Protein 8Z1U (pdb70)

Solvent-accessible surface area: 42441 Å² total; per-residue (Å²): 108,18,148,103,22,7,91,138,58,88,126,3,108,73,70,22,108,119,43,42,94,40,0,80,113,4,67,184,156,14,67,55,18,22,33,15,94,6,43,16,19,26,1,18,3,43,4,24,40,86,42,5,6,9,88,24,0,12,90,23,0,0,21,25,2,12,162,38,0,121,57,12,49,3,30,60,22,10,60,3,41,0,27,48,24,93,4,44,3,24,0,6,0,145,45,81,31,90,30,76,88,0,10,80,48,0,73,72,46,8,139,115,7,42,93,126,9,30,116,58,0,100,191,78,16,28,126,26,112,95,25,27,78,19,24,18,0,0,0,0,0,21,20,68,116,76,98,66,70,19,45,51,0,0,63,26,0,28,52,72,0,32,85,14,0,116,191,12,127,10,13,25,109,13,54,37,3,2,21,118,16,0,0,45,0,40,7,47,55,67,84,11,114,95,36,130,16,50,30,44,56,0,0,57,18,0,87,190,78,8,63,82,10,28,1,0,0,5,45,35,53,55,121,48,61,7,0,1,0,0,0,38,3,122,92,145,28,122,30,47,48,32,120,60,0,3,90,4,82,28,87,129,109,122,124,62,28,36,4,77,0,122,52,0,7,138,29,54,54,7,30,4,35,62,13,55,25,0,48,7,68,70,126,63,0,0,0,0,0,0,22,12,30,86,68,39,35,33,18,31,0,3,138,78,0,90,59,36,0,71,112,32,35,187,152,29,49,169,6,11,47,42,46,23,1,4,18,30,7,62,8,7,122,53,8,19,175,45,0,62,31,2,22,118,80,0,44,131,49,0,69,54,8,5,76,57,12,14,15,12,138,81,0,0,54,0,0,19,73,0,5,48,11,0,8,33,2,0,10,51,48,1,71,76,106,68,24,16,10,0,10,2,0,7,3,0,0,0,0,0,2,0,2,1,0,1,4,0,0,1,0,0,20,8,0,21,73,8,12,51,119,114,65,60,50,38,72,65,0,0,24,102,0,3,152,92,2,28,39,0,1,60,0,0,15,41,0,3,48,18,0,5,68,13,2,18,176,31,74,7,2,0,0,30,5,1,78,14,3,3,25,0,2,16,36,0,1,27,48,3,16,84,7,0,27,3,10,0,0,1,14,0,23,70,56,5,103,103,123,18,8,79,120,64,68,102,204,47,139,56,0,165,43,13,126,32,20,98,125,94,29,36,152,17,99,110,45,1,38,33,10,15,74,153,25,132,180,93,46,122,61,16,80,124,20,72,32,52,24,54,124,21,80,135,149,14,35,87,11,3,23,33,132,24,28,24,7,8,0,10,0,0,0,22,11,60,30,17,10,12,11,61,89,0,21,60,19,0,17,62,0,4,148,28,1,65,97,120,14,18,20,39,83,8,0,0,0,0,3,24,4,55,14,9,74,30,9,1,0,0,0,0,2,0,38,8,84,82,44,77,110,8,162,106,84,46,37,96,5,39,26,0,16,100,55,0,22,122,127,15,82,61,71,119,124,47,52,15,1,0,0,13,6,14,29,14,30,70,20,27,47,27,11,37,11,28,0,20,0,0,7,135,52,66,68,31,85,151,28,4,28,138,0,27,74,61,0,38,60,84,3,90,162,19,94,45,14,27,60,25,38,44,11,18,18,37,72,4,41,30,0,81,2,37,12,97,126,77,88,0,87,85,85,9,0,45,24,109,47,5,44,68,30,5,38,14,10,1,12,93,28,26,8,15,38,62,130,138,73,55,28,25,67,34,6,0,30,5,16,25,21,9,94,11,16,24,78,102,69,1,8,150,30,107,0,130,15,142,109,41,111,88,26,67,0,38,85,11,9,92,25,50,123,37,110,10,37,29,48,34,30,43,3,46,17,70,49,6,15,30,0,21,0,42,30,12,95,89,93,12,43,12,39,2,15,86,0,0,52,85,28,24,154,52,16,60,182,20,13,31,42,52,4,1,6,45,5,55,9,18,119,54,2,30,73,27,12,94,48,1,34,50,82,0,39,94,46,2,46,87,22,0,13,82,62,58,159,23,191,31,10,0,60,0,1,29,50,0,19,28,1,0,19,16,1,1,0,60,17,2,20,147,106,64,36,31,15,2,1,4,2,1,2,2,5,0,0,0,9,0,0,0,2,0,4,0,0,0,4,1,19,9,0,60,103,78,130,84,86,9,186,38,12,83,103,1,0,14,60,0,3,118,57,6,12,64,5,1,25,4,0,5,68,1,1,6,82,0,0,38,14,0,2,122,19,100,24,20,8,9,21,9,3,24,4,1,0,10,2,0,39,17,0,5,81,17,0,18,80,44,0,14,67,12,1,0,2,1,3,8,31,19,12,125,133,121,172

B-factor: mean 93.6, std 29.02, range [43.38, 249.02]

Radius of gyration: 35.93 Å; Cα contacts (8 Å, |Δi|>4): 2034; chains: 1; bounding box: 84×125×51 Å

Secondary structure (DSSP, 8-state):
-HHHHHH-HHHHHHHHHHHHHHHHHHHHTS-B-SS---PPPEEEEEEE-TTB-HHHHIIIIIHHHHHHTSS-TTEEEEEEEEESSEEEEEEEE-TT--HHHHHHHHHHHHHHHGGGS-HHHHHH-EEEEE------EEEEEEESTT---HHHHHHIIIIIIHHHHHHSTTEEEEEEES--EEEEEEE-HHHHHHTT--HHHHHHHHHTT---EEE-STT-TTS-SS-SEEEE--TTSS--SHHHHHT-EEEE-TTS-EEEHHHHEEEEEEE-TTS-EEEETTEE-EEEEEEEPTT--HHHHHHHHHHHHHHHHTTSPTTEEEEEEEETTHHHHHHHHHHHHHHHHHHHHHHHHHHHHH--HHHHHHHHTHHHHHHHHHHHHHHHHT--B-HHHHHHHHHHHHHHTHHHHHHHHHHHHHHHSS---HHHHHHHHHHHHHHHHHHHHHHHHHHTSGGGG--HHHHHHHHHHHHHHHHHHHHHHHHHHHHHHHHHHHH--GGG--SS-STTHHHHHHHHHHHHHHHHHHHHHHHHHSHHHHHHHHHHHHHHHHHHHHHS-B-SS-----SEEEEEEE--TT--HHHHHHHHHHHHHHHHHHS-EEEEEEEES--TT--STTEEEEEEEEPPGGGG-SGGGSHHHHHHHHHHHHTTSTT-EEEEEEPPS-TTT-SSSSEEEEEE-TT---HHHHHHHHHHHHHHHHH-TTEEEEEESS---EEEEEEE--S-TTTTTTB-HHHHHHHHHHHHGGGEEE----SS---EEEE-TT------HHHHHT-EEEBTTS-EEEGGGT-EEEEEEE-SEEEEETTEEEEEEEEEEPTTS-HHHHHHHHHHHTTTS-TT-EEEE-HHHHHHHHHHHSHHHHHHHHHHHHHHHHHHHH--SSHHHHHHTTHHHHHHHHHHHHHHHT--B-HHHHHHHHHHHHHHHHHHHHHHHHHHHS---SS--HHHHHHHHHHHHHHHHHHHHHHHHHHHHHHT--STTHHHHHHHHHHHHHHHHHHHHHHHTTHHHHHHHHHHHT-

Nearest PDB structures (foldseek):
  9e9f-assembly1_A  TM=8.715E-01  e=0.000E+00  Pseudomonas aeruginosa
  9e9f-assembly1_B  TM=9.489E-01  e=0.000E+00  Pseudomonas aeruginosa
  9e9f-assembly1_C  TM=8.497E-01  e=0.000E+00  Pseudomonas aeruginosa
  8f4n-assembly1_A  TM=9.239E-01  e=3.188E-95  Escherichia coli
  8f4r-assembly1_B  TM=8.982E-01  e=4.629E-96  Escherichia coli

Foldseek 3Di:
DLLVQLVPPVVLVVVLVVLLVLLVVLVVVFFFAADWAFFFWKKKWKWWDFQEALFRQCVQPVLLLLVLCQDAAQFPWKKWKRFNTMTMIMTGGFHPDPNVSRLVRSVVSCVVCVVSHDPVRVVVDTDIDTDQPFFFWKKKKFFAPPPDDLQPQLCCCVPVLVVLLVPQAQWDDKDKFRNWKWKFKQFAPVLCVVDVHALLLLLVLLCVFAVQWFAFQSVPRPPGPGRRITGTDDPPGPDDDQVSQQQRFRQADPVGHTHGSVRGIDIDIGTDLWTKFKDKLNGGIMMMGTRTDRPDRLLVSVVSSVVSQVVVQVVDDHRIDMDIQGHLSVLSCVQLVVLVVLLVLLLVQLLVLLCLQLVDDQLSVLLSSLLSSLLSNLSSVCVVVPHHSHNLLSVLSLLQQLQLSQLSCQLSLQLLCCCPVVVDALSVSSVVSCVPCLLLLVLLLLLQLQLLPLLCPDTHSVNVSSVSNSSSRSSSSVSSSVCSSNNSSHSSSPGDDSVRSDLADDPDVSNVVSVVVVVVLVVLLVLLVVCLVVVVVVVVVLVVLVVVLVVLVVPFFFFAAFDAQSQKWKKKKFFAFQAGQVVSVVSVVVVSVCCVPPAQWDMKMKMAQDDPQHGGRGTIMIITGGDDLVVQVDPCRGQVNVQVVSQVVCVPPPRIHMHMAGADPNCSLDRGHFWWKKKFQQPCPDDVQSVVLVVVLQVLQVVDQFWFPKDFSHHFWHKKKKKKFAPPCCVVVQFDPVQLQVQCCSQNPSQWRFYDDDHRIGIIMRGSSNNGDGDDQVVQQQGWTAGPVGDTDGNVVGIHMDMDIGGSMWMAMSSTTITTIGTHTHPLHHSSVNVVSSVVSCVPRDDRMDMDTGGVNNSSVVCVVCLVVSVVVSLVVSQVSCCVSVVDNLLSQLLSSLLSQLSSQLSVLCVVVSHHNYVLSVSLSSVLNSLLSSLLCQLVVQLPVVDADEPFSVVRRSVSLSVCLVSSCSSLVSSLSSLVCQCDPDGHNNSSSVNNRRSNNRSSVSSRPVRSSPSSSSSGCSRHVVD

InterPro domains:
  IPR001036 Acriflavin resistance protein [PF00873] (1-1022)
  IPR001036 Acriflavin resistance protein [PR00702] (8-32)
  IPR001036 Acriflavin resistance protein [PR00702] (36-54)
  IPR001036 Acriflavin resistance protein [PR00702] (335-358)
  IPR001036 Acriflavin resistance protein [PR00702] (362-383)
  IPR001036 Acriflavin resistance protein [PR00702] (390-414)
  IPR001036 Acriflavin resistance protein [PR00702] (444-467)
  IPR001036 Acriflavin resistance protein [PR00702] (469-492)
  IPR001036 Acriflavin resistance protein [PR00702] (551-568)
  IPR001036 Acriflavin resistance protein [PR00702] (618-632)
  IPR001036 Acriflavin resistance protein [PTHR32063] (1-1027)
  IPR004764 Multidrug resistance protein MdtF-like [TIGR00915] (1-1032)
  IPR027463 Multidrug efflux transporter AcrB TolC docking domain, DN/DC subdomains [G3DSA:3.30.2090.10] (179-277)
  IPR027463 Multidrug efflux transporter AcrB TolC docking domain, DN/DC subdomains [G3DSA:3.30.2090.10] (721-809)
  IPR027463 Multidrug efflux transporter AcrB TolC docking domain, DN/DC subdomains [SSF82714] (181-270)
  IPR027463 Multidrug efflux transporter AcrB TolC docking domain, DN/DC subdomains [SSF82714] (719-805)
  IPR061504 Efflux pump membrane transporter MexY-like [NF007131] (1-1043)

Structure (mmCIF, N/CA/C/O backbone):
data_8Z1U
#
_entry.id   8Z1U
#
_cell.length_a   186.432
_cell.length_b   186.432
_cell.length_c   374.011
_cell.angle_alpha   90.000
_cell.angle_beta   90.000
_cell.angle_gamma   120.000
#
_symmetry.space_group_name_H-M   'P 61 2 2'
#
loop_
_entity.id
_entity.type
_entity.pdbx_description
1 polymer 'Efflux pump membrane transporter'
2 non-polymer 'SULFATE ION'
3 water water
#
loop_
_atom_site.group_PDB
_atom_site.id
_atom_site.type_symbol
_atom_site.label_atom_id
_atom_site.label_alt_id
_atom_site.label_comp_id
_atom_site.label_asym_id
_atom_site.label_entity_id
_atom_site.label_seq_id
_atom_site.pdbx_PDB_ins_code
_atom_site.Cartn_x
_atom_site.Cartn_y
_atom_site.Cartn_z
_atom_site.occupancy
_atom_site.B_iso_or_equiv
_atom_site.auth_seq_id
_atom_site.auth_comp_id
_atom_site.auth_asym_id
_atom_site.auth_atom_id
_atom_site.pdbx_PDB_model_num
ATOM 1 N N . MET A 1 1 ? 43.50237 70.21394 -5.36754 1.000 123.90644 1 MET A N 1
ATOM 2 C CA . MET A 1 1 ? 43.94063 68.85282 -5.07803 1.000 121.54234 1 MET A CA 1
ATOM 3 C C . MET A 1 1 ? 45.16226 68.48938 -5.91467 1.000 126.43681 1 MET A C 1
ATOM 4 O O . MET A 1 1 ? 46.06205 67.78949 -5.44839 1.000 118.09912 1 MET A O 1
ATOM 9 N N . ALA A 1 2 ? 45.18596 68.96468 -7.16108 1.000 132.34392 2 ALA A N 1
ATOM 10 C CA . ALA A 1 2 ? 46.33181 68.70319 -8.02479 1.000 128.63412 2 ALA A CA 1
ATOM 11 C C . ALA A 1 2 ? 47.59824 69.32841 -7.45443 1.000 138.46592 2 ALA A C 1
ATOM 12 O O . ALA A 1 2 ? 48.63579 68.66510 -7.34970 1.000 130.10942 2 ALA A O 1
ATOM 14 N N . ARG A 1 3 ? 47.52251 70.60317 -7.05340 1.000 140.54958 3 ARG A N 1
ATOM 15 C CA . ARG A 1 3 ? 48.69921 71.28802 -6.52385 1.000 146.16052 3 ARG A CA 1
ATOM 16 C C . ARG A 1 3 ? 49.21339 70.61984 -5.25320 1.000 149.83344 3 ARG A C 1
ATOM 17 O O . ARG A 1 3 ? 50.40026 70.74350 -4.92526 1.000 146.57456 3 ARG A O 1
ATOM 25 N N . PHE A 1 4 ? 48.33649 69.91624 -4.52783 1.000 138.49309 4 PHE A N 1
ATOM 26 C CA . PHE A 1 4 ? 48.75991 69.15401 -3.35587 1.000 128.12569 4 PHE A CA 1
ATOM 27 C C . PHE A 1 4 ? 49.86586 68.16950 -3.71878 1.000 130.34268 4 PHE A C 1
ATOM 28 O O . PHE A 1 4 ? 50.89920 68.09870 -3.04422 1.000 131.66177 4 PHE A O 1
ATOM 36 N N . PHE A 1 5 ? 49.67263 67.41076 -4.79347 1.000 125.52881 5 PHE A N 1
ATOM 37 C CA . PHE A 1 5 ? 50.60537 66.34895 -5.14013 1.000 121.92242 5 PHE A CA 1
ATOM 38 C C . PHE A 1 5 ? 51.80293 66.82979 -5.94892 1.000 129.48902 5 PHE A C 1
ATOM 39 O O . PHE A 1 5 ? 52.80472 66.10832 -6.02809 1.000 122.60474 5 PHE A O 1
ATOM 47 N N . ILE A 1 6 ? 51.73426 68.02423 -6.54147 1.000 133.91640 6 ILE A N 1
ATOM 48 C CA . ILE A 1 6 ? 52.89217 68.55264 -7.25685 1.000 130.75088 6 ILE A CA 1
ATOM 49 C C . ILE A 1 6 ? 54.01643 68.88735 -6.28643 1.000 132.25482 6 ILE A C 1
ATOM 50 O O . ILE A 1 6 ? 55.19170 68.61002 -6.55538 1.000 129.74701 6 ILE A O 1
ATOM 55 N N . ASP A 1 7 ? 53.68114 69.49730 -5.15277 1.000 134.26896 7 ASP A N 1
ATOM 56 C CA . ASP A 1 7 ? 54.68365 69.92313 -4.18721 1.000 146.85532 7 ASP A CA 1
ATOM 57 C C . ASP A 1 7 ? 55.01560 68.85415 -3.15348 1.000 144.53749 7 ASP A C 1
ATOM 58 O O . ASP A 1 7 ? 55.93715 69.05401 -2.35460 1.000 141.39729 7 ASP A O 1
ATOM 63 N N . ARG A 1 8 ? 54.29754 67.73097 -3.14866 1.000 146.62208 8 ARG A N 1
ATOM 64 C CA . ARG A 1 8 ? 54.55109 66.62584 -2.22423 1.000 144.30309 8 ARG A CA 1
ATOM 65 C C . ARG A 1 8 ? 54.73760 65.35570 -3.04227 1.000 139.14420 8 ARG A C 1
ATOM 66 O O . ARG A 1 8 ? 53.77317 64.62153 -3.29773 1.000 136.43461 8 ARG A O 1
ATOM 74 N N . PRO A 1 9 ? 55.96801 65.06815 -3.48261 1.000 139.37555 9 PRO A N 1
ATOM 75 C CA . PRO A 1 9 ? 56.19426 63.88919 -4.33281 1.000 137.10472 9 PRO A CA 1
ATOM 76 C C . PRO A 1 9 ? 55.99352 62.56290 -3.60899 1.000 142.12267 9 PRO A C 1
ATOM 77 O O . PRO A 1 9 ? 55.25871 61.69562 -4.09122 1.000 139.70955 9 PRO A O 1
ATOM 81 N N . VAL A 1 10 ? 56.63375 62.39812 -2.44798 1.000 139.09738 10 VAL A N 1
ATOM 82 C CA . VAL A 1 10 ? 56.60875 61.11468 -1.74940 1.000 130.56228 10 VAL A CA 1
ATOM 83 C C . VAL A 1 10 ? 55.19856 60.77335 -1.27411 1.000 133.13656 10 VAL A C 1
ATOM 84 O O . VAL A 1 10 ? 54.82778 59.59335 -1.20635 1.000 125.17408 10 VAL A O 1
ATOM 88 N N . PHE A 1 11 ? 54.38312 61.78691 -0.96587 1.000 133.28200 11 PHE A N 1
ATOM 89 C CA . PHE A 1 11 ? 53.01809 61.53247 -0.51035 1.000 129.97867 11 PHE A CA 1
ATOM 90 C C . PHE A 1 11 ? 52.21829 60.76247 -1.55424 1.000 124.63857 11 PHE A C 1
ATOM 91 O O . PHE A 1 11 ? 51.47016 59.83818 -1.21664 1.000 124.41148 11 PHE A O 1
ATOM 99 N N . ALA A 1 12 ? 52.35482 61.13402 -2.82842 1.000 131.36764 12 ALA A N 1
ATOM 100 C CA . ALA A 1 12 ? 51.73648 60.34841 -3.88952 1.000 126.90937 12 ALA A CA 1
ATOM 101 C C . ALA A 1 12 ? 52.44314 59.01233 -4.08258 1.000 128.77190 12 ALA A C 1
ATOM 102 O O . ALA A 1 12 ? 51.79652 58.01555 -4.42368 1.000 128.63981 12 ALA A O 1
ATOM 104 N N . TRP A 1 13 ? 53.76187 58.97263 -3.87137 1.000 135.53421 13 TRP A N 1
ATOM 105 C CA . TRP A 1 13 ? 54.51883 57.74638 -4.10703 1.000 133.31683 13 TRP A CA 1
ATOM 106 C C . TRP A 1 13 ? 54.08305 56.62649 -3.16815 1.000 131.33172 13 TRP A C 1
ATOM 107 O O . TRP A 1 13 ? 53.92694 55.47631 -3.59540 1.000 130.72883 13 TRP A O 1
ATOM 118 N N . VAL A 1 14 ? 53.88854 56.93741 -1.88312 1.000 128.86920 14 VAL A N 1
ATOM 119 C CA . VAL A 1 14 ? 53.51768 55.89237 -0.93228 1.000 123.71505 14 VAL A CA 1
ATOM 120 C C . VAL A 1 14 ? 52.08869 55.42041 -1.17350 1.000 123.67992 14 VAL A C 1
ATOM 121 O O . VAL A 1 14 ? 51.77722 54.24018 -0.96681 1.000 124.01066 14 VAL A O 1
ATOM 125 N N . ILE A 1 15 ? 51.19838 56.31656 -1.60926 1.000 122.06836 15 ILE A N 1
ATOM 126 C CA . ILE A 1 15 ? 49.83604 55.90070 -1.93125 1.000 120.89288 15 ILE A CA 1
ATOM 127 C C . ILE A 1 15 ? 49.84689 54.91558 -3.09198 1.000 110.17687 15 ILE A C 1
ATOM 128 O O . ILE A 1 15 ? 49.17547 53.87953 -3.05068 1.000 108.49018 15 ILE A O 1
ATOM 133 N N . SER A 1 16 ? 50.62990 55.20831 -4.13278 1.000 117.58646 16 SER A N 1
ATOM 134 C CA . SER A 1 16 ? 50.70902 54.30455 -5.27596 1.000 118.74602 16 SER A CA 1
ATOM 135 C C . SER A 1 16 ? 51.25764 52.94205 -4.86624 1.000 115.95801 16 SER A C 1
ATOM 136 O O . SER A 1 16 ? 50.76204 51.90344 -5.32127 1.000 120.97755 16 SER A O 1
ATOM 139 N N . LEU A 1 17 ? 52.27532 52.92325 -3.99993 1.000 111.66360 17 LEU A N 1
ATOM 140 C CA . LEU A 1 17 ? 52.80765 51.65050 -3.52390 1.000 119.63395 17 LEU A CA 1
ATOM 141 C C . LEU A 1 17 ? 51.81785 50.93421 -2.61168 1.000 117.46055 17 LEU A C 1
ATOM 142 O O . LEU A 1 17 ? 51.81294 49.69857 -2.55507 1.000 114.06544 17 LEU A O 1
ATOM 147 N N . LEU A 1 18 ? 50.98094 51.68623 -1.89047 1.000 114.13366 18 LEU A N 1
ATOM 148 C CA . LEU A 1 18 ? 49.92442 51.06536 -1.09644 1.000 105.66165 18 LEU A CA 1
ATOM 149 C C . LEU A 1 18 ? 48.90637 50.36427 -1.98696 1.000 113.69772 18 LEU A C 1
ATOM 150 O O . LEU A 1 18 ? 48.44012 49.26373 -1.66599 1.000 114.87100 18 LEU A O 1
ATOM 155 N N . ILE A 1 19 ? 48.54148 50.99237 -3.10730 1.000 112.42177 19 ILE A N 1
ATOM 156 C CA . ILE A 1 19 ? 47.61753 50.36124 -4.04490 1.000 111.17213 19 ILE A CA 1
ATOM 157 C C . ILE A 1 19 ? 48.22388 49.08329 -4.61082 1.000 112.92434 19 ILE A C 1
ATOM 158 O O . ILE A 1 19 ? 47.55017 48.04940 -4.70727 1.000 107.52087 19 ILE A O 1
ATOM 163 N N . VAL A 1 20 ? 49.50552 49.12997 -4.98583 1.000 105.40627 20 VAL A N 1
ATOM 164 C CA . VAL A 1 20 ? 50.15150 47.96253 -5.58243 1.000 106.62772 20 VAL A CA 1
ATOM 165 C C . VAL A 1 20 ? 50.18852 46.80564 -4.58981 1.000 113.39849 20 VAL A C 1
ATOM 166 O O . VAL A 1 20 ? 49.88264 45.65761 -4.93546 1.000 120.03246 20 VAL A O 1
ATOM 170 N N . LEU A 1 21 ? 50.56173 47.09049 -3.33902 1.000 122.37979 21 LEU A N 1
ATOM 171 C CA . LEU A 1 21 ? 50.64512 46.03091 -2.33760 1.000 118.47144 21 LEU A CA 1
ATOM 172 C C . LEU A 1 21 ? 49.27598 45.42634 -2.05464 1.000 115.81658 21 LEU A C 1
ATOM 173 O O . LEU A 1 21 ? 49.14329 44.20207 -1.93647 1.000 119.43135 21 LEU A O 1
ATOM 178 N N . ALA A 1 22 ? 48.24433 46.26771 -1.94365 1.000 111.71866 22 ALA A N 1
ATOM 179 C CA . ALA A 1 22 ? 46.89377 45.75233 -1.73971 1.000 103.32551 22 ALA A CA 1
ATOM 180 C C . ALA A 1 22 ? 46.43211 44.93062 -2.93633 1.000 102.63884 22 ALA A C 1
ATOM 181 O O . ALA A 1 22 ? 45.79453 43.88396 -2.77326 1.000 112.08393 22 ALA A O 1
ATOM 183 N N . GLY A 1 23 ? 46.74110 45.39108 -4.14818 1.000 109.45962 23 GLY A N 1
ATOM 184 C CA . GLY A 1 23 ? 46.36315 44.63584 -5.33019 1.000 109.04755 23 GLY A CA 1
ATOM 185 C C . GLY A 1 23 ? 47.03822 43.28035 -5.39891 1.000 111.03735 23 GLY A C 1
ATOM 186 O O . GLY A 1 23 ? 46.41157 42.28320 -5.76675 1.000 115.02033 23 GLY A O 1
ATOM 187 N N . VAL A 1 24 ? 48.32607 43.22456 -5.04791 1.000 104.28388 24 VAL A N 1
ATOM 188 C CA . VAL A 1 24 ? 49.04033 41.95049 -5.04757 1.000 103.36961 24 VAL A CA 1
ATOM 189 C C . VAL A 1 24 ? 48.42059 40.99794 -4.03197 1.000 109.44100 24 VAL A C 1
ATOM 190 O O . VAL A 1 24 ? 48.27110 39.79734 -4.29432 1.000 111.49743 24 VAL A O 1
ATOM 194 N N . LEU A 1 25 ? 48.04034 41.51871 -2.86108 1.000 103.70285 25 LEU A N 1
ATOM 195 C CA . LEU A 1 25 ? 47.33012 40.69989 -1.88215 1.000 104.02945 25 LEU A CA 1
ATOM 196 C C . LEU A 1 25 ? 46.00076 40.20231 -2.43649 1.000 104.30963 25 LEU A C 1
ATOM 197 O O . LEU A 1 25 ? 45.61115 39.05271 -2.19818 1.000 109.10852 25 LEU A O 1
ATOM 202 N N . ALA A 1 26 ? 45.28671 41.05593 -3.17404 1.000 101.90496 26 ALA A N 1
ATOM 203 C CA . ALA A 1 26 ? 44.00048 40.65045 -3.73086 1.000 104.55515 26 ALA A CA 1
ATOM 204 C C . ALA A 1 26 ? 44.16042 39.48558 -4.69941 1.000 103.32883 26 ALA A C 1
ATOM 205 O O . ALA A 1 26 ? 43.34657 38.55648 -4.69906 1.000 98.02340 26 ALA A O 1
ATOM 207 N N . ILE A 1 27 ? 45.20983 39.51378 -5.52498 1.000 105.49706 27 ILE A N 1
ATOM 208 C CA . ILE A 1 27 ? 45.44699 38.43190 -6.47873 1.000 98.01913 27 ILE A CA 1
ATOM 209 C C . ILE A 1 27 ? 45.55654 37.09807 -5.75327 1.000 109.94707 27 ILE A C 1
ATOM 210 O O . ILE A 1 27 ? 44.94454 36.09982 -6.15230 1.000 119.08776 27 ILE A O 1
ATOM 215 N N . ARG A 1 28 ? 46.33737 37.06354 -4.67120 1.000 110.77164 28 ARG A N 1
ATOM 216 C CA . ARG A 1 28 ? 46.56759 35.81363 -3.95832 1.000 124.57860 28 ARG A CA 1
ATOM 217 C C . ARG A 1 28 ? 45.31292 35.29567 -3.26850 1.000 120.26068 28 ARG A C 1
ATOM 218 O O . ARG A 1 28 ? 45.21918 34.09152 -3.00566 1.000 135.64006 28 ARG A O 1
ATOM 226 N N . PHE A 1 29 ? 44.34508 36.16512 -2.98105 1.000 105.74425 29 PHE A N 1
ATOM 227 C CA . PHE A 1 29 ? 43.12598 35.76767 -2.28712 1.000 102.82183 29 PHE A CA 1
ATOM 228 C C . PHE A 1 29 ? 41.88791 35.95234 -3.15984 1.000 105.61929 29 PHE A C 1
ATOM 229 O O . PHE A 1 29 ? 40.79249 36.19509 -2.64934 1.000 103.96569 29 PHE A O 1
ATOM 237 N N . LEU A 1 30 ? 42.04295 35.82693 -4.47641 1.000 106.89461 30 LEU A N 1
ATOM 238 C CA . LEU A 1 30 ? 40.94150 35.99819 -5.40693 1.000 100.65303 30 LEU A CA 1
ATOM 239 C C . LEU A 1 30 ? 40.63918 34.68202 -6.10923 1.000 94.23863 30 LEU A C 1
ATOM 240 O O . LEU A 1 30 ? 41.54972 34.06818 -6.68644 1.000 91.60019 30 LEU A O 1
ATOM 245 N N . PRO A 1 31 ? 39.39251 34.21559 -6.08389 1.000 87.03895 31 PRO A N 1
ATOM 246 C CA . PRO A 1 31 ? 39.04513 33.01032 -6.84408 1.000 94.06002 31 PRO A CA 1
ATOM 247 C C . PRO A 1 31 ? 39.26318 33.22464 -8.33308 1.000 90.63580 31 PRO A C 1
ATOM 248 O O . PRO A 1 31 ? 39.06752 34.32273 -8.85627 1.000 96.00979 31 PRO A O 1
ATOM 252 N N . VAL A 1 32 ? 39.68643 32.16402 -9.01258 1.000 91.15451 32 VAL A N 1
ATOM 253 C CA . VAL A 1 32 ? 39.84302 32.15975 -10.46189 1.000 90.55882 32 VAL A CA 1
ATOM 254 C C . VAL A 1 32 ? 38.70841 31.33488 -11.04910 1.000 90.73656 32 VAL A C 1
ATOM 255 O O . VAL A 1 32 ? 38.39740 30.24809 -10.54721 1.000 97.02890 32 VAL A O 1
ATOM 259 N N . ALA A 1 33 ? 38.07498 31.86243 -12.09072 1.000 91.60242 33 ALA A N 1
ATOM 260 C CA . ALA A 1 33 ? 36.97712 31.18306 -12.75759 1.000 83.38453 33 ALA A CA 1
ATOM 261 C C . ALA A 1 33 ? 37.03248 31.51198 -14.24007 1.000 84.94934 33 ALA A C 1
ATOM 262 O O . ALA A 1 33 ? 37.66791 32.48247 -14.65352 1.000 97.08443 33 ALA A O 1
ATOM 264 N N . GLN A 1 34 ? 36.39432 30.67004 -15.05160 1.000 82.22532 34 GLN A N 1
ATOM 265 C CA . GLN A 1 34 ? 36.27017 31.01451 -16.46309 1.000 83.00507 34 GLN A CA 1
ATOM 266 C C . GLN A 1 34 ? 35.22068 32.09547 -16.67306 1.000 89.30701 34 GLN A C 1
ATOM 267 O O . GLN A 1 34 ? 35.43004 33.02613 -17.45853 1.000 93.04207 34 GLN A O 1
ATOM 273 N N . TYR A 1 35 ? 34.09864 31.98774 -15.97854 1.000 84.89509 35 TYR A N 1
ATOM 274 C CA . TYR A 1 35 ? 32.99575 32.93158 -16.03277 1.000 82.56986 35 TYR A CA 1
ATOM 275 C C . TYR A 1 35 ? 32.59394 33.29327 -14.61463 1.000 88.50000 35 TYR A C 1
ATOM 276 O O . TYR A 1 35 ? 32.94112 32.58687 -13.66216 1.000 90.30721 35 TYR A O 1
ATOM 285 N N . PRO A 1 36 ? 31.87648 34.39343 -14.43467 1.000 86.79312 36 PRO A N 1
ATOM 286 C CA . PRO A 1 36 ? 31.30273 34.67048 -13.11299 1.000 81.58011 36 PRO A CA 1
ATOM 287 C C . PRO A 1 36 ? 30.16621 33.71920 -12.79750 1.000 92.74865 36 PRO A C 1
ATOM 288 O O . PRO A 1 36 ? 29.83530 32.85207 -13.61141 1.000 101.40334 36 PRO A O 1
ATOM 292 N N . ASP A 1 37 ? 29.55959 33.86661 -11.62424 1.000 103.62753 37 ASP A N 1
ATOM 293 C CA . ASP A 1 37 ? 28.42170 33.03333 -11.25680 1.000 104.84325 37 ASP A CA 1
ATOM 294 C C . ASP A 1 37 ? 27.19879 33.53860 -12.00943 1.000 108.49661 37 ASP A C 1
ATOM 295 O O . ASP A 1 37 ? 26.75253 34.67158 -11.80276 1.000 108.06957 37 ASP A O 1
ATOM 300 N N . ILE A 1 38 ? 26.67070 32.70403 -12.90034 1.000 119.90484 38 ILE A N 1
ATOM 301 C CA . ILE A 1 38 ? 25.52475 33.07366 -13.72197 1.000 117.46046 38 ILE A CA 1
ATOM 302 C C . ILE A 1 38 ? 24.24423 32.37217 -13.26577 1.000 126.30288 38 ILE A C 1
ATOM 303 O O . ILE A 1 38 ? 23.14343 32.88586 -13.52541 1.000 117.89748 38 ILE A O 1
ATOM 308 N N . ALA A 1 39 ? 24.35913 31.26799 -12.53091 1.000 127.61301 39 ALA A N 1
ATOM 309 C CA . ALA A 1 39 ? 23.21751 30.40829 -12.24290 1.000 133.37167 39 ALA A CA 1
ATOM 310 C C . ALA A 1 39 ? 22.11263 31.16598 -11.51068 1.000 132.14896 39 ALA A C 1
ATOM 311 O O . ALA A 1 39 ? 22.37804 31.80438 -10.48190 1.000 124.81688 39 ALA A O 1
ATOM 313 N N . PRO A 1 40 ? 20.87800 31.12653 -12.00308 1.000 119.99655 40 PRO A N 1
ATOM 314 C CA . PRO A 1 40 ? 19.75036 31.66312 -11.23898 1.000 106.66241 40 PRO A CA 1
ATOM 315 C C . PRO A 1 40 ? 19.36311 30.70797 -10.12485 1.000 97.68827 40 PRO A C 1
ATOM 316 O O . PRO A 1 40 ? 19.71865 29.51915 -10.16297 1.000 83.27152 40 PRO A O 1
ATOM 320 N N . PRO A 1 41 ? 18.64362 31.18471 -9.10872 1.000 80.11099 41 PRO A N 1
ATOM 321 C CA . PRO A 1 41 ? 18.19721 30.28328 -8.03784 1.000 84.65911 41 PRO A CA 1
ATOM 322 C C . PRO A 1 41 ? 17.11348 29.34697 -8.55274 1.000 87.42238 41 PRO A C 1
ATOM 323 O O . PRO A 1 41 ? 16.09791 29.78762 -9.09619 1.000 87.67142 41 PRO A O 1
ATOM 327 N N . VAL A 1 42 ? 17.34678 28.04693 -8.39940 1.000 72.74049 42 VAL A N 1
ATOM 328 C CA . VAL A 1 42 ? 16.41170 27.01953 -8.83477 1.000 70.26865 42 VAL A CA 1
ATOM 329 C C . VAL A 1 42 ? 16.14424 26.08414 -7.67100 1.000 70.79597 42 VAL A C 1
ATOM 330 O O . VAL A 1 42 ? 17.07238 25.66780 -6.96937 1.000 77.69696 42 VAL A O 1
ATOM 334 N N . VAL A 1 43 ? 14.87565 25.75638 -7.46382 1.000 73.17347 43 VAL A N 1
ATOM 335 C CA . VAL A 1 43 ? 14.47273 24.78246 -6.46165 1.000 62.34125 43 VAL A CA 1
ATOM 336 C C . VAL A 1 43 ? 13.83359 23.60932 -7.18195 1.000 65.58822 43 VAL A C 1
ATOM 337 O O . VAL A 1 43 ? 13.05036 23.80107 -8.11924 1.000 63.20273 43 VAL A O 1
ATOM 341 N N . ASN A 1 44 ? 14.18230 22.39835 -6.75741 1.000 60.54732 44 ASN A N 1
ATOM 342 C CA . ASN A 1 44 ? 13.60527 21.18202 -7.30700 1.000 67.85306 44 ASN A CA 1
ATOM 343 C C . ASN A 1 44 ? 12.71293 20.53779 -6.25970 1.000 70.92564 44 ASN A C 1
ATOM 344 O O . ASN A 1 44 ? 13.14294 20.31836 -5.12139 1.000 73.31743 44 ASN A O 1
ATOM 349 N N . VAL A 1 45 ? 11.47416 20.25107 -6.64303 1.000 65.89606 45 VAL A N 1
ATOM 350 C CA . VAL A 1 45 ? 10.56124 19.45883 -5.83250 1.000 61.72788 45 VAL A CA 1
ATOM 351 C C . VAL A 1 45 ? 10.51657 18.07221 -6.44725 1.000 63.84302 45 VAL A C 1
ATOM 352 O O . VAL A 1 45 ? 10.11515 17.91263 -7.60627 1.000 64.19364 45 VAL A O 1
ATOM 356 N N . SER A 1 46 ? 10.95863 17.07449 -5.69041 1.000 71.08368 46 SER A N 1
ATOM 357 C CA . SER A 1 46 ? 10.99167 15.69531 -6.15346 1.000 58.73484 46 SER A CA 1
ATOM 358 C C . SER A 1 46 ? 10.09470 14.85598 -5.26042 1.000 61.10068 46 SER A C 1
ATOM 359 O O . SER A 1 46 ? 10.14919 14.96938 -4.03211 1.000 67.39038 46 SER A O 1
ATOM 362 N N . ALA A 1 47 ? 9.26513 14.02827 -5.87944 1.000 73.94811 47 ALA A N 1
ATOM 363 C CA . ALA A 1 47 ? 8.38045 13.13005 -5.16026 1.000 60.59591 47 ALA A CA 1
ATOM 364 C C . ALA A 1 47 ? 8.38125 11.79456 -5.88001 1.000 62.83846 47 ALA A C 1
ATOM 365 O O . ALA A 1 47 ? 8.47132 11.74823 -7.10931 1.000 64.06931 47 ALA A O 1
ATOM 367 N N . SER A 1 48 ? 8.29870 10.71379 -5.11583 1.000 82.71318 48 SER A N 1
ATOM 368 C CA . SER A 1 48 ? 8.22760 9.37456 -5.67478 1.000 67.88351 48 SER A CA 1
ATOM 369 C C . SER A 1 48 ? 6.82836 8.82148 -5.44667 1.000 61.41081 48 SER A C 1
ATOM 370 O O . SER A 1 48 ? 6.20723 9.08873 -4.41384 1.000 62.98513 48 SER A O 1
ATOM 373 N N . TYR A 1 49 ? 6.31818 8.08958 -6.43232 1.000 64.15044 49 TYR A N 1
ATOM 374 C CA . TYR A 1 49 ? 4.97639 7.50636 -6.37581 1.000 62.59073 49 TYR A CA 1
ATOM 375 C C . TYR A 1 49 ? 5.04293 6.09316 -6.93404 1.000 61.96754 49 TYR A C 1
ATOM 376 O O . TYR A 1 49 ? 4.51895 5.80998 -8.01826 1.000 72.27592 49 TYR A O 1
ATOM 385 N N . PRO A 1 50 ? 5.67341 5.17080 -6.20546 1.000 70.45877 50 PRO A N 1
ATOM 386 C CA . PRO A 1 50 ? 6.00379 3.86423 -6.79482 1.000 77.07075 50 PRO A CA 1
ATOM 387 C C . PRO A 1 50 ? 4.76153 3.10366 -7.23719 1.000 69.00510 50 PRO A C 1
ATOM 388 O O . PRO A 1 50 ? 3.72955 3.10948 -6.56191 1.000 64.53925 50 PRO A O 1
ATOM 392 N N . GLY A 1 51 ? 4.87251 2.44992 -8.39288 1.000 63.69134 51 GLY A N 1
ATOM 393 C CA . GLY A 1 51 ? 3.77434 1.69938 -8.96056 1.000 57.00815 51 GLY A CA 1
ATOM 394 C C . GLY A 1 51 ? 2.74752 2.52181 -9.70607 1.000 55.73090 51 GLY A C 1
ATOM 395 O O . GLY A 1 51 ? 1.78537 1.94904 -10.23129 1.000 65.20968 51 GLY A O 1
ATOM 396 N N . ALA A 1 52 ? 2.91281 3.83710 -9.77376 1.000 57.74449 52 ALA A N 1
ATOM 397 C CA . ALA A 1 52 ? 1.97413 4.70713 -10.46321 1.000 59.75433 52 ALA A CA 1
ATOM 398 C C . ALA A 1 52 ? 2.48945 5.04261 -11.85795 1.000 71.47456 52 ALA A C 1
ATOM 399 O O . ALA A 1 52 ? 3.69718 5.12225 -12.09334 1.000 63.03774 52 ALA A O 1
ATOM 401 N N . SER A 1 53 ? 1.55807 5.22685 -12.78708 1.000 75.12374 53 SER A N 1
ATOM 402 C CA . SER A 1 53 ? 1.90659 5.58588 -14.15061 1.000 66.30521 53 SER A CA 1
ATOM 403 C C . SER A 1 53 ? 2.25458 7.07400 -14.23758 1.000 71.42077 53 SER A C 1
ATOM 404 O O . SER A 1 53 ? 1.98018 7.86055 -13.32550 1.000 64.92811 53 SER A O 1
ATOM 407 N N . ALA A 1 54 ? 2.87487 7.46134 -15.35693 1.000 69.20528 54 ALA A N 1
ATOM 408 C CA . ALA A 1 54 ? 3.24078 8.86352 -15.53723 1.000 60.67394 54 ALA A CA 1
ATOM 409 C C . ALA A 1 54 ? 2.00876 9.76015 -15.52376 1.000 64.22569 54 ALA A C 1
ATOM 410 O O . ALA A 1 54 ? 2.04226 10.86623 -14.96977 1.000 66.37121 54 ALA A O 1
ATOM 412 N N . LYS A 1 55 ? 0.91240 9.30738 -16.13781 1.000 69.20346 55 LYS A N 1
ATOM 413 C CA . LYS A 1 55 ? -0.32430 10.07905 -16.07742 1.000 68.99461 55 LYS A CA 1
ATOM 414 C C . LYS A 1 55 ? -0.83698 10.17619 -14.64797 1.000 72.83221 55 LYS A C 1
ATOM 415 O O . LYS A 1 55 ? -1.23752 11.25642 -14.19521 1.000 79.98430 55 LYS A O 1
ATOM 421 N N . VAL A 1 56 ? -0.82401 9.06005 -13.91671 1.000 68.28124 56 VAL A N 1
ATOM 422 C CA . VAL A 1 56 ? -1.31234 9.08440 -12.54099 1.000 71.27825 56 VAL A CA 1
ATOM 423 C C . VAL A 1 56 ? -0.44358 10.00242 -11.69339 1.000 66.24183 56 VAL A C 1
ATOM 424 O O . VAL A 1 56 ? -0.95116 10.81899 -10.91410 1.000 68.01916 56 VAL A O 1
ATOM 428 N N . VAL A 1 57 ? 0.87905 9.89744 -11.84911 1.000 66.36327 57 VAL A N 1
ATOM 429 C CA . VAL A 1 57 ? 1.79298 10.74376 -11.08748 1.000 53.01897 57 VAL A CA 1
ATOM 430 C C . VAL A 1 57 ? 1.51145 12.21031 -11.37636 1.000 57.48998 57 VAL A C 1
ATOM 431 O O . VAL A 1 57 ? 1.42763 13.03745 -10.46100 1.000 65.32679 57 VAL A O 1
ATOM 435 N N . GLU A 1 58 ? 1.33383 12.54867 -12.65447 1.000 62.24012 58 GLU A N 1
ATOM 436 C CA . GLU A 1 58 ? 1.10976 13.94192 -13.01942 1.000 66.48354 58 GLU A CA 1
ATOM 437 C C . GLU A 1 58 ? -0.18043 14.47791 -12.41353 1.000 68.53277 58 GLU A C 1
ATOM 438 O O . GLU A 1 58 ? -0.21486 15.60515 -11.90577 1.000 71.93444 58 GLU A O 1
ATOM 444 N N . GLU A 1 59 ? -1.25206 13.68522 -12.45446 1.000 68.01922 59 GLU A N 1
ATOM 445 C CA . GLU A 1 59 ? -2.54532 14.16662 -11.98008 1.000 74.63152 59 GLU A CA 1
ATOM 446 C C . GLU A 1 59 ? -2.62364 14.18539 -10.45733 1.000 73.71556 59 GLU A C 1
ATOM 447 O O . GLU A 1 59 ? -3.25214 15.07772 -9.87642 1.000 66.56171 59 GLU A O 1
ATOM 453 N N . ALA A 1 60 ? -1.99306 13.21553 -9.79697 1.000 65.05367 60 ALA A N 1
ATOM 454 C CA . ALA A 1 60 ? -2.06713 13.10900 -8.34710 1.000 62.52164 60 ALA A CA 1
ATOM 455 C C . ALA A 1 60 ? -0.99878 13.91960 -7.62854 1.000 71.42223 60 ALA A C 1
ATOM 456 O O . ALA A 1 60 ? -1.19812 14.29063 -6.46616 1.000 83.52531 60 ALA A O 1
ATOM 458 N N . VAL A 1 61 ? 0.14119 14.17734 -8.27097 1.000 63.84554 61 VAL A N 1
ATOM 459 C CA . VAL A 1 61 ? 1.25342 14.83581 -7.59535 1.000 59.02148 61 VAL A CA 1
ATOM 460 C C . VAL A 1 61 ? 1.70204 16.07185 -8.36180 1.000 60.08461 61 VAL A C 1
ATOM 461 O O . VAL A 1 61 ? 1.61577 17.19519 -7.85297 1.000 68.74546 61 VAL A O 1
ATOM 465 N N . THR A 1 62 ? 2.17588 15.87265 -9.59389 1.000 58.96108 62 THR A N 1
ATOM 466 C CA . THR A 1 62 ? 2.89008 16.93616 -10.29406 1.000 58.77723 62 THR A CA 1
ATOM 467 C C . THR A 1 62 ? 2.00367 18.14920 -10.53800 1.000 65.44929 62 THR A C 1
ATOM 468 O O . THR A 1 62 ? 2.37356 19.27717 -10.19439 1.000 64.35232 62 THR A O 1
ATOM 472 N N . ALA A 1 63 ? 0.82843 17.94000 -11.13509 1.000 61.27718 63 ALA A N 1
ATOM 473 C CA . ALA A 1 63 ? -0.02310 19.07435 -11.48157 1.000 65.65681 63 ALA A CA 1
ATOM 474 C C . ALA A 1 63 ? -0.52642 19.79459 -10.23555 1.000 76.11775 63 ALA A C 1
ATOM 475 O O . ALA A 1 63 ? -0.65323 21.02483 -10.23375 1.000 74.65330 63 ALA A O 1
ATOM 477 N N . ILE A 1 64 ? -0.82188 19.04859 -9.16820 1.000 70.98890 64 ILE A N 1
ATOM 478 C CA . ILE A 1 64 ? -1.32062 19.67344 -7.94561 1.000 70.36483 64 ILE A CA 1
ATOM 479 C C . ILE A 1 64 ? -0.26652 20.59993 -7.35298 1.000 74.20548 64 ILE A C 1
ATOM 480 O O . ILE A 1 64 ? -0.53964 21.76896 -7.05379 1.000 76.53219 64 ILE A O 1
ATOM 485 N N . ILE A 1 65 ? 0.95793 20.09304 -7.18290 1.000 73.75411 65 ILE A N 1
ATOM 486 C CA . ILE A 1 65 ? 2.02920 20.91158 -6.62012 1.000 66.21467 65 ILE A CA 1
ATOM 487 C C . ILE A 1 65 ? 2.32616 22.08839 -7.53602 1.000 69.31716 65 ILE A C 1
ATOM 488 O O . ILE A 1 65 ? 2.42327 23.23693 -7.09248 1.000 72.43300 65 ILE A O 1
ATOM 493 N N . GLU A 1 66 ? 2.45220 21.81791 -8.83476 1.000 77.95841 66 GLU A N 1
ATOM 494 C CA . GLU A 1 66 ? 2.82202 22.86459 -9.77920 1.000 74.33295 66 GLU A CA 1
ATOM 495 C C . GLU A 1 66 ? 1.76819 23.96319 -9.82855 1.000 75.54913 66 GLU A C 1
ATOM 496 O O . GLU A 1 66 ? 2.10407 25.15246 -9.86517 1.000 83.83587 66 GLU A O 1
ATOM 502 N N . ARG A 1 67 ? 0.48645 23.58454 -9.81847 1.000 84.68542 67 ARG A N 1
ATOM 503 C CA . ARG A 1 67 ? -0.58451 24.57802 -9.83185 1.000 88.07382 67 ARG A CA 1
ATOM 504 C C . ARG A 1 67 ? -0.48965 25.51448 -8.63405 1.000 91.29302 67 ARG A C 1
ATOM 505 O O . ARG A 1 67 ? -0.80665 26.70468 -8.74733 1.000 100.68146 67 ARG A O 1
ATOM 513 N N . GLU A 1 68 ? -0.03202 25.00280 -7.48915 1.000 86.41082 68 GLU A N 1
ATOM 514 C CA . GLU A 1 68 ? 0.10169 25.83323 -6.29739 1.000 81.63860 68 GLU A CA 1
ATOM 515 C C . GLU A 1 68 ? 1.24524 26.83811 -6.41920 1.000 93.01739 68 GLU A C 1
ATOM 516 O O . GLU A 1 68 ? 1.20528 27.89959 -5.78780 1.000 101.10133 68 GLU A O 1
ATOM 522 N N . MET A 1 69 ? 2.25409 26.54686 -7.23977 1.000 90.77057 69 MET A N 1
ATOM 523 C CA . MET A 1 69 ? 3.43820 27.39150 -7.34242 1.000 93.58001 69 MET A CA 1
ATOM 524 C C . MET A 1 69 ? 3.33801 28.42354 -8.45540 1.000 111.61878 69 MET A C 1
ATOM 525 O O . MET A 1 69 ? 4.35671 28.75440 -9.07176 1.000 104.71951 69 MET A O 1
ATOM 530 N N . ASN A 1 70 ? 2.14088 28.93628 -8.74251 1.000 129.80668 70 ASN A N 1
ATOM 531 C CA . ASN A 1 70 ? 2.00340 29.90369 -9.82652 1.000 151.35054 70 ASN A CA 1
ATOM 532 C C . ASN A 1 70 ? 2.61771 31.24982 -9.44572 1.000 155.36645 70 ASN A C 1
ATOM 533 O O . ASN A 1 70 ? 3.53843 31.73882 -10.11028 1.000 155.91784 70 ASN A O 1
ATOM 538 N N . GLY A 1 71 ? 2.11344 31.87358 -8.38550 1.000 144.21573 71 GLY A N 1
ATOM 539 C CA . GLY A 1 71 ? 2.58134 33.19666 -7.99523 1.000 144.88886 71 GLY A CA 1
ATOM 540 C C . GLY A 1 71 ? 3.66569 33.20050 -6.92355 1.000 137.12818 71 GLY A C 1
ATOM 541 O O . GLY A 1 71 ? 3.43095 33.62874 -5.78487 1.000 139.23982 71 GLY A O 1
ATOM 542 N N . ALA A 1 72 ? 4.85789 32.75749 -7.26484 1.000 120.10832 72 ALA A N 1
ATOM 543 C CA . ALA A 1 72 ? 6.00839 32.71293 -6.36630 1.000 125.34046 72 ALA A CA 1
ATOM 544 C C . ALA A 1 72 ? 6.85596 33.96068 -6.53049 1.000 114.82720 72 ALA A C 1
ATOM 545 O O . ALA A 1 72 ? 6.81397 34.61966 -7.58395 1.000 110.73909 72 ALA A O 1
ATOM 547 N N . PRO A 1 73 ? 7.68143 34.30372 -5.52993 1.000 116.85111 73 PRO A N 1
ATOM 548 C CA . PRO A 1 73 ? 8.36957 35.59376 -5.60996 1.000 97.06971 73 PRO A CA 1
ATOM 549 C C . PRO A 1 73 ? 9.46578 35.69430 -6.65850 1.000 100.04492 73 PRO A C 1
ATOM 550 O O . PRO A 1 73 ? 10.57518 35.18104 -6.47785 1.000 102.13569 73 PRO A O 1
ATOM 554 N N . GLY A 1 74 ? 9.16886 36.36735 -7.77220 1.000 108.83272 74 GLY A N 1
ATOM 555 C CA . GLY A 1 74 ? 10.14089 36.35766 -8.88846 1.000 107.69066 74 GLY A CA 1
ATOM 556 C C . GLY A 1 74 ? 10.34412 34.97438 -9.43841 1.000 98.82559 74 GLY A C 1
ATOM 557 O O . GLY A 1 74 ? 11.48269 34.58920 -9.67496 1.000 105.84741 74 GLY A O 1
ATOM 558 N N . LEU A 1 75 ? 9.27020 34.21589 -9.62285 1.000 95.01885 75 LEU A N 1
ATOM 559 C CA . LEU A 1 75 ? 9.37105 32.91304 -10.25673 1.000 86.52723 75 LEU A CA 1
ATOM 560 C C . LEU A 1 75 ? 9.38232 33.09399 -11.77280 1.000 88.21347 75 LEU A C 1
ATOM 561 O O . LEU A 1 75 ? 8.34383 33.38101 -12.37901 1.000 90.73095 75 LEU A O 1
ATOM 566 N N . LEU A 1 76 ? 10.55346 32.91205 -12.39193 1.000 80.82993 76 LEU A N 1
ATOM 567 C CA . LEU A 1 76 ? 10.67158 33.07804 -13.83880 1.000 81.93742 76 LEU A CA 1
ATOM 568 C C . LEU A 1 76 ? 9.77836 32.09143 -14.58067 1.000 90.88263 76 LEU A C 1
ATOM 569 O O . LEU A 1 76 ? 8.83475 32.48398 -15.27681 1.000 97.35461 76 LEU A O 1
ATOM 574 N N . TYR A 1 77 ? 10.06009 30.79871 -14.43699 1.000 91.85530 77 TYR A N 1
ATOM 575 C CA . TYR A 1 77 ? 9.28076 29.77684 -15.11479 1.000 76.49848 77 TYR A CA 1
ATOM 576 C C . TYR A 1 77 ? 9.33590 28.48186 -14.31876 1.000 78.43752 77 TYR A C 1
ATOM 577 O O . TYR A 1 77 ? 10.20548 28.28681 -13.46444 1.000 73.76053 77 TYR A O 1
ATOM 586 N N . THR A 1 78 ? 8.38570 27.59883 -14.61122 1.000 79.04553 78 THR A N 1
ATOM 587 C CA . THR A 1 78 ? 8.28621 26.29597 -13.97370 1.000 62.43511 78 THR A CA 1
ATOM 588 C C . THR A 1 78 ? 8.39830 25.20662 -15.02724 1.000 63.68454 78 THR A C 1
ATOM 589 O O . THR A 1 78 ? 7.84026 25.32703 -16.12092 1.000 65.22917 78 THR A O 1
ATOM 593 N N . LYS A 1 79 ? 9.12523 24.14831 -14.69579 1.000 71.07176 79 LYS A N 1
ATOM 594 C CA . LYS A 1 79 ? 9.18313 22.95348 -15.51866 1.000 57.47997 79 LYS A CA 1
ATOM 595 C C . LYS A 1 79 ? 8.77276 21.75376 -14.67839 1.000 58.75822 79 LYS A C 1
ATOM 596 O O . LYS A 1 79 ? 8.96342 21.73272 -13.45848 1.000 68.09575 79 LYS A O 1
ATOM 602 N N . ALA A 1 80 ? 8.19900 20.75497 -15.33871 1.000 58.85326 80 ALA A N 1
ATOM 603 C CA . ALA A 1 80 ? 7.73510 19.56818 -14.64376 1.000 53.01273 80 ALA A CA 1
ATOM 604 C C . ALA A 1 80 ? 7.95060 18.35836 -15.53726 1.000 57.57685 80 ALA A C 1
ATOM 605 O O . ALA A 1 80 ? 7.81136 18.44890 -16.75745 1.000 58.55578 80 ALA A O 1
ATOM 607 N N . THR A 1 81 ? 8.29801 17.23057 -14.92616 1.000 54.21419 81 THR A N 1
ATOM 608 C CA . THR A 1 81 ? 8.44350 15.97504 -15.65399 1.000 51.29293 81 THR A CA 1
ATOM 609 C C . THR A 1 81 ? 7.85692 14.87443 -14.78646 1.000 61.78749 81 THR A C 1
ATOM 610 O O . THR A 1 81 ? 8.39288 14.57753 -13.71464 1.000 67.73757 81 THR A O 1
ATOM 614 N N . SER A 1 82 ? 6.75284 14.28671 -15.23485 1.000 62.51100 82 SER A N 1
ATOM 615 C CA . SER A 1 82 ? 6.12003 13.17942 -14.53091 1.000 59.82627 82 SER A CA 1
ATOM 616 C C . SER A 1 82 ? 6.40334 11.90056 -15.30443 1.000 53.88255 82 SER A C 1
ATOM 617 O O . SER A 1 82 ? 6.01568 11.77326 -16.47079 1.000 53.26414 82 SER A O 1
ATOM 620 N N . SER A 1 83 ? 7.10849 10.97933 -14.67073 1.000 54.13752 83 SER A N 1
ATOM 621 C CA . SER A 1 83 ? 7.46645 9.71206 -15.27731 1.000 51.02829 83 SER A CA 1
ATOM 622 C C . SER A 1 83 ? 6.86397 8.58245 -14.44684 1.000 61.15824 83 SER A C 1
ATOM 623 O O . SER A 1 83 ? 6.13956 8.81376 -13.47497 1.000 56.55546 83 SER A O 1
ATOM 626 N N . THR A 1 84 ? 7.16666 7.34523 -14.83954 1.000 62.10027 84 THR A N 1
ATOM 627 C CA . THR A 1 84 ? 6.61437 6.20109 -14.12554 1.000 64.69452 84 THR A CA 1
ATOM 628 C C . THR A 1 84 ? 6.98889 6.25318 -12.64948 1.000 67.14114 84 THR A C 1
ATOM 629 O O . THR A 1 84 ? 6.11928 6.22290 -11.77034 1.000 66.55496 84 THR A O 1
ATOM 633 N N . GLY A 1 85 ? 8.27327 6.38946 -12.35599 1.000 61.75002 85 GLY A N 1
ATOM 634 C CA . GLY A 1 85 ? 8.68028 6.38330 -10.96791 1.000 82.45535 85 GLY A CA 1
ATOM 635 C C . GLY A 1 85 ? 8.25620 7.61654 -10.19546 1.000 78.64424 85 GLY A C 1
ATOM 636 O O . GLY A 1 85 ? 7.52100 7.51465 -9.20877 1.000 66.59864 85 GLY A O 1
ATOM 637 N N . GLN A 1 86 ? 8.69015 8.79102 -10.64854 1.000 63.85730 86 GLN A N 1
ATOM 638 C CA . GLN A 1 86 ? 8.69604 9.97274 -9.80791 1.000 66.21293 86 GLN A CA 1
ATOM 639 C C . GLN A 1 86 ? 7.97493 11.13536 -10.47191 1.000 59.29820 86 GLN A C 1
ATOM 640 O O . GLN A 1 86 ? 7.68459 11.12789 -11.67023 1.000 56.86985 86 GLN A O 1
ATOM 646 N N . ALA A 1 87 ? 7.67645 12.13113 -9.64519 1.000 62.59129 87 ALA A N 1
ATOM 647 C CA . ALA A 1 87 ? 7.30754 13.46555 -10.08032 1.000 54.38027 87 ALA A CA 1
ATOM 648 C C . ALA A 1 87 ? 8.49086 14.38974 -9.83365 1.000 54.47903 87 ALA A C 1
ATOM 649 O O . ALA A 1 87 ? 9.16335 14.28734 -8.80302 1.000 60.35045 87 ALA A O 1
ATOM 651 N N . SER A 1 88 ? 8.76000 15.27006 -10.79128 1.000 56.27925 88 SER A N 1
ATOM 652 C CA . SER A 1 88 ? 9.83610 16.24346 -10.68070 1.000 49.70920 88 SER A CA 1
ATOM 653 C C . SER A 1 88 ? 9.30334 17.61478 -11.06120 1.000 51.63738 88 SER A C 1
ATOM 654 O O . SER A 1 88 ? 8.64624 17.76460 -12.09641 1.000 60.30418 88 SER A O 1
ATOM 657 N N . LEU A 1 89 ? 9.59027 18.60983 -10.22752 1.000 55.54625 89 LEU A N 1
ATOM 658 C CA . LEU A 1 89 ? 9.16702 19.98416 -10.46277 1.000 60.15049 89 LEU A CA 1
ATOM 659 C C . LEU A 1 89 ? 10.36714 20.89989 -10.28788 1.000 60.72760 89 LEU A C 1
ATOM 660 O O . LEU A 1 89 ? 10.95506 20.95246 -9.20275 1.000 73.00069 89 LEU A O 1
ATOM 665 N N . THR A 1 90 ? 10.72601 21.62024 -11.34335 1.000 57.56907 90 THR A N 1
ATOM 666 C CA . THR A 1 90 ? 11.86091 22.53382 -11.32295 1.000 60.51243 90 THR A CA 1
ATOM 667 C C . THR A 1 90 ? 11.34074 23.96368 -11.37580 1.000 64.05294 90 THR A C 1
ATOM 668 O O . THR A 1 90 ? 10.63678 24.33927 -12.32041 1.000 61.89778 90 THR A O 1
ATOM 672 N N . LEU A 1 91 ? 11.69129 24.75895 -10.36876 1.000 66.17449 91 LEU A N 1
ATOM 673 C CA . LEU A 1 91 ? 11.19856 26.12624 -10.24080 1.000 67.26805 91 LEU A CA 1
ATOM 674 C C . LEU A 1 91 ? 12.37541 27.08981 -10.32203 1.000 68.24338 91 LEU A C 1
ATOM 675 O O . LEU A 1 91 ? 13.16633 27.19356 -9.37831 1.000 72.89421 91 LEU A O 1
ATOM 680 N N . THR A 1 92 ? 12.48004 27.79699 -11.44370 1.000 68.53985 92 THR A N 1
ATOM 681 C CA . THR A 1 92 ? 13.54346 28.76304 -11.68066 1.000 76.31937 92 THR A CA 1
ATOM 682 C C . THR A 1 92 ? 13.04248 30.15800 -11.33240 1.000 79.56267 92 THR A C 1
ATOM 683 O O . THR A 1 92 ? 11.97684 30.57387 -11.79808 1.000 82.24498 92 THR A O 1
ATOM 687 N N . PHE A 1 93 ? 13.81050 30.87617 -10.52121 1.000 82.03260 93 PHE A N 1
ATOM 688 C CA . PHE A 1 93 ? 13.38522 32.15408 -9.97097 1.000 85.02968 93 PHE A CA 1
ATOM 689 C C . PHE A 1 93 ? 14.13730 33.30430 -10.62843 1.000 98.76560 93 PHE A C 1
ATOM 690 O O . PHE A 1 93 ? 15.14907 33.11257 -11.30937 1.000 99.96972 93 PHE A O 1
ATOM 698 N N . ARG A 1 94 ? 13.62234 34.51547 -10.40797 1.000 103.07064 94 ARG A N 1
ATOM 699 C CA . ARG A 1 94 ? 14.28049 35.72342 -10.88713 1.000 108.80983 94 ARG A CA 1
ATOM 700 C C . ARG A 1 94 ? 15.70526 35.79902 -10.34119 1.000 111.77903 94 ARG A C 1
ATOM 701 O O . ARG A 1 94 ? 16.05422 35.16438 -9.34026 1.000 113.41488 94 ARG A O 1
ATOM 709 N N . GLN A 1 95 ? 16.53885 36.58027 -11.02171 1.000 110.84899 95 GLN A N 1
ATOM 710 C CA . GLN A 1 95 ? 17.90306 36.78471 -10.55778 1.000 108.57856 95 GLN A CA 1
ATOM 711 C C . GLN A 1 95 ? 17.91214 37.67740 -9.32364 1.000 117.18121 95 GLN A C 1
ATOM 712 O O . GLN A 1 95 ? 17.11155 38.60996 -9.20253 1.000 115.32217 95 GLN A O 1
ATOM 718 N N . GLY A 1 96 ? 18.81906 37.37978 -8.39728 1.000 107.75446 96 GLY A N 1
ATOM 719 C CA . GLY A 1 96 ? 18.94903 38.16569 -7.19180 1.000 93.34721 96 GLY A CA 1
ATOM 720 C C . GLY A 1 96 ? 17.99673 37.80396 -6.07640 1.000 100.82623 96 GLY A C 1
ATOM 721 O O . GLY A 1 96 ? 18.07608 38.41148 -5.00000 1.000 106.80073 96 GLY A O 1
ATOM 722 N N . VAL A 1 97 ? 17.09771 36.84779 -6.29015 1.000 99.79444 97 VAL A N 1
ATOM 723 C CA . VAL A 1 97 ? 16.22866 36.37625 -5.21918 1.000 93.13792 97 VAL A CA 1
ATOM 724 C C . VAL A 1 97 ? 17.01454 35.39779 -4.36028 1.000 86.22246 97 VAL A C 1
ATOM 725 O O . VAL A 1 97 ? 17.66070 34.48119 -4.88086 1.000 83.40920 97 VAL A O 1
ATOM 729 N N . ASN A 1 98 ? 16.98684 35.60715 -3.04541 1.000 80.41320 98 ASN A N 1
ATOM 730 C CA . ASN A 1 98 ? 17.71185 34.72576 -2.14152 1.000 85.28104 98 ASN A CA 1
ATOM 731 C C . ASN A 1 98 ? 17.22569 33.29145 -2.30970 1.000 87.94744 98 ASN A C 1
ATOM 732 O O . ASN A 1 98 ? 16.02621 33.01285 -2.21239 1.000 88.17398 98 ASN A O 1
ATOM 737 N N . ALA A 1 99 ? 18.16763 32.38071 -2.56998 1.000 73.72670 99 ALA A N 1
ATOM 738 C CA . ALA A 1 99 ? 17.80187 30.98787 -2.79827 1.000 78.00811 99 ALA A CA 1
ATOM 739 C C . ALA A 1 99 ? 17.10182 30.39970 -1.58196 1.000 85.41893 99 ALA A C 1
ATOM 740 O O . ALA A 1 99 ? 16.12130 29.65805 -1.71789 1.000 83.11443 99 ALA A O 1
ATOM 742 N N . ASP A 1 100 ? 17.58305 30.73081 -0.38233 1.000 85.22272 100 ASP A N 1
ATOM 743 C CA . ASP A 1 100 ? 16.92724 30.24970 0.82615 1.000 84.16694 100 ASP A CA 1
ATOM 744 C C . ASP A 1 100 ? 15.53345 30.84437 0.98497 1.000 80.19115 100 ASP A C 1
ATOM 745 O O . ASP A 1 100 ? 14.64792 30.18405 1.54059 1.000 80.50552 100 ASP A O 1
ATOM 750 N N . LEU A 1 101 ? 15.31447 32.08245 0.52187 1.000 82.16159 101 LEU A N 1
ATOM 751 C CA . LEU A 1 101 ? 13.94999 32.60693 0.48067 1.000 82.49091 101 LEU A CA 1
ATOM 752 C C . LEU A 1 101 ? 13.09952 31.76694 -0.45826 1.000 79.28626 101 LEU A C 1
ATOM 753 O O . LEU A 1 101 ? 12.03325 31.27232 -0.07451 1.000 83.08035 101 LEU A O 1
ATOM 758 N N . ALA A 1 102 ? 13.58766 31.54669 -1.68090 1.000 80.65565 102 ALA A N 1
ATOM 759 C CA . ALA A 1 102 ? 12.83197 30.74327 -2.63250 1.000 78.32035 102 ALA A CA 1
ATOM 760 C C . ALA A 1 102 ? 12.61545 29.33481 -2.10054 1.000 74.98308 102 ALA A C 1
ATOM 761 O O . ALA A 1 102 ? 11.50878 28.79267 -2.19474 1.000 72.12378 102 ALA A O 1
ATOM 763 N N . ALA A 1 103 ? 13.65398 28.73894 -1.51050 1.000 74.52183 103 ALA A N 1
ATOM 764 C CA . ALA A 1 103 ? 13.50876 27.41733 -0.91216 1.000 67.04416 103 ALA A CA 1
ATOM 765 C C . ALA A 1 103 ? 12.44157 27.42447 0.17520 1.000 74.97984 103 ALA A C 1
ATOM 766 O O . ALA A 1 103 ? 11.55958 26.55877 0.19987 1.000 68.14714 103 ALA A O 1
ATOM 768 N N . VAL A 1 104 ? 12.49076 28.41132 1.07433 1.000 75.97135 104 VAL A N 1
ATOM 769 C CA . VAL A 1 104 ? 11.48362 28.49099 2.12985 1.000 70.30380 104 VAL A CA 1
ATOM 770 C C . VAL A 1 104 ? 10.10852 28.75096 1.52907 1.000 72.90339 104 VAL A C 1
ATOM 771 O O . VAL A 1 104 ? 9.09971 28.19486 1.98260 1.000 75.02058 104 VAL A O 1
ATOM 775 N N . GLU A 1 105 ? 10.04690 29.58666 0.48944 1.000 68.94081 105 GLU A N 1
ATOM 776 C CA . GLU A 1 105 ? 8.76374 29.89199 -0.13587 1.000 77.24537 105 GLU A CA 1
ATOM 777 C C . GLU A 1 105 ? 8.13710 28.65065 -0.76128 1.000 79.89030 105 GLU A C 1
ATOM 778 O O . GLU A 1 105 ? 6.94441 28.38613 -0.57422 1.000 84.73554 105 GLU A O 1
ATOM 784 N N . VAL A 1 106 ? 8.92278 27.87124 -1.50776 1.000 76.47483 106 VAL A N 1
ATOM 785 C CA . VAL A 1 106 ? 8.36297 26.67376 -2.12806 1.000 72.35271 106 VAL A CA 1
ATOM 786 C C . VAL A 1 106 ? 8.00784 25.63813 -1.06649 1.000 81.81874 106 VAL A C 1
ATOM 787 O O . VAL A 1 106 ? 6.99833 24.93359 -1.18895 1.000 83.27353 106 VAL A O 1
ATOM 791 N N . GLN A 1 107 ? 8.81413 25.53689 -0.00232 1.000 78.46357 107 GLN A N 1
ATOM 792 C CA . GLN A 1 107 ? 8.47788 24.62274 1.08595 1.000 69.32003 107 GLN A CA 1
ATOM 793 C C . GLN A 1 107 ? 7.11835 24.96586 1.67406 1.000 78.75926 107 GLN A C 1
ATOM 794 O O . GLN A 1 107 ? 6.27640 24.08435 1.87672 1.000 88.73743 107 GLN A O 1
ATOM 800 N N . ASN A 1 108 ? 6.87881 26.25356 1.93030 1.000 81.81709 108 ASN A N 1
ATOM 801 C CA . ASN A 1 108 ? 5.62984 26.67022 2.55849 1.000 78.35917 108 ASN A CA 1
ATOM 802 C C . ASN A 1 108 ? 4.42980 26.39773 1.65994 1.000 83.84117 108 ASN A C 1
ATOM 803 O O . ASN A 1 108 ? 3.39969 25.89766 2.12891 1.000 92.13925 108 ASN A O 1
ATOM 808 N N . ARG A 1 109 ? 4.54182 26.71128 0.36667 1.000 72.16555 109 ARG A N 1
ATOM 809 C CA . ARG A 1 109 ? 3.44756 26.42417 -0.55269 1.000 80.10640 109 ARG A CA 1
ATOM 810 C C . ARG A 1 109 ? 3.20230 24.92860 -0.70023 1.000 91.36467 109 ARG A C 1
ATOM 811 O O . ARG A 1 109 ? 2.09008 24.52365 -1.05563 1.000 91.10449 109 ARG A O 1
ATOM 819 N N . LEU A 1 110 ? 4.21359 24.10168 -0.43152 1.000 83.77874 110 LEU A N 1
ATOM 820 C CA . LEU A 1 110 ? 4.03202 22.65751 -0.50839 1.000 74.67488 110 LEU A CA 1
ATOM 821 C C . LEU A 1 110 ? 3.15053 22.14968 0.62523 1.000 88.65517 110 LEU A C 1
ATOM 822 O O . LEU A 1 110 ? 2.35089 21.22511 0.43196 1.000 90.46796 110 LEU A O 1
ATOM 827 N N . LYS A 1 111 ? 3.28572 22.73866 1.81690 1.000 86.18286 111 LYS A N 1
ATOM 828 C CA . LYS A 1 111 ? 2.50206 22.29948 2.96644 1.000 87.21140 111 LYS A CA 1
ATOM 829 C C . LYS A 1 111 ? 1.01516 22.59043 2.80887 1.000 89.65398 111 LYS A C 1
ATOM 830 O O . LYS A 1 111 ? 0.20076 21.96891 3.50037 1.000 95.37331 111 LYS A O 1
ATOM 836 N N . ILE A 1 112 ? 0.64250 23.52410 1.93160 1.000 79.27898 112 ILE A N 1
ATOM 837 C CA . ILE A 1 112 ? -0.77277 23.79169 1.69596 1.000 82.71779 112 ILE A CA 1
ATOM 838 C C . ILE A 1 112 ? -1.43492 22.60610 1.00390 1.000 93.79245 112 ILE A C 1
ATOM 839 O O . ILE A 1 112 ? -2.48903 22.12296 1.43567 1.000 106.40879 112 ILE A O 1
ATOM 844 N N . VAL A 1 113 ? -0.81561 22.10513 -0.06865 1.000 82.72154 113 VAL A N 1
ATOM 845 C CA . VAL A 1 113 ? -1.43878 21.10141 -0.92412 1.000 76.95006 113 VAL A CA 1
ATOM 846 C C . VAL A 1 113 ? -1.03946 19.68418 -0.55483 1.000 75.01964 113 VAL A C 1
ATOM 847 O O . VAL A 1 113 ? -1.48263 18.73433 -1.21627 1.000 78.75934 113 VAL A O 1
ATOM 851 N N . GLU A 1 114 ? -0.22306 19.50769 0.48620 1.000 71.86000 114 GLU A N 1
ATOM 852 C CA . GLU A 1 114 ? 0.33688 18.18996 0.76658 1.000 72.53661 114 GLU A CA 1
ATOM 853 C C . GLU A 1 114 ? -0.74493 17.17731 1.11892 1.000 72.29031 114 GLU A C 1
ATOM 854 O O . GLU A 1 114 ? -0.68759 16.02213 0.67985 1.000 75.67722 114 GLU A O 1
ATOM 860 N N . SER A 1 115 ? -1.74010 17.58886 1.90897 1.000 73.34028 115 SER A N 1
ATOM 861 C CA . SER A 1 115 ? -2.75892 16.65033 2.36912 1.000 77.15604 115 SER A CA 1
ATOM 862 C C . SER A 1 115 ? -3.58458 16.08451 1.22276 1.000 78.89907 115 SER A C 1
ATOM 863 O O . SER A 1 115 ? -4.19235 15.01713 1.37928 1.000 83.51603 115 SER A O 1
ATOM 866 N N . ARG A 1 116 ? -3.61566 16.76885 0.07701 1.000 73.79832 116 ARG A N 1
ATOM 867 C CA . ARG A 1 116 ? -4.29956 16.25469 -1.10133 1.000 72.42387 116 ARG A CA 1
ATOM 868 C C . ARG A 1 116 ? -3.44013 15.29036 -1.91076 1.000 62.62495 116 ARG A C 1
ATOM 869 O O . ARG A 1 116 ? -3.93467 14.71353 -2.88840 1.000 69.76386 116 ARG A O 1
ATOM 877 N N . LEU A 1 117 ? -2.17127 15.10105 -1.53177 1.000 60.31261 117 LEU A N 1
ATOM 878 C CA . LEU A 1 117 ? -1.30028 14.16493 -2.22647 1.000 74.61045 117 LEU A CA 1
ATOM 879 C C . LEU A 1 117 ? -1.53443 12.73498 -1.73490 1.000 67.94480 117 LEU A C 1
ATOM 880 O O . LEU A 1 117 ? -1.99762 12.52462 -0.61149 1.000 72.98707 117 LEU A O 1
ATOM 885 N N . PRO A 1 118 ? -1.23010 11.73407 -2.56114 1.000 72.08973 118 PRO A N 1
ATOM 886 C CA . PRO A 1 118 ? -1.36882 10.34342 -2.10896 1.000 69.03039 118 PRO A CA 1
ATOM 887 C C . PRO A 1 118 ? -0.44800 10.05099 -0.93371 1.000 64.86262 118 PRO A C 1
ATOM 888 O O . PRO A 1 118 ? 0.64869 10.60206 -0.82608 1.000 74.00551 118 PRO A O 1
ATOM 892 N N . GLU A 1 119 ? -0.90703 9.16153 -0.04956 1.000 64.34809 119 GLU A N 1
ATOM 893 C CA . GLU A 1 119 ? -0.17086 8.88565 1.18335 1.000 72.94496 119 GLU A CA 1
ATOM 894 C C . GLU A 1 119 ? 1.22608 8.35374 0.89909 1.000 75.40034 119 GLU A C 1
ATOM 895 O O . GLU A 1 119 ? 2.20981 8.81948 1.48372 1.000 76.11452 119 GLU A O 1
ATOM 901 N N . SER A 1 120 ? 1.33186 7.36922 0.00544 1.000 72.95307 120 SER A N 1
ATOM 902 C CA . SER A 1 120 ? 2.62326 6.73914 -0.24274 1.000 59.64781 120 SER A CA 1
ATOM 903 C C . SER A 1 120 ? 3.62818 7.72143 -0.82568 1.000 78.95094 120 SER A C 1
ATOM 904 O O . SER A 1 120 ? 4.84069 7.52340 -0.68154 1.000 81.22968 120 SER A O 1
ATOM 907 N N . VAL A 1 121 ? 3.15237 8.77287 -1.49802 1.000 66.01496 121 VAL A N 1
ATOM 908 C CA . VAL A 1 121 ? 4.05956 9.81681 -1.96383 1.000 75.87526 121 VAL A CA 1
ATOM 909 C C . VAL A 1 121 ? 4.62962 10.59150 -0.78252 1.000 76.13821 121 VAL A C 1
ATOM 910 O O . VAL A 1 121 ? 5.84336 10.81487 -0.69467 1.000 84.54512 121 VAL A O 1
ATOM 914 N N . ARG A 1 122 ? 3.76563 10.99639 0.15279 1.000 73.20108 122 ARG A N 1
ATOM 915 C CA . ARG A 1 122 ? 4.22066 11.82047 1.26771 1.000 73.21063 122 ARG A CA 1
ATOM 916 C C . ARG A 1 122 ? 5.21981 11.07166 2.13867 1.000 71.03081 122 ARG A C 1
ATOM 917 O O . ARG A 1 122 ? 6.26165 11.62116 2.51288 1.000 84.93168 122 ARG A O 1
ATOM 925 N N . ARG A 1 123 ? 4.92947 9.81101 2.46015 1.000 72.03442 123 ARG A N 1
ATOM 926 C CA . ARG A 1 123 ? 5.78724 9.08084 3.38643 1.000 78.96167 123 ARG A CA 1
ATOM 927 C C . ARG A 1 123 ? 7.10323 8.67405 2.73937 1.000 77.81755 123 ARG A C 1
ATOM 928 O O . ARG A 1 123 ? 8.11239 8.52503 3.43729 1.000 79.53741 123 ARG A O 1
ATOM 936 N N . ASP A 1 124 ? 7.12256 8.50115 1.41630 1.000 77.90348 124 ASP A N 1
ATOM 937 C CA . ASP A 1 124 ? 8.38133 8.20159 0.74529 1.000 73.30934 124 ASP A CA 1
ATOM 938 C C . ASP A 1 124 ? 9.33694 9.38787 0.79684 1.000 77.45438 124 ASP A C 1
ATOM 939 O O . ASP A 1 124 ? 10.55847 9.20110 0.76239 1.000 85.43695 124 ASP A O 1
ATOM 944 N N . GLY A 1 125 ? 8.80692 10.60550 0.88359 1.000 65.89188 125 GLY A N 1
ATOM 945 C CA . GLY A 1 125 ? 9.63867 11.79083 0.90956 1.000 70.85840 125 GLY A CA 1
ATOM 946 C C . GLY A 1 125 ? 9.38690 12.72426 -0.25750 1.000 75.77402 125 GLY A C 1
ATOM 947 O O . GLY A 1 125 ? 9.59498 12.35308 -1.41745 1.000 77.95073 125 GLY A O 1
ATOM 948 N N . ILE A 1 126 ? 8.92601 13.93533 0.04050 1.000 69.24730 126 ILE A N 1
ATOM 949 C CA . ILE A 1 126 ? 8.72001 14.98101 -0.95317 1.000 59.05035 126 ILE A CA 1
ATOM 950 C C . ILE A 1 126 ? 9.80111 16.02216 -0.70685 1.000 60.11135 126 ILE A C 1
ATOM 951 O O . ILE A 1 126 ? 9.67218 16.87678 0.17701 1.000 68.39394 126 ILE A O 1
ATOM 956 N N . TYR A 1 127 ? 10.87110 15.95178 -1.48821 1.000 59.80483 127 TYR A N 1
ATOM 957 C CA . TYR A 1 127 ? 12.07327 16.72334 -1.22197 1.000 64.86564 127 TYR A CA 1
ATOM 958 C C . TYR A 1 127 ? 12.01895 18.09009 -1.89073 1.000 72.09901 127 TYR A C 1
ATOM 959 O O . TYR A 1 127 ? 11.48192 18.23947 -2.99371 1.000 70.37503 127 TYR A O 1
ATOM 968 N N . VAL A 1 128 ? 12.58254 19.08573 -1.20820 1.000 67.88653 128 VAL A N 1
ATOM 969 C CA . VAL A 1 128 ? 12.71861 20.44387 -1.72522 1.000 64.14143 128 VAL A CA 1
ATOM 970 C C . VAL A 1 128 ? 14.18642 20.82400 -1.58903 1.000 62.35666 128 VAL A C 1
ATOM 971 O O . VAL A 1 128 ? 14.66033 21.09203 -0.47822 1.000 71.85809 128 VAL A O 1
ATOM 975 N N . GLU A 1 129 ? 14.90750 20.84792 -2.70679 1.000 59.38888 129 GLU A N 1
ATOM 976 C CA . GLU A 1 129 ? 16.35759 20.97743 -2.68401 1.000 61.11495 129 GLU A CA 1
ATOM 977 C C . GLU A 1 129 ? 16.80685 22.00815 -3.70533 1.000 60.09870 129 GLU A C 1
ATOM 978 O O . GLU A 1 129 ? 16.25207 22.08335 -4.80548 1.000 68.28544 129 GLU A O 1
ATOM 984 N N . LYS A 1 130 ? 17.81186 22.80178 -3.33331 1.000 65.45784 130 LYS A N 1
ATOM 985 C CA . LYS A 1 130 ? 18.41972 23.73402 -4.27591 1.000 64.50027 130 LYS A CA 1
ATOM 986 C C . LYS A 1 130 ? 19.02623 22.96778 -5.44265 1.000 64.46546 130 LYS A C 1
ATOM 987 O O . LYS A 1 130 ? 19.75057 21.98899 -5.24624 1.000 77.84271 130 LYS A O 1
ATOM 993 N N . ALA A 1 131 ? 18.74057 23.42299 -6.65943 1.000 74.05012 131 ALA A N 1
ATOM 994 C CA . ALA A 1 131 ? 19.10338 22.67553 -7.85765 1.000 75.37884 131 ALA A CA 1
ATOM 995 C C . ALA A 1 131 ? 20.55195 22.93329 -8.24654 1.000 78.47162 131 ALA A C 1
ATOM 996 O O . ALA A 1 131 ? 20.95550 24.08268 -8.44646 1.000 85.25623 131 ALA A O 1
ATOM 998 N N . ALA A 1 132 ? 21.33136 21.86108 -8.35557 1.000 81.51606 132 ALA A N 1
ATOM 999 C CA . ALA A 1 132 ? 22.70473 21.93104 -8.85028 1.000 85.76183 132 ALA A CA 1
ATOM 1000 C C . ALA A 1 132 ? 22.98278 20.75800 -9.78621 1.000 89.72644 132 ALA A C 1
ATOM 1001 O O . ALA A 1 132 ? 24.01765 20.09742 -9.70074 1.000 99.03552 132 ALA A O 1
ATOM 1003 N N . ASP A 1 133 ? 22.05296 20.48998 -10.70399 1.000 86.71635 133 ASP A N 1
ATOM 1004 C CA . ASP A 1 133 ? 22.03500 19.24041 -11.45879 1.000 88.84500 133 ASP A CA 1
ATOM 1005 C C . ASP A 1 133 ? 23.01880 19.20436 -12.63676 1.000 77.45382 133 ASP A C 1
ATOM 1006 O O . ASP A 1 133 ? 22.89675 18.30476 -13.47742 1.000 88.48143 133 ASP A O 1
ATOM 1011 N N . SER A 1 134 ? 23.98032 20.12211 -12.73196 1.000 81.82058 134 SER A N 1
ATOM 1012 C CA . SER A 1 134 ? 24.90960 20.13279 -13.85949 1.000 87.57400 134 SER A CA 1
ATOM 1013 C C . SER A 1 134 ? 26.17253 19.34900 -13.52332 1.000 78.63159 134 SER A C 1
ATOM 1014 O O . SER A 1 134 ? 26.70704 19.45007 -12.41422 1.000 80.20699 134 SER A O 1
ATOM 1017 N N . ILE A 1 135 ? 26.64660 18.57164 -14.49481 1.000 76.60546 135 ILE A N 1
ATOM 1018 C CA . ILE A 1 135 ? 27.79153 17.68692 -14.30400 1.000 71.70868 135 ILE A CA 1
ATOM 1019 C C . ILE A 1 135 ? 29.06123 18.41828 -14.71688 1.000 75.29821 135 ILE A C 1
ATOM 1020 O O . ILE A 1 135 ? 29.21785 18.80461 -15.88082 1.000 77.76982 135 ILE A O 1
ATOM 1025 N N . GLN A 1 136 ? 29.97753 18.59045 -13.76578 1.000 73.49911 136 GLN A N 1
ATOM 1026 C CA . GLN A 1 136 ? 31.23508 19.28835 -14.00037 1.000 72.42507 136 GLN A CA 1
ATOM 1027 C C . GLN A 1 136 ? 32.39093 18.34876 -14.30716 1.000 70.90222 136 GLN A C 1
ATOM 1028 O O . GLN A 1 136 ? 33.24143 18.66826 -15.14455 1.000 59.24966 136 GLN A O 1
ATOM 1034 N N . LEU A 1 137 ? 32.42910 17.19113 -13.65433 1.000 69.72008 137 LEU A N 1
ATOM 1035 C CA . LEU A 1 137 ? 33.59952 16.33044 -13.66355 1.000 68.31520 137 LEU A CA 1
ATOM 1036 C C . LEU A 1 137 ? 33.13618 14.88239 -13.61084 1.000 68.26858 137 LEU A C 1
ATOM 1037 O O . LEU A 1 137 ? 32.13159 14.56266 -12.96915 1.000 71.36420 137 LEU A O 1
ATOM 1042 N N . ILE A 1 138 ? 33.86794 14.00726 -14.29301 1.000 60.84128 138 ILE A N 1
ATOM 1043 C CA . ILE A 1 138 ? 33.56399 12.58185 -14.29783 1.000 62.08674 138 ILE A CA 1
ATOM 1044 C C . ILE A 1 138 ? 34.82042 11.81241 -13.91462 1.000 61.87525 138 ILE A C 1
ATOM 1045 O O . ILE A 1 138 ? 35.87261 11.98292 -14.54129 1.000 63.47829 138 ILE A O 1
ATOM 1050 N N . VAL A 1 139 ? 34.70596 10.96588 -12.89259 1.000 64.08551 139 VAL A N 1
ATOM 1051 C CA . VAL A 1 139 ? 35.78898 10.10431 -12.43103 1.000 53.48605 139 VAL A CA 1
ATOM 1052 C C . VAL A 1 139 ? 35.46104 8.67118 -12.81625 1.000 61.77225 139 VAL A C 1
ATOM 1053 O O . VAL A 1 139 ? 34.36653 8.17856 -12.51544 1.000 66.03133 139 VAL A O 1
ATOM 1057 N N . THR A 1 140 ? 36.40626 7.99919 -13.46594 1.000 58.73062 140 THR A N 1
ATOM 1058 C CA . THR A 1 140 ? 36.28216 6.58209 -13.77057 1.000 69.27524 140 THR A CA 1
ATOM 1059 C C . THR A 1 140 ? 37.34447 5.79476 -13.02026 1.000 75.49553 140 THR A C 1
ATOM 1060 O O . THR A 1 140 ? 38.47331 6.26500 -12.84823 1.000 76.87142 140 THR A O 1
ATOM 1064 N N . LEU A 1 141 ? 36.97538 4.59708 -12.57595 1.000 78.42414 141 LEU A N 1
ATOM 1065 C CA . LEU A 1 141 ? 37.91657 3.64129 -12.00940 1.000 81.20521 141 LEU A CA 1
ATOM 1066 C C . LEU A 1 141 ? 38.01222 2.44620 -12.94238 1.000 79.12622 141 LEU A C 1
ATOM 1067 O O . LEU A 1 141 ? 36.99652 1.82370 -13.26832 1.000 72.70988 141 LEU A O 1
ATOM 1072 N N . THR A 1 142 ? 39.23146 2.13578 -13.36677 1.000 91.10240 142 THR A N 1
ATOM 1073 C CA . THR A 1 142 ? 39.49321 1.09589 -14.34465 1.000 86.32134 142 THR A CA 1
ATOM 1074 C C . THR A 1 142 ? 40.52197 0.13123 -13.77634 1.000 95.05049 142 THR A C 1
ATOM 1075 O O . THR A 1 142 ? 41.27810 0.46457 -12.86077 1.000 101.84354 142 THR A O 1
ATOM 1079 N N . SER A 1 143 ? 40.53935 -1.07587 -14.32624 1.000 97.95923 143 SER A N 1
ATOM 1080 C CA . SER A 1 143 ? 41.48267 -2.11073 -13.92229 1.000 109.81739 143 SER A CA 1
ATOM 1081 C C . SER A 1 143 ? 42.49036 -2.32282 -15.04489 1.000 129.68004 143 SER A C 1
ATOM 1082 O O . SER A 1 143 ? 42.12933 -2.80465 -16.12429 1.000 127.86405 143 SER A O 1
ATOM 1085 N N . SER A 1 144 ? 43.74816 -1.96478 -14.79293 1.000 132.11456 144 SER A N 1
ATOM 1086 C CA . SER A 1 144 ? 44.82033 -2.33497 -15.70653 1.000 134.22109 144 SER A CA 1
ATOM 1087 C C . SER A 1 144 ? 45.00694 -3.84646 -15.67157 1.000 137.52768 144 SER A C 1
ATOM 1088 O O . SER A 1 144 ? 45.01317 -4.45390 -14.59597 1.000 140.02689 144 SER A O 1
ATOM 1091 N N . SER A 1 145 ? 45.14546 -4.45041 -16.84951 1.000 131.78519 145 SER A N 1
ATOM 1092 C CA . SER A 1 145 ? 45.20644 -5.91227 -17.01349 1.000 142.55259 145 SER A CA 1
ATOM 1093 C C . SER A 1 145 ? 43.85633 -6.47342 -16.56640 1.000 137.02263 145 SER A C 1
ATOM 1094 O O . SER A 1 145 ? 42.81399 -5.92537 -16.96034 1.000 126.66294 145 SER A O 1
ATOM 1097 N N . GLY A 1 146 ? 43.81613 -7.53490 -15.76172 1.000 143.47775 146 GLY A N 1
ATOM 1098 C CA . GLY A 1 146 ? 42.56783 -8.20807 -15.45053 1.000 146.83432 146 GLY A CA 1
ATOM 1099 C C . GLY A 1 146 ? 42.14235 -8.15215 -13.99677 1.000 155.79676 146 GLY A C 1
ATOM 1100 O O . GLY A 1 146 ? 41.66741 -9.14981 -13.44509 1.000 149.21446 146 GLY A O 1
ATOM 1101 N N . ARG A 1 147 ? 42.30451 -6.98967 -13.36546 1.000 173.29531 147 ARG A N 1
ATOM 1102 C CA . ARG A 1 147 ? 41.91425 -6.80031 -11.97360 1.000 172.26901 147 ARG A CA 1
ATOM 1103 C C . ARG A 1 147 ? 40.41766 -6.54088 -11.80761 1.000 177.07047 147 ARG A C 1
ATOM 1104 O O . ARG A 1 147 ? 39.93137 -6.50129 -10.67210 1.000 173.47406 147 ARG A O 1
ATOM 1112 N N . TYR A 1 148 ? 39.66736 -6.40480 -12.90027 1.000 156.46289 148 TYR A N 1
ATOM 1113 C CA . TYR A 1 148 ? 38.26562 -6.01277 -12.79981 1.000 148.03299 148 TYR A CA 1
ATOM 1114 C C . TYR A 1 148 ? 37.40947 -7.15825 -12.27682 1.000 146.42096 148 TYR A C 1
ATOM 1115 O O . TYR A 1 148 ? 37.35049 -8.23255 -12.88372 1.000 158.94174 148 TYR A O 1
ATOM 1124 N N . ASP A 1 149 ? 36.73745 -6.91742 -11.15669 1.000 139.84661 149 ASP A N 1
ATOM 1125 C CA . ASP A 1 149 ? 35.58551 -7.69738 -10.73223 1.000 134.08278 149 ASP A CA 1
ATOM 1126 C C . ASP A 1 149 ? 34.40323 -6.74440 -10.64180 1.000 130.44548 149 ASP A C 1
ATOM 1127 O O . ASP A 1 149 ? 34.53467 -5.64273 -10.09664 1.000 121.45913 149 ASP A O 1
ATOM 1132 N N . ALA A 1 150 ? 33.25845 -7.15647 -11.19235 1.000 126.18797 150 ALA A N 1
ATOM 1133 C CA . ALA A 1 150 ? 32.08490 -6.28860 -11.17108 1.000 115.86474 150 ALA A CA 1
ATOM 1134 C C . ALA A 1 150 ? 31.67614 -5.95847 -9.74145 1.000 125.74382 150 ALA A C 1
ATOM 1135 O O . ALA A 1 150 ? 31.32626 -4.81186 -9.43655 1.000 115.95129 150 ALA A O 1
ATOM 1137 N N . MET A 1 151 ? 31.71676 -6.95451 -8.85049 1.000 137.05783 151 MET A N 1
ATOM 1138 C CA . MET A 1 151 ? 31.45133 -6.71074 -7.43505 1.000 135.95306 151 MET A CA 1
ATOM 1139 C C . MET A 1 151 ? 32.51930 -5.81719 -6.81274 1.000 124.78329 151 MET A C 1
ATOM 1140 O O . MET A 1 151 ? 32.19799 -4.88051 -6.07175 1.000 114.71913 151 MET A O 1
ATOM 1145 N N . GLU A 1 152 ? 33.79337 -6.08347 -7.11042 1.000 133.24270 152 GLU A N 1
ATOM 1146 C CA . GLU A 1 152 ? 34.88559 -5.40854 -6.41448 1.000 141.62793 152 GLU A CA 1
ATOM 1147 C C . GLU A 1 152 ? 35.05781 -3.97103 -6.89262 1.000 123.32191 152 GLU A C 1
ATOM 1148 O O . GLU A 1 152 ? 34.95868 -3.02771 -6.10034 1.000 125.36632 152 GLU A O 1
ATOM 1154 N N . LEU A 1 153 ? 35.32360 -3.78501 -8.18840 1.000 111.02522 153 LEU A N 1
ATOM 1155 C CA . LEU A 1 153 ? 35.58269 -2.44032 -8.69342 1.000 100.27534 153 LEU A CA 1
ATOM 1156 C C . LEU A 1 153 ? 34.35113 -1.55396 -8.57339 1.000 95.12475 153 LEU A C 1
ATOM 1157 O O . LEU A 1 153 ? 34.46983 -0.35400 -8.29985 1.000 86.99639 153 LEU A O 1
ATOM 1162 N N . GLY A 1 154 ? 33.16297 -2.12372 -8.78240 1.000 103.20308 154 GLY A N 1
ATOM 1163 C CA . GLY A 1 154 ? 31.94600 -1.34861 -8.61516 1.000 93.22491 154 GLY A CA 1
ATOM 1164 C C . GLY A 1 154 ? 31.78760 -0.82044 -7.20381 1.000 89.44189 154 GLY A C 1
ATOM 1165 O O . GLY A 1 154 ? 31.36435 0.31967 -6.99985 1.000 84.13697 154 GLY A O 1
ATOM 1166 N N . GLU A 1 155 ? 32.13349 -1.63580 -6.21088 1.000 96.39681 155 GLU A N 1
ATOM 1167 C CA . GLU A 1 155 ? 32.04893 -1.19488 -4.82665 1.000 96.55560 155 GLU A CA 1
ATOM 1168 C C . GLU A 1 155 ? 33.28185 -0.41679 -4.38347 1.000 95.65714 155 GLU A C 1
ATOM 1169 O O . GLU A 1 155 ? 33.18293 0.40851 -3.46865 1.000 88.37706 155 GLU A O 1
ATOM 1175 N N . ILE A 1 156 ? 34.43962 -0.64366 -5.01196 1.000 92.06192 156 ILE A N 1
ATOM 1176 C CA . ILE A 1 156 ? 35.59813 0.19972 -4.72532 1.000 85.47600 156 ILE A CA 1
ATOM 1177 C C . ILE A 1 156 ? 35.29032 1.64279 -5.09824 1.000 88.15798 156 ILE A C 1
ATOM 1178 O O . ILE A 1 156 ? 35.57759 2.57566 -4.33778 1.000 86.51555 156 ILE A O 1
ATOM 1183 N N . ALA A 1 157 ? 34.68797 1.84531 -6.27204 1.000 89.84240 157 ALA A N 1
ATOM 1184 C CA . ALA A 1 157 ? 34.33339 3.18981 -6.71150 1.000 79.28421 157 ALA A CA 1
ATOM 1185 C C . ALA A 1 157 ? 33.19427 3.76164 -5.88092 1.000 79.12399 157 ALA A C 1
ATOM 1186 O O . ALA A 1 157 ? 33.26930 4.90074 -5.40540 1.000 85.80379 157 ALA A O 1
ATOM 1188 N N . SER A 1 158 ? 32.12915 2.97993 -5.69193 1.000 81.32208 158 SER A N 1
ATOM 1189 C CA . SER A 1 158 ? 30.92570 3.51088 -5.06096 1.000 81.01872 158 SER A CA 1
ATOM 1190 C C . SER A 1 158 ? 31.08921 3.69107 -3.55719 1.000 86.50242 158 SER A C 1
ATOM 1191 O O . SER A 1 158 ? 30.42554 4.55168 -2.96942 1.000 96.26235 158 SER A O 1
ATOM 1194 N N . SER A 1 159 ? 31.92994 2.88396 -2.90874 1.000 86.23086 159 SER A N 1
ATOM 1195 C CA . SER A 1 159 ? 32.09131 3.01038 -1.46275 1.000 86.02238 159 SER A CA 1
ATOM 1196 C C . SER A 1 159 ? 33.27019 3.90365 -1.08371 1.000 89.42828 159 SER A C 1
ATOM 1197 O O . SER A 1 159 ? 33.07824 4.97156 -0.49807 1.000 90.41542 159 SER A O 1
ATOM 1200 N N . ASN A 1 160 ? 34.48988 3.49409 -1.43737 1.000 89.85074 160 ASN A N 1
ATOM 1201 C CA . ASN A 1 160 ? 35.67590 4.18383 -0.93576 1.000 76.02297 160 ASN A CA 1
ATOM 1202 C C . ASN A 1 160 ? 35.85380 5.54754 -1.59279 1.000 77.84848 160 ASN A C 1
ATOM 1203 O O . ASN A 1 160 ? 36.12254 6.54516 -0.91418 1.000 89.18702 160 ASN A O 1
ATOM 1208 N N . VAL A 1 161 ? 35.72750 5.60821 -2.91828 1.000 82.27016 161 VAL A N 1
ATOM 1209 C CA . VAL A 1 161 ? 35.97910 6.86041 -3.62225 1.000 71.27739 161 VAL A CA 1
ATOM 1210 C C . VAL A 1 161 ? 34.82290 7.83168 -3.42562 1.000 73.49081 161 VAL A C 1
ATOM 1211 O O . VAL A 1 161 ? 35.03424 9.02233 -3.16279 1.000 80.26850 161 VAL A O 1
ATOM 1215 N N . LEU A 1 162 ? 33.58409 7.34280 -3.53594 1.000 69.90532 162 LEU A N 1
ATOM 1216 C CA . LEU A 1 162 ? 32.43410 8.23847 -3.46066 1.000 70.96171 162 LEU A CA 1
ATOM 1217 C C . LEU A 1 162 ? 32.30496 8.85478 -2.07205 1.000 80.56680 162 LEU A C 1
ATOM 1218 O O . LEU A 1 162 ? 31.95800 10.03547 -1.94711 1.000 79.78515 162 LEU A O 1
ATOM 1223 N N . GLN A 1 163 ? 32.58701 8.08292 -1.01448 1.000 77.32229 163 GLN A N 1
ATOM 1224 C CA . GLN A 1 163 ? 32.50859 8.65588 0.32756 1.000 83.99514 163 GLN A CA 1
ATOM 1225 C C . GLN A 1 163 ? 33.50783 9.79637 0.48920 1.000 80.74392 163 GLN A C 1
ATOM 1226 O O . GLN A 1 163 ? 33.18179 10.83738 1.06929 1.000 84.34907 163 GLN A O 1
ATOM 1232 N N . ALA A 1 164 ? 34.72359 9.63026 -0.03564 1.000 77.10657 164 ALA A N 1
ATOM 1233 C CA . ALA A 1 164 ? 35.70939 10.69973 0.05616 1.000 82.32582 164 ALA A CA 1
ATOM 1234 C C . ALA A 1 164 ? 35.28057 11.91523 -0.75566 1.000 83.04974 164 ALA A C 1
ATOM 1235 O O . ALA A 1 164 ? 35.41089 13.05543 -0.29206 1.000 78.40193 164 ALA A O 1
ATOM 1237 N N . LEU A 1 165 ? 34.75251 11.68774 -1.96273 1.000 73.47673 165 LEU A N 1
ATOM 1238 C CA . LEU A 1 165 ? 34.35699 12.79611 -2.82603 1.000 77.34668 165 LEU A CA 1
ATOM 1239 C C . LEU A 1 165 ? 33.22060 13.60345 -2.20586 1.000 78.15157 165 LEU A C 1
ATOM 1240 O O . LEU A 1 165 ? 33.20860 14.83853 -2.28900 1.000 79.89762 165 LEU A O 1
ATOM 1245 N N . ARG A 1 166 ? 32.25986 12.92402 -1.57238 1.000 77.02526 166 ARG A N 1
ATOM 1246 C CA . ARG A 1 166 ? 31.15824 13.62896 -0.92353 1.000 72.77957 166 ARG A CA 1
ATOM 1247 C C . ARG A 1 166 ? 31.65743 14.56556 0.16657 1.000 75.58006 166 ARG A C 1
ATOM 1248 O O . ARG A 1 166 ? 31.05733 15.62094 0.40034 1.000 69.77864 166 ARG A O 1
ATOM 1256 N N . ARG A 1 167 ? 32.74277 14.19592 0.84881 1.000 77.69095 167 ARG A N 1
ATOM 1257 C CA . ARG A 1 167 ? 33.31265 15.03935 1.89014 1.000 79.57843 167 ARG A CA 1
ATOM 1258 C C . ARG A 1 167 ? 34.16829 16.17034 1.33623 1.000 79.82295 167 ARG A C 1
ATOM 1259 O O . ARG A 1 167 ? 34.52976 17.07541 2.09562 1.000 81.09199 167 ARG A O 1
ATOM 1267 N N . VAL A 1 168 ? 34.50106 16.14161 0.04632 1.000 80.29371 168 VAL A N 1
ATOM 1268 C CA . VAL A 1 168 ? 35.31908 17.19395 -0.54827 1.000 81.84636 168 VAL A CA 1
ATOM 1269 C C . VAL A 1 168 ? 34.48920 18.46804 -0.64653 1.000 81.38291 168 VAL A C 1
ATOM 1270 O O . VAL A 1 168 ? 33.42436 18.48439 -1.27605 1.000 82.03699 168 VAL A O 1
ATOM 1274 N N . GLU A 1 169 ? 34.97832 19.54217 -0.02694 1.000 73.41261 169 GLU A N 1
ATOM 1275 C CA . GLU A 1 169 ? 34.24986 20.80433 -0.02379 1.000 82.67666 169 GLU A CA 1
ATOM 1276 C C . GLU A 1 169 ? 34.01815 21.30095 -1.44522 1.000 83.83176 169 GLU A C 1
ATOM 1277 O O . GLU A 1 169 ? 34.91819 21.27159 -2.28953 1.000 79.18145 169 GLU A O 1
ATOM 1283 N N . GLY A 1 170 ? 32.79992 21.77093 -1.70275 1.000 82.85855 170 GLY A N 1
ATOM 1284 C CA . GLY A 1 170 ? 32.40806 22.20380 -3.02376 1.000 77.10495 170 GLY A CA 1
ATOM 1285 C C . GLY A 1 170 ? 31.71390 21.15331 -3.85943 1.000 73.60998 170 GLY A C 1
ATOM 1286 O O . GLY A 1 170 ? 31.17385 21.49132 -4.91897 1.000 74.33798 170 GLY A O 1
ATOM 1287 N N . VAL A 1 171 ? 31.69903 19.89821 -3.41724 1.000 78.02617 171 VAL A N 1
ATOM 1288 C CA . VAL A 1 171 ? 31.07014 18.81169 -4.16238 1.000 74.55910 171 VAL A CA 1
ATOM 1289 C C . VAL A 1 171 ? 29.62422 18.68866 -3.70212 1.000 71.50435 171 VAL A C 1
ATOM 1290 O O . VAL A 1 171 ? 29.36226 18.41340 -2.52682 1.000 77.19825 171 VAL A O 1
ATOM 1294 N N . GLY A 1 172 ? 28.68358 18.89792 -4.62109 1.000 65.25862 172 GLY A N 1
ATOM 1295 C CA . GLY A 1 172 ? 27.28329 18.85064 -4.24959 1.000 68.16870 172 GLY A CA 1
ATOM 1296 C C . GLY A 1 172 ? 26.69331 17.45804 -4.15579 1.000 79.62745 172 GLY A C 1
ATOM 1297 O O . GLY A 1 172 ? 26.33778 16.99227 -3.06653 1.000 83.75934 172 GLY A O 1
ATOM 1298 N N . LYS A 1 173 ? 26.60117 16.77807 -5.29607 1.000 64.80447 173 LYS A N 1
ATOM 1299 C CA . LYS A 1 173 ? 25.93905 15.48529 -5.37997 1.000 64.78988 173 LYS A CA 1
ATOM 1300 C C . LYS A 1 173 ? 26.60068 14.67937 -6.48431 1.000 69.21931 173 LYS A C 1
ATOM 1301 O O . LYS A 1 173 ? 26.92278 15.22077 -7.54414 1.000 75.95856 173 LYS A O 1
ATOM 1307 N N . VAL A 1 174 ? 26.79650 13.38803 -6.23606 1.000 75.89568 174 VAL A N 1
ATOM 1308 C CA . VAL A 1 174 ? 27.50052 12.50943 -7.16056 1.000 67.68699 174 VAL A CA 1
ATOM 1309 C C . VAL A 1 174 ? 26.57252 11.37637 -7.56970 1.000 67.14133 174 VAL A C 1
ATOM 1310 O O . VAL A 1 174 ? 26.02643 10.67188 -6.71276 1.000 82.58041 174 VAL A O 1
ATOM 1314 N N . GLU A 1 175 ? 26.40933 11.19337 -8.87407 1.000 61.09123 175 GLU A N 1
ATOM 1315 C CA . GLU A 1 175 ? 25.63138 10.09035 -9.41738 1.000 69.36190 175 GLU A CA 1
ATOM 1316 C C . GLU A 1 175 ? 26.57607 8.94538 -9.75588 1.000 68.38228 175 GLU A C 1
ATOM 1317 O O . GLU A 1 175 ? 27.61862 9.15921 -10.38441 1.000 70.23598 175 GLU A O 1
ATOM 1323 N N . THR A 1 176 ? 26.21512 7.73851 -9.33491 1.000 72.61968 176 THR A N 1
ATOM 1324 C CA . THR A 1 176 ? 27.01919 6.54934 -9.58078 1.000 66.58558 176 THR A CA 1
ATOM 1325 C C . THR A 1 176 ? 26.47997 5.82330 -10.80574 1.000 56.56511 176 THR A C 1
ATOM 1326 O O . THR A 1 176 ? 25.32406 5.38910 -10.81338 1.000 74.22396 176 THR A O 1
ATOM 1330 N N . TRP A 1 177 ? 27.31624 5.69370 -11.83279 1.000 58.62077 177 TRP A N 1
ATOM 1331 C CA . TRP A 1 177 ? 26.95896 5.02220 -13.07709 1.000 61.39863 177 TRP A CA 1
ATOM 1332 C C . TRP A 1 177 ? 27.78022 3.74798 -13.20508 1.000 65.20852 177 TRP A C 1
ATOM 1333 O O . TRP A 1 177 ? 29.00471 3.80901 -13.35883 1.000 67.11375 177 TRP A O 1
ATOM 1344 N N . GLY A 1 178 ? 27.10876 2.60515 -13.15464 1.000 77.33470 178 GLY A N 1
ATOM 1345 C CA . GLY A 1 178 ? 27.75800 1.32756 -13.31331 1.000 73.96022 178 GLY A CA 1
ATOM 1346 C C . GLY A 1 178 ? 28.05301 0.58154 -12.03515 1.000 86.64149 178 GLY A C 1
ATOM 1347 O O . GLY A 1 178 ? 29.04832 -0.14860 -11.98517 1.000 94.20300 178 GLY A O 1
ATOM 1348 N N . ALA A 1 179 ? 27.22833 0.74024 -11.00017 1.000 94.03191 179 ALA A N 1
ATOM 1349 C CA . ALA A 1 179 ? 27.45237 0.07773 -9.72098 1.000 107.15343 179 ALA A CA 1
ATOM 1350 C C . ALA A 1 179 ? 26.27414 -0.78740 -9.28775 1.000 121.30052 179 ALA A C 1
ATOM 1351 O O . ALA A 1 179 ? 26.27771 -1.29743 -8.16137 1.000 129.86456 179 ALA A O 1
ATOM 1353 N N . GLU A 1 180 ? 25.26639 -0.95900 -10.13945 1.000 115.98118 180 GLU A N 1
ATOM 1354 C CA . GLU A 1 180 ? 24.14225 -1.84461 -9.86746 1.000 104.09020 180 GLU A CA 1
ATOM 1355 C C . GLU A 1 180 ? 24.24834 -3.05629 -10.78113 1.000 102.52880 180 GLU A C 1
ATOM 1356 O O . GLU A 1 180 ? 24.33149 -2.91264 -12.00544 1.000 114.37429 180 GLU A O 1
ATOM 1362 N N . TYR A 1 181 ? 24.25223 -4.24285 -10.17958 1.000 106.69769 181 TYR A N 1
ATOM 1363 C CA . TYR A 1 181 ? 24.58356 -5.47881 -10.87175 1.000 100.35165 181 TYR A CA 1
ATOM 1364 C C . TYR A 1 181 ? 23.59835 -6.56445 -10.46964 1.000 93.52517 181 TYR A C 1
ATOM 1365 O O . TYR A 1 181 ? 22.97636 -6.50669 -9.40597 1.000 88.83801 181 TYR A O 1
ATOM 1374 N N . ALA A 1 182 ? 23.47402 -7.57032 -11.33160 1.000 90.62407 182 ALA A N 1
ATOM 1375 C CA . ALA A 1 182 ? 22.42163 -8.56118 -11.19246 1.000 77.34617 182 ALA A CA 1
ATOM 1376 C C . ALA A 1 182 ? 22.95868 -9.95642 -11.46414 1.000 80.87353 182 ALA A C 1
ATOM 1377 O O . ALA A 1 182 ? 23.95209 -10.13472 -12.17281 1.000 76.20260 182 ALA A O 1
ATOM 1379 N N . MET A 1 183 ? 22.29131 -10.94198 -10.86803 1.000 80.03940 183 MET A N 1
ATOM 1380 C CA . MET A 1 183 ? 22.42809 -12.32780 -11.28433 1.000 58.14680 183 MET A CA 1
ATOM 1381 C C . MET A 1 183 ? 21.62713 -12.52936 -12.56317 1.000 75.58123 183 MET A C 1
ATOM 1382 O O . MET A 1 183 ? 20.44078 -12.18920 -12.62066 1.000 78.50688 183 MET A O 1
ATOM 1387 N N . ARG A 1 184 ? 22.27214 -13.06971 -13.59040 1.000 80.11947 184 ARG A N 1
ATOM 1388 C CA . ARG A 1 184 ? 21.63545 -13.30071 -14.87994 1.000 72.44955 184 ARG A CA 1
ATOM 1389 C C . ARG A 1 184 ? 21.40199 -14.79357 -15.05017 1.000 74.46071 184 ARG A C 1
ATOM 1390 O O . ARG A 1 184 ? 22.34074 -15.58943 -14.94352 1.000 75.54623 184 ARG A O 1
ATOM 1398 N N . ILE A 1 185 ? 20.15451 -15.16712 -15.31013 1.000 71.20982 185 ILE A N 1
ATOM 1399 C CA . ILE A 1 185 ? 19.75186 -16.55923 -15.43428 1.000 61.69352 185 ILE A CA 1
ATOM 1400 C C . ILE A 1 185 ? 19.23646 -16.76654 -16.84862 1.000 65.65885 185 ILE A C 1
ATOM 1401 O O . ILE A 1 185 ? 18.37217 -16.01461 -17.31380 1.000 73.81247 185 ILE A O 1
ATOM 1406 N N . TRP A 1 186 ? 19.77329 -17.77504 -17.53611 1.000 67.07352 186 TRP A N 1
ATOM 1407 C CA . TRP A 1 186 ? 19.43318 -18.05440 -18.93134 1.000 66.57436 186 TRP A CA 1
ATOM 1408 C C . TRP A 1 186 ? 18.86724 -19.46477 -19.01078 1.000 67.97269 186 TRP A C 1
ATOM 1409 O O . TRP A 1 186 ? 19.61368 -20.43039 -19.23968 1.000 71.33494 186 TRP A O 1
ATOM 1420 N N . PRO A 1 187 ? 17.56035 -19.63548 -18.81031 1.000 69.98498 187 PRO A N 1
ATOM 1421 C CA . PRO A 1 187 ? 16.98870 -20.98487 -18.83982 1.000 65.50101 187 PRO A CA 1
ATOM 1422 C C . PRO A 1 187 ? 17.14988 -21.60785 -20.21670 1.000 72.48881 187 PRO A C 1
ATOM 1423 O O . PRO A 1 187 ? 17.05033 -20.93014 -21.24116 1.000 73.12383 187 PRO A O 1
ATOM 1427 N N . ASP A 1 188 ? 17.42396 -22.90962 -20.22786 1.000 72.03158 188 ASP A N 1
ATOM 1428 C CA . ASP A 1 188 ? 17.55415 -23.66161 -21.46805 1.000 62.40633 188 ASP A CA 1
ATOM 1429 C C . ASP A 1 188 ? 16.19775 -24.24078 -21.84026 1.000 68.24953 188 ASP A C 1
ATOM 1430 O O . ASP A 1 188 ? 15.63175 -25.01399 -21.05359 1.000 72.25292 188 ASP A O 1
ATOM 1435 N N . PRO A 1 189 ? 15.64138 -23.90329 -23.00476 1.000 65.67990 189 PRO A N 1
ATOM 1436 C CA . PRO A 1 189 ? 14.33808 -24.47924 -23.37390 1.000 69.07498 189 PRO A CA 1
ATOM 1437 C C . PRO A 1 189 ? 14.35651 -25.99363 -23.42509 1.000 71.20661 189 PRO A C 1
ATOM 1438 O O . PRO A 1 189 ? 13.37894 -26.63815 -23.02609 1.000 76.60364 189 PRO A O 1
ATOM 1442 N N . ALA A 1 190 ? 15.45743 -26.58141 -23.89384 1.000 63.84829 190 ALA A N 1
ATOM 1443 C CA . ALA A 1 190 ? 15.54248 -28.03368 -23.97799 1.000 67.58963 190 ALA A CA 1
ATOM 1444 C C . ALA A 1 190 ? 15.50286 -28.66719 -22.59375 1.000 73.06459 190 ALA A C 1
ATOM 1445 O O . ALA A 1 190 ? 14.74565 -29.61483 -22.35332 1.000 68.94675 190 ALA A O 1
ATOM 1447 N N . LYS A 1 191 ? 16.31320 -28.15523 -21.66471 1.000 75.86267 191 LYS A N 1
ATOM 1448 C CA . LYS A 1 191 ? 16.33327 -28.73467 -20.32593 1.000 75.89702 191 LYS A CA 1
ATOM 1449 C C . LYS A 1 191 ? 15.00872 -28.50186 -19.60488 1.000 74.81255 191 LYS A C 1
ATOM 1450 O O . LYS A 1 191 ? 14.53019 -29.38276 -18.87769 1.000 65.65975 191 LYS A O 1
ATOM 1456 N N . LEU A 1 192 ? 14.38755 -27.33625 -19.81618 1.000 73.97331 192 LEU A N 1
ATOM 1457 C CA . LEU A 1 192 ? 13.07604 -27.07657 -19.22773 1.000 70.16861 192 LEU A CA 1
ATOM 1458 C C . LEU A 1 192 ? 12.04691 -28.09388 -19.71357 1.000 70.59961 192 LEU A C 1
ATOM 1459 O O . LEU A 1 192 ? 11.29657 -28.66654 -18.91402 1.000 67.84526 192 LEU A O 1
ATOM 1464 N N . THR A 1 193 ? 12.00401 -28.33942 -21.02745 1.000 69.21432 193 THR A N 1
ATOM 1465 C CA . THR A 1 193 ? 11.03840 -29.29121 -21.56859 1.000 64.87754 193 THR A CA 1
ATOM 1466 C C . THR A 1 193 ? 11.44228 -30.73310 -21.27955 1.000 70.39969 193 THR A C 1
ATOM 1467 O O . THR A 1 193 ? 10.57231 -31.60433 -21.15941 1.000 69.53758 193 THR A O 1
ATOM 1471 N N . SER A 1 194 ? 12.74604 -31.01103 -21.17827 1.000 72.36941 194 SER A N 1
ATOM 1472 C CA . SER A 1 194 ? 13.18536 -32.36683 -20.85904 1.000 65.38064 194 SER A CA 1
ATOM 1473 C C . SER A 1 194 ? 12.73375 -32.76352 -19.45888 1.000 75.84419 194 SER A C 1
ATOM 1474 O O . SER A 1 194 ? 12.19084 -33.85505 -19.25382 1.000 81.91918 194 SER A O 1
ATOM 1477 N N . MET A 1 195 ? 12.92973 -31.87900 -18.48398 1.000 72.46105 195 MET A N 1
ATOM 1478 C CA . MET A 1 195 ? 12.27518 -32.02536 -17.19121 1.000 64.69039 195 MET A CA 1
ATOM 1479 C C . MET A 1 195 ? 10.83383 -31.54512 -17.34757 1.000 77.74272 195 MET A C 1
ATOM 1480 O O . MET A 1 195 ? 10.34979 -31.31762 -18.45923 1.000 96.72736 195 MET A O 1
ATOM 1485 N N . ASN A 1 196 ? 10.12270 -31.36463 -16.24469 1.000 64.78936 196 ASN A N 1
ATOM 1486 C CA . ASN A 1 196 ? 8.75245 -30.87086 -16.30062 1.000 70.85335 196 ASN A CA 1
ATOM 1487 C C . ASN A 1 196 ? 8.65592 -29.47917 -15.68663 1.000 71.46775 196 ASN A C 1
ATOM 1488 O O . ASN A 1 196 ? 7.74286 -29.17886 -14.91568 1.000 83.31454 196 ASN A O 1
ATOM 1493 N N . LEU A 1 197 ? 9.60767 -28.61697 -16.03226 1.000 68.05666 197 LEU A N 1
ATOM 1494 C CA . LEU A 1 197 ? 9.73947 -27.29620 -15.43804 1.000 69.07739 197 LEU A CA 1
ATOM 1495 C C . LEU A 1 197 ? 9.30618 -26.22235 -16.42477 1.000 66.66794 197 LEU A C 1
ATOM 1496 O O . LEU A 1 197 ? 9.61735 -26.29694 -17.61736 1.000 75.18310 197 LEU A O 1
ATOM 1501 N N . SER A 1 198 ? 8.58454 -25.23045 -15.91887 1.000 61.89903 198 SER A N 1
ATOM 1502 C CA . SER A 1 198 ? 8.10396 -24.11180 -16.71310 1.000 59.59060 198 SER A CA 1
ATOM 1503 C C . SER A 1 198 ? 8.92557 -22.85777 -16.42476 1.000 67.74973 198 SER A C 1
ATOM 1504 O O . SER A 1 198 ? 9.73158 -22.80468 -15.49192 1.000 68.66619 198 SER A O 1
ATOM 1507 N N . ALA A 1 199 ? 8.70713 -21.83011 -17.24643 1.000 67.99070 199 ALA A N 1
ATOM 1508 C CA . ALA A 1 199 ? 9.34689 -20.54926 -16.97947 1.000 61.97032 199 ALA A CA 1
ATOM 1509 C C . ALA A 1 199 ? 8.91728 -20.00910 -15.62382 1.000 64.66500 199 ALA A C 1
ATOM 1510 O O . ALA A 1 199 ? 9.74879 -19.51619 -14.85233 1.000 72.24310 199 ALA A O 1
ATOM 1512 N N . SER A 1 200 ? 7.62263 -20.11585 -15.30510 1.000 63.78737 200 SER A N 1
ATOM 1513 C CA . SER A 1 200 ? 7.14839 -19.68032 -13.99471 1.000 66.13717 200 SER A CA 1
ATOM 1514 C C . SER A 1 200 ? 7.77794 -20.49995 -12.88152 1.000 69.46774 200 SER A C 1
ATOM 1515 O O . SER A 1 200 ? 8.04821 -19.97032 -11.79735 1.000 69.42595 200 SER A O 1
ATOM 1518 N N . ASP A 1 201 ? 8.02521 -21.78704 -13.12922 1.000 65.29480 201 ASP A N 1
ATOM 1519 C CA . ASP A 1 201 ? 8.69301 -22.60677 -12.12621 1.000 56.78486 201 ASP A CA 1
ATOM 1520 C C . ASP A 1 201 ? 10.04271 -22.01087 -11.75403 1.000 57.57374 201 ASP A C 1
ATOM 1521 O O . ASP A 1 201 ? 10.37106 -21.87810 -10.56988 1.000 70.71429 201 ASP A O 1
ATOM 1526 N N . LEU A 1 202 ? 10.83275 -21.62592 -12.75693 1.000 56.97445 202 LEU A N 1
ATOM 1527 C CA . LEU A 1 202 ? 12.13180 -21.02720 -12.47625 1.000 60.85474 202 LEU A CA 1
ATOM 1528 C C . LEU A 1 202 ? 11.97739 -19.69016 -11.76622 1.000 65.41878 202 LEU A C 1
ATOM 1529 O O . LEU A 1 202 ? 12.60177 -19.45553 -10.72404 1.000 63.06080 202 LEU A O 1
ATOM 1534 N N . VAL A 1 203 ? 11.13151 -18.80708 -12.30840 1.000 63.14678 203 VAL A N 1
ATOM 1535 C CA . VAL A 1 203 ? 10.93554 -17.49172 -11.70358 1.000 63.02894 203 VAL A CA 1
ATOM 1536 C C . VAL A 1 203 ? 10.49604 -17.64134 -10.25314 1.000 69.99023 203 VAL A C 1
ATOM 1537 O O . VAL A 1 203 ? 11.03040 -16.98842 -9.34842 1.000 66.96921 203 VAL A O 1
ATOM 1541 N N . ASN A 1 204 ? 9.53020 -18.52618 -10.00789 1.000 69.51748 204 ASN A N 1
ATOM 1542 C CA . ASN A 1 204 ? 9.01624 -18.68542 -8.65489 1.000 63.65718 204 ASN A CA 1
ATOM 1543 C C . ASN A 1 204 ? 10.05579 -19.31008 -7.73509 1.000 63.52305 204 ASN A C 1
ATOM 1544 O O . ASN A 1 204 ? 10.19122 -18.89825 -6.57648 1.000 73.78517 204 ASN A O 1
ATOM 1549 N N . ALA A 1 205 ? 10.80204 -20.30059 -8.22789 1.000 61.58042 205 ALA A N 1
ATOM 1550 C CA . ALA A 1 205 ? 11.85043 -20.89667 -7.40639 1.000 54.53210 205 ALA A CA 1
ATOM 1551 C C . ALA A 1 205 ? 12.94576 -19.88391 -7.09064 1.000 60.35113 205 ALA A C 1
ATOM 1552 O O . ALA A 1 205 ? 13.40277 -19.78882 -5.94533 1.000 59.86591 205 ALA A O 1
ATOM 1554 N N . VAL A 1 206 ? 13.36764 -19.10207 -8.08616 1.000 62.46911 206 VAL A N 1
ATOM 1555 C CA . VAL A 1 206 ? 14.37919 -18.08253 -7.82723 1.000 62.44711 206 VAL A CA 1
ATOM 1556 C C . VAL A 1 206 ? 13.83405 -17.03556 -6.86745 1.000 67.45440 206 VAL A C 1
ATOM 1557 O O . VAL A 1 206 ? 14.55653 -16.52470 -6.00139 1.000 59.12611 206 VAL A O 1
ATOM 1561 N N . ARG A 1 207 ? 12.54321 -16.71610 -6.98869 1.000 74.56359 207 ARG A N 1
ATOM 1562 C CA . ARG A 1 207 ? 11.94638 -15.71090 -6.11721 1.000 71.13415 207 ARG A CA 1
ATOM 1563 C C . ARG A 1 207 ? 11.94612 -16.14400 -4.65734 1.000 66.79170 207 ARG A C 1
ATOM 1564 O O . ARG A 1 207 ? 11.78169 -15.29517 -3.77400 1.000 70.77966 207 ARG A O 1
ATOM 1572 N N . ARG A 1 208 ? 12.12943 -17.43893 -4.38062 1.000 59.95363 208 ARG A N 1
ATOM 1573 C CA . ARG A 1 208 ? 12.26060 -17.88906 -3.00001 1.000 59.33679 208 ARG A CA 1
ATOM 1574 C C . ARG A 1 208 ? 13.60078 -17.51015 -2.38625 1.000 61.47351 208 ARG A C 1
ATOM 1575 O O . ARG A 1 208 ? 13.80282 -17.74875 -1.19032 1.000 68.63973 208 ARG A O 1
ATOM 1583 N N . HIS A 1 209 ? 14.52036 -16.94707 -3.17109 1.000 58.21768 209 HIS A N 1
ATOM 1584 C CA . HIS A 1 209 ? 15.85042 -16.60976 -2.67841 1.000 53.28024 209 HIS A CA 1
ATOM 1585 C C . HIS A 1 209 ? 16.18871 -15.15288 -2.96430 1.000 57.51895 209 HIS A C 1
ATOM 1586 O O . HIS A 1 209 ? 16.93089 -14.51848 -2.20784 1.000 66.98667 209 HIS A O 1
ATOM 1593 N N . ASN A 1 210 ? 15.64603 -14.61163 -4.05009 1.000 58.90827 210 ASN A N 1
ATOM 1594 C CA . ASN A 1 210 ? 15.90656 -13.23116 -4.44379 1.000 52.31266 210 ASN A CA 1
ATOM 1595 C C . ASN A 1 210 ? 14.63046 -12.67832 -5.06109 1.000 63.92217 210 ASN A C 1
ATOM 1596 O O . ASN A 1 210 ? 14.19184 -13.15227 -6.11399 1.000 79.26502 210 ASN A O 1
ATOM 1601 N N . ALA A 1 211 ? 14.02976 -11.68935 -4.40465 1.000 66.62633 211 ALA A N 1
ATOM 1602 C CA . ALA A 1 211 ? 12.78708 -11.09605 -4.87661 1.000 63.14397 211 ALA A CA 1
ATOM 1603 C C . ALA A 1 211 ? 13.00822 -9.86692 -5.75023 1.000 69.95041 211 ALA A C 1
ATOM 1604 O O . ALA A 1 211 ? 12.03259 -9.29678 -6.24911 1.000 79.56395 211 ALA A O 1
ATOM 1606 N N . ARG A 1 212 ? 14.25367 -9.44872 -5.95338 1.000 63.51626 212 ARG A N 1
ATOM 1607 C CA . ARG A 1 212 ? 14.55527 -8.32772 -6.84364 1.000 55.67930 212 ARG A CA 1
ATOM 1608 C C . ARG A 1 212 ? 14.70072 -8.78747 -8.29121 1.000 66.89933 212 ARG A C 1
ATOM 1609 O O . ARG A 1 212 ? 15.69635 -8.48996 -8.95603 1.000 71.29574 212 ARG A O 1
ATOM 1617 N N . LEU A 1 213 ? 13.69539 -9.50151 -8.79850 1.000 66.17595 213 LEU A N 1
ATOM 1618 C CA . LEU A 1 213 ? 13.72572 -10.03532 -10.15550 1.000 68.20898 213 LEU A CA 1
ATOM 1619 C C . LEU A 1 213 ? 13.23107 -8.99147 -11.14957 1.000 63.63023 213 LEU A C 1
ATOM 1620 O O . LEU A 1 213 ? 12.14997 -8.42112 -10.97410 1.000 76.11940 213 LEU A O 1
ATOM 1625 N N . THR A 1 214 ? 14.01722 -8.74622 -12.19064 1.000 58.08145 214 THR A N 1
ATOM 1626 C CA . THR A 1 214 ? 13.53893 -8.06381 -13.38966 1.000 76.00175 214 THR A CA 1
ATOM 1627 C C . THR A 1 214 ? 13.43438 -9.12186 -14.48187 1.000 67.52258 214 THR A C 1
ATOM 1628 O O . THR A 1 214 ? 14.44397 -9.71408 -14.87727 1.000 67.28864 214 THR A O 1
ATOM 1632 N N . VAL A 1 215 ? 12.21606 -9.39093 -14.93619 1.000 68.03653 215 VAL A N 1
ATOM 1633 C CA . VAL A 1 215 ? 12.00601 -10.37238 -15.99361 1.000 64.76468 215 VAL A CA 1
ATOM 1634 C C . VAL A 1 215 ? 12.18912 -9.69170 -17.34250 1.000 67.62739 215 VAL A C 1
ATOM 1635 O O . VAL A 1 215 ? 11.65043 -8.60577 -17.58381 1.000 69.29423 215 VAL A O 1
ATOM 1639 N N . GLY A 1 216 ? 12.96173 -10.31736 -18.22095 1.000 57.30187 216 GLY A N 1
ATOM 1640 C CA . GLY A 1 216 ? 13.01971 -9.84600 -19.58675 1.000 62.08788 216 GLY A CA 1
ATOM 1641 C C . GLY A 1 216 ? 13.44836 -10.90458 -20.57940 1.000 60.66648 216 GLY A C 1
ATOM 1642 O O . GLY A 1 216 ? 14.53284 -11.47191 -20.44918 1.000 73.38554 216 GLY A O 1
ATOM 1643 N N . ASP A 1 217 ? 12.63118 -11.13618 -21.60570 1.000 65.75038 217 ASP A N 1
ATOM 1644 C CA . ASP A 1 217 ? 12.87856 -12.16310 -22.61915 1.000 75.16040 217 ASP A CA 1
ATOM 1645 C C . ASP A 1 217 ? 12.75699 -13.57004 -22.04176 1.000 75.38488 217 ASP A C 1
ATOM 1646 O O . ASP A 1 217 ? 13.39199 -14.50670 -22.53230 1.000 61.93587 217 ASP A O 1
ATOM 1651 N N . ILE A 1 218 ? 11.94850 -13.72719 -20.98864 1.000 80.87540 218 ILE A N 1
ATOM 1652 C CA . ILE A 1 218 ? 11.49382 -15.05610 -20.59796 1.000 67.09035 218 ILE A CA 1
ATOM 1653 C C . ILE A 1 218 ? 10.61094 -15.65983 -21.68221 1.000 68.50307 218 ILE A C 1
ATOM 1654 O O . ILE A 1 218 ? 10.43562 -16.88215 -21.73037 1.000 74.60077 218 ILE A O 1
ATOM 1659 N N . GLY A 1 219 ? 10.03186 -14.82913 -22.54392 1.000 69.57159 219 GLY A N 1
ATOM 1660 C CA . GLY A 1 219 ? 9.27623 -15.27621 -23.68973 1.000 70.67445 219 GLY A CA 1
ATOM 1661 C C . GLY A 1 219 ? 10.11330 -15.41942 -24.93399 1.000 70.62746 219 GLY A C 1
ATOM 1662 O O . GLY A 1 219 ? 9.57167 -15.59312 -26.03000 1.000 62.86382 219 GLY A O 1
ATOM 1663 N N . ASN A 1 220 ? 11.42932 -15.30987 -24.80055 1.000 70.79319 220 ASN A N 1
ATOM 1664 C CA . ASN A 1 220 ? 12.34603 -15.48302 -25.91873 1.000 60.42457 220 ASN A CA 1
ATOM 1665 C C . ASN A 1 220 ? 13.55073 -16.31909 -25.49564 1.000 72.17261 220 ASN A C 1
ATOM 1666 O O . ASN A 1 220 ? 14.69992 -15.90243 -25.63612 1.000 73.82996 220 ASN A O 1
ATOM 1671 N N . LEU A 1 221 ? 13.31237 -17.46956 -24.88139 1.000 72.03273 221 LEU A N 1
ATOM 1672 C CA . LEU A 1 221 ? 14.42924 -18.34100 -24.54922 1.000 66.38242 221 LEU A CA 1
ATOM 1673 C C . LEU A 1 221 ? 14.98467 -18.93322 -25.83626 1.000 73.20691 221 LEU A C 1
ATOM 1674 O O . LEU A 1 221 ? 14.22680 -19.40862 -26.68752 1.000 114.38208 221 LEU A O 1
ATOM 1679 N N . GLY A 1 222 ? 16.30210 -18.88599 -25.99831 1.000 59.48313 222 GLY A N 1
ATOM 1680 C CA . GLY A 1 222 ? 16.88631 -19.43594 -27.20822 1.000 77.91066 222 GLY A CA 1
ATOM 1681 C C . GLY A 1 222 ? 17.56632 -18.44657 -28.13346 1.000 73.32592 222 GLY A C 1
ATOM 1682 O O . GLY A 1 222 ? 18.61922 -18.75852 -28.69957 1.000 77.08718 222 GLY A O 1
ATOM 1683 N N . VAL A 1 223 ? 16.97891 -17.26670 -28.31904 1.000 74.85467 223 VAL A N 1
ATOM 1684 C CA . VAL A 1 223 ? 17.64766 -16.18856 -29.04782 1.000 79.63388 223 VAL A CA 1
ATOM 1685 C C . VAL A 1 223 ? 17.46560 -14.93307 -28.18880 1.000 76.91882 223 VAL A C 1
ATOM 1686 O O . VAL A 1 223 ? 16.97494 -13.90134 -28.67033 1.000 79.63377 223 VAL A O 1
ATOM 1690 N N . PRO A 1 224 ? 17.83139 -14.96881 -26.90430 1.000 71.20379 224 PRO A N 1
ATOM 1691 C CA . PRO A 1 224 ? 17.43799 -13.88082 -26.00138 1.000 79.73540 224 PRO A CA 1
ATOM 1692 C C . PRO A 1 224 ? 18.27628 -12.62957 -26.21067 1.000 75.54999 224 PRO A C 1
ATOM 1693 O O . PRO A 1 224 ? 19.47626 -12.69711 -26.48792 1.000 71.45369 224 PRO A O 1
ATOM 1697 N N . ASP A 1 225 ? 17.62151 -11.47496 -26.08019 1.000 74.51448 225 ASP A N 1
ATOM 1698 C CA . ASP A 1 225 ? 18.30536 -10.18587 -26.08538 1.000 81.45963 225 ASP A CA 1
ATOM 1699 C C . ASP A 1 225 ? 18.66850 -9.75663 -24.66848 1.000 80.85080 225 ASP A C 1
ATOM 1700 O O . ASP A 1 225 ? 19.80497 -9.35286 -24.40679 1.000 88.42796 225 ASP A O 1
ATOM 1705 N N . SER A 1 226 ? 17.71248 -9.84245 -23.75020 1.000 82.82988 226 SER A N 1
ATOM 1706 C CA . SER A 1 226 ? 17.94102 -9.61177 -22.33404 1.000 72.83521 226 SER A CA 1
ATOM 1707 C C . SER A 1 226 ? 17.90549 -10.94456 -21.60187 1.000 70.78135 226 SER A C 1
ATOM 1708 O O . SER A 1 226 ? 17.24101 -11.88826 -22.03756 1.000 79.68923 226 SER A O 1
ATOM 1711 N N . ALA A 1 227 ? 18.62197 -11.01599 -20.48872 1.000 73.66159 227 ALA A N 1
ATOM 1712 C CA . ALA A 1 227 ? 18.61160 -12.22756 -19.68268 1.000 65.85172 227 ALA A CA 1
ATOM 1713 C C . ALA A 1 227 ? 17.19456 -12.51044 -19.18705 1.000 64.72460 227 ALA A C 1
ATOM 1714 O O . ALA A 1 227 ? 16.56610 -11.62752 -18.57999 1.000 66.11942 227 ALA A O 1
ATOM 1716 N N . PRO A 1 228 ? 16.66459 -13.71777 -19.40982 1.000 56.52085 228 PRO A N 1
ATOM 1717 C CA . PRO A 1 228 ? 15.25746 -13.98123 -19.06199 1.000 51.87498 228 PRO A CA 1
ATOM 1718 C C . PRO A 1 228 ? 14.92364 -13.71686 -17.60488 1.000 60.55164 228 PRO A C 1
ATOM 1719 O O . PRO A 1 228 ? 13.80259 -13.28545 -17.30606 1.000 66.25945 228 PRO A O 1
ATOM 1723 N N . ILE A 1 229 ? 15.85467 -13.94503 -16.68558 1.000 57.73034 229 ILE A N 1
ATOM 1724 C CA . ILE A 1 229 ? 15.67135 -13.57327 -15.28940 1.000 64.44265 229 ILE A CA 1
ATOM 1725 C C . ILE A 1 229 ? 16.89758 -12.78845 -14.85331 1.000 70.06843 229 ILE A C 1
ATOM 1726 O O . ILE A 1 229 ? 18.03077 -13.24218 -15.05034 1.000 71.11576 229 ILE A O 1
ATOM 1731 N N . SER A 1 230 ? 16.67460 -11.60917 -14.27779 1.000 65.78978 230 SER A N 1
ATOM 1732 C CA . SER A 1 230 ? 17.75602 -10.75190 -13.80138 1.000 65.44747 230 SER A CA 1
ATOM 1733 C C . SER A 1 230 ? 17.47428 -10.39969 -12.34773 1.000 64.16717 230 SER A C 1
ATOM 1734 O O . SER A 1 230 ? 16.48847 -9.71778 -12.04753 1.000 67.27319 230 SER A O 1
ATOM 1737 N N . ALA A 1 231 ? 18.33342 -10.86234 -11.44960 1.000 57.64449 231 ALA A N 1
ATOM 1738 C CA . ALA A 1 231 ? 18.14811 -10.68372 -10.01665 1.000 57.57864 231 ALA A CA 1
ATOM 1739 C C . ALA A 1 231 ? 19.22578 -9.73874 -9.50942 1.000 61.48925 231 ALA A C 1
ATOM 1740 O O . ALA A 1 231 ? 20.39174 -10.12840 -9.39939 1.000 73.74015 231 ALA A O 1
ATOM 1742 N N . THR A 1 232 ? 18.84805 -8.50172 -9.20242 1.000 65.65507 232 THR A N 1
ATOM 1743 C CA . THR A 1 232 ? 19.82416 -7.57327 -8.65034 1.000 76.82813 232 THR A CA 1
ATOM 1744 C C . THR A 1 232 ? 20.25876 -8.07246 -7.27913 1.000 77.82794 232 THR A C 1
ATOM 1745 O O . THR A 1 232 ? 19.43028 -8.49407 -6.46452 1.000 73.83291 232 THR A O 1
ATOM 1749 N N . VAL A 1 233 ? 21.56474 -8.04656 -7.03716 1.000 83.82489 233 VAL A N 1
ATOM 1750 C CA . VAL A 1 233 ? 22.17152 -8.69071 -5.88082 1.000 81.56762 233 VAL A CA 1
ATOM 1751 C C . VAL A 1 233 ? 22.80988 -7.61987 -5.01271 1.000 88.62082 233 VAL A C 1
ATOM 1752 O O . VAL A 1 233 ? 23.51743 -6.74211 -5.51993 1.000 93.17338 233 VAL A O 1
ATOM 1756 N N . LYS A 1 234 ? 22.54879 -7.68569 -3.71298 1.000 86.46287 234 LYS A N 1
ATOM 1757 C CA . LYS A 1 234 ? 23.18772 -6.81992 -2.73862 1.000 87.78824 234 LYS A CA 1
ATOM 1758 C C . LYS A 1 234 ? 24.01022 -7.67894 -1.78545 1.000 96.47656 234 LYS A C 1
ATOM 1759 O O . LYS A 1 234 ? 23.73963 -8.86985 -1.60367 1.000 96.67736 234 LYS A O 1
ATOM 1765 N N . VAL A 1 235 ? 25.02890 -7.06176 -1.17891 1.000 98.96782 235 VAL A N 1
ATOM 1766 C CA . VAL A 1 235 ? 25.99220 -7.81574 -0.37643 1.000 88.60890 235 VAL A CA 1
ATOM 1767 C C . VAL A 1 235 ? 25.33650 -8.45120 0.84112 1.000 96.89851 235 VAL A C 1
ATOM 1768 O O . VAL A 1 235 ? 25.80262 -9.48538 1.33444 1.000 91.67937 235 VAL A O 1
ATOM 1772 N N . ASP A 1 236 ? 24.25976 -7.85020 1.35040 1.000 107.32015 236 ASP A N 1
ATOM 1773 C CA . ASP A 1 236 ? 23.57140 -8.38001 2.52160 1.000 104.57542 236 ASP A CA 1
ATOM 1774 C C . ASP A 1 236 ? 22.79914 -9.66221 2.23440 1.000 95.32761 236 ASP A C 1
ATOM 1775 O O . ASP A 1 236 ? 22.37169 -10.32632 3.18482 1.000 79.53512 236 ASP A O 1
ATOM 1780 N N . ASP A 1 237 ? 22.62394 -10.02895 0.96564 1.000 96.63045 237 ASP A N 1
ATOM 1781 C CA . ASP A 1 237 ? 21.71059 -11.10467 0.60071 1.000 92.05826 237 ASP A CA 1
ATOM 1782 C C . ASP A 1 237 ? 22.23965 -12.46766 1.03707 1.000 80.72101 237 ASP A C 1
ATOM 1783 O O . ASP A 1 237 ? 23.44535 -12.67366 1.19668 1.000 83.18200 237 ASP A O 1
ATOM 1788 N N . THR A 1 238 ? 21.30580 -13.40471 1.23026 1.000 77.02785 238 THR A N 1
ATOM 1789 C CA . THR A 1 238 ? 21.66737 -14.76182 1.63273 1.000 76.29557 238 THR A CA 1
ATOM 1790 C C . THR A 1 238 ? 22.48707 -15.46935 0.55716 1.000 79.89568 238 THR A C 1
ATOM 1791 O O . THR A 1 238 ? 23.44795 -16.18175 0.87024 1.000 90.17462 238 THR A O 1
ATOM 1795 N N . LEU A 1 239 ? 22.12137 -15.29902 -0.71099 1.000 82.55292 239 LEU A N 1
ATOM 1796 C CA . LEU A 1 239 ? 22.84348 -15.90150 -1.82506 1.000 75.37678 239 LEU A CA 1
ATOM 1797 C C . LEU A 1 239 ? 23.49981 -14.80581 -2.65276 1.000 79.74267 239 LEU A C 1
ATOM 1798 O O . LEU A 1 239 ? 22.83606 -13.84332 -3.05734 1.000 77.04653 239 LEU A O 1
ATOM 1803 N N . VAL A 1 240 ? 24.80098 -14.95763 -2.90388 1.000 77.50222 240 VAL A N 1
ATOM 1804 C CA . VAL A 1 240 ? 25.58583 -13.91159 -3.55075 1.000 75.05512 240 VAL A CA 1
ATOM 1805 C C . VAL A 1 240 ? 26.30888 -14.43809 -4.78605 1.000 81.38748 240 VAL A C 1
ATOM 1806 O O . VAL A 1 240 ? 26.25379 -13.81241 -5.85057 1.000 87.59954 240 VAL A O 1
ATOM 1810 N N . THR A 1 241 ? 27.02835 -15.58120 -4.65466 1.000 84.39143 241 THR A N 1
ATOM 1811 C CA . THR A 1 241 ? 27.77908 -16.06908 -5.80717 1.000 94.20581 241 THR A CA 1
ATOM 1812 C C . THR A 1 241 ? 26.87626 -16.87373 -6.74425 1.000 91.89896 241 THR A C 1
ATOM 1813 O O . THR A 1 241 ? 25.87450 -17.45017 -6.31019 1.000 91.33608 241 THR A O 1
ATOM 1817 N N . PRO A 1 242 ? 27.20891 -16.91536 -8.03963 1.000 82.25678 242 PRO A N 1
ATOM 1818 C CA . PRO A 1 242 ? 26.41828 -17.73354 -8.97383 1.000 76.21684 242 PRO A CA 1
ATOM 1819 C C . PRO A 1 242 ? 26.37443 -19.20144 -8.59848 1.000 88.56732 242 PRO A C 1
ATOM 1820 O O . PRO A 1 242 ? 25.39477 -19.88661 -8.92104 1.000 84.93819 242 PRO A O 1
ATOM 1824 N N . GLU A 1 243 ? 27.41584 -19.70854 -7.93420 1.000 83.04753 243 GLU A N 1
ATOM 1825 C CA . GLU A 1 243 ? 27.39286 -21.08982 -7.46771 1.000 74.66543 243 GLU A CA 1
ATOM 1826 C C . GLU A 1 243 ? 26.25095 -21.31528 -6.48481 1.000 80.10093 243 GLU A C 1
ATOM 1827 O O . GLU A 1 243 ? 25.57962 -22.35304 -6.53415 1.000 89.82510 243 GLU A O 1
ATOM 1833 N N . GLN A 1 244 ? 26.01587 -20.35754 -5.57888 1.000 77.30236 244 GLN A N 1
ATOM 1834 C CA . GLN A 1 244 ? 24.86423 -20.46879 -4.68780 1.000 76.28112 244 GLN A CA 1
ATOM 1835 C C . GLN A 1 244 ? 23.56238 -20.46686 -5.47743 1.000 69.78310 244 GLN A C 1
ATOM 1836 O O . GLN A 1 244 ? 22.67172 -21.28571 -5.22057 1.000 74.51678 244 GLN A O 1
ATOM 1842 N N . PHE A 1 245 ? 23.44211 -19.56874 -6.45880 1.000 71.88808 245 PHE A N 1
ATOM 1843 C CA . PHE A 1 245 ? 22.22209 -19.51141 -7.25578 1.000 63.80765 245 PHE A CA 1
ATOM 1844 C C . PHE A 1 245 ? 22.00178 -20.81643 -8.00659 1.000 62.47846 245 PHE A C 1
ATOM 1845 O O . PHE A 1 245 ? 20.87700 -21.32611 -8.06359 1.000 68.34144 245 PHE A O 1
ATOM 1853 N N . GLY A 1 246 ? 23.06973 -21.38314 -8.57220 1.000 67.58538 246 GLY A N 1
ATOM 1854 C CA . GLY A 1 246 ? 22.95714 -22.64348 -9.28319 1.000 68.49532 246 GLY A CA 1
ATOM 1855 C C . GLY A 1 246 ? 22.48131 -23.79030 -8.41874 1.000 78.96784 246 GLY A C 1
ATOM 1856 O O . GLY A 1 246 ? 21.88135 -24.73802 -8.93618 1.000 80.21033 246 GLY A O 1
ATOM 1857 N N . GLU A 1 247 ? 22.71262 -23.71580 -7.10752 1.000 75.84436 247 GLU A N 1
ATOM 1858 C CA . GLU A 1 247 ? 22.33851 -24.78647 -6.19448 1.000 69.87264 247 GLU A CA 1
ATOM 1859 C C . GLU A 1 247 ? 20.86120 -24.77125 -5.81786 1.000 70.19413 247 GLU A C 1
ATOM 1860 O O . GLU A 1 247 ? 20.40524 -25.70780 -5.15073 1.000 80.51812 247 GLU A O 1
ATOM 1866 N N . ILE A 1 248 ? 20.10966 -23.75108 -6.22575 1.000 69.64924 248 ILE A N 1
ATOM 1867 C CA . ILE A 1 248 ? 18.69974 -23.61783 -5.86046 1.000 71.28659 248 ILE A CA 1
ATOM 1868 C C . ILE A 1 248 ? 17.94942 -24.85597 -6.33910 1.000 71.25875 248 ILE A C 1
ATOM 1869 O O . ILE A 1 248 ? 17.94601 -25.15047 -7.54302 1.000 67.88197 248 ILE A O 1
ATOM 1874 N N . PRO A 1 249 ? 17.30913 -25.61029 -5.44415 1.000 71.02857 249 PRO A N 1
ATOM 1875 C CA . PRO A 1 249 ? 16.56872 -26.80511 -5.87566 1.000 68.02289 249 PRO A CA 1
ATOM 1876 C C . PRO A 1 249 ? 15.22830 -26.41927 -6.48860 1.000 70.14681 249 PRO A C 1
ATOM 1877 O O . PRO A 1 249 ? 14.47988 -25.61502 -5.92689 1.000 76.62036 249 PRO A O 1
ATOM 1881 N N . LEU A 1 250 ? 14.93225 -26.99086 -7.65423 1.000 67.35072 250 LEU A N 1
ATOM 1882 C CA . LEU A 1 250 ? 13.69113 -26.70259 -8.36255 1.000 71.99583 250 LEU A CA 1
ATOM 1883 C C . LEU A 1 250 ? 12.62432 -27.75535 -8.10400 1.000 63.85149 250 LEU A C 1
ATOM 1884 O O . LEU A 1 250 ? 11.47205 -27.42138 -7.81372 1.000 78.52889 250 LEU A O 1
ATOM 1889 N N . ARG A 1 251 ? 12.98533 -29.02622 -8.22210 1.000 73.19716 251 ARG A N 1
ATOM 1890 C CA . ARG A 1 251 ? 12.08877 -30.10914 -7.85441 1.000 83.48753 251 ARG A CA 1
ATOM 1891 C C . ARG A 1 251 ? 12.92294 -31.35927 -7.64961 1.000 82.55888 251 ARG A C 1
ATOM 1892 O O . ARG A 1 251 ? 14.06779 -31.44587 -8.10316 1.000 76.05708 251 ARG A O 1
ATOM 1900 N N . ILE A 1 252 ? 12.33474 -32.31921 -6.95157 1.000 91.74487 252 ILE A N 1
ATOM 1901 C CA . ILE A 1 252 ? 12.99699 -33.58235 -6.68833 1.000 97.12246 252 ILE A CA 1
ATOM 1902 C C . ILE A 1 252 ? 12.69239 -34.55408 -7.82021 1.000 98.65362 252 ILE A C 1
ATOM 1903 O O . ILE A 1 252 ? 11.75375 -34.36958 -8.59925 1.000 112.91232 252 ILE A O 1
ATOM 1908 N N . ARG A 1 253 ? 13.51080 -35.59270 -7.92653 1.000 104.46859 253 ARG A N 1
ATOM 1909 C CA . ARG A 1 253 ? 13.30010 -36.64327 -8.90740 1.000 110.87968 253 ARG A CA 1
ATOM 1910 C C . ARG A 1 253 ? 12.76885 -37.89165 -8.21860 1.000 118.30071 253 ARG A C 1
ATOM 1911 O O . ARG A 1 253 ? 12.89927 -38.06230 -7.00215 1.000 122.20059 253 ARG A O 1
ATOM 1919 N N . ALA A 1 254 ? 12.15632 -38.76504 -9.02148 1.000 112.31675 254 ALA A N 1
ATOM 1920 C CA . ALA A 1 254 ? 11.59847 -39.99961 -8.48133 1.000 109.77014 254 ALA A CA 1
ATOM 1921 C C . ALA A 1 254 ? 12.67579 -40.84322 -7.81119 1.000 107.45744 254 ALA A C 1
ATOM 1922 O O . ALA A 1 254 ? 12.41762 -41.50298 -6.79778 1.000 105.42090 254 ALA A O 1
ATOM 1924 N N . ASP A 1 255 ? 13.89258 -40.82371 -8.35306 1.000 105.70574 255 ASP A N 1
ATOM 1925 C CA . ASP A 1 255 ? 15.00904 -41.57129 -7.78886 1.000 106.34744 255 ASP A CA 1
ATOM 1926 C C . ASP A 1 255 ? 15.64259 -40.87981 -6.58529 1.000 119.15410 255 ASP A C 1
ATOM 1927 O O . ASP A 1 255 ? 16.69814 -41.32417 -6.11828 1.000 120.41652 255 ASP A O 1
ATOM 1932 N N . GLY A 1 256 ? 15.02991 -39.81099 -6.07577 1.000 117.12340 256 GLY A N 1
ATOM 1933 C CA . GLY A 1 256 ? 15.55135 -39.09590 -4.93301 1.000 119.10609 256 GLY A CA 1
ATOM 1934 C C . GLY A 1 256 ? 16.48591 -37.95588 -5.26609 1.000 119.38710 256 GLY A C 1
ATOM 1935 O O . GLY A 1 256 ? 16.83270 -37.17773 -4.36761 1.000 122.40516 256 GLY A O 1
ATOM 1936 N N . GLY A 1 257 ? 16.90360 -37.82970 -6.52041 1.000 138.42463 257 GLY A N 1
ATOM 1937 C CA . GLY A 1 257 ? 17.73299 -36.71511 -6.91878 1.000 138.56488 257 GLY A CA 1
ATOM 1938 C C . GLY A 1 257 ? 16.94346 -35.42421 -6.97809 1.000 136.87484 257 GLY A C 1
ATOM 1939 O O . GLY A 1 257 ? 15.71518 -35.39540 -6.89473 1.000 143.47594 257 GLY A O 1
ATOM 1940 N N . ALA A 1 258 ? 17.67292 -34.32441 -7.12038 1.000 99.76267 258 ALA A N 1
ATOM 1941 C CA . ALA A 1 258 ? 17.06736 -33.00375 -7.13735 1.000 91.23441 258 ALA A CA 1
ATOM 1942 C C . ALA A 1 258 ? 17.51542 -32.24279 -8.37428 1.000 93.90850 258 ALA A C 1
ATOM 1943 O O . ALA A 1 258 ? 18.69651 -32.26167 -8.73276 1.000 90.33183 258 ALA A O 1
ATOM 1945 N N . ILE A 1 259 ? 16.56496 -31.57497 -9.02098 1.000 85.42535 259 ILE A N 1
ATOM 1946 C CA . ILE A 1 259 ? 16.85454 -30.69164 -10.14261 1.000 68.04671 259 ILE A CA 1
ATOM 1947 C C . ILE A 1 259 ? 17.22472 -29.32636 -9.58618 1.000 70.43245 259 ILE A C 1
ATOM 1948 O O . ILE A 1 259 ? 16.49194 -28.76117 -8.76419 1.000 72.10639 259 ILE A O 1
ATOM 1953 N N . ARG A 1 260 ? 18.35535 -28.79253 -10.02891 1.000 64.80937 260 ARG A N 1
ATOM 1954 C CA . ARG A 1 260 ? 18.82823 -27.50065 -9.55876 1.000 68.86318 260 ARG A CA 1
ATOM 1955 C C . ARG A 1 260 ? 18.79882 -26.48078 -10.68779 1.000 69.48399 260 ARG A C 1
ATOM 1956 O O . ARG A 1 260 ? 18.64224 -26.81877 -11.86382 1.000 74.40673 260 ARG A O 1
ATOM 1964 N N . LEU A 1 261 ? 18.94953 -25.21020 -10.30739 1.000 73.64707 261 LEU A N 1
ATOM 1965 C CA . LEU A 1 261 ? 18.90883 -24.13992 -11.29656 1.000 73.21439 261 LEU A CA 1
ATOM 1966 C C . LEU A 1 261 ? 20.02294 -24.30552 -12.32189 1.000 76.52534 261 LEU A C 1
ATOM 1967 O O . LEU A 1 261 ? 19.81063 -24.08828 -13.52156 1.000 74.77588 261 LEU A O 1
ATOM 1972 N N . ARG A 1 262 ? 21.21160 -24.72061 -11.87142 1.000 76.51624 262 ARG A N 1
ATOM 1973 C CA . ARG A 1 262 ? 22.33162 -24.92211 -12.78541 1.000 75.45793 262 ARG A CA 1
ATOM 1974 C C . ARG A 1 262 ? 22.06750 -26.03821 -13.78289 1.000 73.33095 262 ARG A C 1
ATOM 1975 O O . ARG A 1 262 ? 22.74784 -26.11163 -14.81129 1.000 75.40509 262 ARG A O 1
ATOM 1983 N N . ASP A 1 263 ? 21.10713 -26.91344 -13.49598 1.000 75.80586 263 ASP A N 1
ATOM 1984 C CA . ASP A 1 263 ? 20.79294 -28.01782 -14.38751 1.000 68.66285 263 ASP A CA 1
ATOM 1985 C C . ASP A 1 263 ? 19.92123 -27.59852 -15.56312 1.000 70.57113 263 ASP A C 1
ATOM 1986 O O . ASP A 1 263 ? 19.89069 -28.30324 -16.57575 1.000 73.59924 263 ASP A O 1
ATOM 1991 N N . VAL A 1 264 ? 19.20107 -26.48072 -15.45484 1.000 72.00918 264 VAL A N 1
ATOM 1992 C CA . VAL A 1 264 ? 18.31871 -26.02850 -16.52152 1.000 69.51249 264 VAL A CA 1
ATOM 1993 C C . VAL A 1 264 ? 18.60569 -24.60262 -16.95633 1.000 76.62792 264 VAL A C 1
ATOM 1994 O O . VAL A 1 264 ? 17.88382 -24.06962 -17.80234 1.000 76.57262 264 VAL A O 1
ATOM 1998 N N . ALA A 1 265 ? 19.63174 -23.95947 -16.40746 1.000 73.45624 265 ALA A N 1
ATOM 1999 C CA . ALA A 1 265 ? 19.88578 -22.57085 -16.74861 1.000 67.39482 265 ALA A CA 1
ATOM 2000 C C . ALA A 1 265 ? 21.37179 -22.27182 -16.64538 1.000 62.87854 265 ALA A C 1
ATOM 2001 O O . ALA A 1 265 ? 22.11945 -22.94113 -15.92726 1.000 63.80164 265 ALA A O 1
ATOM 2003 N N . ARG A 1 266 ? 21.77668 -21.24178 -17.37910 1.000 69.68415 266 ARG A N 1
ATOM 2004 C CA . ARG A 1 266 ? 23.11936 -20.68159 -17.33722 1.000 61.73380 266 ARG A CA 1
ATOM 2005 C C . ARG A 1 266 ? 23.08792 -19.46813 -16.41766 1.000 68.42139 266 ARG A C 1
ATOM 2006 O O . ARG A 1 266 ? 22.30298 -18.53915 -16.63866 1.000 65.83699 266 ARG A O 1
ATOM 2014 N N . VAL A 1 267 ? 23.91894 -19.48869 -15.37852 1.000 80.38568 267 VAL A N 1
ATOM 2015 C CA . VAL A 1 267 ? 23.89405 -18.48571 -14.31820 1.000 78.18678 267 VAL A CA 1
ATOM 2016 C C . VAL A 1 267 ? 25.14843 -17.63157 -14.42891 1.000 77.93873 267 VAL A C 1
ATOM 2017 O O . VAL A 1 267 ? 26.26675 -18.16030 -14.44547 1.000 90.71686 267 VAL A O 1
ATOM 2021 N N . GLU A 1 268 ? 24.96255 -16.31454 -14.50013 1.000 80.20520 268 GLU A N 1
ATOM 2022 C CA . GLU A 1 268 ? 26.07357 -15.38091 -14.59629 1.000 85.32822 268 GLU A CA 1
ATOM 2023 C C . GLU A 1 268 ? 25.86573 -14.17380 -13.69828 1.000 89.18466 268 GLU A C 1
ATOM 2024 O O . GLU A 1 268 ? 24.74012 -13.77851 -13.38272 1.000 92.76365 268 GLU A O 1
ATOM 2030 N N . PHE A 1 269 ? 26.98820 -13.56118 -13.34083 1.000 79.45997 269 PHE A N 1
ATOM 2031 C CA . PHE A 1 269 ? 27.02591 -12.35298 -12.53483 1.000 78.92456 269 PHE A CA 1
ATOM 2032 C C . PHE A 1 269 ? 27.59504 -11.23046 -13.39000 1.000 83.19649 269 PHE A C 1
ATOM 2033 O O . PHE A 1 269 ? 28.60709 -11.42119 -14.07134 1.000 93.67756 269 PHE A O 1
ATOM 2041 N N . GLY A 1 270 ? 26.94352 -10.07298 -13.36890 1.000 81.41572 270 GLY A N 1
ATOM 2042 C CA . GLY A 1 270 ? 27.42222 -8.95938 -14.16827 1.000 90.81784 270 GLY A CA 1
ATOM 2043 C C . GLY A 1 270 ? 26.62417 -7.70580 -13.89081 1.000 101.90632 270 GLY A C 1
ATOM 2044 O O . GLY A 1 270 ? 25.66247 -7.71365 -13.11826 1.000 104.45850 270 GLY A O 1
ATOM 2045 N N . GLN A 1 271 ? 27.04502 -6.61598 -14.53794 1.000 101.05241 271 GLN A N 1
ATOM 2046 C CA . GLN A 1 271 ? 26.34397 -5.34502 -14.39939 1.000 91.98253 271 GLN A CA 1
ATOM 2047 C C . GLN A 1 271 ? 24.89349 -5.49607 -14.84186 1.000 101.64303 271 GLN A C 1
ATOM 2048 O O . GLN A 1 271 ? 24.58971 -6.21870 -15.79613 1.000 106.40514 271 GLN A O 1
ATOM 2054 N N . SER A 1 272 ? 23.99119 -4.82718 -14.12705 1.000 96.62745 272 SER A N 1
ATOM 2055 C CA . SER A 1 272 ? 22.57268 -4.93192 -14.44018 1.000 91.88325 272 SER A CA 1
ATOM 2056 C C . SER A 1 272 ? 22.27685 -4.30456 -15.79592 1.000 103.58938 272 SER A C 1
ATOM 2057 O O . SER A 1 272 ? 22.75010 -3.20555 -16.10410 1.000 97.57480 272 SER A O 1
ATOM 2060 N N . GLU A 1 273 ? 21.48111 -5.00730 -16.60289 1.000 110.24632 273 GLU A N 1
ATOM 2061 C CA . GLU A 1 273 ? 21.01416 -4.48470 -17.88049 1.000 104.88092 273 GLU A CA 1
ATOM 2062 C C . GLU A 1 273 ? 19.97360 -3.38723 -17.71682 1.000 103.75940 273 GLU A C 1
ATOM 2063 O O . GLU A 1 273 ? 19.53813 -2.81532 -18.72184 1.000 99.06004 273 GLU A O 1
ATOM 2069 N N . TYR A 1 274 ? 19.55704 -3.09682 -16.48429 1.000 96.65456 274 TYR A N 1
ATOM 2070 C CA . TYR A 1 274 ? 18.50866 -2.12786 -16.21080 1.000 85.86165 274 TYR A CA 1
ATOM 2071 C C . TYR A 1 274 ? 18.98893 -0.96359 -15.35415 1.000 88.72274 274 TYR A C 1
ATOM 2072 O O . TYR A 1 274 ? 18.19106 -0.06986 -15.04432 1.000 88.77101 274 TYR A O 1
ATOM 2081 N N . GLY A 1 275 ? 20.26253 -0.94850 -14.96243 1.000 76.68275 275 GLY A N 1
ATOM 2082 C CA . GLY A 1 275 ? 20.84930 0.19448 -14.29179 1.000 80.38895 275 GLY A CA 1
ATOM 2083 C C . GLY A 1 275 ? 21.64160 1.06194 -15.25235 1.000 84.86723 275 GLY A C 1
ATOM 2084 O O . GLY A 1 275 ? 21.14822 1.41673 -16.32741 1.000 78.80871 275 GLY A O 1
ATOM 2085 N N . PHE A 1 276 ? 22.86909 1.41500 -14.88144 1.000 75.74343 276 PHE A N 1
ATOM 2086 C CA . PHE A 1 276 ? 23.76200 2.17129 -15.74634 1.000 54.88206 276 PHE A CA 1
ATOM 2087 C C . PHE A 1 276 ? 24.96047 1.30911 -16.11881 1.000 59.61695 276 PHE A C 1
ATOM 2088 O O . PHE A 1 276 ? 25.46815 0.54534 -15.29309 1.000 78.79010 276 PHE A O 1
ATOM 2096 N N . VAL A 1 277 ? 25.39949 1.42394 -17.36872 1.000 60.90150 277 VAL A N 1
ATOM 2097 C CA . VAL A 1 277 ? 26.55578 0.69711 -17.88198 1.000 66.97643 277 VAL A CA 1
ATOM 2098 C C . VAL A 1 277 ? 27.55823 1.71990 -18.39235 1.000 62.40193 277 VAL A C 1
ATOM 2099 O O . VAL A 1 277 ? 27.25789 2.47148 -19.32697 1.000 63.90979 277 VAL A O 1
ATOM 2103 N N . SER A 1 278 ? 28.74897 1.74240 -17.79810 1.000 63.70796 278 SER A N 1
ATOM 2104 C CA . SER A 1 278 ? 29.73787 2.75794 -18.12487 1.000 64.37036 278 SER A CA 1
ATOM 2105 C C . SER A 1 278 ? 30.96385 2.11930 -18.76255 1.000 65.58608 278 SER A C 1
ATOM 2106 O O . SER A 1 278 ? 31.22266 0.92136 -18.61518 1.000 74.37232 278 SER A O 1
ATOM 2109 N N . ARG A 1 279 ? 31.71337 2.95020 -19.48360 1.000 63.97188 279 ARG A N 1
ATOM 2110 C CA . ARG A 1 279 ? 32.86816 2.49986 -20.24686 1.000 67.53080 279 ARG A CA 1
ATOM 2111 C C . ARG A 1 279 ? 33.70193 3.71654 -20.61519 1.000 67.74930 279 ARG A C 1
ATOM 2112 O O . ARG A 1 279 ? 33.15493 4.71869 -21.08849 1.000 71.14996 279 ARG A O 1
ATOM 2120 N N . VAL A 1 280 ? 35.01329 3.63190 -20.40361 1.000 67.61015 280 VAL A N 1
ATOM 2121 C CA . VAL A 1 280 ? 35.93995 4.68585 -20.79874 1.000 70.56656 280 VAL A CA 1
ATOM 2122 C C . VAL A 1 280 ? 37.00418 4.08049 -21.70280 1.000 73.69428 280 VAL A C 1
ATOM 2123 O O . VAL A 1 280 ? 37.58188 3.03386 -21.38126 1.000 63.78100 280 VAL A O 1
ATOM 2127 N N . ASN A 1 281 ? 37.23181 4.72562 -22.84806 1.000 74.91448 281 ASN A N 1
ATOM 2128 C CA . ASN A 1 281 ? 38.21514 4.28097 -23.83358 1.000 72.10203 281 ASN A CA 1
ATOM 2129 C C . ASN A 1 281 ? 38.03010 2.79866 -24.16503 1.000 79.72056 281 ASN A C 1
ATOM 2130 O O . ASN A 1 281 ? 38.97222 2.00294 -24.13983 1.000 79.76024 281 ASN A O 1
ATOM 2135 N N . GLN A 1 282 ? 36.78027 2.42897 -24.44826 1.000 82.06079 282 GLN A N 1
ATOM 2136 C CA . GLN A 1 282 ? 36.36782 1.09110 -24.86895 1.000 65.26289 282 GLN A CA 1
ATOM 2137 C C . GLN A 1 282 ? 36.62662 0.02056 -23.81419 1.000 77.17219 282 GLN A C 1
ATOM 2138 O O . GLN A 1 282 ? 36.56818 -1.17528 -24.12741 1.000 82.08538 282 GLN A O 1
ATOM 2144 N N . MET A 1 283 ? 36.90432 0.40845 -22.57239 1.000 79.04212 283 MET A N 1
ATOM 2145 C CA . MET A 1 283 ? 37.14375 -0.53456 -21.48913 1.000 69.46202 283 MET A CA 1
ATOM 2146 C C . MET A 1 283 ? 36.08328 -0.35195 -20.41263 1.000 68.24401 283 MET A C 1
ATOM 2147 O O . MET A 1 283 ? 35.68587 0.77698 -20.10681 1.000 78.44602 283 MET A O 1
ATOM 2152 N N . THR A 1 284 ? 35.62474 -1.46523 -19.84388 1.000 77.49462 284 THR A N 1
ATOM 2153 C CA . THR A 1 284 ? 34.63082 -1.40603 -18.77967 1.000 71.40716 284 THR A CA 1
ATOM 2154 C C . THR A 1 284 ? 35.19252 -0.70049 -17.55452 1.000 69.57347 284 THR A C 1
ATOM 2155 O O . THR A 1 284 ? 36.31742 -0.96899 -17.12484 1.000 88.30997 284 THR A O 1
ATOM 2159 N N . ALA A 1 285 ? 34.39352 0.20028 -16.98446 1.000 70.78031 285 ALA A N 1
ATOM 2160 C CA . ALA A 1 285 ? 34.79621 0.96030 -15.80985 1.000 75.76513 285 ALA A CA 1
ATOM 2161 C C . ALA A 1 285 ? 33.54707 1.38963 -15.05122 1.000 67.79283 285 ALA A C 1
ATOM 2162 O O . ALA A 1 285 ? 32.41833 1.17709 -15.50111 1.000 67.72369 285 ALA A O 1
ATOM 2164 N N . THR A 1 286 ? 33.76016 1.98887 -13.88334 1.000 74.52102 286 THR A N 1
ATOM 2165 C CA . THR A 1 286 ? 32.69594 2.56884 -13.07625 1.000 59.85813 286 THR A CA 1
ATOM 2166 C C . THR A 1 286 ? 32.83716 4.08288 -13.10483 1.000 68.46674 286 THR A C 1
ATOM 2167 O O . THR A 1 286 ? 33.92555 4.61102 -12.85414 1.000 72.96379 286 THR A O 1
ATOM 2171 N N . GLY A 1 287 ? 31.74805 4.77413 -13.42146 1.000 67.28179 287 GLY A N 1
ATOM 2172 C CA . GLY A 1 287 ? 31.74816 6.22080 -13.50995 1.000 54.94032 287 GLY A CA 1
ATOM 2173 C C . GLY A 1 287 ? 31.13416 6.87065 -12.28401 1.000 59.38935 287 GLY A C 1
ATOM 2174 O O . GLY A 1 287 ? 30.25414 6.30779 -11.63729 1.000 63.51355 287 GLY A O 1
ATOM 2175 N N . LEU A 1 288 ? 31.62097 8.06818 -11.96327 1.000 69.49056 288 LEU A N 1
ATOM 2176 C CA . LEU A 1 288 ? 31.07936 8.87560 -10.87395 1.000 60.88637 288 LEU A CA 1
ATOM 2177 C C . LEU A 1 288 ? 30.91200 10.29663 -11.38848 1.000 62.55203 288 LEU A C 1
ATOM 2178 O O . LEU A 1 288 ? 31.90067 11.02064 -11.54871 1.000 67.16645 288 LEU A O 1
ATOM 2183 N N . ALA A 1 289 ? 29.66596 10.68607 -11.65971 1.000 61.98817 289 ALA A N 1
ATOM 2184 C CA . ALA A 1 289 ? 29.36527 12.01080 -12.18994 1.000 51.63923 289 ALA A CA 1
ATOM 2185 C C . ALA A 1 289 ? 29.32736 13.02167 -11.04839 1.000 60.74507 289 ALA A C 1
ATOM 2186 O O . ALA A 1 289 ? 28.47440 12.92831 -10.15896 1.000 69.12066 289 ALA A O 1
ATOM 2188 N N . VAL A 1 290 ? 30.24575 13.98287 -11.06676 1.000 63.66547 290 VAL A N 1
ATOM 2189 C CA . VAL A 1 290 ? 30.36675 14.95810 -9.98751 1.000 63.50106 290 VAL A CA 1
ATOM 2190 C C . VAL A 1 290 ? 29.59691 16.21794 -10.35344 1.000 61.01073 290 VAL A C 1
ATOM 2191 O O . VAL A 1 290 ? 29.81766 16.80876 -11.41669 1.000 67.10178 290 VAL A O 1
ATOM 2195 N N . LYS A 1 291 ? 28.69272 16.62929 -9.47114 1.000 68.27880 291 LYS A N 1
ATOM 2196 C CA . LYS A 1 291 ? 27.95712 17.88131 -9.60338 1.000 66.84321 291 LYS A CA 1
ATOM 2197 C C . LYS A 1 291 ? 28.39646 18.77913 -8.45460 1.000 69.94345 291 LYS A C 1
ATOM 2198 O O . LYS A 1 291 ? 28.14443 18.46617 -7.28594 1.000 70.60830 291 LYS A O 1
ATOM 2204 N N . MET A 1 292 ? 29.06117 19.88361 -8.78002 1.000 73.11231 292 MET A N 1
ATOM 2205 C CA . MET A 1 292 ? 29.63279 20.72205 -7.73616 1.000 72.72870 292 MET A CA 1
ATOM 2206 C C . MET A 1 292 ? 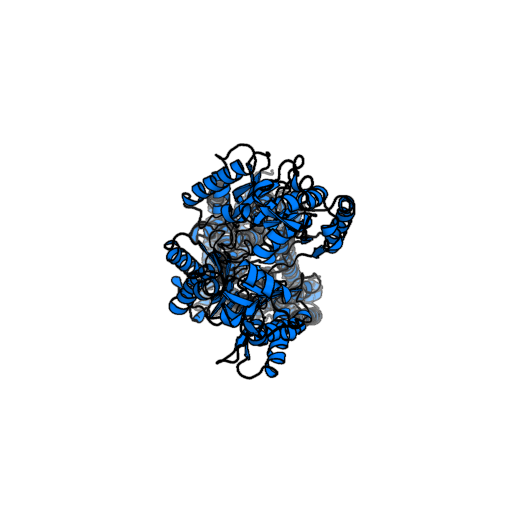28.54977 21.53461 -7.03275 1.000 69.83409 292 MET A C 1
ATOM 2207 O O . MET A 1 292 ? 27.52619 21.89683 -7.62135 1.000 62.53915 292 MET A O 1
ATOM 2212 N N . ALA A 1 293 ? 28.79394 21.81539 -5.75561 1.000 75.10101 293 ALA A N 1
ATOM 2213 C CA . ALA A 1 293 ? 27.82454 22.52306 -4.93499 1.000 69.57974 293 ALA A CA 1
ATOM 2214 C C . ALA A 1 293 ? 27.57218 23.91855 -5.49810 1.000 82.14981 293 ALA A C 1
ATOM 2215 O O . ALA A 1 293 ? 28.50324 24.56659 -5.99228 1.000 93.42745 293 ALA A O 1
ATOM 2217 N N . PRO A 1 294 ? 26.33527 24.40932 -5.44524 1.000 81.12012 294 PRO A N 1
ATOM 2218 C CA . PRO A 1 294 ? 26.04964 25.74529 -5.98411 1.000 98.36969 294 PRO A CA 1
ATOM 2219 C C . PRO A 1 294 ? 26.84521 26.81627 -5.25189 1.000 94.01828 294 PRO A C 1
ATOM 2220 O O . PRO A 1 294 ? 26.93019 26.82099 -4.02207 1.000 92.94877 294 PRO A O 1
ATOM 2224 N N . GLY A 1 295 ? 27.43003 27.73001 -6.02320 1.000 105.37178 295 GLY A N 1
ATOM 2225 C CA . GLY A 1 295 ? 28.22186 28.80080 -5.45521 1.000 102.26393 295 GLY A CA 1
ATOM 2226 C C . GLY A 1 295 ? 29.66018 28.45557 -5.14390 1.000 102.04578 295 GLY A C 1
ATOM 2227 O O . GLY A 1 295 ? 30.34716 29.26141 -4.50747 1.000 110.55787 295 GLY A O 1
ATOM 2228 N N . SER A 1 296 ? 30.14082 27.29112 -5.56057 1.000 99.25777 296 SER A N 1
ATOM 2229 C CA . SER A 1 296 ? 31.52269 26.91133 -5.31723 1.000 93.78896 296 SER A CA 1
ATOM 2230 C C . SER A 1 296 ? 32.39453 27.29946 -6.50499 1.000 88.36532 296 SER A C 1
ATOM 2231 O O . SER A 1 296 ? 31.90596 27.56617 -7.60546 1.000 87.53547 296 SER A O 1
ATOM 2234 N N . ASN A 1 297 ? 33.70283 27.33490 -6.26614 1.000 88.33998 297 ASN A N 1
ATOM 2235 C CA . ASN A 1 297 ? 34.67442 27.59999 -7.32045 1.000 90.90914 297 ASN A CA 1
ATOM 2236 C C . ASN A 1 297 ? 35.01679 26.28707 -8.01041 1.000 88.39039 297 ASN A C 1
ATOM 2237 O O . ASN A 1 297 ? 35.51526 25.35733 -7.36614 1.000 91.64966 297 ASN A O 1
ATOM 2242 N N . ALA A 1 298 ? 34.75659 26.21577 -9.31909 1.000 84.98781 298 ALA A N 1
ATOM 2243 C CA . ALA A 1 298 ? 34.93377 24.95566 -10.03332 1.000 77.20528 298 ALA A CA 1
ATOM 2244 C C . ALA A 1 298 ? 36.39052 24.51535 -10.02810 1.000 80.64629 298 ALA A C 1
ATOM 2245 O O . ALA A 1 298 ? 36.68703 23.32782 -9.84839 1.000 89.56725 298 ALA A O 1
ATOM 2247 N N . VAL A 1 299 ? 37.31333 25.45722 -10.22059 1.000 77.32011 299 VAL A N 1
ATOM 2248 C CA . VAL A 1 299 ? 38.72725 25.10582 -10.28220 1.000 80.88212 299 VAL A CA 1
ATOM 2249 C C . VAL A 1 299 ? 39.20399 24.58557 -8.93601 1.000 81.04199 299 VAL A C 1
ATOM 2250 O O . VAL A 1 299 ? 39.83125 23.52407 -8.85042 1.000 79.57800 299 VAL A O 1
ATOM 2254 N N . ALA A 1 300 ? 38.89494 25.31731 -7.86329 1.000 77.33135 300 ALA A N 1
ATOM 2255 C CA . ALA A 1 300 ? 39.34128 24.91188 -6.53588 1.000 80.26734 300 ALA A CA 1
ATOM 2256 C C . ALA A 1 300 ? 38.75517 23.56186 -6.14629 1.000 87.31738 300 ALA A C 1
ATOM 2257 O O . ALA A 1 300 ? 39.45949 22.70304 -5.60221 1.000 81.98721 300 ALA A O 1
ATOM 2259 N N . THR A 1 301 ? 37.46803 23.35267 -6.42823 1.000 80.73382 301 THR A N 1
ATOM 2260 C CA . THR A 1 301 ? 36.84265 22.07352 -6.11497 1.000 81.53297 301 THR A CA 1
ATOM 2261 C C . THR A 1 301 ? 37.50733 20.93923 -6.88210 1.000 80.36434 301 THR A C 1
ATOM 2262 O O . THR A 1 301 ? 37.69070 19.83928 -6.34559 1.000 79.85148 301 THR A O 1
ATOM 2266 N N . ALA A 1 302 ? 37.87811 21.18928 -8.14016 1.000 76.59915 302 ALA A N 1
ATOM 2267 C CA . ALA A 1 302 ? 38.56114 20.16461 -8.92138 1.000 76.35011 302 ALA A CA 1
ATOM 2268 C C . ALA A 1 302 ? 39.92762 19.83477 -8.33046 1.000 77.74658 302 ALA A C 1
ATOM 2269 O O . ALA A 1 302 ? 40.31884 18.66235 -8.27630 1.000 79.73838 302 ALA A O 1
ATOM 2271 N N . LYS A 1 303 ? 40.67032 20.85066 -7.87814 1.000 75.56133 303 LYS A N 1
ATOM 2272 C CA . LYS A 1 303 ? 41.97815 20.57882 -7.28708 1.000 82.30996 303 LYS A CA 1
ATOM 2273 C C . LYS A 1 303 ? 41.84813 19.70946 -6.04274 1.000 84.80965 303 LYS A C 1
ATOM 2274 O O . LYS A 1 303 ? 42.61575 18.75537 -5.86562 1.000 85.14875 303 LYS A O 1
ATOM 2280 N N . ARG A 1 304 ? 40.87332 20.00922 -5.17557 1.000 77.41988 304 ARG A N 1
ATOM 2281 C CA . ARG A 1 304 ? 40.64230 19.14944 -4.01709 1.000 78.94174 304 ARG A CA 1
ATOM 2282 C C . ARG A 1 304 ? 40.22429 17.75283 -4.45061 1.000 82.51708 304 ARG A C 1
ATOM 2283 O O . ARG A 1 304 ? 40.70302 16.75600 -3.89712 1.000 89.25506 304 ARG A O 1
ATOM 2291 N N . ILE A 1 305 ? 39.33486 17.66052 -5.44358 1.000 77.24889 305 ILE A N 1
ATOM 2292 C CA . ILE A 1 305 ? 38.91417 16.35402 -5.94290 1.000 74.29376 305 ILE A CA 1
ATOM 2293 C C . ILE A 1 305 ? 40.12011 15.57541 -6.44922 1.000 80.57737 305 ILE A C 1
ATOM 2294 O O . ILE A 1 305 ? 40.30223 14.39536 -6.12735 1.000 81.66373 305 ILE A O 1
ATOM 2299 N N . ARG A 1 306 ? 40.97396 16.23427 -7.23464 1.000 83.92180 306 ARG A N 1
ATOM 2300 C CA . ARG A 1 306 ? 42.18158 15.57827 -7.71991 1.000 78.99904 306 ARG A CA 1
ATOM 2301 C C . ARG A 1 306 ? 43.09386 15.18198 -6.56546 1.000 89.85408 306 ARG A C 1
ATOM 2302 O O . ARG A 1 306 ? 43.60880 14.05848 -6.53123 1.000 86.59531 306 ARG A O 1
ATOM 2310 N N . ALA A 1 307 ? 43.28977 16.08464 -5.59934 1.000 92.99587 307 ALA A N 1
ATOM 2311 C CA . ALA A 1 307 ? 44.17178 15.78434 -4.47553 1.000 89.50364 307 ALA A CA 1
ATOM 2312 C C . ALA A 1 307 ? 43.62711 14.63839 -3.63223 1.000 87.84215 307 ALA A C 1
ATOM 2313 O O . ALA A 1 307 ? 44.38284 13.75843 -3.20497 1.000 94.94104 307 ALA A O 1
ATOM 2315 N N . THR A 1 308 ? 42.31847 14.63514 -3.37270 1.000 82.06763 308 THR A N 1
ATOM 2316 C CA . THR A 1 308 ? 41.72958 13.55169 -2.59361 1.000 83.96868 308 THR A CA 1
ATOM 2317 C C . THR A 1 308 ? 41.77728 12.22928 -3.34627 1.000 90.13252 308 THR A C 1
ATOM 2318 O O . THR A 1 308 ? 41.78903 11.16271 -2.72187 1.000 87.79467 308 THR A O 1
ATOM 2322 N N . LEU A 1 309 ? 41.81498 12.27434 -4.67880 1.000 90.63928 309 LEU A N 1
ATOM 2323 C CA . LEU A 1 309 ? 41.78604 11.04149 -5.45657 1.000 88.35806 309 LEU A CA 1
ATOM 2324 C C . LEU A 1 309 ? 43.16556 10.39698 -5.53512 1.000 92.71095 309 LEU A C 1
ATOM 2325 O O . LEU A 1 309 ? 43.32077 9.21315 -5.21704 1.000 95.33999 309 LEU A O 1
ATOM 2330 N N . ASP A 1 310 ? 44.18458 11.15282 -5.95269 1.000 97.48644 310 ASP A N 1
ATOM 2331 C CA . ASP A 1 310 ? 45.51292 10.55741 -6.03079 1.000 101.99514 310 ASP A CA 1
ATOM 2332 C C . ASP A 1 310 ? 46.07648 10.24403 -4.65043 1.000 97.83144 310 ASP A C 1
ATOM 2333 O O . ASP A 1 310 ? 47.00771 9.43872 -4.54345 1.000 103.99695 310 ASP A O 1
ATOM 2338 N N . GLU A 1 311 ? 45.52797 10.84645 -3.59243 1.000 94.11549 311 GLU A N 1
ATOM 2339 C CA . GLU A 1 311 ? 45.85962 10.38368 -2.25076 1.000 102.21833 311 GLU A CA 1
ATOM 2340 C C . GLU A 1 311 ? 45.20222 9.04198 -1.95757 1.000 96.92321 311 GLU A C 1
ATOM 2341 O O . GLU A 1 311 ? 45.77652 8.21327 -1.24390 1.000 107.32498 311 GLU A O 1
ATOM 2347 N N . LEU A 1 312 ? 44.00289 8.81373 -2.49392 1.000 94.10583 312 LEU A N 1
ATOM 2348 C CA . LEU A 1 312 ? 43.35528 7.51238 -2.39278 1.000 94.74087 312 LEU A CA 1
ATOM 2349 C C . LEU A 1 312 ? 43.96525 6.47470 -3.32296 1.000 98.82241 312 LEU A C 1
ATOM 2350 O O . LEU A 1 312 ? 43.80737 5.27432 -3.07545 1.000 98.14028 312 LEU A O 1
ATOM 2355 N N . SER A 1 313 ? 44.64988 6.90698 -4.38485 1.000 100.48540 313 SER A N 1
ATOM 2356 C CA . SER A 1 313 ? 45.12473 5.96484 -5.39273 1.000 97.92557 313 SER A CA 1
ATOM 2357 C C . SER A 1 313 ? 46.22083 5.05224 -4.85465 1.000 107.68552 313 SER A C 1
ATOM 2358 O O . SER A 1 313 ? 46.34841 3.91125 -5.31456 1.000 100.53876 313 SER A O 1
ATOM 2361 N N . ARG A 1 314 ? 47.01980 5.52432 -3.89057 1.000 107.98919 314 ARG A N 1
ATOM 2362 C CA . ARG A 1 314 ? 48.09275 4.68689 -3.36393 1.000 106.76855 314 ARG A CA 1
ATOM 2363 C C . ARG A 1 314 ? 47.55800 3.45531 -2.64699 1.000 98.87002 314 ARG A C 1
ATOM 2364 O O . ARG A 1 314 ? 48.27848 2.45835 -2.53255 1.000 108.05214 314 ARG A O 1
ATOM 2372 N N . TYR A 1 315 ? 46.31361 3.49500 -2.17104 1.000 96.98777 315 TYR A N 1
ATOM 2373 C CA . TYR A 1 315 ? 45.70272 2.32337 -1.55892 1.000 94.77878 315 TYR A CA 1
ATOM 2374 C C . TYR A 1 315 ? 45.12646 1.35301 -2.58182 1.000 93.05331 315 TYR A C 1
ATOM 2375 O O . TYR A 1 315 ? 44.67837 0.26914 -2.19481 1.000 97.50616 315 TYR A O 1
ATOM 2384 N N . PHE A 1 316 ? 45.11993 1.70951 -3.86281 1.000 97.77616 316 PHE A N 1
ATOM 2385 C CA . PHE A 1 316 ? 44.54355 0.83190 -4.87286 1.000 98.24371 316 PHE A CA 1
ATOM 2386 C C . PHE A 1 316 ? 45.42680 -0.39718 -5.07554 1.000 101.96160 316 PHE A C 1
ATOM 2387 O O . PHE A 1 316 ? 46.65767 -0.28590 -5.07183 1.000 110.78267 316 PHE A O 1
ATOM 2395 N N . PRO A 1 317 ? 44.83467 -1.57855 -5.24962 1.000 96.98840 317 PRO A N 1
ATOM 2396 C CA . PRO A 1 317 ? 45.61868 -2.72491 -5.71916 1.000 106.26718 317 PRO A CA 1
ATOM 2397 C C . PRO A 1 317 ? 46.13881 -2.45574 -7.12112 1.000 114.56522 317 PRO A C 1
ATOM 2398 O O . PRO A 1 317 ? 45.51387 -1.73876 -7.90558 1.000 118.08376 317 PRO A O 1
ATOM 2402 N N . GLU A 1 318 ? 47.30460 -3.02356 -7.42914 1.000 127.29243 318 GLU A N 1
ATOM 2403 C CA . GLU A 1 318 ? 47.92106 -2.76483 -8.72383 1.000 134.49060 318 GLU A CA 1
ATOM 2404 C C . GLU A 1 318 ? 47.00516 -3.23553 -9.84493 1.000 127.52897 318 GLU A C 1
ATOM 2405 O O . GLU A 1 318 ? 46.47554 -4.35066 -9.81063 1.000 118.77712 318 GLU A O 1
ATOM 2411 N N . GLY A 1 319 ? 46.82048 -2.37125 -10.83770 1.000 130.78014 319 GLY A N 1
ATOM 2412 C CA . GLY A 1 319 ? 45.82902 -2.58466 -11.86953 1.000 128.29160 319 GLY A CA 1
ATOM 2413 C C . GLY A 1 319 ? 44.72140 -1.55700 -11.77359 1.000 120.42245 319 GLY A C 1
ATOM 2414 O O . GLY A 1 319 ? 44.27442 -1.01652 -12.78880 1.000 124.11911 319 GLY A O 1
ATOM 2415 N N . VAL A 1 320 ? 44.29075 -1.25861 -10.55104 1.000 112.64726 320 VAL A N 1
ATOM 2416 C CA . VAL A 1 320 ? 43.22463 -0.28799 -10.32559 1.000 97.13935 320 VAL A CA 1
ATOM 2417 C C . VAL A 1 320 ? 43.81022 1.11686 -10.38407 1.000 96.12061 320 VAL A C 1
ATOM 2418 O O . VAL A 1 320 ? 44.71232 1.45896 -9.61198 1.000 95.78349 320 VAL A O 1
ATOM 2422 N N . SER A 1 321 ? 43.28995 1.93448 -11.29641 1.000 88.89977 321 SER A N 1
ATOM 2423 C CA . SER A 1 321 ? 43.70488 3.32072 -11.43700 1.000 92.56865 321 SER A CA 1
ATOM 2424 C C . SER A 1 321 ? 42.46847 4.18987 -11.61108 1.000 93.42527 321 SER A C 1
ATOM 2425 O O . SER A 1 321 ? 41.41869 3.71924 -12.05880 1.000 84.11273 321 SER A O 1
ATOM 2428 N N . TYR A 1 322 ? 42.59823 5.46096 -11.24132 1.000 94.83697 322 TYR A N 1
ATOM 2429 C CA . TYR A 1 322 ? 41.52728 6.43714 -11.38711 1.000 84.19534 322 TYR A CA 1
ATOM 2430 C C . TYR A 1 322 ? 41.87144 7.39040 -12.52258 1.000 77.55009 322 TYR A C 1
ATOM 2431 O O . TYR A 1 322 ? 43.01382 7.84729 -12.63236 1.000 89.57556 322 TYR A O 1
ATOM 2440 N N . ASN A 1 323 ? 40.89401 7.65784 -13.38339 1.000 80.36495 323 ASN A N 1
ATOM 2441 C CA . ASN A 1 323 ? 41.04014 8.59982 -14.48347 1.000 75.80383 323 ASN A CA 1
ATOM 2442 C C . ASN A 1 323 ? 39.91399 9.62085 -14.40842 1.000 70.39730 323 ASN A C 1
ATOM 2443 O O . ASN A 1 323 ? 38.82795 9.33127 -13.89782 1.000 71.00436 323 ASN A O 1
ATOM 2448 N N . ILE A 1 324 ? 40.18194 10.82012 -14.91618 1.000 72.25116 324 ILE A N 1
ATOM 2449 C CA . ILE A 1 324 ? 39.15616 11.85365 -15.03507 1.000 57.94451 324 ILE A CA 1
ATOM 2450 C C . ILE A 1 324 ? 39.00531 12.17676 -16.51645 1.000 61.38988 324 ILE A C 1
ATOM 2451 O O . ILE A 1 324 ? 39.67687 13.08324 -17.02814 1.000 75.84141 324 ILE A O 1
ATOM 2456 N N . PRO A 1 325 ? 38.14996 11.45653 -17.24621 1.000 65.95607 325 PRO A N 1
ATOM 2457 C CA . PRO A 1 325 ? 38.02372 11.69198 -18.69194 1.000 56.43604 325 PRO A CA 1
ATOM 2458 C C . PRO A 1 325 ? 37.25938 12.94962 -19.05226 1.000 58.37314 325 PRO A C 1
ATOM 2459 O O . PRO A 1 325 ? 37.19898 13.29453 -20.23991 1.000 66.77897 325 PRO A O 1
ATOM 2463 N N . TYR A 1 326 ? 36.66870 13.63893 -18.08151 1.000 62.57014 326 TYR A N 1
ATOM 2464 C CA . TYR A 1 326 ? 35.83454 14.79727 -18.37640 1.000 63.55923 326 TYR A CA 1
ATOM 2465 C C . TYR A 1 326 ? 35.93486 15.77944 -17.21788 1.000 65.27273 326 TYR A C 1
ATOM 2466 O O . TYR A 1 326 ? 35.54080 15.45612 -16.09199 1.000 72.83154 326 TYR A O 1
ATOM 2475 N N . ASP A 1 327 ? 36.46897 16.97269 -17.49273 1.000 64.61366 327 ASP A N 1
ATOM 2476 C CA . ASP A 1 327 ? 36.65220 17.99427 -16.46095 1.000 70.21432 327 ASP A CA 1
ATOM 2477 C C . ASP A 1 327 ? 36.46993 19.35471 -17.12895 1.000 67.62630 327 ASP A C 1
ATOM 2478 O O . ASP A 1 327 ? 37.36677 19.82862 -17.83241 1.000 91.41721 327 ASP A O 1
ATOM 2483 N N . THR A 1 328 ? 35.30721 19.97154 -16.90676 1.000 69.37753 328 THR A N 1
ATOM 2484 C CA . THR A 1 328 ? 35.05680 21.29634 -17.46462 1.000 68.34815 328 THR A CA 1
ATOM 2485 C C . THR A 1 328 ? 35.94183 22.35402 -16.82137 1.000 73.53441 328 THR A C 1
ATOM 2486 O O . THR A 1 328 ? 36.23744 23.37471 -17.45182 1.000 80.10912 328 THR A O 1
ATOM 2490 N N . SER A 1 329 ? 36.37382 22.13167 -15.57630 1.000 67.70723 329 SER A N 1
ATOM 2491 C CA . SER A 1 329 ? 37.26857 23.07618 -14.91841 1.000 65.85173 329 SER A CA 1
ATOM 2492 C C . SER A 1 329 ? 38.61925 23.18065 -15.61232 1.000 78.92208 329 SER A C 1
ATOM 2493 O O . SER A 1 329 ? 39.31731 24.18530 -15.43208 1.000 94.59849 329 SER A O 1
ATOM 2496 N N . ALA A 1 330 ? 39.00076 22.16785 -16.39506 1.000 71.95976 330 ALA A N 1
ATOM 2497 C CA . ALA A 1 330 ? 40.31984 22.15807 -17.01811 1.000 80.97538 330 ALA A CA 1
ATOM 2498 C C . ALA A 1 330 ? 40.54449 23.38569 -17.88792 1.000 76.86535 330 ALA A C 1
ATOM 2499 O O . ALA A 1 330 ? 41.67542 23.87394 -17.98974 1.000 88.84786 330 ALA A O 1
ATOM 2501 N N . PHE A 1 331 ? 39.48391 23.90314 -18.50904 1.000 78.66743 331 PHE A N 1
ATOM 2502 C CA . PHE A 1 331 ? 39.60345 25.03067 -19.42498 1.000 74.59042 331 PHE A CA 1
ATOM 2503 C C . PHE A 1 331 ? 39.82454 26.36015 -18.71464 1.000 88.06656 331 PHE A C 1
ATOM 2504 O O . PHE A 1 331 ? 40.30048 27.30798 -19.34946 1.000 87.07610 331 PHE A O 1
ATOM 2512 N N . VAL A 1 332 ? 39.50231 26.45349 -17.42099 1.000 85.17444 332 VAL A N 1
ATOM 2513 C CA . VAL A 1 332 ? 39.61769 27.73208 -16.72236 1.000 77.11842 332 VAL A CA 1
ATOM 2514 C C . VAL A 1 332 ? 41.05805 28.22206 -16.73279 1.000 81.67684 332 VAL A C 1
ATOM 2515 O O . VAL A 1 332 ? 41.32360 29.40527 -16.97839 1.000 89.11573 332 VAL A O 1
ATOM 2519 N N . GLU A 1 333 ? 42.01049 27.32546 -16.46559 1.000 83.25628 333 GLU A N 1
ATOM 2520 C CA . GLU A 1 333 ? 43.41517 27.71294 -16.52799 1.000 90.37374 333 GLU A CA 1
ATOM 2521 C C . GLU A 1 333 ? 43.78657 28.17685 -17.92973 1.000 86.84909 333 GLU A C 1
ATOM 2522 O O . GLU A 1 333 ? 44.49388 29.17724 -18.09395 1.000 85.08476 333 GLU A O 1
ATOM 2528 N N . ILE A 1 334 ? 43.29396 27.47776 -18.95332 1.000 79.68510 334 ILE A N 1
ATOM 2529 C CA . ILE A 1 334 ? 43.66176 27.80769 -20.32794 1.000 88.81237 334 ILE A CA 1
ATOM 2530 C C . ILE A 1 334 ? 43.14905 29.19303 -20.71168 1.000 84.92430 334 ILE A C 1
ATOM 2531 O O . ILE A 1 334 ? 43.87094 29.99005 -21.32510 1.000 89.70820 334 ILE A O 1
ATOM 2536 N N . SER A 1 335 ? 41.89919 29.50424 -20.35924 1.000 87.02371 335 SER A N 1
ATOM 2537 C CA . SER A 1 335 ? 41.32214 30.79270 -20.73717 1.000 83.61901 335 SER A CA 1
ATOM 2538 C C . SER A 1 335 ? 41.95738 31.93671 -19.95451 1.000 87.60973 335 SER A C 1
ATOM 2539 O O . SER A 1 335 ? 42.31029 32.97324 -20.52995 1.000 85.15159 335 SER A O 1
ATOM 2542 N N . ILE A 1 336 ? 42.10088 31.77185 -18.63661 1.000 80.42100 336 ILE A N 1
ATOM 2543 C CA . ILE A 1 336 ? 42.70490 32.82230 -17.82290 1.000 72.18661 336 ILE A CA 1
ATOM 2544 C C . ILE A 1 336 ? 44.16712 33.01581 -18.20183 1.000 84.38852 336 ILE A C 1
ATOM 2545 O O . ILE A 1 336 ? 44.67996 34.14202 -18.19671 1.000 91.77419 336 ILE A O 1
ATOM 2550 N N . ARG A 1 337 ? 44.86083 31.92730 -18.54554 1.000 85.56664 337 ARG A N 1
ATOM 2551 C CA . ARG A 1 337 ? 46.24492 32.05302 -18.99185 1.000 86.01102 337 ARG A CA 1
ATOM 2552 C C . ARG A 1 337 ? 46.33584 32.87629 -20.27170 1.000 86.00220 337 ARG A C 1
ATOM 2553 O O . ARG A 1 337 ? 47.22865 33.72077 -20.41208 1.000 96.44839 337 ARG A O 1
ATOM 2561 N N . LYS A 1 338 ? 45.41652 32.65023 -21.21505 1.000 86.39418 338 LYS A N 1
ATOM 2562 C CA . LYS A 1 338 ? 45.46527 33.37765 -22.48097 1.000 83.42461 338 LYS A CA 1
ATOM 2563 C C . LYS A 1 338 ? 45.14506 34.85567 -22.29889 1.000 84.22184 338 LYS A C 1
ATOM 2564 O O . LYS A 1 338 ? 45.81827 35.71452 -22.87962 1.000 95.11702 338 LYS A O 1
ATOM 2570 N N . VAL A 1 339 ? 44.11622 35.17529 -21.50967 1.000 87.14619 339 VAL A N 1
ATOM 2571 C CA . VAL A 1 339 ? 43.73053 36.57403 -21.34033 1.000 81.52699 339 VAL A CA 1
ATOM 2572 C C . VAL A 1 339 ? 44.81622 37.34480 -20.59653 1.000 91.48593 339 VAL A C 1
ATOM 2573 O O . VAL A 1 339 ? 45.05726 38.52562 -20.87646 1.000 96.12285 339 VAL A O 1
ATOM 2577 N N . VAL A 1 340 ? 45.49179 36.69511 -19.64459 1.000 85.95564 340 VAL A N 1
ATOM 2578 C CA . VAL A 1 340 ? 46.62416 37.33159 -18.98046 1.000 82.20990 340 VAL A CA 1
ATOM 2579 C C . VAL A 1 340 ? 47.72175 37.62463 -19.99193 1.000 86.60010 340 VAL A C 1
ATOM 2580 O O . VAL A 1 340 ? 48.33996 38.69663 -19.96911 1.000 95.33986 340 VAL A O 1
ATOM 2584 N N . SER A 1 341 ? 47.97477 36.68158 -20.90312 1.000 79.62622 341 SER A N 1
ATOM 2585 C CA . SER A 1 341 ? 48.94444 36.93216 -21.96256 1.000 88.44391 341 SER A CA 1
ATOM 2586 C C . SER A 1 341 ? 48.48609 38.07318 -22.85857 1.000 94.69944 341 SER A C 1
ATOM 2587 O O . SER A 1 341 ? 49.27903 38.95590 -23.20535 1.000 97.17503 341 SER A O 1
ATOM 2590 N N . THR A 1 342 ? 47.20508 38.07704 -23.23926 1.000 92.02188 342 THR A N 1
ATOM 2591 C CA . THR A 1 342 ? 46.69366 39.15924 -24.07351 1.000 91.71194 342 THR A CA 1
ATOM 2592 C C . THR A 1 342 ? 46.71432 40.49015 -23.33294 1.000 91.78756 342 THR A C 1
ATOM 2593 O O . THR A 1 342 ? 46.93238 41.53571 -23.95317 1.000 85.84805 342 THR A O 1
ATOM 2597 N N . LEU A 1 343 ? 46.50315 40.47352 -22.01328 1.000 96.11205 343 LEU A N 1
ATOM 2598 C CA . LEU A 1 343 ? 46.65933 41.69455 -21.22885 1.000 85.57859 343 LEU A CA 1
ATOM 2599 C C . LEU A 1 343 ? 48.09438 42.20142 -21.29293 1.000 93.43289 343 LEU A C 1
ATOM 2600 O O . LEU A 1 343 ? 48.32992 43.40781 -21.43035 1.000 99.55380 343 LEU A O 1
ATOM 2605 N N . LEU A 1 344 ? 49.06863 41.29127 -21.20362 1.000 94.74205 344 LEU A N 1
ATOM 2606 C CA . LEU A 1 344 ? 50.46812 41.68708 -21.33420 1.000 87.90503 344 LEU A CA 1
ATOM 2607 C C . LEU A 1 344 ? 50.76257 42.22229 -22.73042 1.000 91.21427 344 LEU A C 1
ATOM 2608 O O . LEU A 1 344 ? 51.49381 43.20723 -22.88372 1.000 96.64713 344 LEU A O 1
ATOM 2613 N N . GLU A 1 345 ? 50.20264 41.58654 -23.76267 1.000 93.73773 345 GLU A N 1
ATOM 2614 C CA . GLU A 1 345 ? 50.42203 42.05915 -25.12698 1.000 90.58785 345 GLU A CA 1
ATOM 2615 C C . GLU A 1 345 ? 49.85819 43.46236 -25.32678 1.000 86.80435 345 GLU A C 1
ATOM 2616 O O . GLU A 1 345 ? 50.46077 44.28535 -26.02558 1.000 94.51168 345 GLU A O 1
ATOM 2622 N N . ALA A 1 346 ? 48.69634 43.75104 -24.73216 1.000 88.39711 346 ALA A N 1
ATOM 2623 C CA . ALA A 1 346 ? 48.11078 45.08245 -24.86155 1.000 85.40492 346 ALA A CA 1
ATOM 2624 C C . ALA A 1 346 ? 49.00544 46.14212 -24.22853 1.000 103.02898 346 ALA A C 1
ATOM 2625 O O . ALA A 1 346 ? 49.22144 47.21148 -24.81084 1.000 100.41236 346 ALA A O 1
ATOM 2627 N N . MET A 1 347 ? 49.54152 45.85678 -23.03767 1.000 97.89606 347 MET A N 1
ATOM 2628 C CA . MET A 1 347 ? 50.49000 46.76678 -22.40165 1.000 97.15384 347 MET A CA 1
ATOM 2629 C C . MET A 1 347 ? 51.74084 46.95125 -23.25631 1.000 100.02032 347 MET A C 1
ATOM 2630 O O . MET A 1 347 ? 52.24679 48.07192 -23.39116 1.000 110.21886 347 MET A O 1
ATOM 2635 N N . LEU A 1 348 ? 52.25935 45.86247 -23.83795 1.000 97.57368 348 LEU A N 1
ATOM 2636 C CA . LEU A 1 348 ? 53.44202 45.97067 -24.69185 1.000 89.86526 348 LEU A CA 1
ATOM 2637 C C . LEU A 1 348 ? 53.16079 46.77857 -25.95077 1.000 94.51012 348 LEU A C 1
ATOM 2638 O O . LEU A 1 348 ? 54.07700 47.38732 -26.51407 1.000 97.37883 348 LEU A O 1
ATOM 2643 N N . LEU A 1 349 ? 51.91357 46.78509 -26.41777 1.000 101.92937 349 LEU A N 1
ATOM 2644 C CA . LEU A 1 349 ? 51.58410 47.48817 -27.65057 1.000 93.06558 349 LEU A CA 1
ATOM 2645 C C . LEU A 1 349 ? 51.26575 48.96083 -27.42437 1.000 93.46618 349 LEU A C 1
ATOM 2646 O O . LEU A 1 349 ? 51.67711 49.80213 -28.23071 1.000 94.82266 349 LEU A O 1
ATOM 2651 N N . VAL A 1 350 ? 50.52605 49.29558 -26.36059 1.000 92.07409 350 VAL A N 1
ATOM 2652 C CA . VAL A 1 350 ? 50.23073 50.70123 -26.09454 1.000 93.74601 350 VAL A CA 1
ATOM 2653 C C . VAL A 1 350 ? 51.52003 51.45431 -25.81426 1.000 101.52916 350 VAL A C 1
ATOM 2654 O O . VAL A 1 350 ? 51.69486 52.59451 -26.25595 1.000 108.99603 350 VAL A O 1
ATOM 2658 N N . PHE A 1 351 ? 52.46085 50.81041 -25.11541 1.000 96.53301 351 PHE A N 1
ATOM 2659 C CA . PHE A 1 351 ? 53.76298 51.42346 -24.87420 1.000 100.10186 351 PHE A CA 1
ATOM 2660 C C . PHE A 1 351 ? 54.43999 51.81438 -26.18323 1.000 96.98674 351 PHE A C 1
ATOM 2661 O O . PHE A 1 351 ? 55.06784 52.87624 -26.27376 1.000 98.90909 351 PHE A O 1
ATOM 2669 N N . ALA A 1 352 ? 54.31250 50.97112 -27.21206 1.000 95.64852 352 ALA A N 1
ATOM 2670 C CA . ALA A 1 352 ? 54.90281 51.28364 -28.50908 1.000 91.02296 352 ALA A CA 1
ATOM 2671 C C . ALA A 1 352 ? 54.26147 52.51774 -29.12948 1.000 96.38350 352 ALA A C 1
ATOM 2672 O O . ALA A 1 352 ? 54.96042 53.36342 -29.69939 1.000 103.22618 352 ALA A O 1
ATOM 2674 N N . VAL A 1 353 ? 52.93530 52.64053 -29.02960 1.000 93.76929 353 VAL A N 1
ATOM 2675 C CA . VAL A 1 353 ? 52.25632 53.80082 -29.59977 1.000 95.51597 353 VAL A CA 1
ATOM 2676 C C . VAL A 1 353 ? 52.67135 55.07506 -28.87560 1.000 100.87888 353 VAL A C 1
ATOM 2677 O O . VAL A 1 353 ? 52.89733 56.11454 -29.50697 1.000 103.20492 353 VAL A O 1
ATOM 2681 N N . MET A 1 354 ? 52.76853 55.02176 -27.54402 1.000 98.41154 354 MET A N 1
ATOM 2682 C CA . MET A 1 354 ? 53.24490 56.17675 -26.78750 1.000 100.44016 354 MET A CA 1
ATOM 2683 C C . MET A 1 354 ? 54.63790 56.57881 -27.24463 1.000 103.88384 354 MET A C 1
ATOM 2684 O O . MET A 1 354 ? 54.90258 57.75355 -27.53261 1.000 111.29906 354 MET A O 1
ATOM 2689 N N . TYR A 1 355 ? 55.54705 55.60193 -27.30837 1.000 94.53470 355 TYR A N 1
ATOM 2690 C CA . TYR A 1 355 ? 56.93199 55.89546 -27.64659 1.000 100.96414 355 TYR A CA 1
ATOM 2691 C C . TYR A 1 355 ? 57.05461 56.44599 -29.05520 1.000 98.79048 355 TYR A C 1
ATOM 2692 O O . TYR A 1 355 ? 57.91990 57.28742 -29.31393 1.000 102.59657 355 TYR A O 1
ATOM 2701 N N . LEU A 1 356 ? 56.20207 55.99060 -29.97574 1.000 97.11345 356 LEU A N 1
ATOM 2702 C CA . LEU A 1 356 ? 56.24797 56.50278 -31.33958 1.000 103.88868 356 LEU A CA 1
ATOM 2703 C C . LEU A 1 356 ? 55.98778 58.00265 -31.39851 1.000 101.76551 356 LEU A C 1
ATOM 2704 O O . LEU A 1 356 ? 56.44379 58.66684 -32.33696 1.000 109.38665 356 LEU A O 1
ATOM 2709 N N . PHE A 1 357 ? 55.28886 58.55290 -30.41028 1.000 94.12046 357 PHE A N 1
ATOM 2710 C CA . PHE A 1 357 ? 54.91406 59.95934 -30.40769 1.000 100.25475 357 PHE A CA 1
ATOM 2711 C C . PHE A 1 357 ? 55.73261 60.80587 -29.44824 1.000 106.80164 357 PHE A C 1
ATOM 2712 O O . PHE A 1 357 ? 56.16028 61.90299 -29.81714 1.000 107.51897 357 PHE A O 1
ATOM 2720 N N . MET A 1 358 ? 55.96809 60.33058 -28.22513 1.000 97.17035 358 MET A N 1
ATOM 2721 C CA . MET A 1 358 ? 56.68329 61.13165 -27.23994 1.000 113.62677 358 MET A CA 1
ATOM 2722 C C . MET A 1 358 ? 58.18119 60.84949 -27.21206 1.000 111.98640 358 MET A C 1
ATOM 2723 O O . MET A 1 358 ? 58.95007 61.71262 -26.77160 1.000 103.63306 358 MET A O 1
ATOM 2728 N N . GLN A 1 359 ? 58.60326 59.66334 -27.65767 1.000 107.14566 359 GLN A N 1
ATOM 2729 C CA . GLN A 1 359 ? 59.97235 59.41062 -28.11880 1.000 105.12305 359 GLN A CA 1
ATOM 2730 C C . GLN A 1 359 ? 61.03069 59.67700 -27.04825 1.000 108.96383 359 GLN A C 1
ATOM 2731 O O . GLN A 1 359 ? 62.14203 60.11262 -27.35845 1.000 123.48968 359 GLN A O 1
ATOM 2737 N N . ASN A 1 360 ? 60.70849 59.41569 -25.78367 1.000 105.75718 360 ASN A N 1
ATOM 2738 C CA . ASN A 1 360 ? 61.71908 59.40017 -24.73397 1.000 119.33002 360 ASN A CA 1
ATOM 2739 C C . ASN A 1 360 ? 61.33498 58.35279 -23.69814 1.000 123.91588 360 ASN A C 1
ATOM 2740 O O . ASN A 1 360 ? 60.16856 57.97610 -23.57091 1.000 122.16700 360 ASN A O 1
ATOM 2745 N N . PHE A 1 361 ? 62.33725 57.87863 -22.95722 1.000 134.93662 361 PHE A N 1
ATOM 2746 C CA . PHE A 1 361 ? 62.08827 56.81775 -21.98599 1.000 123.17540 361 PHE A CA 1
ATOM 2747 C C . PHE A 1 361 ? 61.35744 57.34227 -20.75496 1.000 123.53865 361 PHE A C 1
ATOM 2748 O O . PHE A 1 361 ? 60.51653 56.64019 -20.18231 1.000 132.54586 361 PHE A O 1
ATOM 2756 N N . ARG A 1 362 ? 61.66172 58.56986 -20.32997 1.000 133.81790 362 ARG A N 1
ATOM 2757 C CA . ARG A 1 362 ? 61.12449 59.06216 -19.06488 1.000 127.46811 362 ARG A CA 1
ATOM 2758 C C . ARG A 1 362 ? 59.64637 59.41764 -19.18506 1.000 116.83402 362 ARG A C 1
ATOM 2759 O O . ARG A 1 362 ? 58.82026 58.94092 -18.39914 1.000 110.32062 362 ARG A O 1
ATOM 2767 N N . ALA A 1 363 ? 59.28728 60.25029 -20.16458 1.000 122.61872 363 ALA A N 1
ATOM 2768 C CA . ALA A 1 363 ? 57.89103 60.65228 -20.29232 1.000 121.90206 363 ALA A CA 1
ATOM 2769 C C . ALA A 1 363 ? 57.00009 59.51738 -20.78172 1.000 121.25343 363 ALA A C 1
ATOM 2770 O O . ALA A 1 363 ? 55.77881 59.59802 -20.61724 1.000 117.91388 363 ALA A O 1
ATOM 2772 N N . THR A 1 364 ? 57.57391 58.47468 -21.39237 1.000 129.06281 364 THR A N 1
ATOM 2773 C CA . THR A 1 364 ? 56.79053 57.27845 -21.69797 1.000 127.83135 364 THR A CA 1
ATOM 2774 C C . THR A 1 364 ? 56.46224 56.49983 -20.43264 1.000 120.13468 364 THR A C 1
ATOM 2775 O O . THR A 1 364 ? 55.34347 56.00150 -20.27536 1.000 115.56767 364 THR A O 1
ATOM 2779 N N . LEU A 1 365 ? 57.42797 56.38886 -19.52004 1.000 118.44507 365 LEU A N 1
ATOM 2780 C CA . LEU A 1 365 ? 57.22859 55.61095 -18.30474 1.000 103.00043 365 LEU A CA 1
ATOM 2781 C C . LEU A 1 365 ? 56.17447 56.23493 -17.39760 1.000 102.65894 365 LEU A C 1
ATOM 2782 O O . LEU A 1 365 ? 55.53278 55.52002 -16.62007 1.000 111.80961 365 LEU A O 1
ATOM 2787 N N . ILE A 1 366 ? 55.97231 57.55337 -17.48843 1.000 102.58682 366 ILE A N 1
ATOM 2788 C CA . ILE A 1 366 ? 55.06860 58.23269 -16.55492 1.000 108.22095 366 ILE A CA 1
ATOM 2789 C C . ILE A 1 366 ? 53.62919 57.73711 -16.67471 1.000 108.88313 366 ILE A C 1
ATOM 2790 O O . ILE A 1 366 ? 53.01512 57.43940 -15.63656 1.000 113.25250 366 ILE A O 1
ATOM 2795 N N . PRO A 1 367 ? 53.02625 57.62496 -17.88030 1.000 103.59617 367 PRO A N 1
ATOM 2796 C CA . PRO A 1 367 ? 51.66595 57.06682 -17.95433 1.000 108.26953 367 PRO A CA 1
ATOM 2797 C C . PRO A 1 367 ? 51.61814 55.54835 -17.85817 1.000 108.34933 367 PRO A C 1
ATOM 2798 O O . PRO A 1 367 ? 50.59990 54.99045 -17.43848 1.000 106.11876 367 PRO A O 1
ATOM 2802 N N . THR A 1 368 ? 52.69526 54.86246 -18.24849 1.000 105.31361 368 THR A N 1
ATOM 2803 C CA . THR A 1 368 ? 52.68838 53.40491 -18.18870 1.000 92.85954 368 THR A CA 1
ATOM 2804 C C . THR A 1 368 ? 52.69015 52.87884 -16.76072 1.000 103.40766 368 THR A C 1
ATOM 2805 O O . THR A 1 368 ? 52.38605 51.70134 -16.55317 1.000 110.86982 368 THR A O 1
ATOM 2809 N N . LEU A 1 369 ? 53.03620 53.70922 -15.77719 1.000 98.72562 369 LEU A N 1
ATOM 2810 C CA . LEU A 1 369 ? 52.90778 53.30405 -14.38465 1.000 95.91264 369 LEU A CA 1
ATOM 2811 C C . LEU A 1 369 ? 51.49170 53.47495 -13.85460 1.000 95.71014 369 LEU A C 1
ATOM 2812 O O . LEU A 1 369 ? 51.16919 52.90980 -12.80444 1.000 106.06057 369 LEU A O 1
ATOM 2817 N N . VAL A 1 370 ? 50.64153 54.22723 -14.55640 1.000 87.95179 370 VAL A N 1
ATOM 2818 C CA . VAL A 1 370 ? 49.25941 54.39436 -14.11846 1.000 101.20927 370 VAL A CA 1
ATOM 2819 C C . VAL A 1 370 ? 48.49442 53.08226 -14.24938 1.000 105.66929 370 VAL A C 1
ATOM 2820 O O . VAL A 1 370 ? 47.70036 52.71937 -13.37036 1.000 100.39032 370 VAL A O 1
ATOM 2824 N N . VAL A 1 371 ? 48.72279 52.34694 -15.34154 1.000 95.96957 371 VAL A N 1
ATOM 2825 C CA . VAL A 1 371 ? 47.93793 51.13835 -15.61049 1.000 98.10923 371 VAL A CA 1
ATOM 2826 C C . VAL A 1 371 ? 48.11001 50.08104 -14.51613 1.000 100.07031 371 VAL A C 1
ATOM 2827 O O . VAL A 1 371 ? 47.09524 49.59641 -13.99400 1.000 93.90000 371 VAL A O 1
ATOM 2831 N N . PRO A 1 372 ? 49.33329 49.67188 -14.13918 1.000 100.19475 372 PRO A N 1
ATOM 2832 C CA . PRO A 1 372 ? 49.43920 48.65661 -13.07525 1.000 95.31802 372 PRO A CA 1
ATOM 2833 C C . PRO A 1 372 ? 48.85295 49.10661 -11.74961 1.000 99.44655 372 PRO A C 1
ATOM 2834 O O . PRO A 1 372 ? 48.22695 48.29723 -11.05435 1.000 100.82758 372 PRO A O 1
ATOM 2838 N N . VAL A 1 373 ? 49.02046 50.37849 -11.38007 1.000 90.03501 373 VAL A N 1
ATOM 2839 C CA . VAL A 1 373 ? 48.44976 50.84169 -10.11972 1.000 95.00228 373 VAL A CA 1
ATOM 2840 C C . VAL A 1 373 ? 46.92682 50.86489 -10.20094 1.000 93.87065 373 VAL A C 1
ATOM 2841 O O . VAL A 1 373 ? 46.23651 50.44679 -9.26426 1.000 98.56933 373 VAL A O 1
ATOM 2845 N N . ALA A 1 374 ? 46.37641 51.34077 -11.32040 1.000 87.45447 374 ALA A N 1
ATOM 2846 C CA . ALA A 1 374 ? 44.92506 51.34165 -11.47897 1.000 86.49951 374 ALA A CA 1
ATOM 2847 C C . ALA A 1 374 ? 44.37461 49.92400 -11.58883 1.000 103.52308 374 ALA A C 1
ATOM 2848 O O . ALA A 1 374 ? 43.32438 49.61338 -11.01267 1.000 101.86712 374 ALA A O 1
ATOM 2850 N N . LEU A 1 375 ? 45.05678 49.05382 -12.33738 1.000 98.43866 375 LEU A N 1
ATOM 2851 C CA . LEU A 1 375 ? 44.59990 47.67320 -12.45490 1.000 89.78448 375 LEU A CA 1
ATOM 2852 C C . LEU A 1 375 ? 44.67407 46.95970 -11.11105 1.000 101.47041 375 LEU A C 1
ATOM 2853 O O . LEU A 1 375 ? 43.72154 46.28943 -10.69698 1.000 106.74470 375 LEU A O 1
ATOM 2858 N N . LEU A 1 376 ? 45.80112 47.09768 -10.40863 1.000 97.67372 376 LEU A N 1
ATOM 2859 C CA . LEU A 1 376 ? 45.90524 46.50960 -9.07760 1.000 96.61277 376 LEU A CA 1
ATOM 2860 C C . LEU A 1 376 ? 44.93693 47.16726 -8.10344 1.000 92.42658 376 LEU A C 1
ATOM 2861 O O . LEU A 1 376 ? 44.50658 46.53264 -7.13476 1.000 99.62406 376 LEU A O 1
ATOM 2866 N N . GLY A 1 377 ? 44.57808 48.42806 -8.34331 1.000 95.63025 377 GLY A N 1
ATOM 2867 C CA . GLY A 1 377 ? 43.52157 49.04194 -7.55825 1.000 97.45286 377 GLY A CA 1
ATOM 2868 C C . GLY A 1 377 ? 42.16948 48.40386 -7.80541 1.000 97.06840 377 GLY A C 1
ATOM 2869 O O . GLY A 1 377 ? 41.41302 48.15326 -6.86417 1.000 99.82965 377 GLY A O 1
ATOM 2870 N N . THR A 1 378 ? 41.84853 48.12645 -9.07340 1.000 94.46426 378 THR A N 1
ATOM 2871 C CA . THR A 1 378 ? 40.58766 47.46183 -9.39191 1.000 100.47341 378 THR A CA 1
ATOM 2872 C C . THR A 1 378 ? 40.57611 46.01290 -8.91857 1.000 99.92469 378 THR A C 1
ATOM 2873 O O . THR A 1 378 ? 39.51351 45.48508 -8.56931 1.000 92.77286 378 THR A O 1
ATOM 2877 N N . PHE A 1 379 ? 41.73866 45.35608 -8.90460 1.000 103.86684 379 PHE A N 1
ATOM 2878 C CA . PHE A 1 379 ? 41.82587 44.02242 -8.32146 1.000 92.82021 379 PHE A CA 1
ATOM 2879 C C . PHE A 1 379 ? 41.37689 44.04779 -6.86710 1.000 94.41053 379 PHE A C 1
ATOM 2880 O O . PHE A 1 379 ? 40.65182 43.15433 -6.41500 1.000 98.52083 379 PHE A O 1
ATOM 2888 N N . THR A 1 380 ? 41.77740 45.08643 -6.12764 1.000 103.56572 380 THR A N 1
ATOM 2889 C CA . THR A 1 380 ? 41.37437 45.21690 -4.73068 1.000 97.45514 380 THR A CA 1
ATOM 2890 C C . THR A 1 380 ? 39.88770 45.53557 -4.60290 1.000 97.44123 380 THR A C 1
ATOM 2891 O O . THR A 1 380 ? 39.22258 45.04666 -3.68333 1.000 96.24271 380 THR A O 1
ATOM 2895 N N . VAL A 1 381 ? 39.34711 46.35726 -5.50652 1.000 98.85050 381 VAL A N 1
ATOM 2896 C CA . VAL A 1 381 ? 37.92240 46.67771 -5.44689 1.000 95.38568 381 VAL A CA 1
ATOM 2897 C C . VAL A 1 381 ? 37.08169 45.44365 -5.75129 1.000 95.97802 381 VAL A C 1
ATOM 2898 O O . VAL A 1 381 ? 36.00157 45.25583 -5.17810 1.000 106.32816 381 VAL A O 1
ATOM 2902 N N . MET A 1 382 ? 37.55304 44.58698 -6.66029 1.000 100.47774 382 MET A N 1
ATOM 2903 C CA . MET A 1 382 ? 36.79547 43.38278 -6.98760 1.000 100.21940 382 MET A CA 1
ATOM 2904 C C . MET A 1 382 ? 36.72214 42.43435 -5.79495 1.000 103.76403 382 MET A C 1
ATOM 2905 O O . MET A 1 382 ? 35.65800 41.87386 -5.50503 1.000 98.98670 382 MET A O 1
ATOM 2910 N N . LEU A 1 383 ? 37.83360 42.24774 -5.08740 1.000 98.59339 383 LEU A N 1
ATOM 2911 C CA . LEU A 1 383 ? 37.81978 41.48671 -3.84055 1.000 89.32052 383 LEU A CA 1
ATOM 2912 C C . LEU A 1 383 ? 37.16344 42.35272 -2.77768 1.000 87.91123 383 LEU A C 1
ATOM 2913 O O . LEU A 1 383 ? 37.79644 43.23268 -2.19295 1.000 100.98474 383 LEU A O 1
ATOM 2918 N N . GLY A 1 384 ? 35.89019 42.10853 -2.51552 1.000 82.58524 384 GLY A N 1
ATOM 2919 C CA . GLY A 1 384 ? 35.18281 42.93206 -1.55923 1.000 98.81485 384 GLY A CA 1
ATOM 2920 C C . GLY A 1 384 ? 33.82878 43.32476 -2.09491 1.000 100.80449 384 GLY A C 1
ATOM 2921 O O . GLY A 1 384 ? 32.85549 43.44259 -1.34469 1.000 119.18627 384 GLY A O 1
ATOM 2922 N N . LEU A 1 385 ? 33.75684 43.52633 -3.40331 1.000 90.47003 385 LEU A N 1
ATOM 2923 C CA . LEU A 1 385 ? 32.47271 43.67932 -4.06233 1.000 103.17379 385 LEU A CA 1
ATOM 2924 C C . LEU A 1 385 ? 31.86418 42.34205 -4.47666 1.000 95.55783 385 LEU A C 1
ATOM 2925 O O . LEU A 1 385 ? 30.66947 42.29392 -4.78925 1.000 94.05973 385 LEU A O 1
ATOM 2930 N N . GLY A 1 386 ? 32.64521 41.25955 -4.46745 1.000 90.24380 386 GLY A N 1
ATOM 2931 C CA . GLY A 1 386 ? 32.14159 39.94177 -4.81306 1.000 86.92381 386 GLY A CA 1
ATOM 2932 C C . GLY A 1 386 ? 32.36015 39.53359 -6.25768 1.000 89.23461 386 GLY A C 1
ATOM 2933 O O . GLY A 1 386 ? 31.42676 39.06531 -6.91750 1.000 100.93588 386 GLY A O 1
ATOM 2934 N N . PHE A 1 387 ? 33.58362 39.69726 -6.76220 1.000 84.58235 387 PHE A N 1
ATOM 2935 C CA . PHE A 1 387 ? 33.90389 39.39235 -8.15002 1.000 92.95454 387 PHE A CA 1
ATOM 2936 C C . PHE A 1 387 ? 35.10740 38.46180 -8.22118 1.000 90.65767 387 PHE A C 1
ATOM 2937 O O . PHE A 1 387 ? 35.93931 38.40954 -7.31108 1.000 92.88321 387 PHE A O 1
ATOM 2945 N N . SER A 1 388 ? 35.19169 37.73162 -9.32892 1.000 71.95615 388 SER A N 1
ATOM 2946 C CA . SER A 1 388 ? 36.23318 36.74304 -9.55487 1.000 88.12916 388 SER A CA 1
ATOM 2947 C C . SER A 1 388 ? 37.16089 37.18674 -10.67796 1.000 93.69912 388 SER A C 1
ATOM 2948 O O . SER A 1 388 ? 36.82196 38.04555 -11.49722 1.000 93.20425 388 SER A O 1
ATOM 2951 N N . ILE A 1 389 ? 38.34745 36.58374 -10.70699 1.000 91.29756 389 ILE A N 1
ATOM 2952 C CA . ILE A 1 389 ? 39.23683 36.73359 -11.85010 1.000 85.22843 389 ILE A CA 1
ATOM 2953 C C . ILE A 1 389 ? 38.74499 35.77892 -12.93001 1.000 92.55814 389 ILE A C 1
ATOM 2954 O O . ILE A 1 389 ? 39.14099 34.60794 -12.97310 1.000 87.72519 389 ILE A O 1
ATOM 2959 N N . ASN A 1 390 ? 37.86187 36.26671 -13.79101 1.000 83.97243 390 ASN A N 1
ATOM 2960 C CA . ASN A 1 390 ? 37.31807 35.50011 -14.90019 1.000 83.03352 390 ASN A CA 1
ATOM 2961 C C . ASN A 1 390 ? 37.68398 36.18546 -16.21039 1.000 82.44818 390 ASN A C 1
ATOM 2962 O O . ASN A 1 390 ? 38.28614 37.26192 -16.22441 1.000 85.94683 390 ASN A O 1
ATOM 2967 N N . VAL A 1 391 ? 37.31593 35.54756 -17.32483 1.000 75.85963 391 VAL A N 1
ATOM 2968 C CA . VAL A 1 391 ? 37.66886 36.11599 -18.62046 1.000 82.47622 391 VAL A CA 1
ATOM 2969 C C . VAL A 1 391 ? 36.95816 37.44483 -18.83487 1.000 89.52721 391 VAL A C 1
ATOM 2970 O O . VAL A 1 391 ? 37.48329 38.32714 -19.52138 1.000 94.21692 391 VAL A O 1
ATOM 2974 N N . LEU A 1 392 ? 35.77172 37.62386 -18.24890 1.000 81.90354 392 LEU A N 1
ATOM 2975 C CA . LEU A 1 392 ? 35.03829 38.87076 -18.44599 1.000 85.70210 392 LEU A CA 1
ATOM 2976 C C . LEU A 1 392 ? 35.71136 40.03159 -17.72337 1.000 87.88595 392 LEU A C 1
ATOM 2977 O O . LEU A 1 392 ? 35.92095 41.10054 -18.30950 1.000 96.48946 392 LEU A O 1
ATOM 2982 N N . THR A 1 393 ? 36.05879 39.84259 -16.44684 1.000 82.87543 393 THR A N 1
ATOM 2983 C CA . THR A 1 393 ? 36.76461 40.89484 -15.72053 1.000 85.76354 393 THR A CA 1
ATOM 2984 C C . THR A 1 393 ? 38.11898 41.17673 -16.35665 1.000 86.61926 393 THR A C 1
ATOM 2985 O O . THR A 1 393 ? 38.50733 42.33893 -16.52271 1.000 90.71433 393 THR A O 1
ATOM 2989 N N . MET A 1 394 ? 38.84309 40.12335 -16.73886 1.000 83.16913 394 MET A N 1
ATOM 2990 C CA . MET A 1 394 ? 40.12013 40.31190 -17.41791 1.000 87.26913 394 MET A CA 1
ATOM 2991 C C . MET A 1 394 ? 39.93546 40.94879 -18.79197 1.000 89.99095 394 MET A C 1
ATOM 2992 O O . MET A 1 394 ? 40.76694 41.75970 -19.21778 1.000 89.48355 394 MET A O 1
ATOM 2997 N N . PHE A 1 395 ? 38.85821 40.59454 -19.50264 1.000 89.44580 395 PHE A N 1
ATOM 2998 C CA . PHE A 1 395 ? 38.58376 41.23375 -20.78744 1.000 86.76552 395 PHE A CA 1
ATOM 2999 C C . PHE A 1 395 ? 38.42798 42.73442 -20.61861 1.000 89.26788 395 PHE A C 1
ATOM 3000 O O . PHE A 1 395 ? 38.96598 43.51785 -21.41080 1.000 93.73356 395 PHE A O 1
ATOM 3008 N N . GLY A 1 396 ? 37.69035 43.15305 -19.59015 1.000 81.27546 396 GLY A N 1
ATOM 3009 C CA . GLY A 1 396 ? 37.56775 44.57193 -19.32457 1.000 85.72157 396 GLY A CA 1
ATOM 3010 C C . GLY A 1 396 ? 38.90990 45.22373 -19.05746 1.000 94.68626 396 GLY A C 1
ATOM 3011 O O . GLY A 1 396 ? 39.21191 46.29253 -19.59543 1.000 98.56339 396 GLY A O 1
ATOM 3012 N N . MET A 1 397 ? 39.74569 44.57511 -18.24516 1.000 88.83006 397 MET A N 1
ATOM 3013 C CA . MET A 1 397 ? 41.05952 45.13186 -17.95162 1.000 83.90086 397 MET A CA 1
ATOM 3014 C C . MET A 1 397 ? 41.89676 45.28177 -19.21487 1.000 93.51402 397 MET A C 1
ATOM 3015 O O . MET A 1 397 ? 42.73348 46.18990 -19.29940 1.000 97.51486 397 MET A O 1
ATOM 3020 N N . VAL A 1 398 ? 41.68281 44.41599 -20.20878 1.000 85.82708 398 VAL A N 1
ATOM 3021 C CA . VAL A 1 398 ? 42.36453 44.58671 -21.48847 1.000 92.78727 398 VAL A CA 1
ATOM 3022 C C . VAL A 1 398 ? 41.89689 45.86758 -22.17096 1.000 93.78352 398 VAL A C 1
ATOM 3023 O O . VAL A 1 398 ? 42.71104 46.69715 -22.59348 1.000 104.54561 398 VAL A O 1
ATOM 3027 N N . LEU A 1 399 ? 40.57684 46.05799 -22.26869 1.000 88.66604 399 LEU A N 1
ATOM 3028 C CA . LEU A 1 399 ? 40.04536 47.29068 -22.84377 1.000 87.29384 399 LEU A CA 1
ATOM 3029 C C . LEU A 1 399 ? 40.42571 48.50696 -22.01065 1.000 93.28918 399 LEU A C 1
ATOM 3030 O O . LEU A 1 399 ? 40.65059 49.59140 -22.56108 1.000 101.00664 399 LEU A O 1
ATOM 3035 N N . ALA A 1 400 ? 40.49942 48.34982 -20.68772 1.000 89.59202 400 ALA A N 1
ATOM 3036 C CA . ALA A 1 400 ? 40.84343 49.47767 -19.83154 1.000 95.49601 400 ALA A CA 1
ATOM 3037 C C . ALA A 1 400 ? 42.22623 50.02498 -20.16456 1.000 92.86586 400 ALA A C 1
ATOM 3038 O O . ALA A 1 400 ? 42.43516 51.24305 -20.14591 1.000 97.45057 400 ALA A O 1
ATOM 3040 N N . ILE A 1 401 ? 43.16733 49.14243 -20.51699 1.000 91.58536 401 ILE A N 1
ATOM 3041 C CA . ILE A 1 401 ? 44.57401 49.53244 -20.63445 1.000 98.69242 401 ILE A CA 1
ATOM 3042 C C . ILE A 1 401 ? 44.73212 50.70564 -21.59693 1.000 96.88201 401 ILE A C 1
ATOM 3043 O O . ILE A 1 401 ? 45.41711 51.69133 -21.29707 1.000 89.63772 401 ILE A O 1
ATOM 3048 N N . GLY A 1 402 ? 44.08608 50.62663 -22.75985 1.000 116.98956 402 GLY A N 1
ATOM 3049 C CA . GLY A 1 402 ? 44.15621 51.73052 -23.70306 1.000 111.77173 402 GLY A CA 1
ATOM 3050 C C . GLY A 1 402 ? 43.49672 52.99268 -23.18042 1.000 98.88456 402 GLY A C 1
ATOM 3051 O O . GLY A 1 402 ? 43.98737 54.10017 -23.41215 1.000 111.02936 402 GLY A O 1
ATOM 3052 N N . ILE A 1 403 ? 42.36691 52.84643 -22.48507 1.000 90.30049 403 ILE A N 1
ATOM 3053 C CA . ILE A 1 403 ? 41.67906 54.00698 -21.92728 1.000 88.18109 403 ILE A CA 1
ATOM 3054 C C . ILE A 1 403 ? 42.43445 54.55313 -20.72243 1.000 86.73762 403 ILE A C 1
ATOM 3055 O O . ILE A 1 403 ? 42.50775 55.77164 -20.51992 1.000 99.27155 403 ILE A O 1
ATOM 3060 N N . LEU A 1 404 ? 43.01948 53.66356 -19.91317 1.000 87.93890 404 LEU A N 1
ATOM 3061 C CA . LEU A 1 404 ? 43.54152 54.06508 -18.60960 1.000 94.49446 404 LEU A CA 1
ATOM 3062 C C . LEU A 1 404 ? 44.62364 55.13087 -18.72358 1.000 94.22164 404 LEU A C 1
ATOM 3063 O O . LEU A 1 404 ? 44.75026 55.97882 -17.83308 1.000 97.70639 404 LEU A O 1
ATOM 3068 N N . VAL A 1 405 ? 45.40134 55.12051 -19.81218 1.000 102.06802 405 VAL A N 1
ATOM 3069 C CA . VAL A 1 405 ? 46.50304 56.06735 -19.96589 1.000 100.96307 405 VAL A CA 1
ATOM 3070 C C . VAL A 1 405 ? 46.06975 57.38969 -20.57920 1.000 100.56776 405 VAL A C 1
ATOM 3071 O O . VAL A 1 405 ? 46.92378 58.25423 -20.81689 1.000 103.68138 405 VAL A O 1
ATOM 3075 N N . ASP A 1 406 ? 44.77442 57.57829 -20.84236 1.000 100.15548 406 ASP A N 1
ATOM 3076 C CA . ASP A 1 406 ? 44.33059 58.75905 -21.57963 1.000 101.63730 406 ASP A CA 1
ATOM 3077 C C . ASP A 1 406 ? 44.64058 60.04496 -20.82095 1.000 106.73544 406 ASP A C 1
ATOM 3078 O O . ASP A 1 406 ? 45.22165 60.98234 -21.38036 1.000 112.14748 406 ASP A O 1
ATOM 3083 N N . ASP A 1 407 ? 44.26376 60.10813 -19.54110 1.000 109.02949 407 ASP A N 1
ATOM 3084 C CA . ASP A 1 407 ? 44.50728 61.32121 -18.76746 1.000 101.51280 407 ASP A CA 1
ATOM 3085 C C . ASP A 1 407 ? 45.99494 61.56063 -18.53895 1.000 103.21084 407 ASP A C 1
ATOM 3086 O O . ASP A 1 407 ? 46.44102 62.71429 -18.53128 1.000 108.21401 407 ASP A O 1
ATOM 3091 N N . ALA A 1 408 ? 46.77429 60.49309 -18.35374 1.000 105.02513 408 ALA A N 1
ATOM 3092 C CA . ALA A 1 408 ? 48.20011 60.65864 -18.10110 1.000 97.48480 408 ALA A CA 1
ATOM 3093 C C . ALA A 1 408 ? 48.95091 61.09512 -19.35517 1.000 102.67367 408 ALA A C 1
ATOM 3094 O O . ALA A 1 408 ? 50.04147 61.66478 -19.24740 1.000 106.03544 408 ALA A O 1
ATOM 3096 N N . ILE A 1 409 ? 48.40237 60.82352 -20.54651 1.000 102.42139 409 ILE A N 1
ATOM 3097 C CA . ILE A 1 409 ? 48.93527 61.43154 -21.76486 1.000 102.79460 409 ILE A CA 1
ATOM 3098 C C . ILE A 1 409 ? 48.80963 62.94059 -21.67519 1.000 107.09770 409 ILE A C 1
ATOM 3099 O O . ILE A 1 409 ? 49.76497 63.68743 -21.91885 1.000 107.79014 409 ILE A O 1
ATOM 3104 N N . ILE A 1 410 ? 47.60490 63.40417 -21.34414 1.000 103.53148 410 ILE A N 1
ATOM 3105 C CA . ILE A 1 410 ? 47.27097 64.81484 -21.47022 1.000 105.88953 410 ILE A CA 1
ATOM 3106 C C . ILE A 1 410 ? 48.11528 65.64848 -20.51530 1.000 105.38043 410 ILE A C 1
ATOM 3107 O O . ILE A 1 410 ? 48.54361 66.76042 -20.85156 1.000 107.32102 410 ILE A O 1
ATOM 3112 N N . VAL A 1 411 ? 48.39442 65.11765 -19.32228 1.000 96.69269 411 VAL A N 1
ATOM 3113 C CA . VAL A 1 411 ? 49.25664 65.83933 -18.39242 1.000 102.10050 411 VAL A CA 1
ATOM 3114 C C . VAL A 1 411 ? 50.69897 65.85118 -18.89222 1.000 106.88585 411 VAL A C 1
ATOM 3115 O O . VAL A 1 411 ? 51.33614 66.90732 -18.94042 1.000 111.54565 411 VAL A O 1
ATOM 3119 N N . VAL A 1 412 ? 51.22325 64.69683 -19.31619 1.000 101.84769 412 VAL A N 1
ATOM 3120 C CA . VAL A 1 412 ? 52.61262 64.65020 -19.76999 1.000 99.11294 412 VAL A CA 1
ATOM 3121 C C . VAL A 1 412 ? 52.78472 65.49491 -21.02345 1.000 104.46853 412 VAL A C 1
ATOM 3122 O O . VAL A 1 412 ? 53.75309 66.25583 -21.15503 1.000 111.63569 412 VAL A O 1
ATOM 3126 N N . GLU A 1 413 ? 51.84100 65.38108 -21.95898 1.000 104.66376 413 GLU A N 1
ATOM 3127 C CA . GLU A 1 413 ? 51.94617 66.10959 -23.21788 1.000 108.02049 413 GLU A CA 1
ATOM 3128 C C . GLU A 1 413 ? 51.91650 67.61401 -22.98941 1.000 105.68643 413 GLU A C 1
ATOM 3129 O O . GLU A 1 413 ? 52.77556 68.34758 -23.49259 1.000 103.25051 413 GLU A O 1
ATOM 3135 N N . ASN A 1 414 ? 50.93779 68.09252 -22.22110 1.000 102.56269 414 ASN A N 1
ATOM 3136 C CA . ASN A 1 414 ? 50.82420 69.52390 -21.98905 1.000 101.77102 414 ASN A CA 1
ATOM 3137 C C . ASN A 1 414 ? 51.86587 70.04300 -21.01032 1.000 100.95946 414 ASN A C 1
ATOM 3138 O O . ASN A 1 414 ? 52.17333 71.23908 -21.03689 1.000 101.46510 414 ASN A O 1
ATOM 3143 N N . VAL A 1 415 ? 52.42324 69.18038 -20.15948 1.000 101.52079 415 VAL A N 1
ATOM 3144 C CA . VAL A 1 415 ? 53.59861 69.57378 -19.38867 1.000 100.55514 415 VAL A CA 1
ATOM 3145 C C . VAL A 1 415 ? 54.78413 69.78526 -20.31793 1.000 100.67551 415 VAL A C 1
ATOM 3146 O O . VAL A 1 415 ? 55.48125 70.80245 -20.24054 1.000 112.27281 415 VAL A O 1
ATOM 3150 N N . GLU A 1 416 ? 55.01356 68.83559 -21.22760 1.000 97.92006 416 GLU A N 1
ATOM 3151 C CA . GLU A 1 416 ? 56.12188 68.95921 -22.16752 1.000 114.36835 416 GLU A CA 1
ATOM 3152 C C . GLU A 1 416 ? 55.93950 70.14899 -23.10256 1.000 103.24913 416 GLU A C 1
ATOM 3153 O O . GLU A 1 416 ? 56.92577 70.77950 -23.50047 1.000 98.15040 416 GLU A O 1
ATOM 3159 N N . ARG A 1 417 ? 54.69519 70.46155 -23.47538 1.000 99.08318 417 ARG A N 1
ATOM 3160 C CA . ARG A 1 417 ? 54.44289 71.63641 -24.30452 1.000 96.86966 417 ARG A CA 1
ATOM 3161 C C . ARG A 1 417 ? 54.79489 72.91857 -23.55861 1.000 108.09319 417 ARG A C 1
ATOM 3162 O O . ARG A 1 417 ? 55.56211 73.74958 -24.05621 1.000 104.60742 417 ARG A O 1
ATOM 3170 N N . LEU A 1 418 ? 54.26201 73.08402 -22.34521 1.000 111.24873 418 LEU A N 1
ATOM 3171 C CA . LEU A 1 418 ? 54.57290 74.25372 -21.52984 1.000 98.88886 418 LEU A CA 1
ATOM 3172 C C . LEU A 1 418 ? 56.02920 74.29181 -21.09312 1.000 106.60877 418 LEU A C 1
ATOM 3173 O O . LEU A 1 418 ? 56.48842 75.33065 -20.60827 1.000 113.21710 418 LEU A O 1
ATOM 3178 N N . MET A 1 419 ? 56.75705 73.19095 -21.25058 1.000 106.73785 419 MET A N 1
ATOM 3179 C CA . MET A 1 419 ? 58.13603 73.09639 -20.79618 1.000 109.54656 419 MET A CA 1
ATOM 3180 C C . MET A 1 419 ? 59.12904 73.43193 -21.90080 1.000 114.70376 419 MET A C 1
ATOM 3181 O O . MET A 1 419 ? 60.21806 73.94111 -21.61173 1.000 108.43985 419 MET A O 1
ATOM 3186 N N . ALA A 1 420 ? 58.76620 73.18249 -23.15826 1.000 116.29915 420 ALA A N 1
ATOM 3187 C CA . ALA A 1 420 ? 59.57700 73.54827 -24.31421 1.000 111.47838 420 ALA A CA 1
ATOM 3188 C C . ALA A 1 420 ? 59.02604 74.73495 -25.08562 1.000 118.47301 420 ALA A C 1
ATOM 3189 O O . ALA A 1 420 ? 59.79063 75.62772 -25.46044 1.000 107.76579 420 ALA A O 1
ATOM 3191 N N . GLU A 1 421 ? 57.71558 74.76478 -25.34204 1.000 117.12297 421 GLU A N 1
ATOM 3192 C CA . GLU A 1 421 ? 57.10684 75.89083 -26.04133 1.000 119.91005 421 GLU A CA 1
ATOM 3193 C C . GLU A 1 421 ? 57.05192 77.15132 -25.18898 1.000 110.77139 421 GLU A C 1
ATOM 3194 O O . GLU A 1 421 ? 56.74717 78.22355 -25.72190 1.000 113.67750 421 GLU A O 1
ATOM 3200 N N . GLU A 1 422 ? 57.32697 77.04930 -23.88577 1.000 115.43219 422 GLU A N 1
ATOM 3201 C CA . GLU A 1 422 ? 57.31637 78.21282 -23.01037 1.000 115.24082 422 GLU A CA 1
ATOM 3202 C C . GLU A 1 422 ? 58.48771 78.25947 -22.03569 1.000 114.14267 422 GLU A C 1
ATOM 3203 O O . GLU A 1 422 ? 58.56228 79.20116 -21.23931 1.000 97.34938 422 GLU A O 1
ATOM 3209 N N . GLY A 1 423 ? 59.38661 77.27560 -22.05549 1.000 123.70481 423 GLY A N 1
ATOM 3210 C CA . GLY A 1 423 ? 60.61257 77.34602 -21.28133 1.000 116.48319 423 GLY A CA 1
ATOM 3211 C C . GLY A 1 423 ? 60.46407 77.18758 -19.78473 1.000 117.04347 423 GLY A C 1
ATOM 3212 O O . GLY A 1 423 ? 61.37274 77.57005 -19.04371 1.000 121.11292 423 GLY A O 1
ATOM 3213 N N . LEU A 1 424 ? 59.35834 76.61497 -19.31505 1.000 120.13085 424 LEU A N 1
ATOM 3214 C CA . LEU A 1 424 ? 59.11876 76.50942 -17.88193 1.000 108.19498 424 LEU A CA 1
ATOM 3215 C C . LEU A 1 424 ? 60.01420 75.45436 -17.23907 1.000 113.42852 424 LEU A C 1
ATOM 3216 O O . LEU A 1 424 ? 60.47272 74.50836 -17.88646 1.000 109.50339 424 LEU A O 1
ATOM 3221 N N . SER A 1 425 ? 60.26065 75.63387 -15.94374 1.000 124.76287 425 SER A N 1
ATOM 3222 C CA . SER A 1 425 ? 60.92993 74.61443 -15.15692 1.000 122.78058 425 SER A CA 1
ATOM 3223 C C . SER A 1 425 ? 60.01864 73.39678 -15.01550 1.000 121.18519 425 SER A C 1
ATOM 3224 O O . SER A 1 425 ? 58.79373 73.52137 -15.09901 1.000 111.55825 425 SER A O 1
ATOM 3227 N N . PRO A 1 426 ? 60.58933 72.20576 -14.79835 1.000 127.02180 426 PRO A N 1
ATOM 3228 C CA . PRO A 1 426 ? 59.73107 71.01644 -14.66960 1.000 102.37760 426 PRO A CA 1
ATOM 3229 C C . PRO A 1 426 ? 58.68654 71.15101 -13.57558 1.000 109.83303 426 PRO A C 1
ATOM 3230 O O . PRO A 1 426 ? 57.56606 70.65930 -13.74536 1.000 115.37668 426 PRO A O 1
ATOM 3234 N N . HIS A 1 427 ? 59.00855 71.81774 -12.46370 1.000 107.11618 427 HIS A N 1
ATOM 3235 C CA . HIS A 1 427 ? 58.00752 72.04617 -11.42426 1.000 113.95238 427 HIS A CA 1
ATOM 3236 C C . HIS A 1 427 ? 56.86937 72.91845 -11.94345 1.000 117.65490 427 HIS A C 1
ATOM 3237 O O . HIS A 1 427 ? 55.70765 72.49644 -11.97581 1.000 107.82741 427 HIS A O 1
ATOM 3244 N N . ASP A 1 428 ? 57.18895 74.14939 -12.35357 1.000 118.69784 428 ASP A N 1
ATOM 3245 C CA . ASP A 1 428 ? 56.15688 75.08436 -12.78770 1.000 118.99130 428 ASP A CA 1
ATOM 3246 C C . ASP A 1 428 ? 55.48030 74.65313 -14.08126 1.000 116.83529 428 ASP A C 1
ATOM 3247 O O . ASP A 1 428 ? 54.35100 75.08188 -14.34319 1.000 121.22295 428 ASP A O 1
ATOM 3252 N N . ALA A 1 429 ? 56.14150 73.82950 -14.89914 1.000 111.85757 429 ALA A N 1
ATOM 3253 C CA . ALA A 1 429 ? 55.48884 73.31525 -16.09909 1.000 115.71597 429 ALA A CA 1
ATOM 3254 C C . ALA A 1 429 ? 54.28683 72.44981 -15.74323 1.000 110.75305 429 ALA A C 1
ATOM 3255 O O . ALA A 1 429 ? 53.22227 72.56932 -16.36171 1.000 107.38038 429 ALA A O 1
ATOM 3257 N N . THR A 1 430 ? 54.43443 71.57424 -14.74395 1.000 103.92321 430 THR A N 1
ATOM 3258 C CA . THR A 1 430 ? 53.33047 70.69540 -14.37463 1.000 110.34036 430 THR A CA 1
ATOM 3259 C C . THR A 1 430 ? 52.25041 71.44204 -13.60835 1.000 114.73538 430 THR A C 1
ATOM 3260 O O . THR A 1 430 ? 51.06976 71.08671 -13.70195 1.000 111.08450 430 THR A O 1
ATOM 3264 N N . VAL A 1 431 ? 52.63192 72.47710 -12.85814 1.000 111.81231 431 VAL A N 1
ATOM 3265 C CA . VAL A 1 431 ? 51.65565 73.23867 -12.08586 1.000 110.49822 431 VAL A CA 1
ATOM 3266 C C . VAL A 1 431 ? 50.64424 73.90015 -13.01164 1.000 114.04008 431 VAL A C 1
ATOM 3267 O O . VAL A 1 431 ? 49.42952 73.80004 -12.80630 1.000 120.43712 431 VAL A O 1
ATOM 3271 N N . LYS A 1 432 ? 51.13237 74.57626 -14.05417 1.000 113.17437 432 LYS A N 1
ATOM 3272 C CA . LYS A 1 432 ? 50.24001 75.27412 -14.97443 1.000 121.98552 432 LYS A CA 1
ATOM 3273 C C . LYS A 1 432 ? 49.41167 74.30628 -15.80832 1.000 121.77564 432 LYS A C 1
ATOM 3274 O O . LYS A 1 432 ? 48.26262 74.61279 -16.14999 1.000 122.66463 432 LYS A O 1
ATOM 3280 N N . ALA A 1 433 ? 49.97275 73.14201 -16.14525 1.000 120.58442 433 ALA A N 1
ATOM 3281 C CA . ALA A 1 433 ? 49.25219 72.19130 -16.98516 1.000 115.72469 433 ALA A CA 1
ATOM 3282 C C . ALA A 1 433 ? 47.94296 71.75576 -16.33697 1.000 118.38903 433 ALA A C 1
ATOM 3283 O O . ALA A 1 433 ? 46.90518 71.69800 -17.00684 1.000 116.71432 433 ALA A O 1
ATOM 3285 N N . MET A 1 434 ? 47.96834 71.45098 -15.03144 1.000 111.42953 434 MET A N 1
ATOM 3286 C CA . MET A 1 434 ? 46.77398 70.92751 -14.36697 1.000 127.33518 434 MET A CA 1
ATOM 3287 C C . MET A 1 434 ? 45.69085 71.99295 -14.23984 1.000 125.43262 434 MET A C 1
ATOM 3288 O O . MET A 1 434 ? 44.51121 71.71508 -14.48432 1.000 129.44942 434 MET A O 1
ATOM 3293 N N . ARG A 1 435 ? 46.07263 73.22480 -13.89798 1.000 124.39926 435 ARG A N 1
ATOM 3294 C CA . ARG A 1 435 ? 45.10779 74.31801 -13.88141 1.000 133.28101 435 ARG A CA 1
ATOM 3295 C C . ARG A 1 435 ? 44.46620 74.52490 -15.24736 1.000 125.11718 435 ARG A C 1
ATOM 3296 O O . ARG A 1 435 ? 43.37133 75.09427 -15.32897 1.000 128.23466 435 ARG A O 1
ATOM 3304 N N . GLN A 1 436 ? 45.11447 74.05258 -16.31397 1.000 120.24454 436 GLN A N 1
ATOM 3305 C CA . GLN A 1 436 ? 44.62418 74.19267 -17.67887 1.000 122.95518 436 GLN A CA 1
ATOM 3306 C C . GLN A 1 436 ? 43.78090 73.00554 -18.13883 1.000 123.10402 436 GLN A C 1
ATOM 3307 O O . GLN A 1 436 ? 42.74184 73.20114 -18.77925 1.000 128.58090 436 GLN A O 1
ATOM 3313 N N . ILE A 1 437 ? 44.19914 71.77720 -17.82978 1.000 127.39287 437 ILE A N 1
ATOM 3314 C CA . ILE A 1 437 ? 43.61885 70.58205 -18.43468 1.000 121.46347 437 ILE A CA 1
ATOM 3315 C C . ILE A 1 437 ? 42.81959 69.74668 -17.45365 1.000 111.38699 437 ILE A C 1
ATOM 3316 O O . ILE A 1 437 ? 42.20867 68.75284 -17.87150 1.000 112.61856 437 ILE A O 1
ATOM 3321 N N . SER A 1 438 ? 42.80952 70.09552 -16.16289 1.000 111.80097 438 SER A N 1
ATOM 3322 C CA . SER A 1 438 ? 42.02599 69.31065 -15.21212 1.000 111.96417 438 SER A CA 1
ATOM 3323 C C . SER A 1 438 ? 40.54852 69.30372 -15.58228 1.000 116.49876 438 SER A C 1
ATOM 3324 O O . SER A 1 438 ? 39.84467 68.32121 -15.31548 1.000 119.80293 438 SER A O 1
ATOM 3327 N N . GLY A 1 439 ? 40.06468 70.38040 -16.20398 1.000 119.85192 439 GLY A N 1
ATOM 3328 C CA . GLY A 1 439 ? 38.69868 70.38078 -16.69829 1.000 124.22444 439 GLY A CA 1
ATOM 3329 C C . GLY A 1 439 ? 38.47113 69.33407 -17.77141 1.000 128.54060 439 GLY A C 1
ATOM 3330 O O . GLY A 1 439 ? 37.43237 68.66900 -17.79291 1.000 127.94887 439 GLY A O 1
ATOM 3331 N N . ALA A 1 440 ? 39.43726 69.17826 -18.68176 1.000 123.08674 440 ALA A N 1
ATOM 3332 C CA . ALA A 1 440 ? 39.34470 68.12246 -19.68607 1.000 117.42009 440 ALA A CA 1
ATOM 3333 C C . ALA A 1 440 ? 39.39715 66.74189 -19.04218 1.000 113.44005 440 ALA A C 1
ATOM 3334 O O . ALA A 1 440 ? 38.63572 65.84422 -19.42131 1.000 111.54338 440 ALA A O 1
ATOM 3336 N N . ILE A 1 441 ? 40.29026 66.55261 -18.06621 1.000 109.09771 441 ILE A N 1
ATOM 3337 C CA . ILE A 1 441 ? 40.35200 65.28028 -17.35066 1.000 105.83235 441 ILE A CA 1
ATOM 3338 C C . ILE A 1 441 ? 39.03560 65.01734 -16.63359 1.000 106.56390 441 ILE A C 1
ATOM 3339 O O . ILE A 1 441 ? 38.46777 63.92195 -16.71869 1.000 111.30162 441 ILE A O 1
ATOM 3344 N N . VAL A 1 442 ? 38.52352 66.02751 -15.92802 1.000 97.76042 442 VAL A N 1
ATOM 3345 C CA . VAL A 1 442 ? 37.24512 65.87896 -15.24013 1.000 105.26656 442 VAL A CA 1
ATOM 3346 C C . VAL A 1 442 ? 36.13546 65.59418 -16.24329 1.000 107.70385 442 VAL A C 1
ATOM 3347 O O . VAL A 1 442 ? 35.27463 64.73638 -16.01362 1.000 114.20548 442 VAL A O 1
ATOM 3351 N N . GLY A 1 443 ? 36.14575 66.29777 -17.37618 1.000 104.74387 443 GLY A N 1
ATOM 3352 C CA . GLY A 1 443 ? 35.09066 66.11127 -18.35905 1.000 111.45034 443 GLY A CA 1
ATOM 3353 C C . GLY A 1 443 ? 35.07758 64.71892 -18.96186 1.000 113.46776 443 GLY A C 1
ATOM 3354 O O . GLY A 1 443 ? 34.02491 64.08346 -19.06019 1.000 121.95886 443 GLY A O 1
ATOM 3355 N N . ILE A 1 444 ? 36.24874 64.22186 -19.37292 1.000 113.16769 444 ILE A N 1
ATOM 3356 C CA . ILE A 1 444 ? 36.28570 62.92986 -20.05624 1.000 117.68343 444 ILE A CA 1
ATOM 3357 C C . ILE A 1 444 ? 36.06235 61.77739 -19.08060 1.000 115.14912 444 ILE A C 1
ATOM 3358 O O . ILE A 1 444 ? 35.49293 60.74531 -19.45490 1.000 113.94759 444 ILE A O 1
ATOM 3363 N N . THR A 1 445 ? 36.50472 61.90649 -17.82996 1.000 102.95972 445 THR A N 1
ATOM 3364 C CA . THR A 1 445 ? 36.18794 60.85205 -16.87660 1.000 104.56028 445 THR A CA 1
ATOM 3365 C C . THR A 1 445 ? 34.74315 60.91241 -16.41032 1.000 107.83326 445 THR A C 1
ATOM 3366 O O . THR A 1 445 ? 34.22202 59.90138 -15.93326 1.000 113.15956 445 THR A O 1
ATOM 3370 N N . VAL A 1 446 ? 34.08525 62.06553 -16.53257 1.000 109.64624 446 VAL A N 1
ATOM 3371 C CA . VAL A 1 446 ? 32.66096 62.12778 -16.22458 1.000 109.20874 446 VAL A CA 1
ATOM 3372 C C . VAL A 1 446 ? 31.86902 61.29104 -17.22154 1.000 113.27553 446 VAL A C 1
ATOM 3373 O O . VAL A 1 446 ? 30.99728 60.50628 -16.83687 1.000 115.37041 446 VAL A O 1
ATOM 3377 N N . VAL A 1 447 ? 32.16468 61.43262 -18.51604 1.000 121.57750 447 VAL A N 1
ATOM 3378 C CA . VAL A 1 447 ? 31.44066 60.64679 -19.51255 1.000 124.28925 447 VAL A CA 1
ATOM 3379 C C . VAL A 1 447 ? 31.85477 59.18107 -19.45355 1.000 123.31801 447 VAL A C 1
ATOM 3380 O O . VAL A 1 447 ? 31.01444 58.28383 -19.58077 1.000 126.75613 447 VAL A O 1
ATOM 3384 N N . LEU A 1 448 ? 33.14970 58.91002 -19.27140 1.000 111.14467 448 LEU A N 1
ATOM 3385 C CA . LEU A 1 448 ? 33.62166 57.52756 -19.29507 1.000 102.91049 448 LEU A CA 1
ATOM 3386 C C . LEU A 1 448 ? 33.11966 56.74292 -18.08750 1.000 107.36403 448 LEU A C 1
ATOM 3387 O 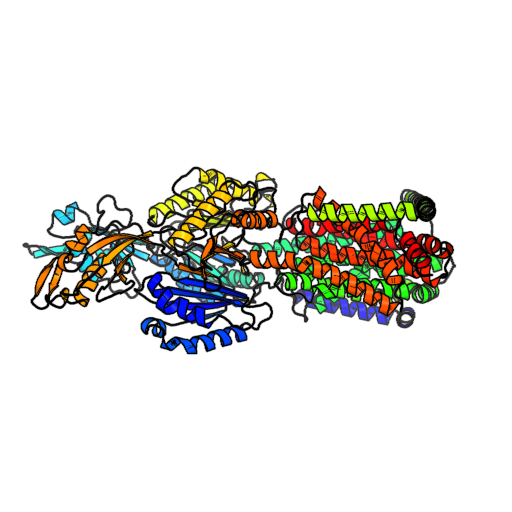O . LEU A 1 448 ? 32.60299 55.62784 -18.23094 1.000 107.18094 448 LEU A O 1
ATOM 3392 N N . VAL A 1 449 ? 33.26685 57.30397 -16.88608 1.000 102.81167 449 VAL A N 1
ATOM 3393 C CA . VAL A 1 449 ? 32.78216 56.61339 -15.69503 1.000 92.56890 449 VAL A CA 1
ATOM 3394 C C . VAL A 1 449 ? 31.26742 56.47204 -15.74426 1.000 95.71896 449 VAL A C 1
ATOM 3395 O O . VAL A 1 449 ? 30.72101 55.40341 -15.44622 1.000 107.67319 449 VAL A O 1
ATOM 3399 N N . SER A 1 450 ? 30.56467 57.53995 -16.13367 1.000 97.62978 450 SER A N 1
ATOM 3400 C CA . SER A 1 450 ? 29.10517 57.49752 -16.12703 1.000 99.90567 450 SER A CA 1
ATOM 3401 C C . SER A 1 450 ? 28.56631 56.49298 -17.13628 1.000 89.47800 450 SER A C 1
ATOM 3402 O O . SER A 1 450 ? 27.63356 55.74466 -16.82646 1.000 103.50405 450 SER A O 1
ATOM 3405 N N . VAL A 1 451 ? 29.14221 56.44979 -18.34191 1.000 91.82649 451 VAL A N 1
ATOM 3406 C CA . VAL A 1 451 ? 28.57115 55.64488 -19.42103 1.000 97.11767 451 VAL A CA 1
ATOM 3407 C C . VAL A 1 451 ? 28.49639 54.16927 -19.06271 1.000 106.81742 451 VAL A C 1
ATOM 3408 O O . VAL A 1 451 ? 27.76344 53.41432 -19.70800 1.000 114.00728 451 VAL A O 1
ATOM 3412 N N . PHE A 1 452 ? 29.22913 53.73622 -18.04182 1.000 106.41021 452 PHE A N 1
ATOM 3413 C CA . PHE A 1 452 ? 29.28961 52.33120 -17.67776 1.000 90.18047 452 PHE A CA 1
ATOM 3414 C C . PHE A 1 452 ? 28.38473 51.96749 -16.50764 1.000 94.83172 452 PHE A C 1
ATOM 3415 O O . PHE A 1 452 ? 28.24661 50.77899 -16.20716 1.000 104.36862 452 PHE A O 1
ATOM 3423 N N . VAL A 1 453 ? 27.75639 52.93934 -15.85084 1.000 92.71697 453 VAL A N 1
ATOM 3424 C CA . VAL A 1 453 ? 26.85757 52.62355 -14.73961 1.000 99.27219 453 VAL A CA 1
ATOM 3425 C C . VAL A 1 453 ? 25.49588 52.10581 -15.20975 1.000 96.01731 453 VAL A C 1
ATOM 3426 O O . VAL A 1 453 ? 24.94609 51.22174 -14.53679 1.000 106.00366 453 VAL A O 1
ATOM 3430 N N . PRO A 1 454 ? 24.89292 52.58681 -16.31255 1.000 84.49918 454 PRO A N 1
ATOM 3431 C CA . PRO A 1 454 ? 23.53699 52.10391 -16.63521 1.000 90.35374 454 PRO A CA 1
ATOM 3432 C C . PRO A 1 454 ? 23.46016 50.60641 -16.88326 1.000 102.79899 454 PRO A C 1
ATOM 3433 O O . PRO A 1 454 ? 22.44898 49.98243 -16.53583 1.000 102.72960 454 PRO A O 1
ATOM 3437 N N . MET A 1 455 ? 24.49663 50.00735 -17.47588 1.000 107.49937 455 MET A N 1
ATOM 3438 C CA . MET A 1 455 ? 24.47228 48.57482 -17.75706 1.000 92.69287 455 MET A CA 1
ATOM 3439 C C . MET A 1 455 ? 24.53892 47.73264 -16.48944 1.000 94.74519 455 MET A C 1
ATOM 3440 O O . MET A 1 455 ? 24.10553 46.57570 -16.50502 1.000 97.25665 455 MET A O 1
ATOM 3445 N N . ALA A 1 456 ? 25.05642 48.28564 -15.39224 1.000 91.52950 456 ALA A N 1
ATOM 3446 C CA . ALA A 1 456 ? 25.12218 47.54010 -14.14338 1.000 90.35266 456 ALA A CA 1
ATOM 3447 C C . ALA A 1 456 ? 23.76343 47.39191 -13.47159 1.000 100.52489 456 ALA A C 1
ATOM 3448 O O . ALA A 1 456 ? 23.63969 46.59973 -12.53176 1.000 99.04441 456 ALA A O 1
ATOM 3450 N N . PHE A 1 457 ? 22.74828 48.11881 -13.92923 1.000 101.49454 457 PHE A N 1
ATOM 3451 C CA . PHE A 1 457 ? 21.43399 48.14232 -13.29639 1.000 99.69456 457 PHE A CA 1
ATOM 3452 C C . PHE A 1 457 ? 20.41581 47.33722 -14.10117 1.000 104.65687 457 PHE A C 1
ATOM 3453 O O . PHE A 1 457 ? 19.24371 47.70656 -14.18901 1.000 126.16906 457 PHE A O 1
ATOM 3461 N N . PHE A 1 458 ? 20.84601 46.22793 -14.70093 1.000 103.35695 458 PHE A N 1
ATOM 3462 C CA . PHE A 1 458 ? 20.00173 45.45989 -15.60679 1.000 109.16563 458 PHE A CA 1
ATOM 3463 C C . PHE A 1 458 ? 19.82262 44.03068 -15.11043 1.000 102.81804 458 PHE A C 1
ATOM 3464 O O . PHE A 1 458 ? 20.70205 43.46513 -14.45332 1.000 101.20275 458 PHE A O 1
ATOM 3472 N N . SER A 1 459 ? 18.67714 43.44841 -15.45440 1.000 96.62393 459 SER A N 1
ATOM 3473 C CA . SER A 1 459 ? 18.26305 42.14630 -14.95325 1.000 109.71868 459 SER A CA 1
ATOM 3474 C C . SER A 1 459 ? 18.84604 41.01525 -15.80222 1.000 105.58222 459 SER A C 1
ATOM 3475 O O . SER A 1 459 ? 19.48370 41.24112 -16.83369 1.000 101.94307 459 SER A O 1
ATOM 3478 N N . GLY A 1 460 ? 18.61162 39.77504 -15.34645 1.000 98.01309 460 GLY A N 1
ATOM 3479 C CA . GLY A 1 460 ? 19.06443 38.58367 -16.04459 1.000 98.98730 460 GLY A CA 1
ATOM 3480 C C . GLY A 1 460 ? 20.50169 38.24177 -15.70194 1.000 94.57554 460 GLY A C 1
ATOM 3481 O O . GLY A 1 460 ? 21.19225 38.96537 -14.98396 1.000 89.62986 460 GLY A O 1
ATOM 3482 N N . ALA A 1 461 ? 20.96623 37.10343 -16.22224 1.000 91.18346 461 ALA A N 1
ATOM 3483 C CA . ALA A 1 461 ? 22.38592 36.79814 -16.08791 1.000 94.04037 461 ALA A CA 1
ATOM 3484 C C . ALA A 1 461 ? 23.23720 37.59657 -17.06481 1.000 88.38477 461 ALA A C 1
ATOM 3485 O O . ALA A 1 461 ? 24.45017 37.72237 -16.85587 1.000 98.44418 461 ALA A O 1
ATOM 3487 N N . VAL A 1 462 ? 22.63909 38.12348 -18.13636 1.000 81.44012 462 VAL A N 1
ATOM 3488 C CA . VAL A 1 462 ? 23.36889 39.09128 -18.94610 1.000 80.20371 462 VAL A CA 1
ATOM 3489 C C . VAL A 1 462 ? 23.64710 40.33752 -18.12360 1.000 77.67486 462 VAL A C 1
ATOM 3490 O O . VAL A 1 462 ? 24.67279 41.00039 -18.31638 1.000 89.27372 462 VAL A O 1
ATOM 3494 N N . GLY A 1 463 ? 22.75710 40.66488 -17.18116 1.000 76.41232 463 GLY A N 1
ATOM 3495 C CA . GLY A 1 463 ? 23.02879 41.76353 -16.27094 1.000 78.42823 463 GLY A CA 1
ATOM 3496 C C . GLY A 1 463 ? 24.25042 41.50962 -15.41039 1.000 81.85692 463 GLY A C 1
ATOM 3497 O O . GLY A 1 463 ? 25.05861 42.41259 -15.18043 1.000 94.70907 463 GLY A O 1
ATOM 3498 N N . ASN A 1 464 ? 24.40261 40.27508 -14.92381 1.000 83.87674 464 ASN A N 1
ATOM 3499 C CA . ASN A 1 464 ? 25.60209 39.91824 -14.17322 1.000 88.44007 464 ASN A CA 1
ATOM 3500 C C . ASN A 1 464 ? 26.83860 39.98383 -15.05668 1.000 75.06628 464 ASN A C 1
ATOM 3501 O O . ASN A 1 464 ? 27.91573 40.38617 -14.60119 1.000 79.18927 464 ASN A O 1
ATOM 3506 N N . ILE A 1 465 ? 26.70429 39.58059 -16.32210 1.000 77.10412 465 ILE A N 1
ATOM 3507 C CA . ILE A 1 465 ? 27.80638 39.71985 -17.26896 1.000 84.75922 465 ILE A CA 1
ATOM 3508 C C . ILE A 1 465 ? 28.15886 41.19156 -17.44424 1.000 85.32169 465 ILE A C 1
ATOM 3509 O O . ILE A 1 465 ? 29.33066 41.58181 -17.37422 1.000 83.82200 465 ILE A O 1
ATOM 3514 N N . TYR A 1 466 ? 27.13821 42.03392 -17.63752 1.000 83.34144 466 TYR A N 1
ATOM 3515 C CA . TYR A 1 466 ? 27.36388 43.46478 -17.81700 1.000 79.64692 466 TYR A CA 1
ATOM 3516 C C . TYR A 1 466 ? 28.06290 44.07031 -16.60823 1.000 86.47186 466 TYR A C 1
ATOM 3517 O O . TYR A 1 466 ? 28.92996 44.94072 -16.75404 1.000 93.91827 466 TYR A O 1
ATOM 3526 N N . ARG A 1 467 ? 27.69515 43.62382 -15.40406 1.000 76.43569 467 ARG A N 1
ATOM 3527 C CA . ARG A 1 467 ? 28.23183 44.23399 -14.19265 1.000 77.21741 467 ARG A CA 1
ATOM 3528 C C . ARG A 1 467 ? 29.71982 43.95611 -14.02672 1.000 83.62466 467 ARG A C 1
ATOM 3529 O O . ARG A 1 467 ? 30.44339 44.78707 -13.46450 1.000 99.77244 467 ARG A O 1
ATOM 3537 N N . GLN A 1 468 ? 30.19190 42.79531 -14.48765 1.000 82.34786 468 GLN A N 1
ATOM 3538 C CA . GLN A 1 468 ? 31.61975 42.50424 -14.40938 1.000 86.93073 468 GLN A CA 1
ATOM 3539 C C . GLN A 1 468 ? 32.41883 43.46283 -15.27951 1.000 87.98698 468 GLN A C 1
ATOM 3540 O O . GLN A 1 468 ? 33.46867 43.96585 -14.86288 1.000 95.75577 468 GLN A O 1
ATOM 3546 N N . PHE A 1 469 ? 31.93319 43.72875 -16.49293 1.000 90.80587 469 PHE A N 1
ATOM 3547 C CA . PHE A 1 469 ? 32.56348 44.72852 -17.34647 1.000 82.14139 469 PHE A CA 1
ATOM 3548 C C . PHE A 1 469 ? 32.40772 46.12843 -16.76573 1.000 90.24349 469 PHE A C 1
ATOM 3549 O O . PHE A 1 469 ? 33.36317 46.91420 -16.75915 1.000 93.30622 469 PHE A O 1
ATOM 3557 N N . ALA A 1 470 ? 31.21338 46.44989 -16.26118 1.000 85.33445 470 ALA A N 1
ATOM 3558 C CA . ALA A 1 470 ? 30.93162 47.80624 -15.80133 1.000 90.29318 470 ALA A CA 1
ATOM 3559 C C . ALA A 1 470 ? 31.83207 48.19829 -14.63822 1.000 82.30128 470 ALA A C 1
ATOM 3560 O O . ALA A 1 470 ? 32.42598 49.28176 -14.63419 1.000 96.88121 470 ALA A O 1
ATOM 3562 N N . VAL A 1 471 ? 31.94632 47.32430 -13.64063 1.000 78.39441 471 VAL A N 1
ATOM 3563 C CA . VAL A 1 471 ? 32.72511 47.65451 -12.45337 1.000 89.15988 471 VAL A CA 1
ATOM 3564 C C . VAL A 1 471 ? 34.21253 47.68973 -12.78047 1.000 86.51001 471 VAL A C 1
ATOM 3565 O O . VAL A 1 471 ? 34.92991 48.60909 -12.36847 1.000 91.13420 471 VAL A O 1
ATOM 3569 N N . THR A 1 472 ? 34.69867 46.70416 -13.53873 1.000 82.50274 472 THR A N 1
ATOM 3570 C CA . THR A 1 472 ? 36.12310 46.64742 -13.84864 1.000 91.84550 472 THR A CA 1
ATOM 3571 C C . THR A 1 472 ? 36.58816 47.83998 -14.66840 1.000 97.55208 472 THR A C 1
ATOM 3572 O O . THR A 1 472 ? 37.77456 48.18196 -14.62252 1.000 101.38915 472 THR A O 1
ATOM 3576 N N . LEU A 1 473 ? 35.68668 48.48078 -15.41102 1.000 96.96127 473 LEU A N 1
ATOM 3577 C CA . LEU A 1 473 ? 36.04420 49.60527 -16.26636 1.000 85.58604 473 LEU A CA 1
ATOM 3578 C C . LEU A 1 473 ? 35.78214 50.94660 -15.59952 1.000 90.61948 473 LEU A C 1
ATOM 3579 O O . LEU A 1 473 ? 36.66463 51.80983 -15.57978 1.000 100.43546 473 LEU A O 1
ATOM 3584 N N . ALA A 1 474 ? 34.58949 51.13095 -15.03161 1.000 87.04787 474 ALA A N 1
ATOM 3585 C CA . ALA A 1 474 ? 34.28005 52.39832 -14.38325 1.000 83.41986 474 ALA A CA 1
ATOM 3586 C C . ALA A 1 474 ? 35.23711 52.66988 -13.23257 1.000 79.45106 474 ALA A C 1
ATOM 3587 O O . ALA A 1 474 ? 35.66826 53.81073 -13.03174 1.000 98.45831 474 ALA A O 1
ATOM 3589 N N . VAL A 1 475 ? 35.58999 51.63252 -12.47157 1.000 75.69068 475 VAL A N 1
ATOM 3590 C CA . VAL A 1 475 ? 36.51134 51.82313 -11.35670 1.000 86.76577 475 VAL A CA 1
ATOM 3591 C C . VAL A 1 475 ? 37.91915 52.11196 -11.86501 1.000 89.09513 475 VAL A C 1
ATOM 3592 O O . VAL A 1 475 ? 38.60801 52.99615 -11.34348 1.000 102.05848 475 VAL A O 1
ATOM 3596 N N . SER A 1 476 ? 38.37126 51.38221 -12.88886 1.000 81.62002 476 SER A N 1
ATOM 3597 C CA . SER A 1 476 ? 39.70821 51.63046 -13.42476 1.000 95.33142 476 SER A CA 1
ATOM 3598 C C . SER A 1 476 ? 39.80439 53.00956 -14.06989 1.000 93.45763 476 SER A C 1
ATOM 3599 O O . SER A 1 476 ? 40.79707 53.72088 -13.87615 1.000 88.52278 476 SER A O 1
ATOM 3602 N N . ILE A 1 477 ? 38.79081 53.39956 -14.84880 1.000 91.71272 477 ILE A N 1
ATOM 3603 C CA . ILE A 1 477 ? 38.75714 54.75085 -15.40359 1.000 87.52820 477 ILE A CA 1
ATOM 3604 C C . ILE A 1 477 ? 38.67654 55.77495 -14.28147 1.000 93.70642 477 ILE A C 1
ATOM 3605 O O . ILE A 1 477 ? 39.38623 56.79021 -14.29134 1.000 94.39523 477 ILE A O 1
ATOM 3610 N N . GLY A 1 478 ? 37.80988 55.52153 -13.29606 1.000 82.13145 478 GLY A N 1
ATOM 3611 C CA . GLY A 1 478 ? 37.75054 56.38680 -12.13107 1.000 82.95983 478 GLY A CA 1
ATOM 3612 C C . GLY A 1 478 ? 39.07411 56.45403 -11.39574 1.000 94.15161 478 GLY A C 1
ATOM 3613 O O . GLY A 1 478 ? 39.48258 57.52048 -10.92751 1.000 102.58131 478 GLY A O 1
ATOM 3614 N N . PHE A 1 479 ? 39.76426 55.31708 -11.28128 1.000 88.06903 479 PHE A N 1
ATOM 3615 C CA . PHE A 1 479 ? 41.11471 55.34745 -10.73381 1.000 88.44245 479 PHE A CA 1
ATOM 3616 C C . PHE A 1 479 ? 42.01061 56.22402 -11.59330 1.000 95.12852 479 PHE A C 1
ATOM 3617 O O . PHE A 1 479 ? 42.58127 57.20735 -11.11063 1.000 102.46854 479 PHE A O 1
ATOM 3625 N N . SER A 1 480 ? 42.05567 55.94172 -12.89874 1.000 97.16598 480 SER A N 1
ATOM 3626 C CA . SER A 1 480 ? 42.96619 56.64891 -13.79254 1.000 92.83604 480 SER A CA 1
ATOM 3627 C C . SER A 1 480 ? 42.74365 58.15747 -13.74717 1.000 104.35612 480 SER A C 1
ATOM 3628 O O . SER A 1 480 ? 43.66721 58.93065 -14.02832 1.000 96.31287 480 SER A O 1
ATOM 3631 N N . ALA A 1 481 ? 41.53172 58.59302 -13.39426 1.000 101.60366 481 ALA A N 1
ATOM 3632 C CA . ALA A 1 481 ? 41.30475 60.00504 -13.10476 1.000 94.08778 481 ALA A CA 1
ATOM 3633 C C . ALA A 1 481 ? 42.07894 60.43727 -11.86575 1.000 98.57483 481 ALA A C 1
ATOM 3634 O O . ALA A 1 481 ? 42.75630 61.47338 -11.86778 1.000 99.13030 481 ALA A O 1
ATOM 3636 N N . PHE A 1 482 ? 41.98513 59.64935 -10.79089 1.000 97.79821 482 PHE A N 1
ATOM 3637 C CA . PHE A 1 482 ? 42.69487 59.98343 -9.56127 1.000 96.44372 482 PHE A CA 1
ATOM 3638 C C . PHE A 1 482 ? 44.20426 59.93832 -9.75822 1.000 99.90626 482 PHE A C 1
ATOM 3639 O O . PHE A 1 482 ? 44.91673 60.83887 -9.30161 1.000 103.94591 482 PHE A O 1
ATOM 3647 N N . LEU A 1 483 ? 44.71672 58.89436 -10.41745 1.000 103.79220 483 LEU A N 1
ATOM 3648 C CA . LEU A 1 483 ? 46.16051 58.80790 -10.62079 1.000 109.17605 483 LEU A CA 1
ATOM 3649 C C . LEU A 1 483 ? 46.66847 59.96749 -11.47348 1.000 106.84751 483 LEU A C 1
ATOM 3650 O O . LEU A 1 483 ? 47.77527 60.47161 -11.25141 1.000 115.18932 483 LEU A O 1
ATOM 3655 N N . ALA A 1 484 ? 45.87183 60.41501 -12.44776 1.000 105.32722 484 ALA A N 1
ATOM 3656 C CA . ALA A 1 484 ? 46.30522 61.53123 -13.28324 1.000 109.51936 484 ALA A CA 1
ATOM 3657 C C . ALA A 1 484 ? 46.32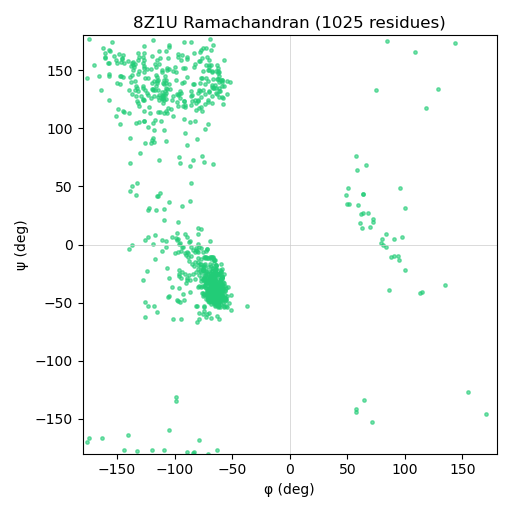356 62.84454 -12.51516 1.000 111.37127 484 ALA A C 1
ATOM 3658 O O . ALA A 1 484 ? 47.09919 63.74591 -12.85136 1.000 115.99858 484 ALA A O 1
ATOM 3660 N N . LEU A 1 485 ? 45.46656 62.98431 -11.50924 1.000 105.89213 485 LEU A N 1
ATOM 3661 C CA . LEU A 1 485 ? 45.43195 64.18861 -10.69415 1.000 92.37193 485 LEU A CA 1
ATOM 3662 C C . LEU A 1 485 ? 46.37734 64.12603 -9.50141 1.000 95.62077 485 LEU A C 1
ATOM 3663 O O . LEU A 1 485 ? 46.58437 65.14984 -8.84353 1.000 112.25038 485 LEU A O 1
ATOM 3668 N N . SER A 1 486 ? 46.94083 62.95804 -9.19643 1.000 104.41118 486 SER A N 1
ATOM 3669 C CA . SER A 1 486 ? 47.81854 62.79669 -8.04324 1.000 105.87039 486 SER A CA 1
ATOM 3670 C C . SER A 1 486 ? 49.19724 62.27075 -8.40684 1.000 105.57338 486 SER A C 1
ATOM 3671 O O . SER A 1 486 ? 50.20746 62.87867 -8.03309 1.000 114.42804 486 SER A O 1
ATOM 3674 N N . LEU A 1 487 ? 49.26924 61.14870 -9.12405 1.000 112.26912 487 LEU A N 1
ATOM 3675 C CA . LEU A 1 487 ? 50.54595 60.47241 -9.33378 1.000 116.18356 487 LEU A CA 1
ATOM 3676 C C . LEU A 1 487 ? 51.36116 61.17178 -10.41926 1.000 127.20536 487 LEU A C 1
ATOM 3677 O O . LEU A 1 487 ? 52.48454 61.62516 -10.17297 1.000 135.22293 487 LEU A O 1
ATOM 3682 N N . THR A 1 488 ? 50.80576 61.27423 -11.62634 1.000 143.80001 488 THR A N 1
ATOM 3683 C CA . THR A 1 488 ? 51.54384 61.88918 -12.72303 1.000 152.05059 488 THR A CA 1
ATOM 3684 C C . THR A 1 488 ? 51.96187 63.33016 -12.44698 1.000 147.78196 488 THR A C 1
ATOM 3685 O O . THR A 1 488 ? 52.98336 63.75256 -13.01998 1.000 151.07790 488 THR A O 1
ATOM 3689 N N . PRO A 1 489 ? 51.24374 64.12965 -11.61190 1.000 129.36328 489 PRO A N 1
ATOM 3690 C CA . PRO A 1 489 ? 51.81931 65.40396 -11.19319 1.000 115.65173 489 PRO A CA 1
ATOM 3691 C C . PRO A 1 489 ? 53.21827 65.24625 -10.64043 1.000 120.09160 489 PRO A C 1
ATOM 3692 O O . PRO A 1 489 ? 54.14569 65.88081 -11.14491 1.000 127.49133 489 PRO A O 1
ATOM 3696 N N . ALA A 1 490 ? 53.38643 64.40977 -9.61612 1.000 113.21281 490 ALA A N 1
ATOM 3697 C CA . ALA A 1 490 ? 54.69577 64.27333 -8.98709 1.000 123.13293 490 ALA A CA 1
ATOM 3698 C C . ALA A 1 490 ? 55.72932 63.74178 -9.97119 1.000 123.81196 490 ALA A C 1
ATOM 3699 O O . ALA A 1 490 ? 56.81084 64.32076 -10.12240 1.000 124.53910 490 ALA A O 1
ATOM 3701 N N . LEU A 1 491 ? 55.40255 62.64577 -10.66290 1.000 125.63037 491 LEU A N 1
ATOM 3702 C CA . LEU A 1 491 ? 56.37120 61.98963 -11.53967 1.000 127.55436 491 LEU A CA 1
ATOM 3703 C C . LEU A 1 491 ? 56.86753 62.93415 -12.62851 1.000 119.33435 491 LEU A C 1
ATOM 3704 O O . LEU A 1 491 ? 58.05516 62.92449 -12.97761 1.000 118.43896 491 LEU A O 1
ATOM 3709 N N . CYS A 1 492 ? 55.97144 63.76034 -13.17451 1.000 123.02347 492 CYS A N 1
ATOM 3710 C CA . CYS A 1 492 ? 56.38133 64.74698 -14.16954 1.000 122.62405 492 CYS A CA 1
ATOM 3711 C C . CYS A 1 492 ? 57.39140 65.72987 -13.58859 1.000 114.81127 492 CYS A C 1
ATOM 3712 O O . CYS A 1 492 ? 58.39862 66.04965 -14.22962 1.000 103.80128 492 CYS A O 1
ATOM 3715 N N . ALA A 1 493 ? 57.14433 66.20802 -12.36723 1.000 119.13495 493 ALA A N 1
ATOM 3716 C CA . ALA A 1 493 ? 58.02033 67.20765 -11.76577 1.000 104.56178 493 ALA A CA 1
ATOM 3717 C C . ALA A 1 493 ? 59.39533 66.63281 -11.43626 1.000 113.22479 493 ALA A C 1
ATOM 3718 O O . ALA A 1 493 ? 60.42010 67.26702 -11.71744 1.000 121.82603 493 ALA A O 1
ATOM 3720 N N . THR A 1 494 ? 59.44396 65.43503 -10.84409 1.000 107.50491 494 THR A N 1
ATOM 3721 C CA . THR A 1 494 ? 60.71833 64.90759 -10.36460 1.000 112.11631 494 THR A CA 1
ATOM 3722 C C . THR A 1 494 ? 61.53380 64.24893 -11.47172 1.000 115.45950 494 THR A C 1
ATOM 3723 O O . THR A 1 494 ? 62.76892 64.25066 -11.40570 1.000 111.25223 494 THR A O 1
ATOM 3727 N N . LEU A 1 495 ? 60.87931 63.68968 -12.48983 1.000 117.09971 495 LEU A N 1
ATOM 3728 C CA . LEU A 1 495 ? 61.56449 62.84018 -13.45574 1.000 118.91872 495 LEU A CA 1
ATOM 3729 C C . LEU A 1 495 ? 61.82145 63.49779 -14.80198 1.000 109.97817 495 LEU A C 1
ATOM 3730 O O . LEU A 1 495 ? 62.79641 63.13874 -15.46632 1.000 111.07443 495 LEU A O 1
ATOM 3735 N N . LEU A 1 496 ? 60.98648 64.44379 -15.22550 1.000 109.49273 496 LEU A N 1
ATOM 3736 C CA . LEU A 1 496 ? 61.16954 65.07800 -16.52612 1.000 120.19982 496 LEU A CA 1
ATOM 3737 C C . LEU A 1 496 ? 62.29474 66.10425 -16.45170 1.000 125.15278 496 LEU A C 1
ATOM 3738 O O . LEU A 1 496 ? 62.21127 67.07884 -15.69481 1.000 118.63554 496 LEU A O 1
ATOM 3743 N N . ARG A 1 497 ? 63.34675 65.87837 -17.23262 1.000 128.64503 497 ARG A N 1
ATOM 3744 C CA . ARG A 1 497 ? 64.47548 66.77138 -17.43038 1.000 133.97665 497 ARG A CA 1
ATOM 3745 C C . ARG A 1 497 ? 64.20888 67.69325 -18.61702 1.000 141.30014 497 ARG A C 1
ATOM 3746 O O . ARG A 1 497 ? 63.47960 67.32277 -19.54244 1.000 143.32473 497 ARG A O 1
ATOM 3754 N N . PRO A 1 498 ? 64.78042 68.90199 -18.62975 1.000 143.33606 498 PRO A N 1
ATOM 3755 C CA . PRO A 1 498 ? 64.53477 69.81112 -19.76680 1.000 134.35162 498 PRO A CA 1
ATOM 3756 C C . PRO A 1 498 ? 64.98103 69.23936 -21.09873 1.000 138.52261 498 PRO A C 1
ATOM 3757 O O . PRO A 1 498 ? 64.44805 69.63809 -22.14173 1.000 133.54352 498 PRO A O 1
ATOM 3761 N N . ILE A 1 499 ? 65.92846 68.29955 -21.08986 1.000 145.56647 499 ILE A N 1
ATOM 3762 C CA . ILE A 1 499 ? 66.40472 67.65422 -22.30643 1.000 151.57488 499 ILE A CA 1
ATOM 3763 C C . ILE A 1 499 ? 65.34697 66.79335 -22.97985 1.000 156.45610 499 ILE A C 1
ATOM 3764 O O . ILE A 1 499 ? 65.54159 66.37737 -24.12731 1.000 169.82388 499 ILE A O 1
ATOM 3769 N N . ASP A 1 500 ? 64.22982 66.52135 -22.30397 1.000 156.26949 500 ASP A N 1
ATOM 3770 C CA . ASP A 1 500 ? 63.23202 65.57490 -22.78999 1.000 148.05761 500 ASP A CA 1
ATOM 3771 C C . ASP A 1 500 ? 62.08037 66.22661 -23.54168 1.000 154.62730 500 ASP A C 1
ATOM 3772 O O . ASP A 1 500 ? 61.47031 65.57463 -24.39514 1.000 162.63903 500 ASP A O 1
ATOM 3777 N N . ALA A 1 501 ? 61.76193 67.48635 -23.25370 1.000 152.84195 501 ALA A N 1
ATOM 3778 C CA . ALA A 1 501 ? 60.62836 68.12926 -23.91654 1.000 151.47356 501 ALA A CA 1
ATOM 3779 C C . ALA A 1 501 ? 60.93537 68.55849 -25.33815 1.000 181.92817 501 ALA A C 1
ATOM 3780 O O . ALA A 1 501 ? 60.13987 69.33005 -25.88325 1.000 179.59521 501 ALA A O 1
ATOM 3782 N N . ASP A 1 502 ? 62.04227 68.08489 -25.91039 1.000 215.91419 502 ASP A N 1
ATOM 3783 C CA . ASP A 1 502 ? 62.44723 68.47462 -27.25512 1.000 223.02672 502 ASP A CA 1
ATOM 3784 C C . ASP A 1 502 ? 61.32603 68.23108 -28.25524 1.000 231.20325 502 ASP A C 1
ATOM 3785 O O . ASP A 1 502 ? 60.75202 67.14022 -28.31435 1.000 231.51501 502 ASP A O 1
ATOM 3790 N N . HIS A 1 503 ? 61.02310 69.26154 -29.04794 1.000 235.20954 503 HIS A N 1
ATOM 3791 C CA . HIS A 1 503 ? 59.96317 69.14507 -30.04273 1.000 235.39247 503 HIS A CA 1
ATOM 3792 C C . HIS A 1 503 ? 60.38937 68.28394 -31.22488 1.000 239.31680 503 HIS A C 1
ATOM 3793 O O . HIS A 1 503 ? 59.54288 67.63903 -31.85465 1.000 232.42587 503 HIS A O 1
ATOM 3800 N N . HIS A 1 504 ? 61.68402 68.25854 -31.54020 1.000 232.31928 504 HIS A N 1
ATOM 3801 C CA . HIS A 1 504 ? 62.19706 67.49957 -32.67898 1.000 224.41763 504 HIS A CA 1
ATOM 3802 C C . HIS A 1 504 ? 63.55826 66.92822 -32.30883 1.000 225.16201 504 HIS A C 1
ATOM 3803 O O . HIS A 1 504 ? 64.51795 67.68145 -32.11601 1.000 226.68281 504 HIS A O 1
ATOM 3810 N N . GLU A 1 505 ? 63.64153 65.60200 -32.22087 1.000 215.93459 505 GLU A N 1
ATOM 3811 C CA . GLU A 1 505 ? 64.88458 64.92705 -31.87973 1.000 211.15234 505 GLU A CA 1
ATOM 3812 C C . GLU A 1 505 ? 64.92489 63.57675 -32.57931 1.000 199.04069 505 GLU A C 1
ATOM 3813 O O . GLU A 1 505 ? 63.90534 63.07431 -33.06019 1.000 186.07426 505 GLU A O 1
ATOM 3819 N N . LYS A 1 506 ? 66.12610 62.99645 -32.62868 1.000 201.67006 506 LYS A N 1
ATOM 3820 C CA . LYS A 1 506 ? 66.36454 61.68968 -33.24318 1.000 199.25699 506 LYS A CA 1
ATOM 3821 C C . LYS A 1 506 ? 65.94416 61.68934 -34.71456 1.000 201.72319 506 LYS A C 1
ATOM 3822 O O . LYS A 1 506 ? 65.02740 60.97713 -35.13070 1.000 195.15242 506 LYS A O 1
ATOM 3828 N N . ARG A 1 507 ? 66.63620 62.51390 -35.49940 1.000 217.17873 507 ARG A N 1
ATOM 3829 C CA . ARG A 1 507 ? 66.35125 62.60167 -36.92530 1.000 213.64292 507 ARG A CA 1
ATOM 3830 C C . ARG A 1 507 ? 66.65139 61.27407 -37.61133 1.000 215.18574 507 ARG A C 1
ATOM 3831 O O . ARG A 1 507 ? 67.73084 60.69841 -37.44268 1.000 217.79945 507 ARG A O 1
ATOM 3839 N N . GLY A 1 508 ? 65.68802 60.79854 -38.39523 1.000 175.43126 508 GLY A N 1
ATOM 3840 C CA . GLY A 1 508 ? 65.74566 59.48683 -39.00809 1.000 154.94730 508 GLY A CA 1
ATOM 3841 C C . GLY A 1 508 ? 64.34275 58.99425 -39.29069 1.000 154.97662 508 GLY A C 1
ATOM 3842 O O . GLY A 1 508 ? 63.55924 59.69874 -39.93283 1.000 152.28352 508 GLY A O 1
ATOM 3843 N N . PHE A 1 509 ? 64.00670 57.78996 -38.82259 1.000 148.28726 509 PHE A N 1
ATOM 3844 C CA . PHE A 1 509 ? 62.61962 57.34252 -38.90098 1.000 144.76374 509 PHE A CA 1
ATOM 3845 C C . PHE A 1 509 ? 61.71192 58.23775 -38.06602 1.000 139.53969 509 PHE A C 1
ATOM 3846 O O . PHE A 1 509 ? 60.62028 58.61520 -38.50812 1.000 136.42979 509 PHE A O 1
ATOM 3854 N N . PHE A 1 510 ? 62.15140 58.59426 -36.85650 1.000 138.27377 510 PHE A N 1
ATOM 3855 C CA . PHE A 1 510 ? 61.29852 59.36045 -35.95350 1.000 133.29798 510 PHE A CA 1
ATOM 3856 C C . PHE A 1 510 ? 61.14314 60.80276 -36.41967 1.000 136.34106 510 PHE A C 1
ATOM 3857 O O . PHE A 1 510 ? 60.05474 61.38034 -36.31252 1.000 131.10405 510 PHE A O 1
ATOM 3865 N N . GLY A 1 511 ? 62.21823 61.40538 -36.92953 1.000 141.63594 511 GLY A N 1
ATOM 3866 C CA . GLY A 1 511 ? 62.08784 62.71809 -37.53940 1.000 145.97759 511 GLY A CA 1
ATOM 3867 C C . GLY A 1 511 ? 61.18815 62.68966 -38.75851 1.000 133.50061 511 GLY A C 1
ATOM 3868 O O . GLY A 1 511 ? 60.37488 63.59356 -38.96595 1.000 128.65048 511 GLY A O 1
ATOM 3869 N N . TRP A 1 512 ? 61.32112 61.64399 -39.57710 1.000 142.46311 512 TRP A N 1
ATOM 3870 C CA . TRP A 1 512 ? 60.40677 61.43177 -40.69407 1.000 143.09492 512 TRP A CA 1
ATOM 3871 C C . TRP A 1 512 ? 58.96728 61.36462 -40.19937 1.000 134.27770 512 TRP A C 1
ATOM 3872 O O . TRP A 1 512 ? 58.07425 62.01013 -40.76075 1.000 129.47478 512 TRP A O 1
ATOM 3883 N N . PHE A 1 513 ? 58.72758 60.59947 -39.13186 1.000 125.05976 513 PHE A N 1
ATOM 3884 C CA . PHE A 1 513 ? 57.37948 60.50121 -38.58230 1.000 122.33863 513 PHE A CA 1
ATOM 3885 C C . PHE A 1 513 ? 56.90084 61.83910 -38.03338 1.000 121.80933 513 PHE A C 1
ATOM 3886 O O . PHE A 1 513 ? 55.74749 62.23019 -38.25090 1.000 109.45933 513 PHE A O 1
ATOM 3894 N N . ASN A 1 514 ? 57.77027 62.55185 -37.31284 1.000 131.31548 514 ASN A N 1
ATOM 3895 C CA . ASN A 1 514 ? 57.37358 63.82358 -36.71612 1.000 121.50302 514 ASN A CA 1
ATOM 3896 C C . ASN A 1 514 ? 56.96316 64.82856 -37.78488 1.000 120.98318 514 ASN A C 1
ATOM 3897 O O . ASN A 1 514 ? 55.90364 65.45903 -37.68562 1.000 107.46068 514 ASN A O 1
ATOM 3902 N N . ARG A 1 515 ? 57.78681 64.97996 -38.82645 1.000 122.79773 515 ARG A N 1
ATOM 3903 C CA . ARG A 1 515 ? 57.43450 65.88118 -39.91885 1.000 124.56329 515 ARG A CA 1
ATOM 3904 C C . ARG A 1 515 ? 56.16012 65.42003 -40.61535 1.000 115.27813 515 ARG A C 1
ATOM 3905 O O . ARG A 1 515 ? 55.30396 66.24014 -40.96885 1.000 106.79566 515 ARG A O 1
ATOM 3913 N N . ALA A 1 516 ? 56.01322 64.10680 -40.80967 1.000 119.54077 516 ALA A N 1
ATOM 3914 C CA . ALA A 1 516 ? 54.83386 63.57885 -41.48791 1.000 104.17736 516 ALA A CA 1
ATOM 3915 C C . ALA A 1 516 ? 53.55988 63.88110 -40.70624 1.000 101.63832 516 ALA A C 1
ATOM 3916 O O . ALA A 1 516 ? 52.55574 64.31627 -41.28242 1.000 101.35889 516 ALA A O 1
ATOM 3918 N N . PHE A 1 517 ? 53.58120 63.65799 -39.38723 1.000 101.26518 517 PHE A N 1
ATOM 3919 C CA . PHE A 1 517 ? 52.39085 63.91375 -38.57869 1.000 100.48183 517 PHE A CA 1
ATOM 3920 C C . PHE A 1 517 ? 52.03341 65.39247 -38.57816 1.000 104.47442 517 PHE A C 1
ATOM 3921 O O . PHE A 1 517 ? 50.85143 65.75280 -38.63935 1.000 100.74788 517 PHE A O 1
ATOM 3929 N N . LEU A 1 518 ? 53.04360 66.26390 -38.49619 1.000 115.53081 518 LEU A N 1
ATOM 3930 C CA . LEU A 1 518 ? 52.79119 67.69950 -38.55585 1.000 103.47033 518 LEU A CA 1
ATOM 3931 C C . LEU A 1 518 ? 52.16404 68.09021 -39.88886 1.000 103.53598 518 LEU A C 1
ATOM 3932 O O . LEU A 1 518 ? 51.22411 68.89392 -39.92962 1.000 103.50525 518 LEU A O 1
ATOM 3937 N N . ARG A 1 519 ? 52.66188 67.51988 -40.99021 1.000 103.64935 519 ARG A N 1
ATOM 3938 C CA . ARG A 1 519 ? 52.05731 67.77782 -42.29433 1.000 108.07066 519 ARG A CA 1
ATOM 3939 C C . ARG A 1 519 ? 50.60567 67.31321 -42.33136 1.000 114.03222 519 ARG A C 1
ATOM 3940 O O . ARG A 1 519 ? 49.73410 68.01954 -42.85377 1.000 104.94392 519 ARG A O 1
ATOM 3948 N N . LEU A 1 520 ? 50.32794 66.12785 -41.77570 1.000 101.24914 520 LEU A N 1
ATOM 3949 C CA . LEU A 1 520 ? 48.97008 65.59034 -41.79575 1.000 99.99977 520 LEU A CA 1
ATOM 3950 C C . LEU A 1 520 ? 48.00433 66.48735 -41.03117 1.000 103.12543 520 LEU A C 1
ATOM 3951 O O . LEU A 1 520 ? 46.84649 66.65493 -41.43574 1.000 99.36271 520 LEU A O 1
ATOM 3956 N N . THR A 1 521 ? 48.46099 67.06556 -39.91629 1.000 107.75656 521 THR A N 1
ATOM 3957 C CA . THR A 1 521 ? 47.62598 67.99739 -39.16483 1.000 105.82455 521 THR A CA 1
ATOM 3958 C C . THR A 1 521 ? 47.21860 69.19642 -40.01241 1.000 112.31029 521 THR A C 1
ATOM 3959 O O . THR A 1 521 ? 46.11439 69.72913 -39.84373 1.000 107.02094 521 THR A O 1
ATOM 3963 N N . GLY A 1 522 ? 48.09176 69.63613 -40.92148 1.000 102.21893 522 GLY A N 1
ATOM 3964 C CA . GLY A 1 522 ? 47.73604 70.74408 -41.79346 1.000 109.49656 522 GLY A CA 1
ATOM 3965 C C . GLY A 1 522 ? 46.58914 70.40519 -42.72742 1.000 113.26591 522 GLY A C 1
ATOM 3966 O O . GLY A 1 522 ? 45.57871 71.11417 -42.77166 1.000 105.47167 522 GLY A O 1
ATOM 3967 N N . ARG A 1 523 ? 46.71892 69.30194 -43.47214 1.000 110.92541 523 ARG A N 1
ATOM 3968 C CA . ARG A 1 523 ? 45.63782 68.89116 -44.36167 1.000 106.57209 523 ARG A CA 1
ATOM 3969 C C . ARG A 1 523 ? 44.36005 68.61514 -43.58326 1.000 114.32513 523 ARG A C 1
ATOM 3970 O O . ARG A 1 523 ? 43.25926 68.76344 -44.12580 1.000 120.42170 523 ARG A O 1
ATOM 3978 N N . TYR A 1 524 ? 44.48508 68.21885 -42.31428 1.000 100.92198 524 TYR A N 1
ATOM 3979 C CA . TYR A 1 524 ? 43.31454 68.12579 -41.44944 1.000 108.68083 524 TYR A CA 1
ATOM 3980 C C . TYR A 1 524 ? 42.62343 69.47806 -41.32766 1.000 111.13345 524 TYR A C 1
ATOM 3981 O O . TYR A 1 524 ? 41.41762 69.59723 -41.57297 1.000 100.96323 524 TYR A O 1
ATOM 3990 N N . ARG A 1 525 ? 43.38543 70.52110 -40.98905 1.000 115.46119 525 ARG A N 1
ATOM 3991 C CA . ARG A 1 525 ? 42.78537 71.83584 -40.79551 1.000 110.86479 525 ARG A CA 1
ATOM 3992 C C . ARG A 1 525 ? 42.16335 72.36770 -42.08154 1.000 113.40848 525 ARG A C 1
ATOM 3993 O O . ARG A 1 525 ? 41.10877 73.01139 -42.03643 1.000 110.96302 525 ARG A O 1
ATOM 4001 N N . ASN A 1 526 ? 42.79261 72.10795 -43.23269 1.000 110.70833 526 ASN A N 1
ATOM 4002 C CA . ASN A 1 526 ? 42.19654 72.50510 -44.50616 1.000 118.08938 526 ASN A CA 1
ATOM 4003 C C . ASN A 1 526 ? 40.95830 71.67330 -44.82389 1.000 122.11382 526 ASN A C 1
ATOM 4004 O O . ASN A 1 526 ? 39.95723 72.20680 -45.31693 1.000 121.80813 526 ASN A O 1
ATOM 4009 N N . ALA A 1 527 ? 41.01040 70.36274 -44.56437 1.000 118.06661 527 ALA A N 1
ATOM 4010 C CA . ALA A 1 527 ? 39.87512 69.50577 -44.89018 1.000 114.08023 527 ALA A CA 1
ATOM 4011 C C . ALA A 1 527 ? 38.63675 69.90702 -44.10491 1.000 117.38413 527 ALA A C 1
ATOM 4012 O O . ALA A 1 527 ? 37.53334 69.96722 -44.66081 1.000 116.70699 527 ALA A O 1
ATOM 4014 N N . VAL A 1 528 ? 38.79597 70.17522 -42.80712 1.000 137.15395 528 VAL A N 1
ATOM 4015 C CA . VAL A 1 528 ? 37.64058 70.50719 -41.97855 1.000 131.72267 528 VAL A CA 1
ATOM 4016 C C . VAL A 1 528 ? 37.03888 71.82815 -42.43678 1.000 124.77830 528 VAL A C 1
ATOM 4017 O O . VAL A 1 528 ? 35.81649 71.96114 -42.57507 1.000 114.86602 528 VAL A O 1
ATOM 4021 N N . ALA A 1 529 ? 37.90167 72.81489 -42.70829 1.000 127.76363 529 ALA A N 1
ATOM 4022 C CA . ALA A 1 529 ? 37.44450 74.13280 -43.13644 1.000 117.78533 529 ALA A CA 1
ATOM 4023 C C . ALA A 1 529 ? 36.55322 74.03851 -44.36646 1.000 121.72161 529 ALA A C 1
ATOM 4024 O O . ALA A 1 529 ? 35.56763 74.77660 -44.48837 1.000 115.75567 529 ALA A O 1
ATOM 4026 N N . GLY A 1 530 ? 36.88023 73.13177 -45.28659 1.000 119.27615 530 GLY A N 1
ATOM 4027 C CA . GLY A 1 530 ? 36.00792 72.90960 -46.42542 1.000 128.33460 530 GLY A CA 1
ATOM 4028 C C . GLY A 1 530 ? 34.64731 72.37510 -46.02103 1.000 133.68930 530 GLY A C 1
ATOM 4029 O O . GLY A 1 530 ? 33.63242 72.69960 -46.64295 1.000 139.03914 530 GLY A O 1
ATOM 4030 N N . ILE A 1 531 ? 34.60814 71.53851 -44.98075 1.000 130.50845 531 ILE A N 1
ATOM 4031 C CA . ILE A 1 531 ? 33.34218 70.95449 -44.54781 1.000 133.31089 531 ILE A CA 1
ATOM 4032 C C . ILE A 1 531 ? 32.45749 72.00594 -43.88332 1.000 131.89605 531 ILE A C 1
ATOM 4033 O O . ILE A 1 531 ? 31.24825 72.06279 -44.14042 1.000 136.45001 531 ILE A O 1
ATOM 4038 N N . LEU A 1 532 ? 33.03330 72.85888 -43.02427 1.000 117.90036 532 LEU A N 1
ATOM 4039 C CA . LEU A 1 532 ? 32.21981 73.91796 -42.43012 1.000 128.67525 532 LEU A CA 1
ATOM 4040 C C . LEU A 1 532 ? 31.76647 74.92763 -43.47657 1.000 136.20229 532 LEU A C 1
ATOM 4041 O O . LEU A 1 532 ? 30.71844 75.56068 -43.30737 1.000 136.36339 532 LEU A O 1
ATOM 4046 N N . ALA A 1 533 ? 32.53950 75.09552 -44.55395 1.000 135.21815 533 ALA A N 1
ATOM 4047 C CA . ALA A 1 533 ? 32.13753 76.00576 -45.62207 1.000 136.66999 533 ALA A CA 1
ATOM 4048 C C . ALA A 1 533 ? 30.82229 75.56672 -46.25490 1.000 144.26646 533 ALA A C 1
ATOM 4049 O O . ALA A 1 533 ? 29.95296 76.39875 -46.53864 1.000 154.28596 533 ALA A O 1
ATOM 4051 N N . ARG A 1 534 ? 30.65722 74.26545 -46.48193 1.000 141.69411 534 ARG A N 1
ATOM 4052 C CA . ARG A 1 534 ? 29.40313 73.71149 -46.97585 1.000 142.42613 534 ARG A CA 1
ATOM 4053 C C . ARG A 1 534 ? 28.79808 72.82433 -45.89271 1.000 150.46144 534 ARG A C 1
ATOM 4054 O O . ARG A 1 534 ? 28.80846 71.59288 -46.02184 1.000 152.54726 534 ARG A O 1
ATOM 4062 N N . PRO A 1 535 ? 28.26049 73.40566 -44.81016 1.000 146.56747 535 PRO A N 1
ATOM 4063 C CA . PRO A 1 535 ? 27.81077 72.58012 -43.68087 1.000 142.28289 535 PRO A CA 1
ATOM 4064 C C . PRO A 1 535 ? 26.45768 71.92374 -43.91182 1.000 136.35008 535 PRO A C 1
ATOM 4065 O O . PRO A 1 535 ? 26.23303 70.79259 -43.47132 1.000 145.55073 535 PRO A O 1
ATOM 4069 N N . ILE A 1 536 ? 25.54922 72.62106 -44.59709 1.000 140.20369 536 ILE A N 1
ATOM 4070 C CA . ILE A 1 536 ? 24.24374 72.04249 -44.90194 1.000 141.92005 536 ILE A CA 1
ATOM 4071 C C . ILE A 1 536 ? 24.39721 70.85145 -45.84088 1.000 151.42914 536 ILE A C 1
ATOM 4072 O O . ILE A 1 536 ? 23.72794 69.82306 -45.67897 1.000 153.43106 536 ILE A O 1
ATOM 4077 N N . ARG A 1 537 ? 25.28956 70.96360 -46.82719 1.000 178.39344 537 ARG A N 1
ATOM 4078 C CA . ARG A 1 537 ? 25.51992 69.87743 -47.77087 1.000 174.19398 537 ARG A CA 1
ATOM 4079 C C . ARG A 1 537 ? 26.32268 68.73153 -47.16891 1.000 163.43108 537 ARG A C 1
ATOM 4080 O O . ARG A 1 537 ? 26.28132 67.61897 -47.70505 1.000 164.07152 537 ARG A O 1
ATOM 4088 N N . TRP A 1 538 ? 27.04623 68.96891 -46.07329 1.000 151.33360 538 TRP A N 1
ATOM 4089 C CA . TRP A 1 538 ? 27.73509 67.89098 -45.37635 1.000 146.40025 538 TRP A CA 1
ATOM 4090 C C . TRP A 1 538 ? 26.94098 67.33446 -44.20366 1.000 153.17433 538 TRP A C 1
ATOM 4091 O O . TRP A 1 538 ? 27.19600 66.19820 -43.78843 1.000 147.75156 538 TRP A O 1
ATOM 4102 N N . MET A 1 539 ? 25.99330 68.10256 -43.65864 1.000 154.73122 539 MET A N 1
ATOM 4103 C CA . MET A 1 539 ? 25.05882 67.53341 -42.69475 1.000 140.70931 539 MET A CA 1
ATOM 4104 C C . MET A 1 539 ? 24.17258 66.48285 -43.34664 1.000 134.77318 539 MET A C 1
ATOM 4105 O O . MET A 1 539 ? 23.69479 65.56781 -42.66780 1.000 144.91293 539 MET A O 1
ATOM 4110 N N . LEU A 1 540 ? 23.93626 66.60204 -44.65506 1.000 142.42055 540 LEU A N 1
ATOM 4111 C CA . LEU A 1 540 ? 23.23489 65.54698 -45.37816 1.000 144.43595 540 LEU A CA 1
ATOM 4112 C C . LEU A 1 540 ? 24.08576 64.28427 -45.46208 1.000 138.78062 540 LEU A C 1
ATOM 4113 O O . LEU A 1 540 ? 23.55635 63.16771 -45.41120 1.000 138.64859 540 LEU A O 1
ATOM 4118 N N . VAL A 1 541 ? 25.40659 64.44034 -45.59095 1.000 139.38448 541 VAL A N 1
ATOM 4119 C CA . VAL A 1 541 ? 26.30215 63.28963 -45.49867 1.000 132.43516 541 VAL A CA 1
ATOM 4120 C C . VAL A 1 541 ? 26.19286 62.65326 -44.11911 1.000 132.34560 541 VAL A C 1
ATOM 4121 O O . VAL A 1 541 ? 26.17964 61.42290 -43.98144 1.000 128.35590 541 VAL A O 1
ATOM 4125 N N . TYR A 1 542 ? 26.09640 63.48344 -43.07731 1.000 135.59324 542 TYR A N 1
ATOM 4126 C CA . TYR A 1 542 ? 25.85666 62.96639 -41.73501 1.000 119.83450 542 TYR A CA 1
ATOM 4127 C C . TYR A 1 542 ? 24.51101 62.25684 -41.64391 1.000 118.10704 542 TYR A C 1
ATOM 4128 O O . TYR A 1 542 ? 24.36983 61.27012 -40.91352 1.000 123.21438 542 TYR A O 1
ATOM 4137 N N . THR A 1 543 ? 23.49896 62.76212 -42.35098 1.000 119.90049 543 THR A N 1
ATOM 4138 C CA . THR A 1 543 ? 22.23773 62.03296 -42.43981 1.000 127.38517 543 THR A CA 1
ATOM 4139 C C . THR A 1 543 ? 22.41764 60.70980 -43.17985 1.000 124.83397 543 THR A C 1
ATOM 4140 O O . THR A 1 543 ? 21.72005 59.73102 -42.88722 1.000 117.94375 543 THR A O 1
ATOM 4144 N N . LEU A 1 544 ? 23.36314 60.65018 -44.12101 1.000 124.47772 544 LEU A N 1
ATOM 4145 C CA . LEU A 1 544 ? 23.62671 59.39624 -44.82000 1.000 124.96424 544 LEU A CA 1
ATOM 4146 C C . LEU A 1 544 ? 24.26343 58.36014 -43.89665 1.000 127.83502 544 LEU A C 1
ATOM 4147 O O . LEU A 1 544 ? 23.88261 57.18284 -43.92501 1.000 123.60683 544 LEU A O 1
ATOM 4152 N N . VAL A 1 545 ? 25.22911 58.77307 -43.06761 1.000 121.20087 545 VAL A N 1
ATOM 4153 C CA . VAL A 1 545 ? 25.96700 57.79291 -42.27295 1.000 114.20821 545 VAL A CA 1
ATOM 4154 C C . VAL A 1 545 ? 25.08772 57.19060 -41.18237 1.000 118.84063 545 VAL A C 1
ATOM 4155 O O . VAL A 1 545 ? 25.26928 56.02500 -40.81084 1.000 126.23852 545 VAL A O 1
ATOM 4159 N N . ILE A 1 546 ? 24.13022 57.95128 -40.64544 1.000 118.37992 546 ILE A N 1
ATOM 4160 C CA . ILE A 1 546 ? 23.18701 57.33944 -39.71273 1.000 111.61340 546 ILE A CA 1
ATOM 4161 C C . ILE A 1 546 ? 22.26991 56.37000 -40.44648 1.000 108.79445 546 ILE A C 1
ATOM 4162 O O . ILE A 1 546 ? 21.80403 55.38421 -39.86287 1.000 117.10027 546 ILE A O 1
ATOM 4167 N N . GLY A 1 547 ? 21.98038 56.63573 -41.72193 1.000 113.88027 547 GLY A N 1
ATOM 4168 C CA . GLY A 1 547 ? 21.13104 55.73032 -42.47931 1.000 118.23773 547 GLY A CA 1
ATOM 4169 C C . GLY A 1 547 ? 21.76752 54.36841 -42.68205 1.000 111.25111 547 GLY A C 1
ATOM 4170 O O . GLY A 1 547 ? 21.12682 53.33410 -42.47261 1.000 99.24826 547 GLY A O 1
ATOM 4171 N N . VAL A 1 548 ? 23.04133 54.34931 -43.08912 1.000 110.61746 548 VAL A N 1
ATOM 4172 C CA . VAL A 1 548 ? 23.74894 53.08406 -43.24830 1.000 112.07329 548 VAL A CA 1
ATOM 4173 C C . VAL A 1 548 ? 24.00444 52.43251 -41.89331 1.000 113.91097 548 VAL A C 1
ATOM 4174 O O . VAL A 1 548 ? 24.13111 51.20374 -41.81253 1.000 110.92710 548 VAL A O 1
ATOM 4178 N N . VAL A 1 549 ? 24.05122 53.22324 -40.81604 1.000 112.31950 549 VAL A N 1
ATOM 4179 C CA . VAL A 1 549 ? 24.06198 52.64712 -39.47250 1.000 105.57830 549 VAL A CA 1
ATOM 4180 C C . VAL A 1 549 ? 22.80927 51.80527 -39.25667 1.000 104.91309 549 VAL A C 1
ATOM 4181 O O . VAL A 1 549 ? 22.87757 50.66732 -38.77809 1.000 115.27752 549 VAL A O 1
ATOM 4185 N N . ALA A 1 550 ? 21.64443 52.34703 -39.62319 1.000 106.38351 550 ALA A N 1
ATOM 4186 C CA . ALA A 1 550 ? 20.40341 51.59575 -39.46254 1.000 101.96851 550 ALA A CA 1
ATOM 4187 C C . ALA A 1 550 ? 20.36190 50.38554 -40.38732 1.000 101.51444 550 ALA A C 1
ATOM 4188 O O . ALA A 1 550 ? 19.96330 49.29318 -39.96783 1.000 104.23685 550 ALA A O 1
ATOM 4190 N N . LEU A 1 551 ? 20.77179 50.55721 -41.64763 1.000 115.53989 551 LEU A N 1
ATOM 4191 C CA . LEU A 1 551 ? 20.74734 49.43972 -42.58637 1.000 123.21511 551 LEU A CA 1
ATOM 4192 C C . LEU A 1 551 ? 21.67073 48.31892 -42.12798 1.000 115.15866 551 LEU A C 1
ATOM 4193 O O . LEU A 1 551 ? 21.30572 47.13834 -42.19211 1.000 115.88043 551 LEU A O 1
ATOM 4198 N N . LEU A 1 552 ? 22.86813 48.67007 -41.65106 1.000 107.86853 552 LEU A N 1
ATOM 4199 C CA . LEU A 1 552 ? 23.78695 47.65613 -41.14488 1.000 105.25666 552 LEU A CA 1
ATOM 4200 C C . LEU A 1 552 ? 23.22733 46.97994 -39.90019 1.000 105.61816 552 LEU A C 1
ATOM 4201 O O . LEU A 1 552 ? 23.41210 45.77241 -39.70561 1.000 110.53951 552 LEU A O 1
ATOM 4206 N N . PHE A 1 553 ? 22.54487 47.74518 -39.04263 1.000 101.19236 553 PHE A N 1
ATOM 4207 C CA . PHE A 1 553 ? 21.96751 47.17798 -37.82623 1.000 97.04456 553 PHE A CA 1
ATOM 4208 C C . PHE A 1 553 ? 20.87263 46.16726 -38.14761 1.000 99.68401 553 PHE A C 1
ATOM 4209 O O . PHE A 1 553 ? 20.83141 45.07552 -37.56914 1.000 101.13825 553 PHE A O 1
ATOM 4217 N N . VAL A 1 554 ? 19.97359 46.51537 -39.06861 1.000 108.46613 554 VAL A N 1
ATOM 4218 C CA . VAL A 1 554 ? 18.91132 45.59250 -39.45384 1.000 103.01477 554 VAL A CA 1
ATOM 4219 C C . VAL A 1 554 ? 19.49794 44.36428 -40.14183 1.000 101.05322 554 VAL A C 1
ATOM 4220 O O . VAL A 1 554 ? 19.04461 43.23512 -39.92199 1.000 95.03613 554 VAL A O 1
ATOM 4224 N N . ARG A 1 555 ? 20.52303 44.56192 -40.97453 1.000 115.89212 555 ARG A N 1
ATOM 4225 C CA . ARG A 1 555 ? 21.12055 43.44557 -41.70120 1.000 124.64104 555 ARG A CA 1
ATOM 4226 C C . ARG A 1 555 ? 21.85311 42.48275 -40.77083 1.000 121.61493 555 ARG A C 1
ATOM 4227 O O . ARG A 1 555 ? 21.87725 41.27441 -41.03084 1.000 117.01720 555 ARG A O 1
ATOM 4235 N N . LEU A 1 556 ? 22.44655 42.98768 -39.69557 1.000 100.18823 556 LEU A N 1
ATOM 4236 C CA . LEU A 1 556 ? 23.34292 42.17174 -38.87971 1.000 95.20459 556 LEU A CA 1
ATOM 4237 C C . LEU A 1 556 ? 22.56804 41.15959 -38.04203 1.000 97.50239 556 LEU A C 1
ATOM 4238 O O . LEU A 1 556 ? 21.61780 41.53628 -37.34850 1.000 100.22744 556 LEU A O 1
ATOM 4243 N N . PRO A 1 557 ? 22.94394 39.88207 -38.06442 1.000 90.15519 557 PRO A N 1
ATOM 4244 C CA . PRO A 1 557 ? 22.32949 38.91595 -37.15163 1.000 80.54317 557 PRO A CA 1
ATOM 4245 C C . PRO A 1 557 ? 22.92394 39.01644 -35.75414 1.000 78.72469 557 PRO A C 1
ATOM 4246 O O . PRO A 1 557 ? 24.04435 39.48763 -35.54922 1.000 81.54302 557 PRO A O 1
ATOM 4250 N N . GLN A 1 558 ? 22.14664 38.54536 -34.78341 1.000 90.18630 558 GLN A N 1
ATOM 4251 C CA . GLN A 1 558 ? 22.52865 38.60045 -33.38134 1.000 87.40497 558 GLN A CA 1
ATOM 4252 C C . GLN A 1 558 ? 22.68044 37.19409 -32.81746 1.000 86.57540 558 GLN A C 1
ATOM 4253 O O . GLN A 1 558 ? 22.04742 36.24555 -33.28916 1.000 76.54886 558 GLN A O 1
ATOM 4259 N N . ALA A 1 559 ? 23.52679 37.07473 -31.79557 1.000 83.59753 559 ALA A N 1
ATOM 4260 C CA . ALA A 1 559 ? 23.77074 35.81122 -31.11464 1.000 75.40126 559 ALA A CA 1
ATOM 4261 C C . ALA A 1 559 ? 23.97735 36.10050 -29.63268 1.000 83.03268 559 ALA A C 1
ATOM 4262 O O . ALA A 1 559 ? 23.85756 37.24426 -29.18270 1.000 79.26606 559 ALA A O 1
ATOM 4264 N N . PHE A 1 560 ? 24.28658 35.05397 -28.86295 1.000 86.38911 560 PHE A N 1
ATOM 4265 C CA . PHE A 1 560 ? 24.54679 35.22393 -27.43539 1.000 80.86321 560 PHE A CA 1
ATOM 4266 C C . PHE A 1 560 ? 26.03655 35.21674 -27.10102 1.000 74.99821 560 PHE A C 1
ATOM 4267 O O . PHE A 1 560 ? 26.58407 36.24270 -26.69004 1.000 78.63128 560 PHE A O 1
ATOM 4275 N N . LEU A 1 561 ? 26.71438 34.09557 -27.33078 1.000 80.98860 561 LEU A N 1
ATOM 4276 C CA . LEU A 1 561 ? 28.12805 33.90797 -27.02661 1.000 72.99406 561 LEU A CA 1
ATOM 4277 C C . LEU A 1 561 ? 28.79266 33.19237 -28.19101 1.000 83.53318 561 LEU A C 1
ATOM 4278 O O . LEU A 1 561 ? 28.16970 32.33697 -28.83255 1.000 89.10790 561 LEU A O 1
ATOM 4283 N N . PRO A 1 562 ? 30.05185 33.50801 -28.48059 1.000 89.94449 562 PRO A N 1
ATOM 4284 C CA . PRO A 1 562 ? 30.74254 32.82001 -29.57519 1.000 95.55283 562 PRO A CA 1
ATOM 4285 C C . PRO A 1 562 ? 30.97243 31.35221 -29.25163 1.000 88.66229 562 PRO A C 1
ATOM 4286 O O . PRO A 1 562 ? 31.13718 30.96202 -28.09269 1.000 70.74481 562 PRO A O 1
ATOM 4290 N N . GLU A 1 563 ? 30.96201 30.53125 -30.29876 1.000 93.36183 563 GLU A N 1
ATOM 4291 C CA . GLU A 1 563 ? 31.30938 29.12490 -30.14871 1.000 86.22826 563 GLU A CA 1
ATOM 4292 C C . GLU A 1 563 ? 32.78602 29.01983 -29.79455 1.000 87.04880 563 GLU A C 1
ATOM 4293 O O . GLU A 1 563 ? 33.64656 29.50581 -30.53760 1.000 109.45400 563 GLU A O 1
ATOM 4299 N N . GLU A 1 564 ? 33.08032 28.41036 -28.65335 1.000 79.82664 564 GLU A N 1
ATOM 4300 C CA . GLU A 1 564 ? 34.44646 28.25798 -28.18252 1.000 75.36512 564 GLU A CA 1
ATOM 4301 C C . GLU A 1 564 ? 34.81764 26.78082 -28.13575 1.000 75.58091 564 GLU A C 1
ATOM 4302 O O . GLU A 1 564 ? 33.99451 25.93224 -27.77615 1.000 72.78060 564 GLU A O 1
ATOM 4308 N N . ASP A 1 565 ? 36.05243 26.47954 -28.53128 1.000 75.17800 565 ASP A N 1
ATOM 4309 C CA . ASP A 1 565 ? 36.58509 25.12071 -28.48519 1.000 67.73837 565 ASP A CA 1
ATOM 4310 C C . ASP A 1 565 ? 37.26023 24.93276 -27.13538 1.000 73.94500 565 ASP A C 1
ATOM 4311 O O . ASP A 1 565 ? 38.42546 25.29388 -26.95486 1.000 86.62308 565 ASP A O 1
ATOM 4316 N N . GLN A 1 566 ? 36.53086 24.35578 -26.18386 1.000 79.35255 566 GLN A N 1
ATOM 4317 C CA . GLN A 1 566 ? 37.04800 24.11896 -24.84514 1.000 70.52000 566 GLN A CA 1
ATOM 4318 C C . GLN A 1 566 ? 37.57024 22.69857 -24.66981 1.000 66.71826 566 GLN A C 1
ATOM 4319 O O . GLN A 1 566 ? 37.70989 22.22753 -23.53589 1.000 77.72456 566 GLN A O 1
ATOM 4325 N N . GLY A 1 567 ? 37.85848 22.00816 -25.76990 1.000 66.83165 567 GLY A N 1
ATOM 4326 C CA . GLY A 1 567 ? 38.52264 20.72551 -25.71644 1.000 72.40341 567 GLY A CA 1
ATOM 4327 C C . GLY A 1 567 ? 37.64381 19.54191 -25.38844 1.000 66.36161 567 GLY A C 1
ATOM 4328 O O . GLY A 1 567 ? 38.16817 18.43013 -25.24875 1.000 71.42369 567 GLY A O 1
ATOM 4329 N N . ASP A 1 568 ? 36.33149 19.73087 -25.26467 1.000 68.17879 568 ASP A N 1
ATOM 4330 C CA . ASP A 1 568 ? 35.44232 18.62906 -24.92643 1.000 67.44086 568 ASP A CA 1
ATOM 4331 C C . ASP A 1 568 ? 34.11031 18.81192 -25.64066 1.000 68.80402 568 ASP A C 1
ATOM 4332 O O . ASP A 1 568 ? 33.78792 19.89808 -26.13066 1.000 75.35499 568 ASP A O 1
ATOM 4337 N N . PHE A 1 569 ? 33.34561 17.72241 -25.70058 1.000 63.16937 569 PHE A N 1
ATOM 4338 C CA . PHE A 1 569 ? 32.03250 17.70552 -26.33161 1.000 62.16518 569 PHE A CA 1
ATOM 4339 C C . PHE A 1 569 ? 31.29103 16.47227 -25.83271 1.000 61.27248 569 PHE A C 1
ATOM 4340 O O . PHE A 1 569 ? 31.87205 15.59172 -25.19301 1.000 63.37296 569 PHE A O 1
ATOM 4348 N N . MET A 1 570 ? 29.99527 16.41829 -26.13358 1.000 60.64473 570 MET A N 1
ATOM 4349 C CA . MET A 1 570 ? 29.13285 15.33350 -25.69061 1.000 59.77142 570 MET A CA 1
ATOM 4350 C C . MET A 1 570 ? 28.26219 14.86446 -26.84894 1.000 59.48125 570 MET A C 1
ATOM 4351 O O . MET A 1 570 ? 28.00660 15.61015 -27.79785 1.000 62.01011 570 MET A O 1
ATOM 4356 N N . ILE A 1 571 ? 27.81754 13.60940 -26.77565 1.000 58.88636 571 ILE A N 1
ATOM 4357 C CA . ILE A 1 571 ? 27.08014 12.98127 -27.86708 1.000 58.65387 571 ILE A CA 1
ATOM 4358 C C . ILE A 1 571 ? 25.84256 12.29293 -27.30693 1.000 59.76979 571 ILE A C 1
ATOM 4359 O O . ILE A 1 571 ? 25.95152 11.42166 -26.43451 1.000 64.31278 571 ILE A O 1
ATOM 4364 N N . MET A 1 572 ? 24.67267 12.65737 -27.82726 1.000 57.44030 572 MET A N 1
ATOM 4365 C CA . MET A 1 572 ? 23.45364 11.91178 -27.54655 1.000 56.61964 572 MET A CA 1
ATOM 4366 C C . MET A 1 572 ? 23.43839 10.67413 -28.43345 1.000 56.56544 572 MET A C 1
ATOM 4367 O O . MET A 1 572 ? 23.55372 10.78728 -29.65853 1.000 60.58430 572 MET A O 1
ATOM 4372 N N . VAL A 1 573 ? 23.31154 9.50192 -27.82823 1.000 56.28063 573 VAL A N 1
ATOM 4373 C CA . VAL A 1 573 ? 23.22972 8.23878 -28.55999 1.000 55.93718 573 VAL A CA 1
ATOM 4374 C C . VAL A 1 573 ? 21.87678 7.63391 -28.20998 1.000 55.24789 573 VAL A C 1
ATOM 4375 O O . VAL A 1 573 ? 21.74103 6.88903 -27.23367 1.000 54.57796 573 VAL A O 1
ATOM 4379 N N . MET A 1 574 ? 20.86564 7.93718 -29.02022 1.000 56.48041 574 MET A N 1
ATOM 4380 C CA . MET A 1 574 ? 19.48665 7.59643 -28.70748 1.000 55.75284 574 MET A CA 1
ATOM 4381 C C . MET A 1 574 ? 18.97038 6.47344 -29.60177 1.000 55.62830 574 MET A C 1
ATOM 4382 O O . MET A 1 574 ? 19.33303 6.36272 -30.77597 1.000 67.32823 574 MET A O 1
ATOM 4387 N N . GLN A 1 575 ? 18.12439 5.63689 -29.02339 1.000 53.48451 575 GLN A N 1
ATOM 4388 C CA . GLN A 1 575 ? 17.47182 4.53211 -29.69522 1.000 53.27411 575 GLN A CA 1
ATOM 4389 C C . GLN A 1 575 ? 15.97487 4.65234 -29.46109 1.000 57.93624 575 GLN A C 1
ATOM 4390 O O . GLN A 1 575 ? 15.54768 5.25228 -28.46673 1.000 59.28618 575 GLN A O 1
ATOM 4396 N N . PRO A 1 576 ? 15.15282 4.11359 -30.36131 1.000 59.56616 576 PRO A N 1
ATOM 4397 C CA . PRO A 1 576 ? 13.70227 4.20426 -30.16056 1.000 57.95760 576 PRO A CA 1
ATOM 4398 C C . PRO A 1 576 ? 13.29140 3.50006 -28.87746 1.000 55.80624 576 PRO A C 1
ATOM 4399 O O . PRO A 1 576 ? 13.91733 2.52782 -28.44921 1.000 52.73479 576 PRO A O 1
ATOM 4403 N N . GLU A 1 577 ? 12.23604 4.01748 -28.25288 1.000 50.88349 577 GLU A N 1
ATOM 4404 C CA . GLU A 1 577 ? 11.69029 3.37560 -27.06740 1.000 50.14996 577 GLU A CA 1
ATOM 4405 C C . GLU A 1 577 ? 11.41833 1.90550 -27.35239 1.000 61.24372 577 GLU A C 1
ATOM 4406 O O . GLU A 1 577 ? 10.96622 1.53805 -28.44077 1.000 61.51389 577 GLU A O 1
ATOM 4412 N N . GLY A 1 578 ? 11.72931 1.05998 -26.37679 1.000 61.54014 578 GLY A N 1
ATOM 4413 C CA . GLY A 1 578 ? 11.65171 -0.37033 -26.56487 1.000 55.32380 578 GLY A CA 1
ATOM 4414 C C . GLY A 1 578 ? 12.92385 -1.01885 -27.06474 1.000 56.84059 578 GLY A C 1
ATOM 4415 O O . GLY A 1 578 ? 12.91613 -2.22712 -27.33679 1.000 60.37985 578 GLY A O 1
ATOM 4416 N N . THR A 1 579 ? 14.01370 -0.26346 -27.20419 1.000 56.16024 579 THR A N 1
ATOM 4417 C CA . THR A 1 579 ? 15.29524 -0.85067 -27.57533 1.000 54.37124 579 THR A CA 1
ATOM 4418 C C . THR A 1 579 ? 16.00204 -1.37244 -26.33144 1.000 57.39313 579 THR A C 1
ATOM 4419 O O . THR A 1 579 ? 16.22321 -0.59891 -25.38886 1.000 58.54248 579 THR A O 1
ATOM 4423 N N . PRO A 1 580 ? 16.36510 -2.65048 -26.27750 1.000 62.83539 580 PRO A N 1
ATOM 4424 C CA . PRO A 1 580 ? 17.08969 -3.16566 -25.11199 1.000 57.90152 580 PRO A CA 1
ATOM 4425 C C . PRO A 1 580 ? 18.52994 -2.66335 -25.06658 1.000 58.72325 580 PRO A C 1
ATOM 4426 O O . PRO A 1 580 ? 19.09812 -2.20038 -26.06182 1.000 59.14748 580 PRO A O 1
ATOM 4430 N N . MET A 1 581 ? 19.11223 -2.76944 -23.86341 1.000 60.53374 581 MET A N 1
ATOM 4431 C CA . MET A 1 581 ? 20.46921 -2.28977 -23.58235 1.000 51.31822 581 MET A CA 1
ATOM 4432 C C . MET A 1 581 ? 21.52481 -2.83860 -24.53996 1.000 53.99313 581 MET A C 1
ATOM 4433 O O . MET A 1 581 ? 22.46847 -2.11979 -24.88911 1.000 70.17855 581 MET A O 1
ATOM 4438 N N . ALA A 1 582 ? 21.40335 -4.09687 -24.96887 1.000 51.84777 582 ALA A N 1
ATOM 4439 C CA . ALA A 1 582 ? 22.43879 -4.67452 -25.82634 1.000 52.51773 582 ALA A CA 1
ATOM 4440 C C . ALA A 1 582 ? 22.54583 -3.93096 -27.15336 1.000 60.20483 582 ALA A C 1
ATOM 4441 O O . ALA A 1 582 ? 23.65423 -3.67049 -27.64192 1.000 57.56137 582 ALA A O 1
ATOM 4443 N N . GLU A 1 583 ? 21.40623 -3.58501 -27.75852 1.000 56.00652 583 GLU A N 1
ATOM 4444 C CA . GLU A 1 583 ? 21.44526 -2.76728 -28.96672 1.000 54.35441 583 GLU A CA 1
ATOM 4445 C C . GLU A 1 583 ? 21.98389 -1.37775 -28.66782 1.000 55.40808 583 GLU A C 1
ATOM 4446 O O . GLU A 1 583 ? 22.75950 -0.82163 -29.45517 1.000 54.69336 583 GLU A O 1
ATOM 4452 N N . THR A 1 584 ? 21.57674 -0.79846 -27.53496 1.000 55.48067 584 THR A N 1
ATOM 4453 C CA . THR A 1 584 ? 22.04763 0.53308 -27.17675 1.000 53.49568 584 THR A CA 1
ATOM 4454 C C . THR A 1 584 ? 23.56490 0.55423 -27.07269 1.000 63.91161 584 THR A C 1
ATOM 4455 O O . THR A 1 584 ? 24.22593 1.43696 -27.63603 1.000 59.33327 584 THR A O 1
ATOM 4459 N N . MET A 1 585 ? 24.14408 -0.43478 -26.38388 1.000 56.47243 585 MET A N 1
ATOM 4460 C CA . MET A 1 585 ? 25.59082 -0.40665 -26.19870 1.000 61.39787 585 MET A CA 1
ATOM 4461 C C . MET A 1 585 ? 26.33797 -0.79893 -27.46405 1.000 59.53876 585 MET A C 1
ATOM 4462 O O . MET A 1 585 ? 27.44593 -0.30012 -27.70188 1.000 68.38472 585 MET A O 1
ATOM 4467 N N . ALA A 1 586 ? 25.74202 -1.64920 -28.30181 1.000 65.24756 586 ALA A N 1
ATOM 4468 C CA . ALA A 1 586 ? 26.30366 -1.87317 -29.62830 1.000 55.93951 586 ALA A CA 1
ATOM 4469 C C . ALA A 1 586 ? 26.38140 -0.56489 -30.40484 1.000 61.24795 586 ALA A C 1
ATOM 4470 O O . ALA A 1 586 ? 27.41296 -0.24472 -31.01041 1.000 59.97091 586 ALA A O 1
ATOM 4472 N N . ASN A 1 587 ? 25.29842 0.21938 -30.37720 1.000 61.49762 587 ASN A N 1
ATOM 4473 C CA . ASN A 1 587 ? 25.29650 1.50063 -31.07557 1.000 60.99568 587 ASN A CA 1
ATOM 4474 C C . ASN A 1 587 ? 26.32533 2.45310 -30.48290 1.000 65.79329 587 ASN A C 1
ATOM 4475 O O . ASN A 1 587 ? 26.94910 3.23384 -31.21422 1.000 63.13266 587 ASN A O 1
ATOM 4480 N N . VAL A 1 588 ? 26.49539 2.41998 -29.15523 1.000 61.09294 588 VAL A N 1
ATOM 4481 C CA . VAL A 1 588 ? 27.51179 3.24469 -28.50458 1.000 60.74250 588 VAL A CA 1
ATOM 4482 C C . VAL A 1 588 ? 28.90570 2.81211 -28.93634 1.000 67.71863 588 VAL A C 1
ATOM 4483 O O . VAL A 1 588 ? 29.77723 3.65121 -29.20371 1.000 61.85082 588 VAL A O 1
ATOM 4487 N N . GLY A 1 589 ? 29.13984 1.49688 -29.00224 1.000 63.72296 589 GLY A N 1
ATOM 4488 C CA . GLY A 1 589 ? 30.42976 1.00391 -29.45297 1.000 58.32250 589 GLY A CA 1
ATOM 4489 C C . GLY A 1 589 ? 30.77267 1.47201 -30.85278 1.000 63.03454 589 GLY A C 1
ATOM 4490 O O . GLY A 1 589 ? 31.93338 1.77032 -31.15076 1.000 61.56509 589 GLY A O 1
ATOM 4491 N N . ASP A 1 590 ? 29.76725 1.55378 -31.72996 1.000 65.97268 590 ASP A N 1
ATOM 4492 C CA . ASP A 1 590 ? 30.00780 2.09852 -33.06273 1.000 65.50686 590 ASP A CA 1
ATOM 4493 C C . ASP A 1 590 ? 30.52728 3.52405 -32.97896 1.000 60.30494 590 ASP A C 1
ATOM 4494 O O . ASP A 1 590 ? 31.46878 3.88853 -33.69104 1.000 64.54278 590 ASP A O 1
ATOM 4499 N N . VAL A 1 591 ? 29.93416 4.34369 -32.10762 1.000 59.51405 591 VAL A N 1
ATOM 4500 C CA . VAL A 1 591 ? 30.44925 5.69599 -31.90719 1.000 69.17263 591 VAL A CA 1
ATOM 4501 C C . VAL A 1 591 ? 31.79915 5.65223 -31.19906 1.000 65.29148 591 VAL A C 1
ATOM 4502 O O . VAL A 1 591 ? 32.73509 6.37496 -31.57043 1.000 61.14705 591 VAL A O 1
ATOM 4506 N N . GLU A 1 592 ? 31.92242 4.79515 -30.17901 1.000 59.96490 592 GLU A N 1
ATOM 4507 C CA . GLU A 1 592 ? 33.19083 4.63568 -29.47445 1.000 60.40324 592 GLU A CA 1
ATOM 4508 C C . GLU A 1 592 ? 34.30942 4.25102 -30.43396 1.000 66.04473 592 GLU A C 1
ATOM 4509 O O . GLU A 1 592 ? 35.39280 4.84841 -30.41618 1.000 74.83644 592 GLU A O 1
ATOM 4515 N N . ARG A 1 593 ? 34.06281 3.25297 -31.28658 1.000 70.06711 593 ARG A N 1
ATOM 4516 C CA . ARG A 1 593 ? 35.08499 2.83430 -32.23982 1.000 66.63531 593 ARG A CA 1
ATOM 4517 C C . ARG A 1 593 ? 35.40427 3.94040 -33.23917 1.000 64.75918 593 ARG A C 1
ATOM 4518 O O . ARG A 1 593 ? 36.57587 4.17995 -33.55119 1.000 63.81849 593 ARG A O 1
ATOM 4526 N N . TYR A 1 594 ? 34.38083 4.62997 -33.75312 1.000 62.96831 594 TYR A N 1
ATOM 4527 C CA . TYR A 1 594 ? 34.64719 5.67603 -34.73375 1.000 63.17738 594 TYR A CA 1
ATOM 4528 C C . TYR A 1 594 ? 35.51381 6.77205 -34.13333 1.000 67.14910 594 TYR A C 1
ATOM 4529 O O . TYR A 1 594 ? 36.44014 7.26869 -34.78524 1.000 67.18743 594 TYR A O 1
ATOM 4538 N N . LEU A 1 595 ? 35.22617 7.16270 -32.88922 1.000 75.44369 595 LEU A N 1
ATOM 4539 C CA . LEU A 1 595 ? 36.04703 8.16329 -32.21537 1.000 67.88076 595 LEU A CA 1
ATOM 4540 C C . LEU A 1 595 ? 37.48080 7.67464 -32.06278 1.000 71.13905 595 LEU A C 1
ATOM 4541 O O . LEU A 1 595 ? 38.43581 8.39854 -32.37583 1.000 66.18472 595 LEU A O 1
ATOM 4546 N N . ALA A 1 596 ? 37.64418 6.42790 -31.60967 1.000 64.03887 596 ALA A N 1
ATOM 4547 C CA . ALA A 1 596 ? 38.97496 5.89296 -31.34910 1.000 64.57492 596 ALA A CA 1
ATOM 4548 C C . ALA A 1 596 ? 39.81197 5.82694 -32.61927 1.000 66.53876 596 ALA A C 1
ATOM 4549 O O . ALA A 1 596 ? 40.99930 6.17131 -32.60685 1.000 85.27502 596 ALA A O 1
ATOM 4551 N N . GLU A 1 597 ? 39.21526 5.39702 -33.72823 1.000 66.61726 597 GLU A N 1
ATOM 4552 C CA . GLU A 1 597 ? 39.98425 5.11583 -34.93000 1.000 66.24902 597 GLU A CA 1
ATOM 4553 C C . GLU A 1 597 ? 40.00517 6.25946 -35.93353 1.000 66.81019 597 GLU A C 1
ATOM 4554 O O . GLU A 1 597 ? 40.73479 6.16389 -36.92701 1.000 75.52441 597 GLU A O 1
ATOM 4560 N N . HIS A 1 598 ? 39.23875 7.33768 -35.71703 1.000 67.61679 598 HIS A N 1
ATOM 4561 C CA . HIS A 1 598 ? 39.17588 8.38248 -36.73418 1.000 66.98263 598 HIS A CA 1
ATOM 4562 C C . HIS A 1 598 ? 39.18420 9.82185 -36.22706 1.000 74.35433 598 HIS A C 1
ATOM 4563 O O . HIS A 1 598 ? 39.21401 10.73669 -37.05749 1.000 83.62788 598 HIS A O 1
ATOM 4570 N N . GLU A 1 599 ? 39.17267 10.07001 -34.92160 1.000 70.63572 599 GLU A N 1
ATOM 4571 C CA . GLU A 1 599 ? 39.11381 11.44903 -34.45490 1.000 65.08244 599 GLU A CA 1
ATOM 4572 C C . GLU A 1 599 ? 40.09679 11.66112 -33.31180 1.000 74.39701 599 GLU A C 1
ATOM 4573 O O . GLU A 1 599 ? 40.37828 10.72727 -32.55014 1.000 81.27928 599 GLU A O 1
ATOM 4579 N N . PRO A 1 600 ? 40.63919 12.88775 -33.16575 1.000 62.20350 600 PRO A N 1
ATOM 4580 C CA . PRO A 1 600 ? 41.63071 13.18017 -32.10365 1.000 62.46908 600 PRO A CA 1
ATOM 4581 C C . PRO A 1 600 ? 41.00732 13.33476 -30.71850 1.000 78.48121 600 PRO A C 1
ATOM 4582 O O . PRO A 1 600 ? 40.86085 14.42770 -30.16044 1.000 71.88949 600 PRO A O 1
ATOM 4586 N N . VAL A 1 601 ? 40.64936 12.19641 -30.13138 1.000 75.00386 601 VAL A N 1
ATOM 4587 C CA . VAL A 1 601 ? 39.97905 12.14019 -28.83917 1.000 67.63160 601 VAL A CA 1
ATOM 4588 C C . VAL A 1 601 ? 40.93827 11.54004 -27.82085 1.000 63.17356 601 VAL A C 1
ATOM 4589 O O . VAL A 1 601 ? 41.47027 10.44357 -28.03121 1.000 73.54568 601 VAL A O 1
ATOM 4593 N N . ALA A 1 602 ? 41.15957 12.25861 -26.71874 1.000 68.44983 602 ALA A N 1
ATOM 4594 C CA . ALA A 1 602 ? 41.98259 11.72667 -25.63658 1.000 67.19582 602 ALA A CA 1
ATOM 4595 C C . ALA A 1 602 ? 41.24192 10.63224 -24.87855 1.000 71.60222 602 ALA A C 1
ATOM 4596 O O . ALA A 1 602 ? 41.66410 9.46996 -24.86032 1.000 63.50097 602 ALA A O 1
ATOM 4598 N N . TYR A 1 603 ? 40.12349 10.98876 -24.25570 1.000 72.57382 603 TYR A N 1
ATOM 4599 C CA . TYR A 1 603 ? 39.27280 10.05023 -23.54491 1.000 68.32014 603 TYR A CA 1
ATOM 4600 C C . TYR A 1 603 ? 37.84968 10.18855 -24.06452 1.000 63.95246 603 TYR A C 1
ATOM 4601 O O . TYR A 1 603 ? 37.42644 11.27541 -24.46892 1.000 66.33710 603 TYR A O 1
ATOM 4610 N N . ALA A 1 604 ? 37.10842 9.07818 -24.04964 1.000 60.93936 604 ALA A N 1
ATOM 4611 C CA . ALA A 1 604 ? 35.69802 9.07598 -24.45093 1.000 54.27610 604 ALA A CA 1
ATOM 4612 C C . ALA A 1 604 ? 34.93051 8.19039 -23.47164 1.000 58.58086 604 ALA A C 1
ATOM 4613 O O . ALA A 1 604 ? 34.81787 6.97735 -23.67125 1.000 63.66055 604 ALA A O 1
ATOM 4615 N N . TYR A 1 605 ? 34.40432 8.80448 -22.41519 1.000 56.81115 605 TYR A N 1
ATOM 4616 C CA . TYR A 1 605 ? 33.58329 8.08613 -21.45160 1.000 55.69399 605 TYR A CA 1
ATOM 4617 C C . TYR A 1 605 ? 32.17900 7.89506 -22.01610 1.000 58.99344 605 TYR A C 1
ATOM 4618 O O . TYR A 1 605 ? 31.62663 8.79860 -22.65131 1.000 60.56873 605 TYR A O 1
ATOM 4627 N N . ALA A 1 606 ? 31.60703 6.70830 -21.79711 1.000 53.37192 606 ALA A N 1
ATOM 4628 C CA . ALA A 1 606 ? 30.29248 6.37235 -22.33669 1.000 57.40111 606 ALA A CA 1
ATOM 4629 C C . ALA A 1 606 ? 29.45189 5.66661 -21.28506 1.000 56.81885 606 ALA A C 1
ATOM 4630 O O . ALA A 1 606 ? 29.89786 4.67575 -20.70134 1.000 62.66364 606 ALA A O 1
ATOM 4632 N N . VAL A 1 607 ? 28.22834 6.14784 -21.07247 1.000 50.10749 607 VAL A N 1
ATOM 4633 C CA . VAL A 1 607 ? 27.30708 5.54827 -20.11498 1.000 51.06027 607 VAL A CA 1
ATOM 4634 C C . VAL A 1 607 ? 26.02003 5.16598 -20.83762 1.000 51.90193 607 VAL A C 1
ATOM 4635 O O . VAL A 1 607 ? 25.42993 5.98560 -21.55203 1.000 56.98378 607 VAL A O 1
ATOM 4639 N N . GLY A 1 608 ? 25.59562 3.92062 -20.66011 1.000 48.80942 608 GLY A N 1
ATOM 4640 C CA . GLY A 1 608 ? 24.32995 3.44871 -21.19066 1.000 52.16410 608 GLY A CA 1
ATOM 4641 C C . GLY A 1 608 ? 23.25711 3.47322 -20.11542 1.000 56.36792 608 GLY A C 1
ATOM 4642 O O . GLY A 1 608 ? 23.51790 3.16127 -18.95234 1.000 57.02890 608 GLY A O 1
ATOM 4643 N N . GLY A 1 609 ? 22.04851 3.85341 -20.51655 1.000 48.12880 609 GLY A N 1
ATOM 4644 C CA . GLY A 1 609 ? 20.93344 3.94594 -19.60614 1.000 47.97240 609 GLY A CA 1
ATOM 4645 C C . GLY A 1 609 ? 20.69757 5.32047 -19.02223 1.000 49.27057 609 GLY A C 1
ATOM 4646 O O . GLY A 1 609 ? 19.63608 5.54386 -18.42557 1.000 56.85965 609 GLY A O 1
ATOM 4647 N N . PHE A 1 610 ? 21.64896 6.24014 -19.16487 1.000 51.79512 610 PHE A N 1
ATOM 4648 C CA . PHE A 1 610 ? 21.50079 7.61054 -18.69606 1.000 57.86238 610 PHE A CA 1
ATOM 4649 C C . PHE A 1 610 ? 21.51661 8.55103 -19.88792 1.000 56.25747 610 PHE A C 1
ATOM 4650 O O . PHE A 1 610 ? 22.31267 8.38112 -20.81660 1.000 60.06496 610 PHE A O 1
ATOM 4658 N N . SER A 1 611 ? 20.64333 9.54952 -19.85309 1.000 66.67384 611 SER A N 1
ATOM 4659 C CA . SER A 1 611 ? 20.65699 10.58461 -20.87304 1.000 61.94485 611 SER A CA 1
ATOM 4660 C C . SER A 1 611 ? 20.00160 11.83134 -20.31103 1.000 62.33118 611 SER A C 1
ATOM 4661 O O . SER A 1 611 ? 19.05499 11.74974 -19.52247 1.000 74.38905 611 SER A O 1
ATOM 4664 N N . LEU A 1 612 ? 20.49749 12.98474 -20.75437 1.000 53.20701 612 LEU A N 1
ATOM 4665 C CA . LEU A 1 612 ? 19.87469 14.25124 -20.40208 1.000 56.56140 612 LEU A CA 1
ATOM 4666 C C . LEU A 1 612 ? 18.46857 14.38268 -20.96906 1.000 56.70223 612 LEU A C 1
ATOM 4667 O O . LEU A 1 612 ? 17.74561 15.29987 -20.56873 1.000 69.79050 612 LEU A O 1
ATOM 4672 N N . TYR A 1 613 ? 18.07621 13.51528 -21.90188 1.000 51.11491 613 TYR A N 1
ATOM 4673 C CA . TYR A 1 613 ? 16.71191 13.45905 -22.40898 1.000 53.51591 613 TYR A CA 1
ATOM 4674 C C . TYR A 1 613 ? 15.86918 12.40458 -21.70710 1.000 65.21978 613 TYR A C 1
ATOM 4675 O O . TYR A 1 613 ? 14.69582 12.23542 -22.05097 1.000 72.57180 613 TYR A O 1
ATOM 4684 N N . GLY A 1 614 ? 16.43268 11.68511 -20.74473 1.000 65.41692 614 GLY A N 1
ATOM 4685 C CA . GLY A 1 614 ? 15.65750 10.69673 -20.02528 1.000 56.88089 614 GLY A CA 1
ATOM 4686 C C . GLY A 1 614 ? 16.34161 9.35064 -19.98485 1.000 64.91128 614 GLY A C 1
ATOM 4687 O O . GLY A 1 614 ? 16.83765 8.86629 -21.00535 1.000 69.12668 614 GLY A O 1
ATOM 4688 N N . ASP A 1 615 ? 16.37722 8.74025 -18.80712 1.000 72.72711 615 ASP A N 1
ATOM 4689 C CA . ASP A 1 615 ? 17.04451 7.46695 -18.61996 1.000 48.57566 615 ASP A CA 1
ATOM 4690 C C . ASP A 1 615 ? 16.20221 6.33628 -19.21289 1.000 50.66637 615 ASP A C 1
ATOM 4691 O O . ASP A 1 615 ? 15.04079 6.51681 -19.58746 1.000 66.65332 615 ASP A O 1
ATOM 4696 N N . GLY A 1 616 ? 16.79945 5.16207 -19.30613 1.000 50.91007 616 GLY A N 1
ATOM 4697 C CA . GLY A 1 616 ? 16.10613 3.99823 -19.83048 1.000 56.68651 616 GLY A CA 1
ATOM 4698 C C . GLY A 1 616 ? 17.04832 3.13452 -20.64038 1.000 51.71673 616 GLY A C 1
ATOM 4699 O O . GLY A 1 616 ? 18.18808 3.49569 -20.90292 1.000 56.46672 616 GLY A O 1
ATOM 4700 N N . THR A 1 617 ? 16.54531 1.96956 -21.05569 1.000 52.31000 617 THR A N 1
ATOM 4701 C CA . THR A 1 617 ? 17.41490 1.04692 -21.77861 1.000 47.30110 617 THR A CA 1
ATOM 4702 C C . THR A 1 617 ? 17.69765 1.47089 -23.21284 1.000 58.53156 617 THR A C 1
ATOM 4703 O O . THR A 1 617 ? 18.55465 0.85501 -23.85365 1.000 58.70615 617 THR A O 1
ATOM 4707 N N . SER A 1 618 ? 17.00246 2.47299 -23.74952 1.000 59.47864 618 SER A N 1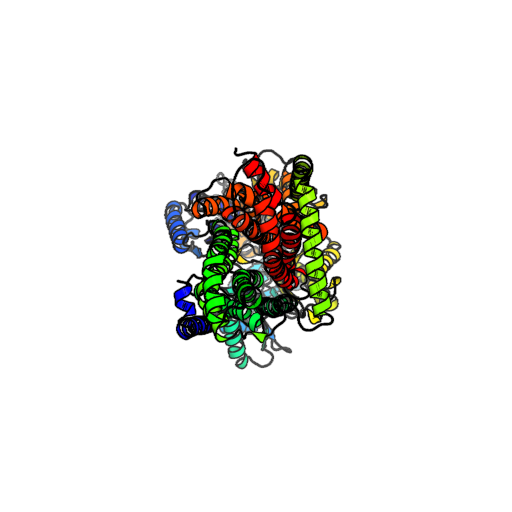
ATOM 4708 C CA . SER A 1 618 ? 17.25159 2.91334 -25.11547 1.000 47.98414 618 SER A CA 1
ATOM 4709 C C . SER A 1 618 ? 17.92105 4.28026 -25.16519 1.000 50.62311 618 SER A C 1
ATOM 4710 O O . SER A 1 618 ? 17.88489 4.95618 -26.19727 1.000 62.23376 618 SER A O 1
ATOM 4713 N N . SER A 1 619 ? 18.56583 4.68061 -24.07638 1.000 54.92033 619 SER A N 1
ATOM 4714 C CA . SER A 1 619 ? 19.24964 5.95928 -23.99128 1.000 48.61011 619 SER A CA 1
ATOM 4715 C C . SER A 1 619 ? 20.68866 5.72096 -23.57708 1.000 48.64313 619 SER A C 1
ATOM 4716 O O . SER A 1 619 ? 20.96947 4.83433 -22.76666 1.000 59.37789 619 SER A O 1
ATOM 4719 N N . ALA A 1 620 ? 21.59453 6.51589 -24.13155 1.000 49.59540 620 ALA A N 1
ATOM 4720 C CA . ALA A 1 620 ? 22.98816 6.49103 -23.71498 1.000 49.89037 620 ALA A CA 1
ATOM 4721 C C . ALA A 1 620 ? 23.62513 7.79802 -24.14953 1.000 53.79487 620 ALA A C 1
ATOM 4722 O O . ALA A 1 620 ? 23.08015 8.52645 -24.98161 1.000 56.04278 620 ALA A O 1
ATOM 4724 N N . MET A 1 621 ? 24.79731 8.07809 -23.58047 1.000 55.11235 621 MET A N 1
ATOM 4725 C CA . MET A 1 621 ? 25.51207 9.32202 -23.82516 1.000 55.51162 621 MET A CA 1
ATOM 4726 C C . MET A 1 621 ? 27.00766 9.04516 -23.81232 1.000 55.34780 621 MET A C 1
ATOM 4727 O O . MET A 1 621 ? 27.46701 8.03354 -23.27511 1.000 55.16531 621 MET A O 1
ATOM 4732 N N . ILE A 1 622 ? 27.76423 9.96538 -24.40762 1.000 57.73872 622 ILE A N 1
ATOM 4733 C CA . ILE A 1 622 ? 29.21950 9.90677 -24.44086 1.000 51.99746 622 ILE A CA 1
ATOM 4734 C C . ILE A 1 622 ? 29.75806 11.28291 -24.08185 1.000 57.71279 622 ILE A C 1
ATOM 4735 O O . ILE A 1 622 ? 29.34703 12.28542 -24.67608 1.000 61.52614 622 ILE A O 1
ATOM 4740 N N . PHE A 1 623 ? 30.65655 11.33395 -23.10086 1.000 54.87741 623 PHE A N 1
ATOM 4741 C CA . PHE A 1 623 ? 31.43148 12.52753 -22.79275 1.000 53.73165 623 PHE A CA 1
ATOM 4742 C C . PHE A 1 623 ? 32.84004 12.31272 -23.31899 1.000 64.60824 623 PHE A C 1
ATOM 4743 O O . PHE A 1 623 ? 33.42170 11.23908 -23.11791 1.000 63.75114 623 PHE A O 1
ATOM 4751 N N . ALA A 1 624 ? 33.38000 13.32111 -23.99934 1.000 55.02076 624 ALA A N 1
ATOM 4752 C CA . ALA A 1 624 ? 34.63929 13.16286 -24.70550 1.000 55.59005 624 ALA A CA 1
ATOM 4753 C C . ALA A 1 624 ? 35.52785 14.35576 -24.42429 1.000 64.48826 624 ALA A C 1
ATOM 4754 O O . ALA A 1 624 ? 35.07467 15.50134 -24.50007 1.000 67.61711 624 ALA A O 1
ATOM 4756 N N . THR A 1 625 ? 36.78599 14.08349 -24.10014 1.000 63.29438 625 THR A N 1
ATOM 4757 C CA . THR A 1 625 ? 37.80379 15.11169 -23.98384 1.000 61.95821 625 THR A CA 1
ATOM 4758 C C . THR A 1 625 ? 38.73500 14.97155 -25.17866 1.000 71.02239 625 THR A C 1
ATOM 4759 O O . THR A 1 625 ? 39.18911 13.86364 -25.49084 1.000 59.57786 625 THR A O 1
ATOM 4763 N N . LEU A 1 626 ? 38.98541 16.08237 -25.86360 1.000 75.93633 626 LEU A N 1
ATOM 4764 C CA . LEU A 1 626 ? 39.81588 16.05566 -27.05461 1.000 75.22751 626 LEU A CA 1
ATOM 4765 C C . LEU A 1 626 ? 41.29509 16.10534 -26.68224 1.000 74.06760 626 LEU A C 1
ATOM 4766 O O . LEU A 1 626 ? 41.67389 16.43219 -25.55304 1.000 76.93461 626 LEU A O 1
ATOM 4771 N N . LYS A 1 627 ? 42.13954 15.77487 -27.65746 1.000 70.60924 627 LYS A N 1
ATOM 4772 C CA . LYS A 1 627 ? 43.56874 15.97594 -27.49396 1.000 80.62755 627 LYS A CA 1
ATOM 4773 C C . LYS A 1 627 ? 43.87846 17.47011 -27.43198 1.000 85.77383 627 LYS A C 1
ATOM 4774 O O . LYS A 1 627 ? 43.01512 18.32193 -27.66029 1.000 92.21618 627 LYS A O 1
ATOM 4780 N N . ASP A 1 628 ? 45.13238 17.78641 -27.11939 1.000 85.42150 628 ASP A N 1
ATOM 4781 C CA . ASP A 1 628 ? 45.51551 19.17776 -26.92678 1.000 90.93593 628 ASP A CA 1
ATOM 4782 C C . ASP A 1 628 ? 45.31342 19.96992 -28.21377 1.000 88.15191 628 ASP A C 1
ATOM 4783 O O . ASP A 1 628 ? 45.37120 19.42660 -29.32033 1.000 89.48468 628 ASP A O 1
ATOM 4788 N N . TRP A 1 629 ? 45.05604 21.27204 -28.05775 1.000 91.87497 629 TRP A N 1
ATOM 4789 C CA . TRP A 1 629 ? 44.87353 22.13216 -29.22313 1.000 88.44204 629 TRP A CA 1
ATOM 4790 C C . TRP A 1 629 ? 46.10119 22.12157 -30.12439 1.000 95.19626 629 TRP A C 1
ATOM 4791 O O . TRP A 1 629 ? 45.98083 22.32313 -31.33779 1.000 93.77664 629 TRP A O 1
ATOM 4802 N N . SER A 1 630 ? 47.28429 21.88050 -29.55225 1.000 92.97941 630 SER A N 1
ATOM 4803 C CA . SER A 1 630 ? 48.50215 21.80305 -30.35084 1.000 82.22091 630 SER A CA 1
ATOM 4804 C C . SER A 1 630 ? 48.43533 20.68143 -31.38150 1.000 91.38605 630 SER A C 1
ATOM 4805 O O . SER A 1 630 ? 49.02128 20.79705 -32.46417 1.000 103.98247 630 SER A O 1
ATOM 4808 N N . GLU A 1 631 ? 47.73264 19.59667 -31.07125 1.000 88.31909 631 GLU A N 1
ATOM 4809 C CA . GLU A 1 631 ? 47.58397 18.47912 -31.99293 1.000 86.53628 631 GLU A CA 1
ATOM 4810 C C . GLU A 1 631 ? 46.40461 18.64227 -32.94206 1.000 86.49779 631 GLU A C 1
ATOM 4811 O O . GLU A 1 631 ? 46.13686 17.73342 -33.73517 1.000 81.79606 631 GLU A O 1
ATOM 4817 N N . ARG A 1 632 ? 45.68095 19.75534 -32.86729 1.000 93.30571 632 ARG A N 1
ATOM 4818 C CA . ARG A 1 632 ? 44.48870 19.97628 -33.67637 1.000 85.58588 632 ARG A CA 1
ATOM 4819 C C . ARG A 1 632 ? 44.50626 21.36529 -34.29227 1.000 94.35257 632 ARG A C 1
ATOM 4820 O O . ARG A 1 632 ? 43.49063 22.06754 -34.31182 1.000 88.80631 632 ARG A O 1
ATOM 4828 N N . ARG A 1 633 ? 45.66385 21.78693 -34.80415 1.000 107.69864 633 ARG A N 1
ATOM 4829 C CA . ARG A 1 633 ? 45.81433 23.12666 -35.37717 1.000 102.12634 633 ARG A CA 1
ATOM 4830 C C . ARG A 1 633 ? 45.41009 23.09615 -36.85117 1.000 104.78914 633 ARG A C 1
ATOM 4831 O O . ARG A 1 633 ? 46.21866 23.25895 -37.76613 1.000 137.66006 633 ARG A O 1
ATOM 4839 N N . GLU A 1 634 ? 44.11656 22.87964 -37.06596 1.000 105.25919 634 GLU A N 1
ATOM 4840 C CA . GLU A 1 634 ? 43.56838 22.79950 -38.41170 1.000 112.15476 634 GLU A CA 1
ATOM 4841 C C . GLU A 1 634 ? 42.08543 23.12906 -38.35166 1.000 108.30300 634 GLU A C 1
ATOM 4842 O O . GLU A 1 634 ? 41.44099 22.98183 -37.31003 1.000 113.24705 634 GLU A O 1
ATOM 4848 N N . ALA A 1 635 ? 41.55081 23.57515 -39.49097 1.000 100.35713 635 ALA A N 1
ATOM 4849 C CA . ALA A 1 635 ? 40.13620 23.92761 -39.55363 1.000 98.66237 635 ALA A CA 1
ATOM 4850 C C . ALA A 1 635 ? 39.25221 22.70783 -39.32418 1.000 97.40790 635 ALA A C 1
ATOM 4851 O O . ALA A 1 635 ? 38.22629 22.79108 -38.63733 1.000 87.53249 635 ALA A O 1
ATOM 4853 N N . SER A 1 636 ? 39.63868 21.56425 -39.87903 1.000 88.52664 636 SER A N 1
ATOM 4854 C CA . SER A 1 636 ? 38.84350 20.35125 -39.76050 1.000 81.29464 636 SER A CA 1
ATOM 4855 C C . SER A 1 636 ? 39.02345 19.64915 -38.42179 1.000 88.63630 636 SER A C 1
ATOM 4856 O O . SER A 1 636 ? 38.41406 18.59494 -38.20654 1.000 77.66537 636 SER A O 1
ATOM 4859 N N . GLN A 1 637 ? 39.84443 20.19313 -37.52727 1.000 91.46798 637 GLN A N 1
ATOM 4860 C CA . GLN A 1 637 ? 40.08796 19.59000 -36.22584 1.000 81.88326 637 GLN A CA 1
ATOM 4861 C C . GLN A 1 637 ? 39.49525 20.39106 -35.07476 1.000 78.97313 637 GLN A C 1
ATOM 4862 O O . GLN A 1 637 ? 39.70108 20.02363 -33.91175 1.000 69.65432 637 GLN A O 1
ATOM 4868 N N . HIS A 1 638 ? 38.77987 21.47728 -35.36234 1.000 77.39949 638 HIS A N 1
ATOM 4869 C CA . HIS A 1 638 ? 38.01797 22.16814 -34.33473 1.000 81.54080 638 HIS A CA 1
ATOM 4870 C C . HIS A 1 638 ? 36.84488 21.29900 -33.87888 1.000 85.26164 638 HIS A C 1
ATOM 4871 O O . HIS A 1 638 ? 36.48853 20.29758 -34.51136 1.000 67.97644 638 HIS A O 1
ATOM 4878 N N . VAL A 1 639 ? 36.23153 21.69592 -32.76273 1.000 78.15239 639 VAL A N 1
ATOM 4879 C CA . VAL A 1 639 ? 35.11049 20.92274 -32.23477 1.000 73.47730 639 VAL A CA 1
ATOM 4880 C C . VAL A 1 639 ? 33.97225 20.88618 -33.24516 1.000 72.18088 639 VAL A C 1
ATOM 4881 O O . VAL A 1 639 ? 33.40254 19.82480 -33.52645 1.000 80.66509 639 VAL A O 1
ATOM 4885 N N . GLY A 1 640 ? 33.62982 22.04727 -33.81108 1.000 71.71313 640 GLY A N 1
ATOM 4886 C CA . GLY A 1 640 ? 32.47373 22.11540 -34.68933 1.000 65.00169 640 GLY A CA 1
ATOM 4887 C C . GLY A 1 640 ? 32.61166 21.21088 -35.89585 1.000 72.19120 640 GLY A C 1
ATOM 4888 O O . GLY A 1 640 ? 31.66964 20.50037 -36.26435 1.000 65.10709 640 GLY A O 1
ATOM 4889 N N . ALA A 1 641 ? 33.79864 21.20481 -36.50933 1.000 66.23635 641 ALA A N 1
ATOM 4890 C CA . ALA A 1 641 ? 34.05451 20.30587 -37.62812 1.000 65.01032 641 ALA A CA 1
ATOM 4891 C C . ALA A 1 641 ? 33.94542 18.84866 -37.19816 1.000 76.22601 641 ALA A C 1
ATOM 4892 O O . ALA A 1 641 ? 33.43068 18.00876 -37.94758 1.000 80.57662 641 ALA A O 1
ATOM 4894 N N . ILE A 1 642 ? 34.42648 18.52895 -35.99441 1.000 68.11389 642 ILE A N 1
ATOM 4895 C CA . ILE A 1 642 ? 34.36713 17.15287 -35.51138 1.000 67.90635 642 ILE A CA 1
ATOM 4896 C C . ILE A 1 642 ? 32.92218 16.73439 -35.25367 1.000 74.72074 642 ILE A C 1
ATOM 4897 O O . ILE A 1 642 ? 32.49274 15.64973 -35.66907 1.000 68.19009 642 ILE A O 1
ATOM 4902 N N . VAL A 1 643 ? 32.14630 17.58075 -34.56676 1.000 61.31219 643 VAL A N 1
ATOM 4903 C CA . VAL A 1 643 ? 30.75719 17.21371 -34.29726 1.000 63.14796 643 VAL A CA 1
ATOM 4904 C C . VAL A 1 643 ? 29.95491 17.16501 -35.59327 1.000 68.14541 643 VAL A C 1
ATOM 4905 O O . VAL A 1 643 ? 29.08444 16.30114 -35.76223 1.000 61.16074 643 VAL A O 1
ATOM 4909 N N . GLU A 1 644 ? 30.24308 18.07177 -36.53624 1.000 72.04374 644 GLU A N 1
ATOM 4910 C CA . GLU A 1 644 ? 29.58507 18.00657 -37.83679 1.000 67.17950 644 GLU A CA 1
ATOM 4911 C C . GLU A 1 644 ? 29.91423 16.69721 -38.53825 1.000 62.22146 644 GLU A C 1
ATOM 4912 O O . GLU A 1 644 ? 29.03052 16.04684 -39.10977 1.000 59.02156 644 GLU A O 1
ATOM 4918 N N . ARG A 1 645 ? 31.18042 16.28285 -38.47849 1.000 59.63168 645 ARG A N 1
ATOM 4919 C CA . ARG A 1 645 ? 31.58998 15.03027 -39.10235 1.000 61.38346 645 ARG A CA 1
ATOM 4920 C C . ARG A 1 645 ? 30.89623 13.83614 -38.45924 1.000 63.40827 645 ARG A C 1
ATOM 4921 O O . ARG A 1 645 ? 30.39644 12.94732 -39.15728 1.000 71.43106 645 ARG A O 1
ATOM 4929 N N . ILE A 1 646 ? 30.85539 13.79825 -37.12448 1.000 67.94980 646 ILE A N 1
ATOM 4930 C CA . ILE A 1 646 ? 30.25395 12.66070 -36.43168 1.000 58.59494 646 ILE A CA 1
ATOM 4931 C C . ILE A 1 646 ? 28.77537 12.56281 -36.76656 1.000 60.09803 646 ILE A C 1
ATOM 4932 O O . ILE A 1 646 ? 28.25542 11.47769 -37.05522 1.000 64.75846 646 ILE A O 1
ATOM 4937 N N . ASN A 1 647 ? 28.07645 13.70096 -36.73738 1.000 56.53189 647 ASN A N 1
ATOM 4938 C CA . ASN A 1 647 ? 26.64106 13.69254 -36.99397 1.000 60.87712 647 ASN A CA 1
ATOM 4939 C C . ASN A 1 647 ? 26.32976 13.30459 -38.43467 1.000 70.03596 647 ASN A C 1
ATOM 4940 O O . ASN A 1 647 ? 25.29145 12.68147 -38.69766 1.000 76.67507 647 ASN A O 1
ATOM 4945 N N . GLN A 1 648 ? 27.20964 13.65467 -39.37792 1.000 60.20266 648 GLN A N 1
ATOM 4946 C CA . GLN A 1 648 ? 26.96724 13.28504 -40.76854 1.000 70.58721 648 GLN A CA 1
ATOM 4947 C C . GLN A 1 648 ? 27.25856 11.80968 -41.03039 1.000 64.37666 648 GLN A C 1
ATOM 4948 O O . GLN A 1 648 ? 26.49546 11.14781 -41.74310 1.000 71.26156 648 GLN A O 1
ATOM 4954 N N . ARG A 1 649 ? 28.35078 11.27586 -40.47010 1.000 61.60666 649 ARG A N 1
ATOM 4955 C CA . ARG A 1 649 ? 28.68411 9.87244 -40.70581 1.000 62.46363 649 ARG A CA 1
ATOM 4956 C C . ARG A 1 649 ? 27.59672 8.94897 -40.17346 1.000 62.99798 649 ARG A C 1
ATOM 4957 O O . ARG A 1 649 ? 27.22636 7.97045 -40.83154 1.000 63.09709 649 ARG A O 1
ATOM 4965 N N . PHE A 1 650 ? 27.06359 9.24829 -38.99164 1.000 66.09469 650 PHE A N 1
ATOM 4966 C CA . PHE A 1 650 ? 26.08045 8.37544 -38.36833 1.000 60.30779 650 PHE A CA 1
ATOM 4967 C C . PHE A 1 650 ? 24.65472 8.64877 -38.82698 1.000 67.28048 650 PHE A C 1
ATOM 4968 O O . PHE A 1 650 ? 23.76273 7.84078 -38.53592 1.000 64.95836 650 PHE A O 1
ATOM 4976 N N . ALA A 1 651 ? 24.42011 9.74061 -39.56076 1.000 60.27709 651 ALA A N 1
ATOM 4977 C CA . ALA A 1 651 ? 23.08839 9.97671 -40.10081 1.000 55.33952 651 ALA A CA 1
ATOM 4978 C C . ALA A 1 651 ? 22.68614 8.90865 -41.10670 1.000 56.07823 651 ALA A C 1
ATOM 4979 O O . ALA A 1 651 ? 21.49381 8.76369 -41.39661 1.000 73.28212 651 ALA A O 1
ATOM 4981 N N . GLY A 1 652 ? 23.64768 8.15316 -41.63381 1.000 59.24918 652 GLY A N 1
ATOM 4982 C CA . GLY A 1 652 ? 23.37948 7.08002 -42.56673 1.000 61.35644 652 GLY A CA 1
ATOM 4983 C C . GLY A 1 652 ? 22.94468 5.77585 -41.94941 1.000 61.31544 652 GLY A C 1
ATOM 4984 O O . GLY A 1 652 ? 22.64737 4.82203 -42.67471 1.000 76.42909 652 GLY A O 1
ATOM 4985 N N . LEU A 1 653 ? 22.89867 5.69902 -40.62328 1.000 63.91706 653 LEU A N 1
ATOM 4986 C CA . LEU A 1 653 ? 22.41062 4.50583 -39.95249 1.000 67.74388 653 LEU A CA 1
ATOM 4987 C C . LEU A 1 653 ? 20.98431 4.75096 -39.48072 1.000 66.39866 653 LEU A C 1
ATOM 4988 O O . LEU A 1 653 ? 20.78177 5.54089 -38.54547 1.000 70.19163 653 LEU A O 1
ATOM 4993 N N . PRO A 1 654 ? 19.97875 4.11060 -40.06961 1.000 60.90369 654 PRO A N 1
ATOM 4994 C CA . PRO A 1 654 ? 18.59255 4.38742 -39.68828 1.000 74.92555 654 PRO A CA 1
ATOM 4995 C C . PRO A 1 654 ? 18.23331 3.71249 -38.36855 1.000 67.04787 654 PRO A C 1
ATOM 4996 O O . PRO A 1 654 ? 18.95550 2.85570 -37.85653 1.000 59.42812 654 PRO A O 1
ATOM 5000 N N . ASN A 1 655 ? 17.08420 4.13106 -37.82678 1.000 68.17821 655 ASN A N 1
ATOM 5001 C CA . ASN A 1 655 ? 16.52784 3.62547 -36.56531 1.000 69.03030 655 ASN A CA 1
ATOM 5002 C C . ASN A 1 655 ? 17.41546 3.93818 -35.36784 1.000 68.01523 655 ASN A C 1
ATOM 5003 O O . ASN A 1 655 ? 17.38735 3.22502 -34.35690 1.000 62.42085 655 ASN A O 1
ATOM 5008 N N . ARG A 1 656 ? 18.19498 5.00898 -35.46498 1.000 51.59008 656 ARG A N 1
ATOM 5009 C CA . ARG A 1 656 ? 19.01338 5.44929 -34.34916 1.000 51.01868 656 ARG A CA 1
ATOM 5010 C C . ARG A 1 656 ? 19.32558 6.92240 -34.54278 1.000 54.46139 656 ARG A C 1
ATOM 5011 O O . ARG A 1 656 ? 19.30392 7.43643 -35.66405 1.000 71.08235 656 ARG A O 1
ATOM 5019 N N . THR A 1 657 ? 19.61609 7.59905 -33.43601 1.000 51.30614 657 THR A N 1
ATOM 5020 C CA . THR A 1 657 ? 19.94789 9.01577 -33.46681 1.000 51.78622 657 THR A CA 1
ATOM 5021 C C . THR A 1 657 ? 21.28854 9.21419 -32.78033 1.000 57.69900 657 THR A C 1
ATOM 5022 O O . THR A 1 657 ? 21.52630 8.65063 -31.70617 1.000 57.99097 657 THR A O 1
ATOM 5026 N N . VAL A 1 658 ? 22.16821 9.98436 -33.42023 1.000 52.39422 658 VAL A N 1
ATOM 5027 C CA . VAL A 1 658 ? 23.49030 10.30344 -32.89795 1.000 52.56791 658 VAL A CA 1
ATOM 5028 C C . VAL A 1 658 ? 23.65795 11.81170 -33.01616 1.000 57.72464 658 VAL A C 1
ATOM 5029 O O . VAL A 1 658 ? 23.86549 12.33845 -34.11659 1.000 60.2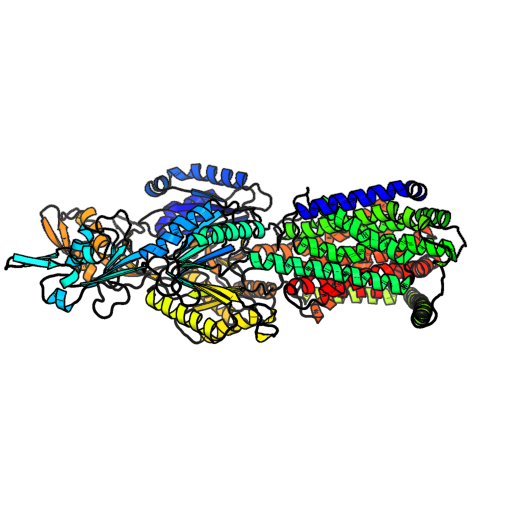6691 658 VAL A O 1
ATOM 5033 N N . TYR A 1 659 ? 23.57193 12.50454 -31.89210 1.000 57.22358 659 TYR A N 1
ATOM 5034 C CA . TYR A 1 659 ? 23.57672 13.96069 -31.85945 1.000 53.78117 659 TYR A CA 1
ATOM 5035 C C . TYR A 1 659 ? 24.79891 14.38183 -31.05913 1.000 55.56371 659 TYR A C 1
ATOM 5036 O O . TYR A 1 659 ? 24.80982 14.27647 -29.82963 1.000 59.54728 659 TYR A O 1
ATOM 5045 N N . ALA A 1 660 ? 25.82427 14.85016 -31.75864 1.000 58.94660 660 ALA A N 1
ATOM 5046 C CA . ALA A 1 660 ? 27.03798 15.34801 -31.13329 1.000 55.09950 660 ALA A CA 1
ATOM 5047 C C . ALA A 1 660 ? 26.96155 16.86573 -31.05629 1.000 55.85426 660 ALA A C 1
ATOM 5048 O O . ALA A 1 660 ? 26.66193 17.52739 -32.05446 1.000 65.22313 660 ALA A O 1
ATOM 5050 N N . MET A 1 661 ? 27.21250 17.40831 -29.87022 1.000 55.92299 661 MET A N 1
ATOM 5051 C CA . MET A 1 661 ? 27.15634 18.83997 -29.62811 1.000 56.67597 661 MET A CA 1
ATOM 5052 C C . MET A 1 661 ? 28.40232 19.27715 -28.87994 1.000 61.90977 661 MET A C 1
ATOM 5053 O O . MET A 1 661 ? 28.92643 18.53943 -28.04276 1.000 64.46755 661 MET A O 1
ATOM 5058 N N . ASN A 1 662 ? 28.84988 20.49928 -29.15728 1.000 63.84785 662 ASN A N 1
ATOM 5059 C CA . ASN A 1 662 ? 29.88321 21.10067 -28.32842 1.000 65.34139 662 ASN A CA 1
ATOM 5060 C C . ASN A 1 662 ? 29.37325 21.25672 -26.90151 1.000 65.79597 662 ASN A C 1
ATOM 5061 O O . ASN A 1 662 ? 28.17668 21.43025 -26.66667 1.000 70.95915 662 ASN A O 1
ATOM 5066 N N . SER A 1 663 ? 30.28832 21.16744 -25.94168 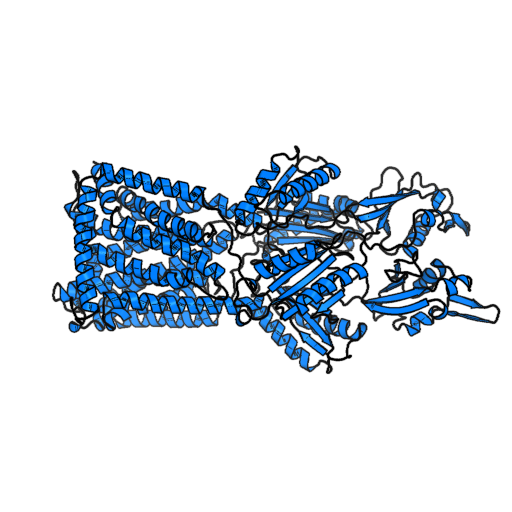1.000 71.19987 663 SER A N 1
ATOM 5067 C CA . SER A 1 663 ? 29.89742 21.31292 -24.54716 1.000 66.20354 663 SER A CA 1
ATOM 5068 C C . SER A 1 663 ? 29.25154 22.67974 -24.33960 1.000 63.48047 663 SER A C 1
ATOM 5069 O O . SER A 1 663 ? 29.69216 23.66895 -24.93458 1.000 74.34927 663 SER A O 1
ATOM 5072 N N . PRO A 1 664 ? 28.19164 22.76791 -23.54353 1.000 67.72113 664 PRO A N 1
ATOM 5073 C CA . PRO A 1 664 ? 27.54965 24.06022 -23.31229 1.000 62.02152 664 PRO A CA 1
ATOM 5074 C C . PRO A 1 664 ? 28.48907 24.99851 -22.57946 1.000 68.15455 664 PRO A C 1
ATOM 5075 O O . PRO A 1 664 ? 29.17035 24.58903 -21.62657 1.000 74.61502 664 PRO A O 1
ATOM 5079 N N . PRO A 1 665 ? 28.55542 26.26611 -22.99500 1.000 71.83250 665 PRO A N 1
ATOM 5080 C CA . PRO A 1 665 ? 29.48816 27.19787 -22.34088 1.000 72.27113 665 PRO A CA 1
ATOM 5081 C C . PRO A 1 665 ? 29.09602 27.54105 -20.91621 1.000 77.55288 665 PRO A C 1
ATOM 5082 O O . PRO A 1 665 ? 29.97713 27.85213 -20.10449 1.000 80.40608 665 PRO A O 1
ATOM 5086 N N . LEU A 1 666 ? 27.80257 27.50187 -20.59135 1.000 73.78537 666 LEU A N 1
ATOM 5087 C CA . LEU A 1 666 ? 27.29434 27.85092 -19.26460 1.000 75.88386 666 LEU A CA 1
ATOM 5088 C C . LEU A 1 666 ? 26.37458 26.73204 -18.79296 1.000 80.20158 666 LEU A C 1
ATOM 5089 O O . LEU A 1 666 ? 25.14254 26.85932 -18.84632 1.000 76.36951 666 LEU A O 1
ATOM 5094 N N . PRO A 1 667 ? 26.93971 25.62312 -18.30809 1.000 73.01730 667 PRO A N 1
ATOM 5095 C CA . PRO A 1 667 ? 26.09641 24.46810 -17.95013 1.000 74.63637 667 PRO A CA 1
ATOM 5096 C C . PRO A 1 667 ? 25.05870 24.78049 -16.88806 1.000 78.23283 667 PRO A C 1
ATOM 5097 O O . PRO A 1 667 ? 24.04488 24.07646 -16.80842 1.000 85.12149 667 PRO A O 1
ATOM 5101 N N . ASP A 1 668 ? 25.27133 25.81142 -16.07071 1.000 75.16670 668 ASP A N 1
ATOM 5102 C CA . ASP A 1 668 ? 24.28906 26.16139 -15.05292 1.000 88.05112 668 ASP A CA 1
ATOM 5103 C C . ASP A 1 668 ? 23.03368 26.79760 -15.63873 1.000 77.39789 668 ASP A C 1
ATOM 5104 O O . ASP A 1 668 ? 22.04805 26.96383 -14.91155 1.000 75.50311 668 ASP A O 1
ATOM 5109 N N . LEU A 1 669 ? 23.04493 27.16185 -16.92111 1.000 77.12922 669 LEU A N 1
ATOM 5110 C CA . LEU A 1 669 ? 21.84252 27.62289 -17.60346 1.000 64.31575 669 LEU A CA 1
ATOM 5111 C C . LEU A 1 669 ? 21.14585 26.51820 -18.38193 1.000 73.09654 669 LEU A C 1
ATOM 5112 O O . LEU A 1 669 ? 19.93373 26.60233 -18.60486 1.000 79.03216 669 LEU A O 1
ATOM 5117 N N . GLY A 1 670 ? 21.88338 25.49138 -18.80093 1.000 63.46529 670 GLY A N 1
ATOM 5118 C CA . GLY A 1 670 ? 21.31026 24.36671 -19.51441 1.000 65.20999 670 GLY A CA 1
ATOM 5119 C C . GLY A 1 670 ? 22.34415 23.29539 -19.79163 1.000 65.07367 670 GLY A C 1
ATOM 5120 O O . GLY A 1 670 ? 23.51013 23.60969 -20.05996 1.000 58.88283 670 GLY A O 1
ATOM 5121 N N . SER A 1 671 ? 21.93646 22.02467 -19.72132 1.000 56.23490 671 SER A N 1
ATOM 5122 C CA . SER A 1 671 ? 22.89863 20.94010 -19.87738 1.000 60.41634 671 SER A CA 1
ATOM 5123 C C . SER A 1 671 ? 23.35313 20.77328 -21.31960 1.000 65.78837 671 SER A C 1
ATOM 5124 O O . SER A 1 671 ? 24.43717 20.22869 -21.55462 1.000 66.25694 671 SER A O 1
ATOM 5127 N N . THR A 1 672 ? 22.55393 21.21255 -22.28376 1.000 55.89778 672 THR A N 1
ATOM 5128 C CA . THR A 1 672 ? 22.86133 21.04244 -23.69401 1.000 58.58332 672 THR A CA 1
ATOM 5129 C C . THR A 1 672 ? 23.31741 22.37017 -24.28415 1.000 66.53620 672 THR A C 1
ATOM 5130 O O . THR A 1 672 ? 23.25631 23.41879 -23.63642 1.000 69.39086 672 THR A O 1
ATOM 5134 N N . SER A 1 673 ? 23.79249 22.31611 -25.52711 1.000 64.70848 673 SER A N 1
ATOM 5135 C CA . SER A 1 673 ? 24.28718 23.49944 -26.23091 1.000 63.28201 673 SER A CA 1
ATOM 5136 C C . SER A 1 673 ? 23.49879 23.63583 -27.52760 1.000 78.29664 673 SER A C 1
ATOM 5137 O O . SER A 1 673 ? 23.77152 22.93010 -28.50215 1.000 103.46802 673 SER A O 1
ATOM 5140 N N . GLY A 1 674 ? 22.52470 24.53852 -27.53233 1.000 71.69036 674 GLY A N 1
ATOM 5141 C CA . GLY A 1 674 ? 21.65290 24.76604 -28.66767 1.000 59.02338 674 GLY A CA 1
ATOM 5142 C C . GLY A 1 674 ? 20.53819 25.68834 -28.22471 1.000 59.51549 674 GLY A C 1
ATOM 5143 O O . GLY A 1 674 ? 20.77069 26.55488 -27.37602 1.000 77.35511 674 GLY A O 1
ATOM 5144 N N . PHE A 1 675 ? 19.32981 25.53518 -28.75072 1.000 59.21788 675 PHE A N 1
ATOM 5145 C CA . PHE A 1 675 ? 18.22713 26.32809 -28.23793 1.000 59.56518 675 PHE A CA 1
ATOM 5146 C C . PHE A 1 675 ? 17.29220 25.46806 -27.39881 1.000 70.61227 675 PHE A C 1
ATOM 5147 O O . PHE A 1 675 ? 17.16748 24.25645 -27.60266 1.000 70.15660 675 PHE A O 1
ATOM 5155 N N . ASP A 1 676 ? 16.66161 26.11219 -26.42663 1.000 66.95585 676 ASP A N 1
ATOM 5156 C CA . ASP A 1 676 ? 15.68956 25.47702 -25.54677 1.000 58.26341 676 ASP A CA 1
ATOM 5157 C C . ASP A 1 676 ? 14.32930 26.02364 -25.97037 1.000 61.52753 676 ASP A C 1
ATOM 5158 O O . ASP A 1 676 ? 13.86843 27.05374 -25.47478 1.000 63.92780 676 ASP A O 1
ATOM 5163 N N . PHE A 1 677 ? 13.70717 25.33365 -26.91853 1.000 66.34863 677 PHE A N 1
ATOM 5164 C CA . PHE A 1 677 ? 12.38042 25.66156 -27.41776 1.000 62.76860 677 PHE A CA 1
ATOM 5165 C C . PHE A 1 677 ? 11.36589 24.78760 -26.69284 1.000 57.97068 677 PHE A C 1
ATOM 5166 O O . PHE A 1 677 ? 11.53750 23.56630 -26.62185 1.000 57.05729 677 PHE A O 1
ATOM 5174 N N . ARG A 1 678 ? 10.32677 25.41123 -26.14049 1.000 58.32800 678 ARG A N 1
ATOM 5175 C CA . ARG A 1 678 ? 9.30688 24.71063 -25.35903 1.000 57.80442 678 ARG A CA 1
ATOM 5176 C C . ARG A 1 678 ? 7.96312 24.87040 -26.06302 1.000 62.78673 678 ARG A C 1
ATOM 5177 O O . ARG A 1 678 ? 7.30374 25.90601 -25.92592 1.000 63.53015 678 ARG A O 1
ATOM 5185 N N . LEU A 1 679 ? 7.56217 23.84994 -26.81874 1.000 65.93431 679 LEU A N 1
ATOM 5186 C CA . LEU A 1 679 ? 6.22793 23.82611 -27.40380 1.000 62.14738 679 LEU A CA 1
ATOM 5187 C C . LEU A 1 679 ? 5.20299 23.62796 -26.30144 1.000 64.14656 679 LEU A C 1
ATOM 5188 O O . LEU A 1 679 ? 5.35371 22.73614 -25.46340 1.000 75.19090 679 LEU A O 1
ATOM 5193 N N . GLN A 1 680 ? 4.16096 24.45388 -26.29587 1.000 64.01618 680 GLN A N 1
ATOM 5194 C CA . GLN A 1 680 ? 3.18029 24.45187 -25.21780 1.000 68.53845 680 GLN A CA 1
ATOM 5195 C C . GLN A 1 680 ? 1.78223 24.20987 -25.76560 1.000 67.96524 680 GLN A C 1
ATOM 5196 O O . GLN A 1 680 ? 1.43361 24.69019 -26.84889 1.000 70.68885 680 GLN A O 1
ATOM 5202 N N . ASP A 1 681 ? 0.98333 23.46684 -25.00436 1.000 70.26745 681 ASP A N 1
ATOM 5203 C CA . ASP A 1 681 ? -0.44334 23.31519 -25.27714 1.000 72.94469 681 ASP A CA 1
ATOM 5204 C C . ASP A 1 681 ? -1.19117 24.32108 -24.40240 1.000 80.55084 681 ASP A C 1
ATOM 5205 O O . ASP A 1 681 ? -1.79377 23.98149 -23.38294 1.000 84.55304 681 ASP A O 1
ATOM 5210 N N . ARG A 1 682 ? -1.13684 25.59167 -24.80838 1.000 82.72238 682 ARG A N 1
ATOM 5211 C CA . ARG A 1 682 ? -1.77656 26.63865 -24.01958 1.000 89.26895 682 ARG A CA 1
ATOM 5212 C C . ARG A 1 682 ? -3.29304 26.64235 -24.17027 1.000 88.83529 682 ARG A C 1
ATOM 5213 O O . ARG A 1 682 ? -3.98934 27.14690 -23.28196 1.000 89.81425 682 ARG A O 1
ATOM 5221 N N . GLY A 1 683 ? -3.81882 26.07979 -25.25550 1.000 89.06114 683 GLY A N 1
ATOM 5222 C CA . GLY A 1 683 ? -5.24132 26.06585 -25.51562 1.000 90.54670 683 GLY A CA 1
ATOM 5223 C C . GLY A 1 683 ? -5.97914 24.79827 -25.14658 1.000 91.03768 683 GLY A C 1
ATOM 5224 O O . GLY A 1 683 ? -7.18400 24.70715 -25.40137 1.000 92.29272 683 GLY A O 1
ATOM 5225 N N . GLY A 1 684 ? -5.30577 23.81961 -24.55083 1.000 88.50937 684 GLY A N 1
ATOM 5226 C CA . GLY A 1 684 ? -5.97309 22.57171 -24.21371 1.000 81.52629 684 GLY A CA 1
ATOM 5227 C C . GLY A 1 684 ? -6.47627 21.80984 -25.41987 1.000 83.54017 684 GLY A C 1
ATOM 5228 O O . GLY A 1 684 ? -7.60213 21.29581 -25.40482 1.000 86.06154 684 GLY A O 1
ATOM 5229 N N . VAL A 1 685 ? -5.66224 21.72659 -26.47358 1.000 84.19842 685 VAL A N 1
ATOM 5230 C CA . VAL A 1 685 ? -6.07874 21.02995 -27.68423 1.000 73.36681 685 VAL A CA 1
ATOM 5231 C C . VAL A 1 685 ? -5.84518 19.52440 -27.57236 1.000 82.06565 685 VAL A C 1
ATOM 5232 O O . VAL A 1 685 ? -6.45232 18.75106 -28.32441 1.000 86.21872 685 VAL A O 1
ATOM 5236 N N . GLY A 1 686 ? -5.00102 19.08457 -26.64733 1.000 80.99125 686 GLY A N 1
ATOM 5237 C CA . GLY A 1 686 ? -4.81519 17.67601 -26.36116 1.000 69.10944 686 GLY A CA 1
ATOM 5238 C C . GLY A 1 686 ? -3.47016 17.15499 -26.84456 1.000 72.34080 686 GLY A C 1
ATOM 5239 O O . GLY A 1 686 ? -2.76615 17.77822 -27.63948 1.000 82.40750 686 GLY A O 1
ATOM 5240 N N . TYR A 1 687 ? -3.12895 15.96654 -26.34033 1.000 70.21940 687 TYR A N 1
ATOM 5241 C CA . TYR A 1 687 ? -1.84253 15.35742 -26.66655 1.000 65.64053 687 TYR A CA 1
ATOM 5242 C C . TYR A 1 687 ? -1.74823 15.01168 -28.14734 1.000 70.27874 687 TYR A C 1
ATOM 5243 O O . TYR A 1 687 ? -0.75662 15.34691 -28.80696 1.000 74.01581 687 TYR A O 1
ATOM 5252 N N . GLU A 1 688 ? -2.78260 14.35943 -28.69136 1.000 72.91874 688 GLU A N 1
ATOM 5253 C CA . GLU A 1 688 ? -2.73873 13.91576 -30.08341 1.000 80.17572 688 GLU A CA 1
ATOM 5254 C C . GLU A 1 688 ? -2.43149 15.07314 -31.02497 1.000 78.34129 688 GLU A C 1
ATOM 5255 O O . GLU A 1 688 ? -1.58432 14.94736 -31.91845 1.000 75.48328 688 GLU A O 1
ATOM 5261 N N . ALA A 1 689 ? -3.08600 16.21936 -30.81988 1.000 65.08554 689 ALA A N 1
ATOM 5262 C CA . ALA A 1 689 ? -2.83762 17.37458 -31.67583 1.000 66.34418 689 ALA A CA 1
ATOM 5263 C C . ALA A 1 689 ? -1.49662 18.03226 -31.37556 1.000 77.32058 689 ALA A C 1
ATOM 5264 O O . ALA A 1 689 ? -0.88684 18.62711 -32.27349 1.000 74.11251 689 ALA A O 1
ATOM 5266 N N . LEU A 1 690 ? -1.03330 17.96063 -30.12371 1.000 80.21601 690 LEU A N 1
ATOM 5267 C CA . LEU A 1 690 ? 0.28557 18.49481 -29.80037 1.000 68.30994 690 LEU A CA 1
ATOM 5268 C C . LEU A 1 690 ? 1.38023 17.72168 -30.52391 1.000 72.70538 690 LEU A C 1
ATOM 5269 O O . LEU A 1 690 ? 2.31670 18.32432 -31.06723 1.000 72.11196 690 LEU A O 1
ATOM 5274 N N . VAL A 1 691 ? 1.26861 16.38652 -30.55971 1.000 63.65953 691 VAL A N 1
ATOM 5275 C CA . VAL A 1 691 ? 2.20695 15.58366 -31.34202 1.000 67.44711 691 VAL A CA 1
ATOM 5276 C C . VAL A 1 691 ? 2.18919 16.00763 -32.80544 1.000 69.04675 691 VAL A C 1
ATOM 5277 O O . VAL A 1 691 ? 3.24449 16.17234 -33.43141 1.000 65.09500 691 VAL A O 1
ATOM 5281 N N . LYS A 1 692 ? 0.99441 16.20571 -33.37013 1.000 68.21170 692 LYS A N 1
ATOM 5282 C CA . LYS A 1 692 ? 0.90298 16.58015 -34.77680 1.000 71.13307 692 LYS A CA 1
ATOM 5283 C C . LYS A 1 692 ? 1.59537 17.91294 -35.03927 1.000 63.32933 692 LYS A C 1
ATOM 5284 O O . LYS A 1 692 ? 2.30038 18.06699 -36.04417 1.000 71.56064 692 LYS A O 1
ATOM 5290 N N . ALA A 1 693 ? 1.41417 18.88622 -34.14413 1.000 65.15212 693 ALA A N 1
ATOM 5291 C CA . ALA A 1 693 ? 2.10039 20.16743 -34.29679 1.000 67.66116 693 ALA A CA 1
ATOM 5292 C C . ALA A 1 693 ? 3.60917 20.00650 -34.16198 1.000 65.62091 693 ALA A C 1
ATOM 5293 O O . ALA A 1 693 ? 4.37339 20.52943 -34.97969 1.000 61.70481 693 ALA A O 1
ATOM 5295 N N . ARG A 1 694 ? 4.05491 19.28031 -33.13374 1.000 64.90504 694 ARG A N 1
ATOM 5296 C CA . ARG A 1 694 ? 5.48330 19.04876 -32.94883 1.000 61.86728 694 ARG A CA 1
ATOM 5297 C C . ARG A 1 694 ? 6.08978 18.33744 -34.15253 1.000 69.33609 694 ARG A C 1
ATOM 5298 O O . ARG A 1 694 ? 7.14391 18.73942 -34.65941 1.000 69.13115 694 ARG A O 1
ATOM 5306 N N . ASP A 1 695 ? 5.43038 17.27722 -34.62876 1.000 66.16731 695 ASP A N 1
ATOM 5307 C CA . ASP A 1 695 ? 5.97229 16.51482 -35.74756 1.000 62.32684 695 ASP A CA 1
ATOM 5308 C C . ASP A 1 695 ? 6.06060 17.36839 -37.00602 1.000 68.70395 695 ASP A C 1
ATOM 5309 O O . ASP A 1 695 ? 7.07538 17.34656 -37.71444 1.000 69.24740 695 ASP A O 1
ATOM 5314 N N . GLN A 1 696 ? 5.01918 18.14587 -37.29096 1.000 68.83298 696 GLN A N 1
ATOM 5315 C CA . GLN A 1 696 ? 5.02957 18.92591 -38.51848 1.000 71.30376 696 GLN A CA 1
ATOM 5316 C C . GLN A 1 696 ? 5.91392 20.16018 -38.40137 1.000 73.13242 696 GLN A C 1
ATOM 5317 O O . GLN A 1 696 ? 6.46671 20.61459 -39.40985 1.000 81.77164 696 GLN A O 1
ATOM 5323 N N . LEU A 1 697 ? 6.07156 20.71118 -37.19437 1.000 76.35384 697 LEU A N 1
ATOM 5324 C CA . LEU A 1 697 ? 7.03389 21.79508 -37.01264 1.000 63.02722 697 LEU A CA 1
ATOM 5325 C C . LEU A 1 697 ? 8.46232 21.27106 -37.07445 1.000 68.28531 697 LEU A C 1
ATOM 5326 O O . LEU A 1 697 ? 9.35135 21.94263 -37.61235 1.000 75.50435 697 LEU A O 1
ATOM 5331 N N . LEU A 1 698 ? 8.70204 20.07200 -36.53301 1.000 65.37682 698 LEU A N 1
ATOM 5332 C CA . LEU A 1 698 ? 9.99030 19.42273 -36.74478 1.000 64.97410 698 LEU A CA 1
ATOM 5333 C C . LEU A 1 698 ? 10.27327 19.27515 -38.23415 1.000 75.39882 698 LEU A C 1
ATOM 5334 O O . LEU A 1 698 ? 11.38572 19.55972 -38.69713 1.000 72.33814 698 LEU A O 1
ATOM 5339 N N . ALA A 1 699 ? 9.25937 18.86899 -39.00412 1.000 76.97872 699 ALA A N 1
ATOM 5340 C CA . ALA A 1 699 ? 9.42001 18.74120 -40.44741 1.000 65.34672 699 ALA A CA 1
ATOM 5341 C C . ALA A 1 699 ? 9.80230 20.07125 -41.08273 1.000 68.07920 699 ALA A C 1
ATOM 5342 O O . ALA A 1 699 ? 10.70106 20.12449 -41.92944 1.000 74.89969 699 ALA A O 1
ATOM 5344 N N . ARG A 1 700 ? 9.13717 21.15916 -40.68325 1.000 64.88005 700 ARG A N 1
ATOM 5345 C CA . ARG A 1 700 ? 9.45945 22.46588 -41.25198 1.000 72.89398 700 ARG A CA 1
ATOM 5346 C C . ARG A 1 700 ? 10.89055 22.87403 -40.92038 1.000 75.13981 700 ARG A C 1
ATOM 5347 O O . ARG A 1 700 ? 11.58261 23.47400 -41.75146 1.000 80.26590 700 ARG A O 1
ATOM 5355 N N . ALA A 1 701 ? 11.34904 22.56286 -39.70532 1.000 75.25264 701 ALA A N 1
ATOM 5356 C CA . ALA A 1 701 ? 12.72785 22.86157 -39.33625 1.000 72.69635 701 ALA A CA 1
ATOM 5357 C C . ALA A 1 701 ? 13.71856 22.07144 -40.18086 1.000 71.58348 701 ALA A C 1
ATOM 5358 O O . ALA A 1 701 ? 14.80496 22.57275 -40.49346 1.000 75.12724 701 ALA A O 1
ATOM 5360 N N . ALA A 1 702 ? 13.36369 20.84107 -40.56247 1.000 77.33324 702 ALA A N 1
ATOM 5361 C CA . ALA A 1 702 ? 14.24009 20.05217 -41.42304 1.000 83.66429 702 ALA A CA 1
ATOM 5362 C C . ALA A 1 702 ? 14.46334 20.74209 -42.76404 1.000 92.47902 702 ALA A C 1
ATOM 5363 O O . ALA A 1 702 ? 15.57659 20.72476 -43.30241 1.000 88.04810 702 ALA A O 1
ATOM 5365 N N . GLU A 1 703 ? 13.41449 21.35806 -43.31506 1.000 84.20759 703 GLU A N 1
ATOM 5366 C CA . GLU A 1 703 ? 13.49238 22.00977 -44.61580 1.000 82.69454 703 GLU A CA 1
ATOM 5367 C C . GLU A 1 703 ? 14.16551 23.37770 -44.56614 1.000 85.11936 703 GLU A C 1
ATOM 5368 O O . GLU A 1 703 ? 14.67043 23.83976 -45.59607 1.000 91.05094 703 GLU A O 1
ATOM 5374 N N . ASP A 1 704 ? 14.18713 24.02849 -43.40681 1.000 86.04760 704 ASP A N 1
ATOM 5375 C CA . ASP A 1 704 ? 14.70731 25.39313 -43.31486 1.000 83.66736 704 ASP A CA 1
ATOM 5376 C C . ASP A 1 704 ? 16.23219 25.39661 -43.37302 1.000 76.33911 704 ASP A C 1
ATOM 5377 O O . ASP A 1 704 ? 16.87837 24.62275 -42.65819 1.000 83.23868 704 ASP A O 1
ATOM 5382 N N . PRO A 1 705 ? 16.84218 26.26013 -44.18799 1.000 87.25805 705 PRO A N 1
ATOM 5383 C CA . PRO A 1 705 ? 18.31099 26.26696 -44.28672 1.000 91.32201 705 PRO A CA 1
ATOM 5384 C C . PRO A 1 705 ? 19.01321 26.87684 -43.08276 1.000 88.95595 705 PRO A C 1
ATOM 5385 O O . PRO A 1 705 ? 20.22107 26.66155 -42.92428 1.000 85.58490 705 PRO A O 1
ATOM 5389 N N . ARG A 1 706 ? 18.31428 27.64152 -42.24141 1.000 86.09101 706 ARG A N 1
ATOM 5390 C CA . ARG A 1 706 ? 18.96935 28.28378 -41.10828 1.000 78.58044 706 ARG A CA 1
ATOM 5391 C C . ARG A 1 706 ? 19.19186 27.33844 -39.93658 1.000 81.18426 706 ARG A C 1
ATOM 5392 O O . ARG A 1 706 ? 20.01785 27.64088 -39.06776 1.000 72.54792 706 ARG A O 1
ATOM 5400 N N . LEU A 1 707 ? 18.49027 26.20796 -39.89580 1.000 84.72763 707 LEU A N 1
ATOM 5401 C CA . LEU A 1 707 ? 18.45397 25.34186 -38.72596 1.000 70.57413 707 LEU A CA 1
ATOM 5402 C C . LEU A 1 707 ? 19.17947 24.02755 -38.98340 1.000 67.80760 707 LEU A C 1
ATOM 5403 O O . LEU A 1 707 ? 19.22384 23.52875 -40.11236 1.000 68.45953 707 LEU A O 1
ATOM 5408 N N . ALA A 1 708 ? 19.73417 23.46003 -37.91467 1.000 66.57202 708 ALA A N 1
ATOM 5409 C CA . ALA A 1 708 ? 20.38124 22.15861 -37.98115 1.000 72.52273 708 ALA A CA 1
ATOM 5410 C C . ALA A 1 708 ? 20.00078 21.33404 -36.76045 1.000 70.78782 708 ALA A C 1
ATOM 5411 O O . ALA A 1 708 ? 19.90677 21.86345 -35.64972 1.000 75.95874 708 ALA A O 1
ATOM 5413 N N . ASN A 1 709 ? 19.75964 20.04056 -36.98127 1.000 67.29283 709 ASN A N 1
ATOM 5414 C CA . ASN A 1 709 ? 19.62017 19.05582 -35.90324 1.000 65.09162 709 ASN A CA 1
ATOM 5415 C C . ASN A 1 709 ? 18.44370 19.35161 -34.97692 1.000 63.92140 709 ASN A C 1
ATOM 5416 O O . ASN A 1 709 ? 18.45399 18.95712 -33.80830 1.000 64.61922 709 ASN A O 1
ATOM 5421 N N . VAL A 1 710 ? 17.41550 20.03628 -35.47534 1.000 69.09550 710 VAL A N 1
ATOM 5422 C CA . VAL A 1 710 ? 16.24777 20.30567 -34.64772 1.000 57.10221 710 VAL A CA 1
ATOM 5423 C C . VAL A 1 710 ? 15.53926 18.98667 -34.38201 1.000 60.70289 710 VAL A C 1
ATOM 5424 O O . VAL A 1 710 ? 15.24016 18.23330 -35.31655 1.000 68.12598 710 VAL A O 1
ATOM 5428 N N . MET A 1 711 ? 15.27812 18.69234 -33.10904 1.000 68.87768 711 MET A N 1
ATOM 5429 C CA . MET A 1 711 ? 14.75761 17.38338 -32.73310 1.000 66.98981 711 MET A CA 1
ATOM 5430 C C . MET A 1 711 ? 14.02816 17.48540 -31.39976 1.000 56.24137 711 MET A C 1
ATOM 5431 O O . MET A 1 711 ? 14.13650 18.47951 -30.67959 1.000 59.85755 711 MET A O 1
ATOM 5436 N N . PHE A 1 712 ? 13.28306 16.42991 -31.07948 1.000 61.51570 712 PHE A N 1
ATOM 5437 C CA . PHE A 1 712 ? 12.50843 16.35990 -29.84579 1.000 59.96218 712 PHE A CA 1
ATOM 5438 C C . PHE A 1 712 ? 13.41468 15.82675 -28.74083 1.000 58.69104 712 PHE A C 1
ATOM 5439 O O . PHE A 1 712 ? 13.72273 14.63069 -28.70255 1.000 56.76588 712 PHE A O 1
ATOM 5447 N N . ALA A 1 713 ? 13.83762 16.71707 -27.83832 1.000 55.58765 713 ALA A N 1
ATOM 5448 C CA . ALA A 1 713 ? 14.74412 16.35978 -26.74643 1.000 56.17427 713 ALA A CA 1
ATOM 5449 C C . ALA A 1 713 ? 13.98014 15.57734 -25.67550 1.000 69.25571 713 ALA A C 1
ATOM 5450 O O . ALA A 1 713 ? 13.72348 16.04543 -24.56328 1.000 68.59889 713 ALA A O 1
ATOM 5452 N N . GLY A 1 714 ? 13.62687 14.35054 -26.03201 1.000 56.75932 714 GLY A N 1
ATOM 5453 C CA . GLY A 1 714 ? 12.87718 13.50522 -25.13007 1.000 53.42646 714 GLY A CA 1
ATOM 5454 C C . GLY A 1 714 ? 12.71615 12.11996 -25.71268 1.000 61.66941 714 GLY A C 1
ATOM 5455 O O . GLY A 1 714 ? 13.37568 11.75440 -26.68726 1.000 54.67377 714 GLY A O 1
ATOM 5456 N N . GLN A 1 715 ? 11.82122 11.34989 -25.10330 1.000 56.07503 715 GLN A N 1
ATOM 5457 C CA . GLN A 1 715 ? 11.61375 9.95709 -25.46835 1.000 57.75005 715 GLN A CA 1
ATOM 5458 C C . GLN A 1 715 ? 10.24810 9.79303 -26.12468 1.000 57.91497 715 GLN A C 1
ATOM 5459 O O . GLN A 1 715 ? 9.22672 10.21412 -25.56721 1.000 61.75838 715 GLN A O 1
ATOM 5465 N N . GLY A 1 716 ? 10.23190 9.17820 -27.30083 1.000 50.22268 716 GLY A N 1
ATOM 5466 C CA . GLY A 1 716 ? 8.99042 8.93447 -28.00026 1.000 57.72893 716 GLY A CA 1
ATOM 5467 C C . GLY A 1 716 ? 8.13484 7.89306 -27.29896 1.000 58.78126 716 GLY A C 1
ATOM 5468 O O . GLY A 1 716 ? 8.50852 7.29351 -26.29079 1.000 51.70608 716 GLY A O 1
ATOM 5469 N N . GLU A 1 717 ? 6.94654 7.68323 -27.85929 1.000 62.13826 717 GLU A N 1
ATOM 5470 C CA . GLU A 1 717 ? 6.00569 6.73452 -27.28394 1.000 43.38097 717 GLU A CA 1
ATOM 5471 C C . GLU A 1 717 ? 6.64225 5.35501 -27.18895 1.000 52.41499 717 GLU A C 1
ATOM 5472 O O . GLU A 1 717 ? 7.32267 4.89943 -28.11240 1.000 62.04888 717 GLU A O 1
ATOM 5478 N N . ALA A 1 718 ? 6.42866 4.69947 -26.06348 1.000 61.54330 718 ALA A N 1
ATOM 5479 C CA . ALA A 1 718 ? 6.92061 3.35400 -25.84389 1.000 53.47604 718 ALA A CA 1
ATOM 5480 C C . ALA A 1 718 ? 5.77040 2.35678 -25.88459 1.000 54.15871 718 ALA A C 1
ATOM 5481 O O . ALA A 1 718 ? 4.67204 2.66109 -25.40531 1.000 54.47907 718 ALA A O 1
ATOM 5483 N N . PRO A 1 719 ? 5.97744 1.17502 -26.45761 1.000 55.29204 719 PRO A N 1
ATOM 5484 C CA . PRO A 1 719 ? 4.92139 0.16033 -26.43631 1.000 65.08847 719 PRO A CA 1
ATOM 5485 C C . PRO A 1 719 ? 4.68059 -0.33247 -25.01913 1.000 56.03097 719 PRO A C 1
ATOM 5486 O O . PRO A 1 719 ? 5.58505 -0.35839 -24.18187 1.000 59.09958 719 PRO A O 1
ATOM 5490 N N . GLN A 1 720 ? 3.43643 -0.71579 -24.75415 1.000 51.25533 720 GLN A N 1
ATOM 5491 C CA . GLN A 1 720 ? 3.05005 -1.19463 -23.43611 1.000 49.43352 720 GLN A CA 1
ATOM 5492 C C . GLN A 1 720 ? 1.75609 -1.98070 -23.57350 1.000 57.46930 720 GLN A C 1
ATOM 5493 O O . GLN A 1 720 ? 1.02518 -1.83966 -24.55920 1.000 60.39392 720 GLN A O 1
ATOM 5499 N N . ILE A 1 721 ? 1.47573 -2.80467 -22.56988 1.000 57.55884 721 ILE A N 1
ATOM 5500 C CA . ILE A 1 721 ? 0.24142 -3.57952 -22.51956 1.000 58.96116 721 ILE A CA 1
ATOM 5501 C C . ILE A 1 721 ? -0.70267 -2.90270 -21.53654 1.000 55.94384 721 ILE A C 1
ATOM 5502 O O . ILE A 1 721 ? -0.34709 -2.68470 -20.37266 1.000 63.02391 721 ILE A O 1
ATOM 5507 N N . ARG A 1 722 ? -1.90250 -2.56866 -21.99785 1.000 52.92592 722 ARG A N 1
ATOM 5508 C CA . ARG A 1 722 ? -2.93614 -1.99875 -21.14675 1.000 56.35558 722 ARG A CA 1
ATOM 5509 C C . ARG A 1 722 ? -3.93498 -3.08925 -20.78013 1.000 63.14663 722 ARG A C 1
ATOM 5510 O O . ARG A 1 722 ? -4.43988 -3.79475 -21.66179 1.000 53.57101 722 ARG A O 1
ATOM 5518 N N . LEU A 1 723 ? -4.20024 -3.23286 -19.48101 1.000 72.74160 723 LEU A N 1
ATOM 5519 C CA . LEU A 1 723 ? -5.16651 -4.19053 -18.95391 1.000 76.44578 723 LEU A CA 1
ATOM 5520 C C . LEU A 1 723 ? -6.36392 -3.44657 -18.38101 1.000 80.80000 723 LEU A C 1
ATOM 5521 O O . LEU A 1 723 ? -6.20002 -2.56703 -17.52963 1.000 79.24175 723 LEU A O 1
ATOM 5526 N N . ASP A 1 724 ? -7.56123 -3.80914 -18.83605 1.000 89.61890 724 ASP A N 1
ATOM 5527 C CA . ASP A 1 724 ? -8.80585 -3.22076 -18.35632 1.000 93.04378 724 ASP A CA 1
ATOM 5528 C C . ASP A 1 724 ? -9.57690 -4.25860 -17.55327 1.000 113.67935 724 ASP A C 1
ATOM 5529 O O . ASP A 1 724 ? -9.74218 -5.39855 -18.00097 1.000 120.84320 724 ASP A O 1
ATOM 5534 N N . ILE A 1 725 ? -10.03854 -3.86915 -16.37106 1.000 127.08880 725 ILE A N 1
ATOM 5535 C CA . ILE A 1 725 ? -10.79239 -4.75961 -15.48849 1.000 142.09913 725 ILE A CA 1
ATOM 5536 C C . ILE A 1 725 ? -12.16627 -4.12801 -15.28814 1.000 145.88687 725 ILE A C 1
ATOM 5537 O O . ILE A 1 725 ? -12.38574 -3.36464 -14.34644 1.000 140.39076 725 ILE A O 1
ATOM 5542 N N . ASP A 1 726 ? -13.11756 -4.46807 -16.15376 1.000 135.74682 726 ASP A N 1
ATOM 5543 C CA . ASP A 1 726 ? -14.49264 -4.02092 -15.97545 1.000 141.36770 726 ASP A CA 1
ATOM 5544 C C . ASP A 1 726 ? -15.22464 -4.93994 -15.00787 1.000 163.58695 726 ASP A C 1
ATOM 5545 O O . ASP A 1 726 ? -15.06769 -6.16370 -15.06068 1.000 169.89566 726 ASP A O 1
ATOM 5550 N N . ARG A 1 727 ? -16.02567 -4.34179 -14.11940 1.000 188.30192 727 ARG A N 1
ATOM 5551 C CA . ARG A 1 727 ? -16.94864 -5.11651 -13.29571 1.000 178.16554 727 ARG A CA 1
ATOM 5552 C C . ARG A 1 727 ? -16.21642 -6.17230 -12.47762 1.000 169.23162 727 ARG A C 1
ATOM 5553 O O . ARG A 1 727 ? -16.24852 -7.35721 -12.82723 1.000 158.84693 727 ARG A O 1
ATOM 5561 N N . ARG A 1 728 ? -15.53918 -5.76214 -11.40430 1.000 167.34311 728 ARG A N 1
ATOM 5562 C CA . ARG A 1 728 ? -14.60285 -6.64621 -10.72149 1.000 153.93662 728 ARG A CA 1
ATOM 5563 C C . ARG A 1 728 ? -15.34429 -7.80464 -10.06842 1.000 126.53140 728 ARG A C 1
ATOM 5564 O O . ARG A 1 728 ? -15.43385 -7.90419 -8.84051 1.000 108.37588 728 ARG A O 1
ATOM 5572 N N . LYS A 1 729 ? -15.87475 -8.68885 -10.91549 1.000 118.13499 729 LYS A N 1
ATOM 5573 C CA . LYS A 1 729 ? -16.43445 -9.96064 -10.49420 1.000 108.71353 729 LYS A CA 1
ATOM 5574 C C . LYS A 1 729 ? -15.37196 -10.92407 -9.98705 1.000 110.39266 729 LYS A C 1
ATOM 5575 O O . LYS A 1 729 ? -15.72972 -11.97177 -9.44030 1.000 108.47253 729 LYS A O 1
ATOM 5581 N N . ALA A 1 730 ? -14.08419 -10.61274 -10.17206 1.000 113.58147 730 ALA A N 1
ATOM 5582 C CA . ALA A 1 730 ? -13.03952 -11.44646 -9.58836 1.000 90.95027 730 ALA A CA 1
ATOM 5583 C C . ALA A 1 730 ? -13.30063 -11.66355 -8.10675 1.000 102.15244 730 ALA A C 1
ATOM 5584 O O . ALA A 1 730 ? -13.19680 -12.78964 -7.60523 1.000 93.36618 730 ALA A O 1
ATOM 5586 N N . GLU A 1 731 ? -13.68640 -10.59919 -7.39849 1.000 93.99437 731 GLU A N 1
ATOM 5587 C CA . GLU A 1 731 ? -14.09288 -10.75063 -6.00776 1.000 89.94903 731 GLU A CA 1
ATOM 5588 C C . GLU A 1 731 ? -15.36116 -11.58585 -5.88388 1.000 85.51418 731 GLU A C 1
ATOM 5589 O O . GLU A 1 731 ? -15.54126 -12.29176 -4.88587 1.000 92.37738 731 GLU A O 1
ATOM 5595 N N . THR A 1 732 ? -16.24268 -11.52880 -6.88374 1.000 89.32558 732 THR A N 1
ATOM 5596 C CA . THR A 1 732 ? -17.44372 -12.35742 -6.85719 1.000 82.96474 732 THR A CA 1
ATOM 5597 C C . THR A 1 732 ? -17.11587 -13.82545 -7.09392 1.000 92.06443 732 THR A C 1
ATOM 5598 O O . THR A 1 732 ? -17.81107 -14.70754 -6.57674 1.000 105.80903 732 THR A O 1
ATOM 5602 N N . LEU A 1 733 ? -16.07230 -14.10871 -7.86827 1.000 96.96185 733 LEU A N 1
ATOM 5603 C CA . LEU A 1 733 ? -15.69379 -15.47529 -8.19636 1.000 92.13547 733 LEU A CA 1
ATOM 5604 C C . LEU A 1 733 ? -14.57179 -16.01264 -7.30852 1.000 89.15556 733 LEU A C 1
ATOM 5605 O O . LEU A 1 733 ? -14.02933 -17.08507 -7.59365 1.000 98.03576 733 LEU A O 1
ATOM 5610 N N . GLY A 1 734 ? -14.21359 -15.29749 -6.24167 1.000 86.27796 734 GLY A N 1
ATOM 5611 C CA . GLY A 1 734 ? -13.30378 -15.79387 -5.23475 1.000 89.33100 734 GLY A CA 1
ATOM 5612 C C . GLY A 1 734 ? -11.87578 -15.29592 -5.34510 1.000 97.38153 734 GLY A C 1
ATOM 5613 O O . GLY A 1 734 ? -11.15363 -15.31552 -4.34138 1.000 112.12975 734 GLY A O 1
ATOM 5614 N N . VAL A 1 735 ? -11.44941 -14.84486 -6.52049 1.000 83.53773 735 VAL A N 1
ATOM 5615 C CA . VAL A 1 735 ? -10.06845 -14.41028 -6.70916 1.000 89.43439 735 VAL A CA 1
ATOM 5616 C C . VAL A 1 735 ? -9.89727 -13.00848 -6.13775 1.000 82.07303 735 VAL A C 1
ATOM 5617 O O . VAL A 1 735 ? -10.71058 -12.11352 -6.39523 1.000 83.11792 735 VAL A O 1
ATOM 5621 N N . SER A 1 736 ? -8.84109 -12.81423 -5.35584 1.000 73.50693 736 SER A N 1
ATOM 5622 C CA . SER A 1 736 ? -8.58237 -11.52512 -4.73460 1.000 74.60078 736 SER A CA 1
ATOM 5623 C C . SER A 1 736 ? -7.74233 -10.64936 -5.65225 1.000 79.44230 736 SER A C 1
ATOM 5624 O O . SER A 1 736 ? -7.06116 -11.13014 -6.55841 1.000 80.19365 736 SER A O 1
ATOM 5627 N N . MET A 1 737 ? -7.78929 -9.34189 -5.39781 1.000 72.70072 737 MET A N 1
ATOM 5628 C CA . MET A 1 737 ? -6.91810 -8.43640 -6.13402 1.000 75.84543 737 MET A CA 1
ATOM 5629 C C . MET A 1 737 ? -5.45763 -8.64681 -5.75532 1.000 83.96371 737 MET A C 1
ATOM 5630 O O . MET A 1 737 ? -4.56011 -8.37121 -6.56108 1.000 82.94353 737 MET A O 1
ATOM 5635 N N . ASP A 1 738 ? -5.20400 -9.13147 -4.53745 1.000 89.61865 738 ASP A N 1
ATOM 5636 C CA . ASP A 1 738 ? -3.83952 -9.44140 -4.12301 1.000 78.84761 738 ASP A CA 1
ATOM 5637 C C . ASP A 1 738 ? -3.24666 -10.54645 -4.98697 1.000 80.75017 738 ASP A C 1
ATOM 5638 O O . ASP A 1 738 ? -2.15532 -10.39429 -5.55047 1.000 69.12316 738 ASP A O 1
ATOM 5643 N N . GLU A 1 739 ? -3.96999 -11.66629 -5.11099 1.000 82.27471 739 GLU A N 1
ATOM 5644 C CA . GLU A 1 739 ? -3.46228 -12.82018 -5.84778 1.000 80.47381 739 GLU A CA 1
ATOM 5645 C C . GLU A 1 739 ? -3.27125 -12.50103 -7.32693 1.000 85.76034 739 GLU A C 1
ATOM 5646 O O . GLU A 1 739 ? -2.29129 -12.93948 -7.94223 1.000 83.53710 739 GLU A O 1
ATOM 5652 N N . ILE A 1 740 ? -4.19916 -11.74579 -7.91750 1.000 82.29849 740 ILE A N 1
ATOM 5653 C CA . ILE A 1 740 ? -4.03361 -11.31771 -9.30350 1.000 74.47535 740 ILE A CA 1
ATOM 5654 C C . ILE A 1 740 ? -2.79888 -10.43601 -9.43623 1.000 76.58532 740 ILE A C 1
ATOM 5655 O O . ILE A 1 740 ? -1.95057 -10.65026 -10.31006 1.000 67.87640 740 ILE A O 1
ATOM 5660 N N . ASN A 1 741 ? -2.66279 -9.45126 -8.54433 1.000 74.95251 741 ASN A N 1
ATOM 5661 C CA . ASN A 1 741 ? -1.58307 -8.47871 -8.67574 1.000 81.57435 741 ASN A CA 1
ATOM 5662 C C . ASN A 1 741 ? -0.21651 -9.11533 -8.46487 1.000 81.37340 741 ASN A C 1
ATOM 5663 O O . ASN A 1 741 ? 0.77330 -8.65758 -9.04887 1.000 72.49747 741 ASN A O 1
ATOM 5668 N N . THR A 1 742 ? -0.14090 -10.15905 -7.63426 1.000 77.80036 742 THR A N 1
ATOM 5669 C CA . THR A 1 742 ? 1.13740 -10.81878 -7.38685 1.000 76.74087 742 THR A CA 1
ATOM 5670 C C . THR A 1 742 ? 1.56177 -11.67774 -8.57059 1.000 80.82522 742 THR A C 1
ATOM 5671 O O . THR A 1 742 ? 2.73507 -11.66153 -8.96678 1.000 81.80232 742 THR A O 1
ATOM 5675 N N . THR A 1 743 ? 0.62113 -12.43491 -9.14625 1.000 75.28732 743 THR A N 1
ATOM 5676 C CA . THR A 1 743 ? 0.96239 -13.33015 -10.24788 1.000 78.35800 743 THR A CA 1
ATOM 5677 C C . THR A 1 743 ? 1.44207 -12.54121 -11.46055 1.000 77.58061 743 THR A C 1
ATOM 5678 O O . THR A 1 743 ? 2.36616 -12.96487 -12.16583 1.000 83.12027 743 THR A O 1
ATOM 5682 N N . LEU A 1 744 ? 0.82703 -11.38797 -11.71806 1.000 83.40622 744 LEU A N 1
ATOM 5683 C CA . LEU A 1 744 ? 1.34241 -10.50112 -12.75378 1.000 85.87615 744 LEU A CA 1
ATOM 5684 C C . LEU A 1 744 ? 2.67556 -9.89252 -12.33962 1.000 74.96916 744 LEU A C 1
ATOM 5685 O O . LEU A 1 744 ? 3.59895 -9.78975 -13.15615 1.000 72.32873 744 LEU A O 1
ATOM 5690 N N . ALA A 1 745 ? 2.79830 -9.49090 -11.07163 1.000 79.69296 745 ALA A N 1
ATOM 5691 C CA . ALA A 1 745 ? 4.03218 -8.85586 -10.61859 1.000 87.63240 745 ALA A CA 1
ATOM 5692 C C . ALA A 1 745 ? 5.20381 -9.82878 -10.66097 1.000 93.80503 745 ALA A C 1
ATOM 5693 O O . ALA A 1 745 ? 6.33778 -9.42782 -10.95227 1.000 89.16546 745 ALA A O 1
ATOM 5695 N N . VAL A 1 746 ? 4.94920 -11.10905 -10.37127 1.000 84.19637 746 VAL A N 1
ATOM 5696 C CA . VAL A 1 746 ? 6.02119 -12.10214 -10.35525 1.000 87.66775 746 VAL A CA 1
ATOM 5697 C C . VAL A 1 746 ? 6.65395 -12.24650 -11.73808 1.000 88.50798 746 VAL A C 1
ATOM 5698 O O . VAL A 1 746 ? 7.88435 -12.27067 -11.86934 1.000 81.05620 746 VAL A O 1
ATOM 5702 N N . MET A 1 747 ? 5.83155 -12.33250 -12.79037 1.000 87.27959 747 MET A N 1
ATOM 5703 C CA . MET A 1 747 ? 6.32967 -12.57278 -14.14121 1.000 78.60894 747 MET A CA 1
ATOM 5704 C C . MET A 1 747 ? 6.64790 -11.29910 -14.91580 1.000 76.57183 747 MET A C 1
ATOM 5705 O O . MET A 1 747 ? 7.21986 -11.38946 -16.00840 1.000 77.29708 747 MET A O 1
ATOM 5710 N N . PHE A 1 748 ? 6.29157 -10.12212 -14.38995 1.000 86.35550 748 PHE A N 1
ATOM 5711 C CA . PHE A 1 748 ? 6.58875 -8.85117 -15.04161 1.000 75.12708 748 PHE A CA 1
ATOM 5712 C C . PHE A 1 748 ? 7.51394 -7.95584 -14.23038 1.000 78.82687 748 PHE A C 1
ATOM 5713 O O . PHE A 1 748 ? 8.01901 -6.96518 -14.77332 1.000 79.02466 748 PHE A O 1
ATOM 5721 N N . GLY A 1 749 ? 7.74970 -8.26819 -12.95637 1.000 79.52738 749 GLY A N 1
ATOM 5722 C CA . GLY A 1 749 ? 8.61831 -7.44201 -12.14406 1.000 78.71280 749 GLY A CA 1
ATOM 5723 C C . GLY A 1 749 ? 7.98230 -6.10501 -11.79907 1.000 76.58947 749 GLY A C 1
ATOM 5724 O O . GLY A 1 749 ? 6.75762 -5.95902 -11.72357 1.000 71.13805 749 GLY A O 1
ATOM 5725 N N . SER A 1 750 ? 8.84244 -5.10875 -11.57908 1.000 80.61761 750 SER A N 1
ATOM 5726 C CA . SER A 1 750 ? 8.38506 -3.75371 -11.29473 1.000 75.13233 750 SER A CA 1
ATOM 5727 C C . SER A 1 750 ? 7.73006 -3.08289 -12.49740 1.000 79.47818 750 SER A C 1
ATOM 5728 O O . SER A 1 750 ? 7.11184 -2.02495 -12.33166 1.000 77.83998 750 SER A O 1
ATOM 5731 N N . ASP A 1 751 ? 7.83747 -3.66820 -13.69417 1.000 65.20420 751 ASP A N 1
ATOM 5732 C CA . ASP A 1 751 ? 7.21682 -3.07966 -14.87390 1.000 61.95576 751 ASP A CA 1
ATOM 5733 C C . ASP A 1 751 ? 5.69730 -3.10588 -14.80759 1.000 66.33018 751 ASP A C 1
ATOM 5734 O O . ASP A 1 751 ? 5.04405 -2.46756 -15.64113 1.000 72.60151 751 ASP A O 1
ATOM 5739 N N . TYR A 1 752 ? 5.12622 -3.82886 -13.85051 1.000 68.09088 752 TYR A N 1
ATOM 5740 C CA . TYR A 1 752 ? 3.67982 -3.94156 -13.70235 1.000 70.74750 752 TYR A CA 1
ATOM 5741 C C . TYR A 1 752 ? 3.19100 -2.86109 -12.74706 1.000 66.12919 752 TYR A C 1
ATOM 5742 O O . TYR A 1 752 ? 3.42375 -2.94240 -11.53685 1.000 78.73945 752 TYR A O 1
ATOM 5751 N N . ILE A 1 753 ? 2.51445 -1.84986 -13.28913 1.000 65.95895 753 ILE A N 1
ATOM 5752 C CA . ILE A 1 753 ? 2.06421 -0.69489 -12.52801 1.000 69.88622 753 ILE A CA 1
ATOM 5753 C C . ILE A 1 753 ? 0.59785 -0.41802 -12.85787 1.000 64.45553 753 ILE A C 1
ATOM 5754 O O . ILE A 1 753 ? -0.03505 -1.14022 -13.62646 1.000 72.79905 753 ILE A O 1
ATOM 5759 N N . GLY A 1 754 ? 0.06253 0.64569 -12.25932 1.000 61.58163 754 GLY A N 1
ATOM 5760 C CA . GLY A 1 754 ? -1.34082 0.98016 -12.41012 1.000 65.22285 754 GLY A CA 1
ATOM 5761 C C . GLY A 1 754 ? -1.57361 2.34136 -13.02827 1.000 66.37068 754 GLY A C 1
ATOM 5762 O O . GLY A 1 754 ? -0.66866 3.17956 -13.04342 1.000 74.41708 754 GLY A O 1
ATOM 5763 N N . ASP A 1 755 ? -2.78542 2.57498 -13.52227 1.000 72.53444 755 ASP A N 1
ATOM 5764 C CA . ASP A 1 755 ? -3.09472 3.75294 -14.33102 1.000 76.58001 755 ASP A CA 1
ATOM 5765 C C . ASP A 1 755 ? -4.47692 4.26863 -13.93829 1.000 88.51639 755 ASP A C 1
ATOM 5766 O O . ASP A 1 755 ? -5.02236 3.91625 -12.88671 1.000 101.82982 755 ASP A O 1
ATOM 5771 N N . PHE A 1 756 ? -5.04903 5.11742 -14.79457 1.000 97.44269 756 PHE A N 1
ATOM 5772 C CA . PHE A 1 756 ? -6.26847 5.84885 -14.46779 1.000 107.74239 756 PHE A CA 1
ATOM 5773 C C . PHE A 1 756 ? -7.48088 4.93221 -14.33192 1.000 132.14599 756 PHE A C 1
ATOM 5774 O O . PHE A 1 756 ? -7.70515 4.03853 -15.15198 1.000 124.57637 756 PHE A O 1
ATOM 5782 N N . MET A 1 757 ? -8.28875 5.19735 -13.30537 1.000 154.07648 757 MET A N 1
ATOM 5783 C CA . MET A 1 757 ? -9.45302 4.39364 -12.95803 1.000 157.21896 757 MET A CA 1
ATOM 5784 C C . MET A 1 757 ? -10.73686 5.15611 -13.26387 1.000 167.85195 757 MET A C 1
ATOM 5785 O O . MET A 1 757 ? -10.83382 6.35959 -13.00051 1.000 170.79844 757 MET A O 1
ATOM 5790 N N . HIS A 1 758 ? -11.72265 4.44869 -13.81862 1.000 160.95424 758 HIS A N 1
ATOM 5791 C CA . HIS A 1 758 ? -13.02263 5.04621 -14.12270 1.000 160.10851 758 HIS A CA 1
ATOM 5792 C C . HIS A 1 758 ? -14.09088 3.96241 -14.04969 1.000 149.86010 758 HIS A C 1
ATOM 5793 O O . HIS A 1 758 ? -14.13393 3.07523 -14.90771 1.000 136.15767 758 HIS A O 1
ATOM 5800 N N . GLY A 1 759 ? -14.94924 4.03653 -13.03320 1.000 148.16236 759 GLY A N 1
ATOM 5801 C CA . GLY A 1 759 ? -16.12886 3.19362 -12.96638 1.000 140.48669 759 GLY A CA 1
ATOM 5802 C C . GLY A 1 759 ? -15.86116 1.71260 -12.79433 1.000 141.78422 759 GLY A C 1
ATOM 5803 O O . GLY A 1 759 ? -16.11128 0.92621 -13.71310 1.000 140.53945 759 GLY A O 1
ATOM 5804 N N . SER A 1 760 ? -15.34457 1.32386 -11.62638 1.000 141.11054 760 SER A N 1
ATOM 5805 C CA . SER A 1 760 ? -15.07350 -0.07196 -11.27480 1.000 148.78366 760 SER A CA 1
ATOM 5806 C C . SER A 1 760 ? -14.05579 -0.72728 -12.20482 1.000 154.83139 760 SER A C 1
ATOM 5807 O O . SER A 1 760 ? -13.97226 -1.95896 -12.26427 1.000 151.55751 760 SER A O 1
ATOM 5810 N N . GLN A 1 761 ? -13.27346 0.07075 -12.93266 1.000 152.62379 761 GLN A N 1
ATOM 5811 C CA . GLN A 1 761 ? -12.27718 -0.43256 -13.87319 1.000 135.78555 761 GLN A CA 1
ATOM 5812 C C . GLN A 1 761 ? -10.88865 -0.22572 -13.28528 1.000 123.12014 761 GLN A C 1
ATOM 5813 O O . GLN A 1 761 ? -10.42303 0.91009 -13.17089 1.000 130.64166 761 GLN A O 1
ATOM 5819 N N . VAL A 1 762 ? -10.20816 -1.32127 -12.95922 1.000 117.53867 762 VAL A N 1
ATOM 5820 C CA . VAL A 1 762 ? -8.84980 -1.25604 -12.41448 1.000 115.02008 762 VAL A CA 1
ATOM 5821 C C . VAL A 1 762 ? -7.90226 -1.28528 -13.61124 1.000 106.12696 762 VAL A C 1
ATOM 5822 O O . VAL A 1 762 ? -7.41311 -2.33566 -14.01839 1.000 102.47998 762 VAL A O 1
ATOM 5826 N N . ARG A 1 763 ? -7.64200 -0.11442 -14.18784 1.000 109.00744 763 ARG A N 1
ATOM 5827 C CA . ARG A 1 763 ? -6.74392 -0.04689 -15.33246 1.000 94.45704 763 ARG A CA 1
ATOM 5828 C C . ARG A 1 763 ? -5.30144 -0.23215 -14.89086 1.000 81.10872 763 ARG A C 1
ATOM 5829 O O . ARG A 1 763 ? -4.86509 0.31052 -13.87279 1.000 83.50170 763 ARG A O 1
ATOM 5837 N N . LYS A 1 764 ? -4.55722 -1.00470 -15.66917 1.000 82.87207 764 LYS A N 1
ATOM 5838 C CA . LYS A 1 764 ? -3.16665 -1.28312 -15.36135 1.000 78.03550 764 LYS A CA 1
ATOM 5839 C C . LYS A 1 764 ? -2.36827 -1.27475 -16.65781 1.000 68.11398 764 LYS A C 1
ATOM 5840 O O . LYS A 1 764 ? -2.92034 -1.43410 -17.74983 1.000 74.35178 764 LYS A O 1
ATOM 5846 N N . VAL A 1 765 ? -1.06230 -1.05867 -16.54067 1.000 46.91234 765 VAL A N 1
ATOM 5847 C CA . VAL A 1 765 ? -0.17302 -1.14510 -17.69096 1.000 69.66834 765 VAL A CA 1
ATOM 5848 C C . VAL A 1 765 ? 1.04797 -1.97026 -17.31333 1.000 65.21249 765 VAL A C 1
ATOM 5849 O O . VAL A 1 765 ? 1.59497 -1.83331 -16.21291 1.000 66.32045 765 VAL A O 1
ATOM 5853 N N . VAL A 1 766 ? 1.44718 -2.85571 -18.21512 1.000 55.15337 766 VAL A N 1
ATOM 5854 C CA . VAL A 1 766 ? 2.76070 -3.48053 -18.15878 1.000 68.96535 766 VAL A CA 1
ATOM 5855 C C . VAL A 1 766 ? 3.70862 -2.62876 -18.99704 1.000 62.74207 766 VAL A C 1
ATOM 5856 O O . VAL A 1 766 ? 3.45309 -2.37584 -20.17987 1.000 61.56668 766 VAL A O 1
ATOM 5860 N N . VAL A 1 767 ? 4.78676 -2.16149 -18.38048 1.000 52.81350 767 VAL A N 1
ATOM 5861 C CA . VAL A 1 767 ? 5.74346 -1.30311 -19.06785 1.000 57.36106 767 VAL A CA 1
ATOM 5862 C C . VAL A 1 767 ? 6.65617 -2.17032 -19.92685 1.000 64.00866 767 VAL A C 1
ATOM 5863 O O . VAL A 1 767 ? 7.30972 -3.09251 -19.42677 1.000 65.12426 767 VAL A O 1
ATOM 5867 N N . GLN A 1 768 ? 6.69809 -1.87650 -21.22664 1.000 70.09554 768 GLN A N 1
ATOM 5868 C CA . GLN A 1 768 ? 7.52381 -2.60923 -22.17824 1.000 62.30233 768 GLN A CA 1
ATOM 5869 C C . GLN A 1 768 ? 8.49090 -1.68321 -22.90587 1.000 70.67502 768 GLN A C 1
ATOM 5870 O O . GLN A 1 768 ? 8.83472 -1.91893 -24.06705 1.000 69.95010 768 GLN A O 1
ATOM 5876 N N . ALA A 1 769 ? 8.93356 -0.61901 -22.23348 1.000 73.81465 769 ALA A N 1
ATOM 5877 C CA . ALA A 1 769 ? 9.88558 0.30507 -22.83675 1.000 62.64123 769 ALA A CA 1
ATOM 5878 C C . ALA A 1 769 ? 11.29158 -0.27519 -22.92514 1.000 70.37980 769 ALA A C 1
ATOM 5879 O O . ALA A 1 769 ? 12.15503 0.33129 -23.56985 1.000 84.14945 769 ALA A O 1
ATOM 5881 N N . ASP A 1 770 ? 11.54771 -1.41273 -22.28330 1.000 66.71061 770 ASP A N 1
ATOM 5882 C CA . ASP A 1 770 ? 12.84144 -2.07545 -22.35062 1.000 64.72713 770 ASP A CA 1
ATOM 5883 C C . ASP A 1 770 ? 12.87744 -3.19286 -23.38589 1.000 68.19853 770 ASP A C 1
ATOM 5884 O O . ASP A 1 770 ? 13.88238 -3.90663 -23.47380 1.000 72.43701 770 ASP A O 1
ATOM 5889 N N . GLY A 1 771 ? 11.80178 -3.37544 -24.15098 1.000 64.67527 771 GLY A N 1
ATOM 5890 C CA . GLY A 1 771 ? 11.82599 -4.26576 -25.29500 1.000 62.20606 771 GLY A CA 1
ATOM 5891 C C . GLY A 1 771 ? 11.91854 -5.74162 -24.99028 1.000 64.73108 771 GLY A C 1
ATOM 5892 O O . GLY A 1 771 ? 12.23201 -6.52564 -25.88873 1.000 84.58562 771 GLY A O 1
ATOM 5893 N N . ALA A 1 772 ? 11.66031 -6.15075 -23.75387 1.000 67.96179 772 ALA A N 1
ATOM 5894 C CA . ALA A 1 772 ? 11.65722 -7.57012 -23.43179 1.000 63.89385 772 ALA A CA 1
ATOM 5895 C C . ALA A 1 772 ? 10.44815 -8.26449 -24.05637 1.000 69.73632 772 ALA A C 1
ATOM 5896 O O . ALA A 1 772 ? 9.38931 -7.66005 -24.25098 1.000 73.40827 772 ALA A O 1
ATOM 5898 N N . LYS A 1 773 ? 10.61451 -9.55107 -24.37977 1.000 63.99336 773 LYS A N 1
ATOM 5899 C CA . LYS A 1 773 ? 9.52420 -10.30433 -24.99741 1.000 79.25467 773 LYS A CA 1
ATOM 5900 C C . LYS A 1 773 ? 8.49898 -10.74992 -23.95967 1.000 80.89921 773 LYS A C 1
ATOM 5901 O O . LYS A 1 773 ? 7.33994 -10.31664 -23.98858 1.000 86.72921 773 LYS A O 1
ATOM 5907 N N . ARG A 1 774 ? 8.91491 -11.60986 -23.03758 1.000 51.74315 774 ARG A N 1
ATOM 5908 C CA . ARG A 1 774 ? 8.13421 -11.95184 -21.83428 1.000 74.80030 774 ARG A CA 1
ATOM 5909 C C . ARG A 1 774 ? 6.76832 -12.50055 -22.25631 1.000 64.05992 774 ARG A C 1
ATOM 5910 O O . ARG A 1 774 ? 6.66942 -13.22693 -23.25581 1.000 63.29804 774 ARG A O 1
ATOM 5918 N N . LEU A 1 775 ? 5.70802 -12.15570 -21.53475 1.000 58.78388 775 LEU A N 1
ATOM 5919 C CA . LEU A 1 775 ? 4.37508 -12.68390 -21.77481 1.000 66.79285 775 LEU A CA 1
ATOM 5920 C C . LEU A 1 775 ? 3.60324 -11.73036 -22.67866 1.000 70.73745 775 LEU A C 1
ATOM 5921 O O . LEU A 1 775 ? 3.57860 -10.51795 -22.43674 1.000 78.18262 775 LEU A O 1
ATOM 5926 N N . GLY A 1 776 ? 2.99446 -12.27702 -23.72753 1.000 63.33072 776 GLY A N 1
ATOM 5927 C CA . GLY A 1 776 ? 2.11490 -11.50669 -24.57536 1.000 68.15321 776 GLY A CA 1
ATOM 5928 C C . GLY A 1 776 ? 0.71432 -11.43795 -24.00524 1.000 71.36628 776 GLY A C 1
ATOM 5929 O O . GLY A 1 776 ? 0.41267 -11.97290 -22.93818 1.000 70.21789 776 GLY A O 1
ATOM 5930 N N . ILE A 1 777 ? -0.16631 -10.75794 -24.74451 1.000 79.00317 777 ILE A N 1
ATOM 5931 C CA . ILE A 1 777 ? -1.54231 -10.62477 -24.27683 1.000 77.65818 777 ILE A CA 1
ATOM 5932 C C . ILE A 1 777 ? -2.21536 -11.98735 -24.21931 1.000 63.38269 777 ILE A C 1
ATOM 5933 O O . ILE A 1 777 ? -3.16940 -12.18597 -23.45771 1.000 68.05286 777 ILE A O 1
ATOM 5938 N N . ASP A 1 778 ? -1.73260 -12.94821 -25.01010 1.000 70.84895 778 ASP A N 1
ATOM 5939 C CA . ASP A 1 778 ? -2.28248 -14.29960 -24.94258 1.000 89.27019 778 ASP A CA 1
ATOM 5940 C C . ASP A 1 778 ? -1.86518 -15.00771 -23.65999 1.000 90.20389 778 ASP A C 1
ATOM 5941 O O . ASP A 1 778 ? -2.69021 -15.66017 -23.00858 1.000 87.81371 778 ASP A O 1
ATOM 5946 N N . ASP A 1 779 ? -0.58840 -14.88976 -23.28473 1.000 87.35096 779 ASP A N 1
ATOM 5947 C CA . ASP A 1 779 ? -0.11953 -15.47429 -22.03284 1.000 65.58630 779 ASP A CA 1
ATOM 5948 C C . ASP A 1 779 ? -0.82645 -14.84708 -20.84086 1.000 76.62501 779 ASP A C 1
ATOM 5949 O O . ASP A 1 779 ? -1.14834 -15.53470 -19.86557 1.000 85.44956 779 ASP A O 1
ATOM 5954 N N . ILE A 1 780 ? -1.06047 -13.53447 -20.89523 1.000 84.13204 780 ILE A N 1
ATOM 5955 C CA . ILE A 1 780 ? -1.69648 -12.84817 -19.77614 1.000 83.36107 780 ILE A CA 1
ATOM 5956 C C . ILE A 1 780 ? -3.07946 -13.42748 -19.51620 1.000 87.53707 780 ILE A C 1
ATOM 5957 O O . ILE A 1 780 ? -3.45448 -13.68704 -18.36593 1.000 97.32222 780 ILE A O 1
ATOM 5962 N N . GLY A 1 781 ? -3.85050 -13.66151 -20.57707 1.000 87.65635 781 GLY A N 1
ATOM 5963 C CA . GLY A 1 781 ? -5.15427 -14.27794 -20.39992 1.000 99.95074 781 GLY A CA 1
ATOM 5964 C C . GLY A 1 781 ? -5.06671 -15.69325 -19.85779 1.000 110.67797 781 GLY A C 1
ATOM 5965 O O . GLY A 1 781 ? -5.91061 -16.11985 -19.06420 1.000 90.14437 781 GLY A O 1
ATOM 5966 N N . ARG A 1 782 ? -4.04232 -16.43695 -20.27196 1.000 122.42338 782 ARG A N 1
ATOM 5967 C CA . ARG A 1 782 ? -3.86514 -17.82944 -19.88234 1.000 114.43942 782 ARG A CA 1
ATOM 5968 C C . ARG A 1 782 ? -3.06487 -17.98662 -18.59440 1.000 119.56232 782 ARG A C 1
ATOM 5969 O O . ARG A 1 782 ? -2.71435 -19.11309 -18.22996 1.000 111.80110 782 ARG A O 1
ATOM 5977 N N . LEU A 1 783 ? -2.74651 -16.88886 -17.91535 1.000 114.03342 783 LEU A N 1
ATOM 5978 C CA . LEU A 1 783 ? -2.13560 -16.97541 -16.59758 1.000 106.70859 783 LEU A CA 1
ATOM 5979 C C . LEU A 1 783 ? -3.15794 -17.47981 -15.58198 1.000 111.44598 783 LEU A C 1
ATOM 5980 O O . LEU A 1 783 ? -4.36423 -17.25443 -15.71647 1.000 103.96158 783 LEU A O 1
ATOM 5985 N N . HIS A 1 784 ? -2.66812 -18.17660 -14.56024 1.000 121.95205 784 HIS A N 1
ATOM 5986 C CA . HIS A 1 784 ? -3.52520 -18.84223 -13.58887 1.000 121.82238 784 HIS A CA 1
ATOM 5987 C C . HIS A 1 784 ? -3.45525 -18.14315 -12.23765 1.000 120.13741 784 HIS A C 1
ATOM 5988 O O . HIS A 1 784 ? -2.37837 -17.73415 -11.79069 1.000 114.28166 784 HIS A O 1
ATOM 5995 N N . VAL A 1 785 ? -4.61683 -18.00900 -11.59449 1.000 102.58406 785 VAL A N 1
ATOM 5996 C CA . VAL A 1 785 ? -4.73765 -17.40611 -10.27463 1.000 101.65912 785 VAL A CA 1
ATOM 5997 C C . VAL A 1 785 ? -5.58312 -18.32299 -9.39679 1.000 98.60150 785 VAL A C 1
ATOM 5998 O O . VAL A 1 785 ? -6.34526 -19.16099 -9.88331 1.000 101.61290 785 VAL A O 1
ATOM 6002 N N . ARG A 1 786 ? -5.43297 -18.16417 -8.08507 1.000 91.71576 786 ARG A N 1
ATOM 6003 C CA . ARG A 1 786 ? -6.15205 -18.97954 -7.11491 1.000 95.14174 786 ARG A CA 1
ATOM 6004 C C . ARG A 1 786 ? -7.22958 -18.15702 -6.42365 1.000 101.33743 786 ARG A C 1
ATOM 6005 O O . ARG A 1 786 ? -6.97007 -17.03997 -5.95781 1.000 96.97839 786 ARG A O 1
ATOM 6013 N N . ASN A 1 787 ? -8.42991 -18.72212 -6.34829 1.000 105.36479 787 ASN A N 1
ATOM 6014 C CA . ASN A 1 787 ? -9.52963 -18.12610 -5.61306 1.000 115.01428 787 ASN A CA 1
ATOM 6015 C C . ASN A 1 787 ? -9.50013 -18.60177 -4.15997 1.000 117.65139 787 ASN A C 1
ATOM 6016 O O . ASN A 1 787 ? -8.62201 -19.36371 -3.74426 1.000 111.31808 787 ASN A O 1
ATOM 6021 N N . GLU A 1 788 ? -10.47995 -18.15104 -3.37436 1.000 134.51492 788 GLU A N 1
ATOM 6022 C CA . GLU A 1 788 ? -10.50155 -18.46499 -1.95081 1.000 137.30048 788 GLU A CA 1
ATOM 6023 C C . GLU A 1 788 ? -10.85566 -19.91634 -1.66754 1.000 133.02816 788 GLU A C 1
ATOM 6024 O O . GLU A 1 788 ? -10.83304 -20.31791 -0.49924 1.000 136.27315 788 GLU A O 1
ATOM 6030 N N . GLN A 1 789 ? -11.18302 -20.70715 -2.68777 1.000 117.02877 789 GLN A N 1
ATOM 6031 C CA . GLN A 1 789 ? -11.48921 -22.11945 -2.50869 1.000 115.67833 789 GLN A CA 1
ATOM 6032 C C . GLN A 1 789 ? -10.39823 -23.04769 -3.03520 1.000 106.82358 789 GLN A C 1
ATOM 6033 O O . GLN A 1 789 ? -10.57026 -24.27003 -2.98405 1.000 94.39686 789 GLN A O 1
ATOM 6039 N N . GLY A 1 790 ? -9.28568 -22.51003 -3.53331 1.000 117.61921 790 GLY A N 1
ATOM 6040 C CA . GLY A 1 790 ? -8.11223 -23.30590 -3.84557 1.000 108.65416 790 GLY A CA 1
ATOM 6041 C C . GLY A 1 790 ? -7.93677 -23.74087 -5.28683 1.000 111.23991 790 GLY A C 1
ATOM 6042 O O . GLY A 1 790 ? -7.00645 -24.50693 -5.56955 1.000 100.68980 790 GLY A O 1
ATOM 6043 N N . GLU A 1 791 ? -8.77697 -23.27259 -6.20522 1.000 112.98432 791 GLU A N 1
ATOM 6044 C CA . GLU A 1 791 ? -8.74413 -23.72296 -7.58911 1.000 106.84779 791 GLU A CA 1
ATOM 6045 C C . GLU A 1 791 ? -7.95122 -22.76614 -8.47695 1.000 114.59869 791 GLU A C 1
ATOM 6046 O O . GLU A 1 791 ? -7.71438 -21.60172 -8.13944 1.000 115.90762 791 GLU A O 1
ATOM 6052 N N . MET A 1 792 ? -7.54309 -23.28867 -9.63155 1.000 116.82525 792 MET A N 1
ATOM 6053 C CA . MET A 1 792 ? -6.87071 -22.51130 -10.66379 1.000 100.13405 792 MET A CA 1
ATOM 6054 C C . MET A 1 792 ? -7.92180 -21.96654 -11.62275 1.000 100.294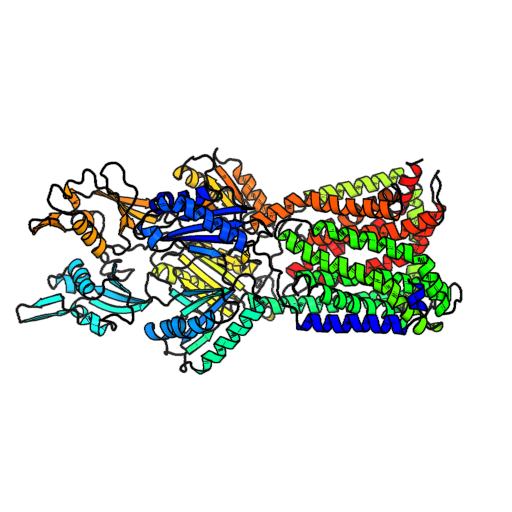99 792 MET A C 1
ATOM 6055 O O . MET A 1 792 ? -8.68903 -22.73906 -12.20814 1.000 105.48019 792 MET A O 1
ATOM 6060 N N . VAL A 1 793 ? -7.95758 -20.64883 -11.78899 1.000 108.19058 793 VAL A N 1
ATOM 6061 C CA . VAL A 1 793 ? -8.89148 -19.98425 -12.69067 1.000 106.80717 793 VAL A CA 1
ATOM 6062 C C . VAL A 1 793 ? -8.07798 -19.24367 -13.74021 1.000 97.60854 793 VAL A C 1
ATOM 6063 O O . VAL A 1 793 ? -7.10090 -18.57548 -13.39319 1.000 94.84214 793 VAL A O 1
ATOM 6067 N N . PRO A 1 794 ? -8.40667 -19.36531 -15.02837 1.000 92.95520 794 PRO A N 1
ATOM 6068 C CA . PRO A 1 794 ? -7.73929 -18.53683 -16.04237 1.000 101.13072 794 PRO A CA 1
ATOM 6069 C C . PRO A 1 794 ? -7.94157 -17.04980 -15.77584 1.000 105.02044 794 PRO A C 1
ATOM 6070 O O . PRO A 1 794 ? -9.02304 -16.60886 -15.37785 1.000 101.83189 794 PRO A O 1
ATOM 6074 N N . LEU A 1 795 ? -6.88292 -16.27296 -16.02271 1.000 97.71927 795 LEU A N 1
ATOM 6075 C CA . LEU A 1 795 ? -6.91438 -14.84154 -15.75027 1.000 91.37154 795 LEU A CA 1
ATOM 6076 C C . LEU A 1 795 ? -7.78597 -14.08011 -16.74773 1.000 103.57509 795 LEU A C 1
ATOM 6077 O O . LEU A 1 795 ? -8.28257 -12.99654 -16.42008 1.000 103.58150 795 LEU A O 1
ATOM 6082 N N . ALA A 1 796 ? -8.00857 -14.63586 -17.94262 1.000 104.85599 796 ALA A N 1
ATOM 6083 C CA . ALA A 1 796 ? -8.71001 -13.93178 -19.01234 1.000 98.11637 796 ALA A CA 1
ATOM 6084 C C . ALA A 1 796 ? -10.17144 -13.64716 -18.69582 1.000 102.39685 796 ALA A C 1
ATOM 6085 O O . ALA A 1 796 ? -10.79655 -12.85860 -19.41565 1.000 80.29040 796 ALA A O 1
ATOM 6087 N N . THR A 1 797 ? -10.73271 -14.27643 -17.66034 1.000 113.08150 797 THR A N 1
ATOM 6088 C CA . THR A 1 797 ? -12.12723 -14.02586 -17.31227 1.000 116.54279 797 THR A CA 1
ATOM 6089 C C . THR A 1 797 ? -12.32872 -12.58777 -16.85286 1.000 132.45977 797 THR A C 1
ATOM 6090 O O . THR A 1 797 ? -13.33784 -11.95470 -17.18729 1.000 130.51518 797 THR A O 1
ATOM 6094 N N . PHE A 1 798 ? -11.37389 -12.05262 -16.09176 1.000 169.32268 798 PHE A N 1
ATOM 6095 C CA . PHE A 1 798 ? -11.49564 -10.72470 -15.50550 1.000 169.75348 798 PHE A CA 1
ATOM 6096 C C . PHE A 1 798 ? -10.44630 -9.74710 -16.01935 1.000 168.52665 798 PHE A C 1
ATOM 6097 O O . PHE A 1 798 ? -10.34814 -8.63526 -15.49089 1.000 172.61111 798 PHE A O 1
ATOM 6105 N N . ALA A 1 799 ? -9.66099 -10.11895 -17.02907 1.000 120.30962 799 ALA A N 1
ATOM 6106 C CA . ALA A 1 799 ? -8.65404 -9.22532 -17.58858 1.000 119.70849 799 ALA A CA 1
ATOM 6107 C C . ALA A 1 799 ? -8.73699 -9.22120 -19.10784 1.000 111.27762 799 ALA A C 1
ATOM 6108 O O . ALA A 1 799 ? -8.84543 -10.28047 -19.73369 1.000 113.60185 799 ALA A O 1
ATOM 6110 N N . LYS A 1 800 ? -8.67964 -8.02536 -19.69165 1.000 101.90062 800 LYS A N 1
ATOM 6111 C CA . LYS A 1 800 ? -8.68342 -7.82920 -21.14035 1.000 90.90255 800 LYS A CA 1
ATOM 6112 C C . LYS A 1 800 ? -7.46894 -6.96476 -21.47123 1.000 83.53934 800 LYS A C 1
ATOM 6113 O O . LYS A 1 800 ? -7.46061 -5.76182 -21.19021 1.000 75.76940 800 LYS A O 1
ATOM 6119 N N . ALA A 1 801 ? -6.44269 -7.58077 -22.05305 1.000 71.16565 801 ALA A N 1
ATOM 6120 C CA . ALA A 1 801 ? -5.18103 -6.91572 -22.34217 1.000 68.56535 801 ALA A CA 1
ATOM 6121 C C . ALA A 1 801 ? -5.11708 -6.49407 -23.80658 1.000 61.77400 801 ALA A C 1
ATOM 6122 O O . ALA A 1 801 ? -5.75465 -7.09582 -24.67517 1.000 65.77779 801 ALA A O 1
ATOM 6124 N N . ALA A 1 802 ? -4.34256 -5.44405 -24.07280 1.000 58.75254 802 ALA A N 1
ATOM 6125 C CA . ALA A 1 802 ? -4.18761 -4.93495 -25.43039 1.000 54.48826 802 ALA A CA 1
ATOM 6126 C C . ALA A 1 802 ? -2.87718 -4.17194 -25.52574 1.000 57.24118 802 ALA A C 1
ATOM 6127 O O . ALA A 1 802 ? -2.45949 -3.50845 -24.57348 1.000 67.79468 802 ALA A O 1
ATOM 6129 N N . TRP A 1 803 ? -2.23161 -4.26898 -26.68030 1.000 62.02091 803 TRP A N 1
ATOM 6130 C CA . TRP A 1 803 ? -1.01486 -3.50463 -26.90628 1.000 53.25751 803 TRP A CA 1
ATOM 6131 C C . TRP A 1 803 ? -1.36651 -2.05881 -27.20322 1.000 51.48573 803 TRP A C 1
ATOM 6132 O O . TRP A 1 803 ? -2.37923 -1.77575 -27.84720 1.000 51.63236 803 TRP A O 1
ATOM 6143 N N . THR A 1 804 ? -0.53544 -1.14265 -26.71380 1.000 51.86203 804 THR A N 1
ATOM 6144 C CA . THR A 1 804 ? -0.75496 0.27721 -26.94868 1.000 52.47871 804 THR A CA 1
ATOM 6145 C C . THR A 1 804 ? 0.57696 1.00446 -26.82478 1.000 52.83931 804 THR A C 1
ATOM 6146 O O . THR A 1 804 ? 1.56492 0.44988 -26.34010 1.000 54.80080 804 THR A O 1
ATOM 6150 N N . LEU A 1 805 ? 0.59299 2.25441 -27.28526 1.000 53.41789 805 LEU A N 1
ATOM 6151 C CA . LEU A 1 805 ? 1.76538 3.11730 -27.22457 1.000 53.83679 805 LEU A CA 1
ATOM 6152 C C . LEU A 1 805 ? 1.46851 4.31291 -26.33291 1.000 57.67288 805 LEU A C 1
ATOM 6153 O O . LEU A 1 805 ? 0.33750 4.80752 -26.30315 1.000 68.04207 805 LEU A O 1
ATOM 6158 N N . GLY A 1 806 ? 2.48392 4.78508 -25.61459 1.000 54.42355 806 GLY A N 1
ATOM 6159 C CA . GLY A 1 806 ? 2.30631 5.90958 -24.72956 1.000 54.80512 806 GLY A CA 1
ATOM 6160 C C . GLY A 1 806 ? 3.61930 6.51332 -24.28249 1.000 58.43727 806 GLY A C 1
ATOM 6161 O O . GLY A 1 806 ? 4.61630 5.80952 -24.08751 1.000 68.08676 806 GLY A O 1
ATOM 6162 N N . PRO A 1 807 ? 3.64345 7.83311 -24.10852 1.000 55.63947 807 PRO A N 1
ATOM 6163 C CA . PRO A 1 807 ? 4.87948 8.51134 -23.70974 1.000 55.96556 807 PRO A CA 1
ATOM 6164 C C . PRO A 1 807 ? 5.33847 8.05708 -22.33858 1.000 55.68175 807 PRO A C 1
ATOM 6165 O O . PRO A 1 807 ? 4.55000 8.04314 -21.38065 1.000 62.37228 807 PRO A O 1
ATOM 6169 N N . PRO A 1 808 ? 6.60716 7.65937 -22.20902 1.000 55.59089 808 PRO A N 1
ATOM 6170 C CA . PRO A 1 808 ? 7.15240 7.35574 -20.87533 1.000 58.53951 808 PRO A CA 1
ATOM 6171 C C . PRO A 1 808 ? 7.22896 8.55947 -19.95010 1.000 55.82835 808 PRO A C 1
ATOM 6172 O O . PRO A 1 808 ? 7.28103 8.37150 -18.72754 1.000 64.51306 808 PRO A O 1
ATOM 6176 N N . GLN A 1 809 ? 7.24412 9.77915 -20.48266 1.000 56.38393 809 GLN A N 1
ATOM 6177 C CA . GLN A 1 809 ? 7.34164 10.98673 -19.67781 1.000 56.83296 809 GLN A CA 1
ATOM 6178 C C . GLN A 1 809 ? 6.26833 11.97275 -20.10840 1.000 57.20687 809 GLN A C 1
ATOM 6179 O O . GLN A 1 809 ? 5.85000 11.98596 -21.26651 1.000 63.45831 809 GLN A O 1
ATOM 6185 N N . LEU A 1 810 ? 5.80775 12.78532 -19.16198 1.000 57.43907 810 LEU A N 1
ATOM 6186 C CA . LEU A 1 810 ? 4.90565 13.89289 -19.45426 1.000 57.87253 810 LEU A CA 1
ATOM 6187 C C . LEU A 1 810 ? 5.50995 15.15706 -18.86564 1.000 63.59797 810 LEU A C 1
ATOM 6188 O O . LEU A 1 810 ? 5.79241 15.20543 -17.66242 1.000 63.51771 810 LEU A O 1
ATOM 6193 N N . THR A 1 811 ? 5.70460 16.17448 -19.70159 1.000 58.91490 811 THR A N 1
ATOM 6194 C CA . THR A 1 811 ? 6.36996 17.39471 -19.27577 1.000 59.44065 811 THR A CA 1
ATOM 6195 C C . THR A 1 811 ? 5.40607 18.57611 -19.28581 1.000 64.31268 811 THR A C 1
ATOM 6196 O O . THR A 1 811 ? 4.40177 18.57960 -20.00385 1.000 64.46202 811 THR A O 1
ATOM 6200 N N . ARG A 1 812 ? 5.72200 19.57402 -18.46023 1.000 60.25763 812 ARG A N 1
ATOM 6201 C CA . ARG A 1 812 ? 4.90351 20.76490 -18.29225 1.000 60.70113 812 ARG A CA 1
ATOM 6202 C C . ARG A 1 812 ? 5.82852 21.96574 -18.20262 1.000 62.32845 812 ARG A C 1
ATOM 6203 O O . ARG A 1 812 ? 6.82143 21.92427 -17.47027 1.000 76.22855 812 ARG A O 1
ATOM 6211 N N . TYR A 1 813 ? 5.51757 23.02304 -18.95177 1.000 61.76266 813 TYR A N 1
ATOM 6212 C CA . TYR A 1 813 ? 6.29568 24.25684 -18.91532 1.000 65.23928 813 TYR A CA 1
ATOM 6213 C C . TYR A 1 813 ? 5.34749 25.41975 -18.66993 1.000 69.07335 813 TYR A C 1
ATOM 6214 O O . TYR A 1 813 ? 4.38189 25.60397 -19.41878 1.000 65.43287 813 TYR A O 1
ATOM 6223 N N . ASN A 1 814 ? 5.62491 26.19323 -17.61710 1.000 67.74925 814 ASN A N 1
ATOM 6224 C CA . ASN A 1 814 ? 4.72673 27.24295 -17.13574 1.000 63.37268 814 ASN A CA 1
ATOM 6225 C C . ASN A 1 814 ? 3.30550 26.71740 -16.92084 1.000 73.92544 814 ASN A C 1
ATOM 6226 O O . ASN A 1 814 ? 2.32387 27.42956 -17.14152 1.000 71.35444 814 ASN A O 1
ATOM 6231 N N . GLY A 1 815 ? 3.17893 25.46103 -16.49132 1.000 62.46018 815 GLY A N 1
ATOM 6232 C CA . GLY A 1 815 ? 1.88888 24.89277 -16.17638 1.000 71.52305 815 GLY A CA 1
ATOM 6233 C C . GLY A 1 815 ? 1.16278 24.24697 -17.33655 1.000 85.12421 815 GLY A C 1
ATOM 6234 O O . GLY A 1 815 ? 0.16202 23.54634 -17.10934 1.000 75.18482 815 GLY A O 1
ATOM 6235 N N . TYR A 1 816 ? 1.64710 24.44025 -18.58345 1.000 75.24871 816 TYR A N 1
ATOM 6236 C CA . TYR A 1 816 ? 0.96639 23.84570 -19.72105 1.000 69.73872 816 TYR A CA 1
ATOM 6237 C C . TYR A 1 816 ? 1.74483 22.64492 -20.24468 1.000 72.30821 816 TYR A C 1
ATOM 6238 O O . TYR A 1 816 ? 2.97188 22.58823 -20.10749 1.000 75.20843 816 TYR A O 1
ATOM 6247 N N . PRO A 1 817 ? 1.05516 21.66779 -20.83675 1.000 63.69810 817 PRO A N 1
ATOM 6248 C CA . PRO A 1 817 ? 1.75591 20.49296 -21.37545 1.000 62.41583 817 PRO A CA 1
ATOM 6249 C C . PRO A 1 817 ? 2.75724 20.89028 -22.44842 1.000 61.01419 817 PRO A C 1
ATOM 6250 O O . PRO A 1 817 ? 2.50067 21.77498 -23.26716 1.000 71.69247 817 PRO A O 1
ATOM 6254 N N . SER A 1 818 ? 3.90728 20.22073 -22.44321 1.000 60.78482 818 SER A N 1
ATOM 6255 C CA . SER A 1 818 ? 5.05705 20.67348 -23.20874 1.000 61.11157 818 SER A CA 1
ATOM 6256 C C . SER A 1 818 ? 5.60025 19.57397 -24.10270 1.000 60.75264 818 SER A C 1
ATOM 6257 O O . SER A 1 818 ? 5.33086 18.38453 -23.91256 1.000 64.53355 818 SER A O 1
ATOM 6260 N N . PHE A 1 819 ? 6.37555 20.00513 -25.09270 1.000 61.35435 819 PHE A N 1
ATOM 6261 C CA . PHE A 1 819 ? 7.37143 19.15711 -25.72751 1.000 60.82224 819 PHE A CA 1
ATOM 6262 C C . PHE A 1 819 ? 8.66463 19.95125 -25.78393 1.000 61.24004 819 PHE A C 1
ATOM 6263 O O . PHE A 1 819 ? 8.69645 21.05465 -26.33859 1.000 61.76290 819 PHE A O 1
ATOM 6271 N N . ASN A 1 820 ? 9.71148 19.40536 -25.17625 1.000 64.35551 820 ASN A N 1
ATOM 6272 C CA . ASN A 1 820 ? 11.01367 20.04798 -25.17130 1.000 61.37089 820 ASN A CA 1
ATOM 6273 C C . ASN A 1 820 ? 11.67961 19.79374 -26.51395 1.000 61.42126 820 ASN A C 1
ATOM 6274 O O . ASN A 1 820 ? 11.92968 18.64006 -26.87936 1.000 60.98022 820 ASN A O 1
ATOM 6279 N N . LEU A 1 821 ? 11.94856 20.86681 -27.25032 1.000 67.95010 821 LEU A N 1
ATOM 6280 C CA . LEU A 1 821 ? 12.65761 20.80843 -28.51658 1.000 62.08736 821 LEU A CA 1
ATOM 6281 C C . LEU A 1 821 ? 14.02731 21.44559 -28.35889 1.000 62.43023 821 LEU A C 1
ATOM 6282 O O . LEU A 1 821 ? 14.21384 22.36814 -27.56088 1.000 62.76493 821 LEU A O 1
ATOM 6287 N N . GLU A 1 822 ? 14.98503 20.92684 -29.12029 1.000 62.33825 822 GLU A N 1
ATOM 6288 C CA . GLU A 1 822 ? 16.34986 21.42218 -29.12172 1.000 62.63886 822 GLU A CA 1
ATOM 6289 C C . GLU A 1 822 ? 16.89071 21.33259 -30.53673 1.000 66.49975 822 GLU A C 1
ATOM 6290 O O . GLU A 1 822 ? 16.42142 20.53057 -31.35077 1.000 62.45581 822 GLU A O 1
ATOM 6296 N N . GLY A 1 823 ? 17.88925 22.16201 -30.81588 1.000 63.19648 823 GLY A N 1
ATOM 6297 C CA . GLY A 1 823 ? 18.52371 22.14403 -32.11660 1.000 63.34069 823 GLY A CA 1
ATOM 6298 C C . GLY A 1 823 ? 19.68698 23.10795 -32.14717 1.000 69.95234 823 GLY A C 1
ATOM 6299 O O . GLY A 1 823 ? 20.10558 23.64090 -31.11756 1.000 63.99742 823 GLY A O 1
ATOM 6300 N N . GLN A 1 824 ? 20.20497 23.32604 -33.35211 1.000 69.25090 824 GLN A N 1
ATOM 6301 C CA . GLN A 1 824 ? 21.35468 24.18566 -33.57328 1.000 65.15013 824 GLN A CA 1
ATOM 6302 C C . GLN A 1 824 ? 21.06149 25.14453 -34.71528 1.000 72.03327 824 GLN A C 1
ATOM 6303 O O . GLN A 1 824 ? 20.11507 24.96333 -35.48615 1.000 69.82487 824 GLN A O 1
ATOM 6309 N N . ALA A 1 825 ? 21.89124 26.17698 -34.81727 1.000 81.05211 825 ALA A N 1
ATOM 6310 C CA . ALA A 1 825 ? 21.91475 27.00020 -36.01308 1.000 69.83019 825 ALA A CA 1
ATOM 6311 C C . ALA A 1 825 ? 22.81465 26.34583 -37.05214 1.000 82.71685 825 ALA A C 1
ATOM 6312 O O . ALA A 1 825 ? 23.88714 25.82595 -36.72757 1.000 85.36849 825 ALA A O 1
ATOM 6314 N N . ALA A 1 826 ? 22.36456 26.36162 -38.30588 1.000 88.98428 826 ALA A N 1
ATOM 6315 C CA . ALA A 1 826 ? 23.13633 25.77157 -39.38136 1.000 79.88059 826 ALA A CA 1
ATOM 6316 C C . ALA A 1 826 ? 24.45287 26.52723 -39.54007 1.000 83.79178 826 ALA A C 1
ATOM 6317 O O . ALA A 1 826 ? 24.55019 27.70019 -39.16994 1.000 89.97098 826 ALA A O 1
ATOM 6319 N N . PRO A 1 827 ? 25.48425 25.86727 -40.07177 1.000 82.74408 827 PRO A N 1
ATOM 6320 C CA . PRO A 1 827 ? 26.78751 26.52969 -40.21089 1.000 83.88968 827 PRO A CA 1
ATOM 6321 C C . PRO A 1 827 ? 26.66912 27.83751 -40.97583 1.000 83.22136 827 PRO A C 1
ATOM 6322 O O . PRO A 1 827 ? 25.91027 27.95057 -41.93989 1.000 78.86636 827 PRO A O 1
ATOM 6326 N N . GLY A 1 828 ? 27.41497 28.83664 -40.51764 1.000 73.37498 828 GLY A N 1
ATOM 6327 C CA . GLY A 1 828 ? 27.35702 30.15077 -41.11889 1.000 82.15030 828 GLY A CA 1
ATOM 6328 C C . GLY A 1 828 ? 26.24228 31.00063 -40.54555 1.000 78.20871 828 GLY A C 1
ATOM 6329 O O . GLY A 1 828 ? 26.41469 32.20671 -40.34187 1.000 74.46491 828 GLY A O 1
ATOM 6330 N N . TYR A 1 829 ? 25.09255 30.38715 -40.27866 1.000 79.46366 829 TYR A N 1
ATOM 6331 C CA . TYR A 1 829 ? 23.98184 31.11700 -39.68852 1.000 82.20355 829 TYR A CA 1
ATOM 6332 C C . TYR A 1 829 ? 24.19923 31.30985 -38.18942 1.000 75.20195 829 TYR A C 1
ATOM 6333 O O . TYR A 1 829 ? 24.95195 30.57594 -37.54371 1.000 72.17671 829 TYR A O 1
ATOM 6342 N N . SER A 1 830 ? 23.52675 32.31405 -37.63623 1.000 68.42637 830 SER A N 1
ATOM 6343 C CA . SER A 1 830 ? 23.72702 32.69350 -36.24605 1.000 69.11012 830 SER A CA 1
ATOM 6344 C C . SER A 1 830 ? 22.67559 32.06085 -35.34644 1.000 73.95189 830 SER A C 1
ATOM 6345 O O . SER A 1 830 ? 21.62962 31.59238 -35.80012 1.000 75.34981 830 SER A O 1
ATOM 6348 N N . SER A 1 831 ? 22.96670 32.07648 -34.04387 1.000 76.70180 831 SER A N 1
ATOM 6349 C CA . SER A 1 831 ? 22.04223 31.50963 -33.06898 1.000 68.80326 831 SER A CA 1
ATOM 6350 C C . SER A 1 831 ? 20.71847 32.26492 -33.05808 1.000 72.06068 831 SER A C 1
ATOM 6351 O O . SER A 1 831 ? 19.64719 31.65597 -32.93976 1.000 82.31348 831 SER A O 1
ATOM 6354 N N . GLY A 1 832 ? 20.77123 33.59265 -33.17233 1.000 68.41876 832 GLY A N 1
ATOM 6355 C CA . GLY A 1 832 ? 19.54174 34.36386 -33.24090 1.000 68.77302 832 GLY A CA 1
ATOM 6356 C C . GLY A 1 832 ? 18.73333 34.06155 -34.48728 1.000 72.74630 832 GLY A C 1
ATOM 6357 O O . GLY A 1 832 ? 17.50110 34.01799 -34.44243 1.000 68.52375 832 GLY A O 1
ATOM 6358 N N . GLU A 1 833 ? 19.41495 33.85939 -35.62000 1.000 69.69545 833 GLU A N 1
ATOM 6359 C CA . GLU A 1 833 ? 18.71485 33.49181 -36.84587 1.000 68.58154 833 GLU A CA 1
ATOM 6360 C C . GLU A 1 833 ? 17.99841 32.15742 -36.67673 1.000 75.16039 833 GLU A C 1
ATOM 6361 O O . GLU A 1 833 ? 16.85156 31.99253 -37.11700 1.000 67.86935 833 GLU A O 1
ATOM 6367 N N . ALA A 1 834 ? 18.65186 31.20028 -36.01454 1.000 67.52497 834 ALA A N 1
ATOM 6368 C CA . ALA A 1 834 ? 17.97985 29.95554 -35.67285 1.000 66.92643 834 ALA A CA 1
ATOM 6369 C C . ALA A 1 834 ? 16.74062 30.20767 -34.82869 1.000 66.88931 834 ALA A C 1
ATOM 6370 O O . ALA A 1 834 ? 15.73906 29.49670 -34.97081 1.000 70.28172 834 ALA A O 1
ATOM 6372 N N . MET A 1 835 ? 16.78241 31.20835 -33.94742 1.000 67.23889 835 MET A N 1
ATOM 6373 C CA . MET A 1 835 ? 15.62937 31.47216 -33.09314 1.000 67.21189 835 MET A CA 1
ATOM 6374 C C . MET A 1 835 ? 14.47444 32.05879 -33.89486 1.000 71.77821 835 MET A C 1
ATOM 6375 O O . MET A 1 835 ? 13.32852 31.60681 -33.76991 1.000 70.54791 835 MET A O 1
ATOM 6380 N N . GLN A 1 836 ? 14.75157 33.06216 -34.73637 1.000 78.10828 836 GLN A N 1
ATOM 6381 C CA . GLN A 1 836 ? 13.66062 33.64492 -35.51147 1.000 83.61400 836 GLN A CA 1
ATOM 6382 C C . GLN A 1 836 ? 13.17258 32.68750 -36.58676 1.000 80.35064 836 GLN A C 1
ATOM 6383 O O . GLN A 1 836 ? 12.01646 32.78368 -37.01793 1.000 82.00686 836 GLN A O 1
ATOM 6389 N N . ALA A 1 837 ? 14.03146 31.76863 -37.03675 1.000 71.12759 837 ALA A N 1
ATOM 6390 C CA . ALA A 1 837 ? 13.55586 30.69125 -37.89592 1.000 77.45602 837 ALA A CA 1
ATOM 6391 C C . ALA A 1 837 ? 12.44438 29.90617 -37.20994 1.000 69.32162 837 ALA A C 1
ATOM 6392 O O . ALA A 1 837 ? 11.33585 29.78367 -37.74191 1.000 68.85377 837 ALA A O 1
ATOM 6394 N N . MET A 1 838 ? 12.70723 29.41628 -35.99634 1.000 71.52277 838 MET A N 1
ATOM 6395 C CA . MET A 1 838 ? 11.72832 28.58133 -35.30602 1.000 77.91041 838 MET A CA 1
ATOM 6396 C C . MET A 1 838 ? 10.45103 29.35731 -35.01490 1.000 77.46766 838 MET A C 1
ATOM 6397 O O . MET A 1 838 ? 9.34427 28.81169 -35.10817 1.000 73.15476 838 MET A O 1
ATOM 6402 N N . GLU A 1 839 ? 10.58439 30.63187 -34.65059 1.000 77.28159 839 GLU A N 1
ATOM 6403 C CA . GLU A 1 839 ? 9.39970 31.43758 -34.38990 1.000 77.75421 839 GLU A CA 1
ATOM 6404 C C . GLU A 1 839 ? 8.58732 31.64715 -35.65925 1.000 82.91743 839 GLU A C 1
ATOM 6405 O O . GLU A 1 839 ? 7.35106 31.62890 -35.62019 1.000 82.71741 839 GLU A O 1
ATOM 6411 N N . GLN A 1 840 ? 9.26496 31.84821 -36.79342 1.000 83.93116 840 GLN A N 1
ATOM 6412 C CA . GLN A 1 840 ? 8.55798 31.98270 -38.06239 1.000 76.17748 840 GLN A CA 1
ATOM 6413 C C . GLN A 1 840 ? 7.82055 30.69947 -38.41906 1.000 82.64722 840 GLN A C 1
ATOM 6414 O O . GLN A 1 840 ? 6.66734 30.74074 -38.86338 1.000 100.79870 840 GLN A O 1
ATOM 6420 N N . LEU A 1 841 ? 8.46066 29.54604 -38.21383 1.000 73.29383 841 LEU A N 1
ATOM 6421 C CA . LEU A 1 841 ? 7.82244 28.27954 -38.54202 1.000 66.03930 841 LEU A CA 1
ATOM 6422 C C . LEU A 1 841 ? 6.63213 27.98419 -37.64334 1.000 80.15278 841 LEU A C 1
ATOM 6423 O O . LEU A 1 841 ? 5.88215 27.04249 -37.92466 1.000 80.78200 841 LEU A O 1
ATOM 6428 N N . MET A 1 842 ? 6.45341 28.75122 -36.56667 1.000 81.17916 842 MET A N 1
ATOM 6429 C CA . MET A 1 842 ? 5.28713 28.61788 -35.70465 1.000 82.61407 842 MET A CA 1
ATOM 6430 C C . MET A 1 842 ? 4.03491 29.24256 -36.30092 1.000 93.29167 842 MET A C 1
ATOM 6431 O O . MET A 1 842 ? 2.93663 28.97879 -35.79795 1.000 85.97694 842 MET A O 1
ATOM 6436 N N . GLN A 1 843 ? 4.17641 30.04353 -37.36167 1.000 105.15179 843 GLN A N 1
ATOM 6437 C CA . GLN A 1 843 ? 3.06002 30.83924 -37.86527 1.000 103.14426 843 GLN A CA 1
ATOM 6438 C C . GLN A 1 843 ? 1.90476 29.95902 -38.33018 1.000 115.79408 843 GLN A C 1
ATOM 6439 O O . GLN A 1 843 ? 0.74751 30.18452 -37.95590 1.000 120.31218 843 GLN A O 1
ATOM 6445 N N . GLY A 1 844 ? 2.19897 28.93913 -39.13101 1.000 104.75261 844 GLY A N 1
ATOM 6446 C CA . GLY A 1 844 ? 1.14136 28.12069 -39.68543 1.000 106.38571 844 GLY A CA 1
ATOM 6447 C C . GLY A 1 844 ? 0.52996 27.11294 -38.74304 1.000 113.09406 844 GLY A C 1
ATOM 6448 O O . GLY A 1 844 ? -0.42433 26.42698 -39.12056 1.000 120.91427 844 GLY A O 1
ATOM 6449 N N . LEU A 1 845 ? 1.04423 27.00782 -37.51990 1.000 109.34450 845 LEU A N 1
ATOM 6450 C CA . LEU A 1 845 ? 0.60399 25.97390 -36.60041 1.000 98.04671 845 LEU A CA 1
ATOM 6451 C C . LEU A 1 845 ? -0.81744 26.24324 -36.11141 1.000 92.30244 845 LEU A C 1
ATOM 6452 O O . LEU A 1 845 ? -1.29617 27.37909 -36.15275 1.000 85.29347 845 LEU A O 1
ATOM 6457 N N . PRO A 1 846 ? -1.51434 25.20069 -35.63414 1.000 85.56145 846 PRO A N 1
ATOM 6458 C CA . PRO A 1 846 ? -2.90683 25.37889 -35.19719 1.000 76.96218 846 PRO A CA 1
ATOM 6459 C C . PRO A 1 846 ? -3.06708 26.32009 -34.01317 1.000 96.88136 846 PRO A C 1
ATOM 6460 O O . PRO A 1 846 ? -2.10066 26.91739 -33.52720 1.000 104.33389 846 PRO A O 1
ATOM 6464 N N . GLU A 1 847 ? -4.31111 26.44739 -33.54948 1.000 114.09699 847 GLU A N 1
ATOM 6465 C CA . GLU A 1 847 ? -4.72040 27.60642 -32.76044 1.000 124.09355 847 GLU A CA 1
ATOM 6466 C C . GLU A 1 847 ? -4.06231 27.63221 -31.38520 1.000 112.35466 847 GLU A C 1
ATOM 6467 O O . GLU A 1 847 ? -3.29929 28.55250 -31.06599 1.000 103.17174 847 GLU A O 1
ATOM 6473 N N . GLY A 1 848 ? -4.35198 26.63408 -30.55248 1.000 90.54219 848 GLY A N 1
ATOM 6474 C CA . GLY A 1 848 ? -4.00057 26.71162 -29.14655 1.000 87.29116 848 GLY A CA 1
ATOM 6475 C C . GLY A 1 848 ? -2.60722 26.23648 -28.78897 1.000 92.35792 848 GLY A C 1
ATOM 6476 O O . GLY A 1 848 ? -2.41012 25.63074 -27.72950 1.000 84.49608 848 GLY A O 1
ATOM 6477 N N . ILE A 1 849 ? -1.62856 26.52154 -29.64547 1.000 86.57143 849 ILE A N 1
ATOM 6478 C CA . ILE A 1 849 ? -0.26260 26.04303 -29.47081 1.000 72.50310 849 ILE A CA 1
ATOM 6479 C C . ILE A 1 849 ? 0.65771 27.25234 -29.39078 1.000 73.64565 849 ILE A C 1
ATOM 6480 O O . ILE A 1 849 ? 0.82748 27.98304 -30.37671 1.000 88.63158 849 ILE A O 1
ATOM 6485 N N . ALA A 1 850 ? 1.25507 27.46033 -28.21933 1.000 68.87307 850 ALA A N 1
ATOM 6486 C CA . ALA A 1 850 ? 2.20216 28.53729 -27.96969 1.000 74.90517 850 ALA A CA 1
ATOM 6487 C C . ALA A 1 850 ? 3.60728 27.96318 -27.81144 1.000 76.42118 850 ALA A C 1
ATOM 6488 O O . ALA A 1 850 ? 3.83642 26.75697 -27.94683 1.000 81.63418 850 ALA A O 1
ATOM 6490 N N . HIS A 1 851 ? 4.55737 28.84383 -27.50908 1.000 68.46006 851 HIS A N 1
ATOM 6491 C CA . HIS A 1 851 ? 5.93872 28.42736 -27.33380 1.000 65.14896 851 HIS A CA 1
ATOM 6492 C C . HIS A 1 851 ? 6.62516 29.36688 -26.35535 1.000 71.74559 851 HIS A C 1
ATOM 6493 O O . HIS A 1 851 ? 6.18570 30.49672 -26.13571 1.000 82.91194 851 HIS A O 1
ATOM 6500 N N . GLU A 1 852 ? 7.71523 28.88325 -25.76794 1.000 65.01714 852 GLU A N 1
ATOM 6501 C CA . GLU A 1 852 ? 8.50783 29.67641 -24.84180 1.000 65.31414 852 GLU A CA 1
ATOM 6502 C C . GLU A 1 852 ? 9.96338 29.26318 -24.98135 1.000 66.24869 852 GLU A C 1
ATOM 6503 O O . GLU A 1 852 ? 10.25528 28.09010 -25.22518 1.000 69.29588 852 GLU A O 1
ATOM 6509 N N . TRP A 1 853 ? 10.86919 30.22558 -24.84211 1.000 65.67834 853 TRP A N 1
ATOM 6510 C CA . TRP A 1 853 ? 12.28936 29.92005 -24.77733 1.000 65.62366 853 TRP A CA 1
ATOM 6511 C C . TRP A 1 853 ? 12.70606 29.73577 -23.32572 1.000 68.78946 853 TRP A C 1
ATOM 6512 O O . TRP A 1 853 ? 12.25194 30.46579 -22.44012 1.000 78.16813 853 TRP A O 1
ATOM 6523 N N . SER A 1 854 ? 13.55982 28.74334 -23.08663 1.000 65.05758 854 SER A N 1
ATOM 6524 C CA . SER A 1 854 ? 14.00342 28.37922 -21.74904 1.000 69.18407 854 SER A CA 1
ATOM 6525 C C . SER A 1 854 ? 15.52369 28.37969 -21.71867 1.000 64.92661 854 SER A C 1
ATOM 6526 O O . SER A 1 854 ? 16.18143 28.50567 -22.75209 1.000 65.10699 854 SER A O 1
ATOM 6529 N N . GLY A 1 855 ? 16.07850 28.24297 -20.51583 1.000 64.81638 855 GLY A N 1
ATOM 6530 C CA . GLY A 1 855 ? 17.52238 28.13146 -20.37111 1.000 64.86669 855 GLY A CA 1
ATOM 6531 C C . GLY A 1 855 ? 18.25251 29.31425 -20.97358 1.000 65.46526 855 GLY A C 1
ATOM 6532 O O . GLY A 1 855 ? 17.78251 30.45769 -20.93004 1.000 65.90969 855 GLY A O 1
ATOM 6533 N N . GLN A 1 856 ? 19.41710 29.03740 -21.56776 1.000 65.48145 856 GLN A N 1
ATOM 6534 C CA . GLN A 1 856 ? 20.19138 30.11061 -22.18339 1.000 66.03759 856 GLN A CA 1
ATOM 6535 C C . GLN A 1 856 ? 19.40272 30.79316 -23.29345 1.000 66.34816 856 GLN A C 1
ATOM 6536 O O . GLN A 1 856 ? 19.57173 31.99389 -23.52992 1.000 68.73564 856 GLN A O 1
ATOM 6542 N N . SER A 1 857 ? 18.51862 30.05556 -23.96347 1.000 66.02316 857 SER A N 1
ATOM 6543 C CA . SER A 1 857 ? 17.69695 30.65966 -25.00392 1.000 66.30278 857 SER A CA 1
ATOM 6544 C C . SER A 1 857 ? 16.82761 31.77366 -24.43563 1.000 68.70766 857 SER A C 1
ATOM 6545 O O . SER A 1 857 ? 16.71214 32.84842 -25.03690 1.000 75.62041 857 SER A O 1
ATOM 6548 N N . PHE A 1 858 ? 16.21611 31.54053 -23.26981 1.000 74.37388 858 PHE A N 1
ATOM 6549 C CA . PHE A 1 858 ? 15.40863 32.58272 -22.64440 1.000 77.13881 858 PHE A CA 1
ATOM 6550 C C . PHE A 1 858 ? 16.25737 33.79983 -22.32178 1.000 73.93851 858 PHE A C 1
ATOM 6551 O O . PHE A 1 858 ? 15.83289 34.94255 -22.53014 1.000 69.41588 858 PHE A O 1
ATOM 6559 N N . GLU A 1 859 ? 17.46419 33.56919 -21.81337 1.000 72.00398 859 GLU A N 1
ATOM 6560 C CA . GLU A 1 859 ? 18.35009 34.67637 -21.49305 1.000 72.87616 859 GLU A CA 1
ATOM 6561 C C . GLU A 1 859 ? 18.75892 35.43824 -22.74526 1.000 77.12254 859 GLU A C 1
ATOM 6562 O O . GLU A 1 859 ? 18.85376 36.67129 -22.72929 1.000 81.59343 859 GLU A O 1
ATOM 6568 N N . GLU A 1 860 ? 19.01843 34.71901 -23.83840 1.000 87.24490 860 GLU A N 1
ATOM 6569 C CA . GLU A 1 860 ? 19.45902 35.37303 -25.06539 1.000 78.81000 860 GLU A CA 1
ATOM 6570 C C . GLU A 1 860 ? 18.37609 36.28829 -25.62216 1.000 74.50447 860 GLU A C 1
ATOM 6571 O O . GLU A 1 860 ? 18.66998 37.40291 -26.06981 1.000 82.52007 860 GLU A O 1
ATOM 6577 N N . ARG A 1 861 ? 17.11682 35.83910 -25.59456 1.000 72.37414 861 ARG A N 1
ATOM 6578 C CA . ARG A 1 861 ? 16.02130 36.69437 -26.03909 1.000 80.92497 861 ARG A CA 1
ATOM 6579 C C . ARG A 1 861 ? 15.89413 37.93514 -25.16476 1.000 82.48931 861 ARG A C 1
ATOM 6580 O O . ARG A 1 861 ? 15.58138 39.01913 -25.66994 1.000 93.06856 861 ARG A O 1
ATOM 6588 N N . LEU A 1 862 ? 16.13646 37.79788 -23.85740 1.000 85.79497 862 LEU A N 1
ATOM 6589 C CA . LEU A 1 862 ? 16.10614 38.95607 -22.96874 1.000 84.27593 862 LEU A CA 1
ATOM 6590 C C . LEU A 1 862 ? 17.16885 39.97730 -23.35109 1.000 86.07904 862 LEU A C 1
ATOM 6591 O O . LEU A 1 862 ? 16.90419 41.18589 -23.36198 1.000 91.00903 862 LEU A O 1
ATOM 6596 N N . SER A 1 863 ? 18.37759 39.50961 -23.66993 1.000 83.85940 863 SER A N 1
ATOM 6597 C CA . SER A 1 863 ? 19.45758 40.42661 -24.01570 1.000 86.33799 863 SER A CA 1
ATOM 6598 C C . SER A 1 863 ? 19.11342 41.24372 -25.25627 1.000 86.70978 863 SER A C 1
ATOM 6599 O O . SER A 1 863 ? 19.37926 42.45093 -25.30857 1.000 95.36799 863 SER A O 1
ATOM 6602 N N . GLY A 1 864 ? 18.51327 40.60657 -26.26447 1.000 79.42223 864 GLY A N 1
ATOM 6603 C CA . GLY A 1 864 ? 18.16416 41.32241 -27.47817 1.000 93.44884 864 GLY A CA 1
ATOM 6604 C C . GLY A 1 864 ? 16.91597 42.16861 -27.37383 1.000 97.48862 864 GLY A C 1
ATOM 6605 O O . GLY A 1 864 ? 16.70406 43.04623 -28.21734 1.000 116.44205 864 GLY A O 1
ATOM 6606 N N . ALA A 1 865 ? 16.08518 41.92788 -26.36108 1.000 88.66933 865 ALA A N 1
ATOM 6607 C CA . ALA A 1 865 ? 14.85328 42.68499 -26.19954 1.000 87.36089 865 ALA A CA 1
ATOM 6608 C C . ALA A 1 865 ? 15.02836 43.91702 -25.32707 1.000 97.42346 865 ALA A C 1
ATOM 6609 O O . ALA A 1 865 ? 14.25586 44.87296 -25.46556 1.000 111.16926 865 ALA A O 1
ATOM 6611 N N . GLN A 1 866 ? 16.01665 43.92093 -24.43635 1.000 82.30944 866 GLN A N 1
ATOM 6612 C CA . GLN A 1 866 ? 16.32197 45.09187 -23.63015 1.000 95.13198 866 GLN A CA 1
ATOM 6613 C C . GLN A 1 866 ? 17.48963 45.89270 -24.19270 1.000 100.83399 866 GLN A C 1
ATOM 6614 O O . GLN A 1 866 ? 17.92876 46.85980 -23.56097 1.000 99.10381 866 GLN A O 1
ATOM 6620 N N . ALA A 1 867 ? 17.99799 45.50945 -25.36526 1.000 104.86252 867 ALA A N 1
ATOM 6621 C CA . ALA A 1 867 ? 19.10550 46.23977 -25.98066 1.000 95.35007 867 ALA A CA 1
ATOM 6622 C C . ALA A 1 867 ? 18.77434 47.69427 -26.29588 1.000 93.05370 867 ALA A C 1
ATOM 6623 O O . ALA A 1 867 ? 19.61098 48.56629 -26.00099 1.000 94.64107 867 ALA A O 1
ATOM 6625 N N . PRO A 1 868 ? 17.62534 48.03454 -26.90294 1.000 94.58395 868 PRO A N 1
ATOM 6626 C CA . PRO A 1 868 ? 17.36785 49.45897 -27.18534 1.000 91.16813 868 PRO A CA 1
ATOM 6627 C C . PRO A 1 868 ? 17.35177 50.32447 -25.93896 1.000 89.28991 868 PRO A C 1
ATOM 6628 O O . PRO A 1 868 ? 17.85108 51.45554 -25.96653 1.000 105.59112 868 PRO A O 1
ATOM 6632 N N . ALA A 1 869 ? 16.79694 49.81859 -24.83699 1.000 96.69298 869 ALA A N 1
ATOM 6633 C CA . ALA A 1 869 ? 16.80143 50.58666 -23.59806 1.000 95.46601 869 ALA A CA 1
ATOM 6634 C C . ALA A 1 869 ? 18.21828 50.77503 -23.07626 1.000 90.48914 869 ALA A C 1
ATOM 6635 O O . ALA A 1 869 ? 18.57499 51.86321 -22.61364 1.000 102.57593 869 ALA A O 1
ATOM 6637 N N . LEU A 1 870 ? 19.04709 49.73419 -23.16725 1.000 93.50217 870 LEU A N 1
ATOM 6638 C CA . LEU A 1 870 ? 20.40314 49.82109 -22.63773 1.000 94.16636 870 LEU A CA 1
ATOM 6639 C C . LEU A 1 870 ? 21.21657 50.88854 -23.36438 1.000 104.92165 870 LEU A C 1
ATOM 6640 O O . LEU A 1 870 ? 21.95597 51.65332 -22.73245 1.000 111.14852 870 LEU A O 1
ATOM 6645 N N . PHE A 1 871 ? 21.09066 50.96323 -24.69140 1.000 102.40304 871 PHE A N 1
ATOM 6646 C CA . PHE A 1 871 ? 21.83053 51.97618 -25.44046 1.000 105.10983 871 PHE A CA 1
ATOM 6647 C C . PHE A 1 871 ? 21.27907 53.37297 -25.18304 1.000 101.99722 871 PHE A C 1
ATOM 6648 O O . PHE A 1 871 ? 22.04754 54.32469 -24.99650 1.000 101.88974 871 PHE A O 1
ATOM 6656 N N . ALA A 1 872 ? 19.95011 53.51170 -25.16313 1.000 96.28938 872 ALA A N 1
ATOM 6657 C CA . ALA A 1 872 ? 19.33961 54.82427 -24.97972 1.000 90.41319 872 ALA A CA 1
ATOM 6658 C C . ALA A 1 872 ? 19.70114 55.42666 -23.62782 1.000 103.96448 872 ALA A C 1
ATOM 6659 O O . ALA A 1 872 ? 20.01738 56.61872 -23.53777 1.000 116.92660 872 ALA A O 1
ATOM 6661 N N . LEU A 1 873 ? 19.65884 54.62287 -22.56276 1.000 94.22080 873 LEU A N 1
ATOM 6662 C CA . LEU A 1 873 ? 19.97370 55.15150 -21.23852 1.000 98.30105 873 LEU A CA 1
ATOM 6663 C C . LEU A 1 873 ? 21.45643 55.48754 -21.10182 1.000 97.68252 873 LEU A C 1
ATOM 6664 O O . LEU A 1 873 ? 21.81343 56.42683 -20.38083 1.000 106.37080 873 LEU A O 1
ATOM 6669 N N . SER A 1 874 ? 22.32960 54.74225 -21.78362 1.000 107.33631 874 SER A N 1
ATOM 6670 C CA . SER A 1 874 ? 23.76226 55.00083 -21.67832 1.000 117.01951 874 SER A CA 1
ATOM 6671 C C . SER A 1 874 ? 24.13694 56.33848 -22.31035 1.000 118.70728 874 SER A C 1
ATOM 6672 O O . SER A 1 874 ? 24.95708 57.08319 -21.75862 1.000 122.94641 874 SER A O 1
ATOM 6675 N N . VAL A 1 875 ? 23.55514 56.66319 -23.46842 1.000 109.62253 875 VAL A N 1
ATOM 6676 C CA . VAL A 1 875 ? 23.79120 57.98684 -24.03759 1.000 109.40273 875 VAL A CA 1
ATOM 6677 C C . VAL A 1 875 ? 23.07344 59.05289 -23.22070 1.000 107.01700 875 VAL A C 1
ATOM 6678 O O . VAL A 1 875 ? 23.56245 60.18280 -23.09839 1.000 117.94126 875 VAL A O 1
ATOM 6682 N N . LEU A 1 876 ? 21.92065 58.71368 -22.63646 1.000 97.50643 876 LEU A N 1
ATOM 6683 C CA . LEU A 1 876 ? 21.13218 59.70118 -21.90807 1.000 101.04026 876 LEU A CA 1
ATOM 6684 C C . LEU A 1 876 ? 21.86832 60.20360 -20.67181 1.000 109.30718 876 LEU A C 1
ATOM 6685 O O . LEU A 1 876 ? 21.92954 61.41365 -20.42652 1.000 114.71531 876 LEU A O 1
ATOM 6690 N N . ILE A 1 877 ? 22.43597 59.29262 -19.87706 1.000 97.95923 877 ILE A N 1
ATOM 6691 C CA . ILE A 1 877 ? 23.13825 59.73572 -18.67618 1.000 110.86631 877 ILE A CA 1
ATOM 6692 C C . ILE A 1 877 ? 24.36836 60.55763 -19.04300 1.000 108.15233 877 ILE A C 1
ATOM 6693 O O . ILE A 1 877 ? 24.71785 61.50917 -18.33468 1.000 116.02844 877 ILE A O 1
ATOM 6698 N N . VAL A 1 878 ? 25.04300 60.21450 -20.14317 1.000 98.63512 878 VAL A N 1
ATOM 6699 C CA . VAL A 1 878 ? 26.15310 61.03769 -20.61406 1.000 111.00081 878 VAL A CA 1
ATOM 6700 C C . VAL A 1 878 ? 25.65790 62.43874 -20.95189 1.000 114.76891 878 VAL A C 1
ATOM 6701 O O . VAL A 1 878 ? 26.30183 63.44281 -20.61741 1.000 104.66004 878 VAL A O 1
ATOM 6705 N N . PHE A 1 879 ? 24.50096 62.52451 -21.61390 1.000 113.16073 879 PHE A N 1
ATOM 6706 C CA . PHE A 1 879 ? 23.84281 63.80547 -21.85064 1.000 109.36344 879 PHE A CA 1
ATOM 6707 C C . PHE A 1 879 ? 23.62788 64.56169 -20.54377 1.000 113.72200 879 PHE A C 1
ATOM 6708 O O . PHE A 1 879 ? 24.04093 65.71790 -20.39945 1.000 119.75192 879 PHE A O 1
ATOM 6716 N N . LEU A 1 880 ? 22.99199 63.90518 -19.56848 1.000 104.79661 880 LEU A N 1
ATOM 6717 C CA . LEU A 1 880 ? 22.69722 64.56516 -18.30070 1.000 106.24471 880 LEU A CA 1
ATOM 6718 C C . LEU A 1 880 ? 23.97045 64.86653 -17.51828 1.000 111.18232 880 LEU A C 1
ATOM 6719 O O . LEU A 1 880 ? 24.06717 65.91140 -16.86333 1.000 126.79020 880 LEU A O 1
ATOM 6724 N N . ALA A 1 881 ? 24.95621 63.96552 -17.56906 1.000 99.50171 881 ALA A N 1
ATOM 6725 C CA . ALA A 1 881 ? 26.21173 64.20930 -16.86459 1.000 106.92238 881 ALA A CA 1
ATOM 6726 C C . ALA A 1 881 ? 26.92584 65.43305 -17.42226 1.000 118.19936 881 ALA A C 1
ATOM 6727 O O . ALA A 1 881 ? 27.51521 66.21580 -16.66770 1.000 119.97266 881 ALA A O 1
ATOM 6729 N N . LEU A 1 882 ? 26.89612 65.60694 -18.74526 1.000 117.97953 882 LEU A N 1
ATOM 6730 C CA . LEU A 1 882 ? 27.47413 66.80426 -19.34648 1.000 117.20241 882 LEU A CA 1
ATOM 6731 C C . LEU A 1 882 ? 26.62879 68.03632 -19.04211 1.000 117.45296 882 LEU A C 1
ATOM 6732 O O . LEU A 1 882 ? 27.16810 69.12443 -18.80745 1.000 115.62264 882 LEU A O 1
ATOM 6737 N N . ALA A 1 883 ? 25.30170 67.88428 -19.03924 1.000 117.55492 883 ALA A N 1
ATOM 6738 C CA . ALA A 1 883 ? 24.43216 68.99649 -18.67128 1.000 117.92964 883 ALA A CA 1
ATOM 6739 C C . ALA A 1 883 ? 24.66169 69.41681 -17.22497 1.000 123.43663 883 ALA A C 1
ATOM 6740 O O . ALA A 1 883 ? 24.64603 70.61073 -16.90877 1.000 125.66356 883 ALA A O 1
ATOM 6742 N N . ALA A 1 884 ? 24.86430 68.44913 -16.32787 1.000 122.73714 884 ALA A N 1
ATOM 6743 C CA . ALA A 1 884 ? 25.18838 68.78775 -14.94565 1.000 128.06914 884 ALA A CA 1
ATOM 6744 C C . ALA A 1 884 ? 26.57536 69.40996 -14.83853 1.000 131.78109 884 ALA A C 1
ATOM 6745 O O . ALA A 1 884 ? 26.77645 70.36549 -14.07949 1.000 135.17194 884 ALA A O 1
ATOM 6747 N N . LEU A 1 885 ? 27.54532 68.87924 -15.58684 1.000 120.74920 885 LEU A N 1
ATOM 6748 C CA . LEU A 1 885 ? 28.91774 69.36331 -15.47495 1.000 116.71368 885 LEU A CA 1
ATOM 6749 C C . LEU A 1 885 ? 29.06654 70.75569 -16.07523 1.000 127.68044 885 LEU A C 1
ATOM 6750 O O . LEU A 1 885 ? 29.67529 71.64335 -15.46641 1.000 129.75368 885 LEU A O 1
ATOM 6755 N N . TYR A 1 886 ? 28.51972 70.96662 -17.27066 1.000 126.32615 886 TYR A N 1
ATOM 6756 C CA . TYR A 1 886 ? 28.70669 72.21364 -17.99846 1.000 121.45333 886 TYR A CA 1
ATOM 6757 C C . TYR A 1 886 ? 27.49640 73.13663 -17.92147 1.000 121.55977 886 TYR A C 1
ATOM 6758 O O . TYR A 1 886 ? 27.47789 74.16902 -18.59938 1.000 124.21325 886 TYR A O 1
ATOM 6767 N N . GLU A 1 887 ? 26.49136 72.78782 -17.11378 1.000 125.63421 887 GLU A N 1
ATOM 6768 C CA . GLU A 1 887 ? 25.31229 73.63138 -16.89015 1.000 130.70335 887 GLU A CA 1
ATOM 6769 C C . GLU A 1 887 ? 24.69791 74.10764 -18.20406 1.000 126.18143 887 GLU A C 1
ATOM 6770 O O . GLU A 1 887 ? 24.18355 75.22408 -18.29759 1.000 132.41273 887 GLU A O 1
ATOM 6776 N N . SER A 1 888 ? 24.74327 73.26081 -19.23009 1.000 125.50042 888 SER A N 1
ATOM 6777 C CA . SER A 1 888 ? 24.29836 73.64284 -20.56045 1.000 126.01310 888 SER A CA 1
ATOM 6778 C C . SER A 1 888 ? 23.44899 72.53566 -21.16745 1.000 124.71929 888 SER A C 1
ATOM 6779 O O . SER A 1 888 ? 23.60108 71.35665 -20.83570 1.000 130.19658 888 SER A O 1
ATOM 6782 N N . TRP A 1 889 ? 22.54513 72.93484 -22.06065 1.000 123.56902 889 TRP A N 1
ATOM 6783 C CA . TRP A 1 889 ? 21.76275 72.00582 -22.86178 1.000 118.25469 889 TRP A CA 1
ATOM 6784 C C . TRP A 1 889 ? 22.21005 71.97544 -24.31584 1.000 126.87842 889 TRP A C 1
ATOM 6785 O O . TRP A 1 889 ? 21.65697 71.20177 -25.10562 1.000 123.43194 889 TRP A O 1
ATOM 6796 N N . SER A 1 890 ? 23.19628 72.79243 -24.68777 1.000 126.80793 890 SER A N 1
ATOM 6797 C CA . SER A 1 890 ? 23.70927 72.85334 -26.05121 1.000 128.39210 890 SER A CA 1
ATOM 6798 C C . SER A 1 890 ? 25.02661 72.11088 -26.22212 1.000 127.77451 890 SER A C 1
ATOM 6799 O O . SER A 1 890 ? 25.25793 71.50932 -27.27545 1.000 131.42262 890 SER A O 1
ATOM 6802 N N . ILE A 1 891 ? 25.90466 72.15201 -25.21604 1.000 123.38436 891 ILE A N 1
ATOM 6803 C CA . ILE A 1 891 ? 27.13156 71.35473 -25.27240 1.000 122.33398 891 ILE A CA 1
ATOM 6804 C C . ILE A 1 891 ? 26.83554 69.85991 -25.35944 1.000 129.69255 891 ILE A C 1
ATOM 6805 O O . ILE A 1 891 ? 27.44584 69.18251 -26.20312 1.000 122.69169 891 ILE A O 1
ATOM 6810 N N . PRO A 1 892 ? 25.94154 69.27969 -24.53862 1.000 123.62655 892 PRO A N 1
ATOM 6811 C CA . PRO A 1 892 ? 25.64638 67.84544 -24.71798 1.000 119.29020 892 PRO A CA 1
ATOM 6812 C C . PRO A 1 892 ? 25.14220 67.50620 -26.10957 1.000 122.22303 892 PRO A C 1
ATOM 6813 O O . PRO A 1 892 ? 25.52215 66.46586 -26.66038 1.000 121.80739 892 PRO A O 1
ATOM 6817 N N . LEU A 1 893 ? 24.31080 68.36761 -26.70397 1.000 118.44714 893 LEU A N 1
ATOM 6818 C CA . LEU A 1 893 ? 23.78668 68.08737 -28.03756 1.000 112.92776 893 LEU A CA 1
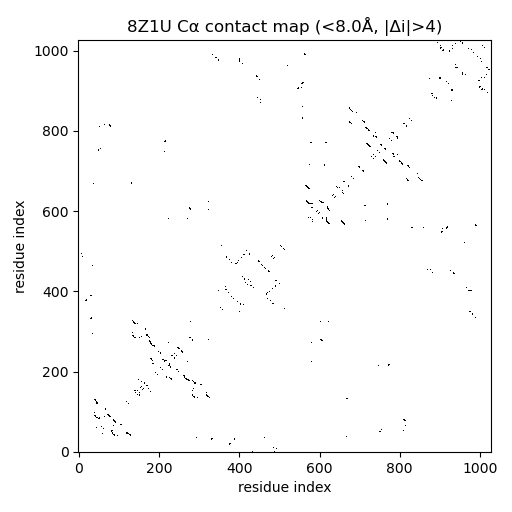ATOM 6819 C C . LEU A 1 893 ? 24.91370 68.01937 -29.06390 1.000 124.25783 893 LEU A C 1
ATOM 6820 O O . LEU A 1 893 ? 24.91086 67.15097 -29.94168 1.000 122.14199 893 LEU A O 1
ATOM 6825 N N . ALA A 1 894 ? 25.89241 68.92197 -28.96790 1.000 133.30518 894 ALA A N 1
ATOM 6826 C CA . ALA A 1 894 ? 27.02763 68.86443 -29.88405 1.000 129.34323 894 ALA A CA 1
ATOM 6827 C C . ALA A 1 894 ? 27.84096 67.59190 -29.67728 1.000 125.34096 894 ALA A C 1
ATOM 6828 O O . ALA A 1 894 ? 28.22943 66.93078 -30.64743 1.000 130.99776 894 ALA A O 1
ATOM 6830 N N . VAL A 1 895 ? 28.10033 67.22830 -28.41803 1.000 118.93427 895 VAL A N 1
ATOM 6831 C CA . VAL A 1 895 ? 28.88249 66.02923 -28.12588 1.000 119.61666 895 VAL A CA 1
ATOM 6832 C C . VAL A 1 895 ? 28.12148 64.76314 -28.50641 1.000 113.53335 895 VAL A C 1
ATOM 6833 O O . VAL A 1 895 ? 28.72494 63.78009 -28.95125 1.000 105.17415 895 VAL A O 1
ATOM 6837 N N . ILE A 1 896 ? 26.79618 64.76162 -28.35035 1.000 115.19715 896 ILE A N 1
ATOM 6838 C CA . ILE A 1 896 ? 26.02732 63.52760 -28.49669 1.000 109.38297 896 ILE A CA 1
ATOM 6839 C C . ILE A 1 896 ? 26.05402 63.02393 -29.93652 1.000 115.28629 896 ILE A C 1
ATOM 6840 O O . ILE A 1 896 ? 26.10198 61.81128 -30.17830 1.000 116.99341 896 ILE A O 1
ATOM 6845 N N . LEU A 1 897 ? 26.04481 63.93222 -30.91519 1.000 114.45849 897 LEU A N 1
ATOM 6846 C CA . LEU A 1 897 ? 25.96229 63.49926 -32.30932 1.000 110.38150 897 LEU A CA 1
ATOM 6847 C C . LEU A 1 897 ? 27.23233 62.79448 -32.78996 1.000 104.47665 897 LEU A C 1
ATOM 6848 O O . LEU A 1 897 ? 27.29839 62.42705 -33.96964 1.000 101.64839 897 LEU A O 1
ATOM 6853 N N . VAL A 1 898 ? 28.22784 62.58876 -31.91946 1.000 97.41177 898 VAL A N 1
ATOM 6854 C CA . VAL A 1 898 ? 29.43178 61.85833 -32.31197 1.000 101.32948 898 VAL A CA 1
ATOM 6855 C C . VAL A 1 898 ? 29.24430 60.34460 -32.27473 1.000 113.36634 898 VAL A C 1
ATOM 6856 O O . VAL A 1 898 ? 29.96373 59.62603 -32.98071 1.000 116.23907 898 VAL A O 1
ATOM 6860 N N . VAL A 1 899 ? 28.29788 59.83459 -31.49053 1.000 116.48651 899 VAL A N 1
ATOM 6861 C CA . VAL A 1 899 ? 28.23972 58.39709 -31.22606 1.000 110.45510 899 VAL A CA 1
ATOM 6862 C C . VAL A 1 899 ? 27.89759 57.56418 -32.46433 1.000 107.76218 899 VAL A C 1
ATOM 6863 O O . VAL A 1 899 ? 28.43342 56.45285 -32.58643 1.000 116.50389 899 VAL A O 1
ATOM 6867 N N . PRO A 1 900 ? 27.05385 58.00747 -33.41069 1.000 93.85169 900 PRO A N 1
ATOM 6868 C CA . PRO A 1 900 ? 26.85497 57.16931 -34.60592 1.000 92.47344 900 PRO A CA 1
ATOM 6869 C C . PRO A 1 900 ? 28.12522 56.96056 -35.41353 1.000 95.48047 900 PRO A C 1
ATOM 6870 O O . PRO A 1 900 ? 28.23484 55.95194 -36.12161 1.000 106.14794 900 PRO A O 1
ATOM 6874 N N . LEU A 1 901 ? 29.09178 57.87825 -35.32636 1.000 90.44140 901 LEU A N 1
ATOM 6875 C CA . LEU A 1 901 ? 30.33578 57.71642 -36.07356 1.000 95.15690 901 LEU A CA 1
ATOM 6876 C C . LEU A 1 901 ? 31.08586 56.46628 -35.62708 1.000 96.82051 901 LEU A C 1
ATOM 6877 O O . LEU A 1 901 ? 31.55492 55.67839 -36.45740 1.000 93.81907 901 LEU A O 1
ATOM 6882 N N . GLY A 1 902 ? 31.20242 56.26338 -34.31218 1.000 97.88919 902 GLY A N 1
ATOM 6883 C CA . GLY A 1 902 ? 31.87703 55.07751 -33.81343 1.000 97.83484 902 GLY A CA 1
ATOM 6884 C C . GLY A 1 902 ? 31.04966 53.81805 -33.96229 1.000 100.53671 902 GLY A C 1
ATOM 6885 O O . GLY A 1 902 ? 31.59944 52.71557 -34.05416 1.000 99.59786 902 GLY A O 1
ATOM 6886 N N . VAL A 1 903 ? 29.72414 53.95950 -33.98693 1.000 89.08881 903 VAL A N 1
ATOM 6887 C CA . VAL A 1 903 ? 28.85768 52.80590 -34.18850 1.000 91.01415 903 VAL A CA 1
ATOM 6888 C C . VAL A 1 903 ? 29.06867 52.21913 -35.57799 1.000 101.42818 903 VAL A C 1
ATOM 6889 O O . VAL A 1 903 ? 29.10452 50.99339 -35.74871 1.000 104.42304 903 VAL A O 1
ATOM 6893 N N . LEU A 1 904 ? 29.22207 53.08169 -36.58876 1.000 92.16869 904 LEU A N 1
ATOM 6894 C CA . LEU A 1 904 ? 29.37883 52.60382 -37.95967 1.000 96.76732 904 LEU A CA 1
ATOM 6895 C C . LEU A 1 904 ? 30.58276 51.68040 -38.08858 1.000 97.79487 904 LEU A C 1
ATOM 6896 O O . LEU A 1 904 ? 30.49568 50.61156 -38.70549 1.000 97.89158 904 LEU A O 1
ATOM 6901 N N . GLY A 1 905 ? 31.71525 52.07064 -37.50124 1.000 92.38353 905 GLY A N 1
ATOM 6902 C CA . GLY A 1 905 ? 32.89143 51.21871 -37.55910 1.000 92.71462 905 GLY A CA 1
ATOM 6903 C C . GLY A 1 905 ? 32.69204 49.89598 -36.84833 1.000 90.87024 905 GLY A C 1
ATOM 6904 O O . GLY A 1 905 ? 33.16784 48.85464 -37.30829 1.000 93.93077 905 GLY A O 1
ATOM 6905 N N . ALA A 1 906 ? 31.99654 49.92032 -35.70997 1.000 96.29188 906 ALA A N 1
ATOM 6906 C CA . ALA A 1 906 ? 31.67666 48.67769 -35.01834 1.000 85.81629 906 ALA A CA 1
ATOM 6907 C C . ALA A 1 906 ? 30.78258 47.78964 -35.87373 1.000 84.91730 906 ALA A C 1
ATOM 6908 O O . ALA A 1 906 ? 31.01836 46.58070 -35.98362 1.000 84.75077 906 ALA A O 1
ATOM 6910 N N . LEU A 1 907 ? 29.75639 48.37473 -36.49622 1.000 81.67444 907 LEU A N 1
ATOM 6911 C CA . LEU A 1 907 ? 28.89697 47.61042 -37.39445 1.000 79.89672 907 LEU A CA 1
ATOM 6912 C C . LEU A 1 907 ? 29.68303 47.08207 -38.58844 1.000 88.21117 907 LEU A C 1
ATOM 6913 O O . LEU A 1 907 ? 29.56185 45.90872 -38.95779 1.000 86.52371 907 LEU A O 1
ATOM 6918 N N . LEU A 1 908 ? 30.50450 47.93601 -39.20152 1.000 90.30955 908 LEU A N 1
ATOM 6919 C CA . LEU A 1 908 ? 31.29200 47.49604 -40.34679 1.000 87.88938 908 LEU A CA 1
ATOM 6920 C C . LEU A 1 908 ? 32.26347 46.39382 -39.94768 1.000 89.60462 908 LEU A C 1
ATOM 6921 O O . LEU A 1 908 ? 32.43956 45.41517 -40.68287 1.000 94.74143 908 LEU A O 1
ATOM 6926 N N . GLY A 1 909 ? 32.88639 46.52540 -38.77458 1.000 87.32611 909 GLY A N 1
ATOM 6927 C CA . GLY A 1 909 ? 33.88024 45.54723 -38.36340 1.000 88.01862 909 GLY A CA 1
ATOM 6928 C C . GLY A 1 909 ? 33.31009 44.14753 -38.24983 1.000 82.97628 909 GLY A C 1
ATOM 6929 O O . GLY A 1 909 ? 33.88760 43.18339 -38.75788 1.000 93.16786 909 GLY A O 1
ATOM 6930 N N . VAL A 1 910 ? 32.16436 44.01458 -37.58359 1.000 79.46228 910 VAL A N 1
ATOM 6931 C CA . VAL A 1 910 ? 31.54943 42.69711 -37.47256 1.000 89.18063 910 VAL A CA 1
ATOM 6932 C C . VAL A 1 910 ? 30.95683 42.26670 -38.81065 1.000 90.13727 910 VAL A C 1
ATOM 6933 O O . VAL A 1 910 ? 31.12361 41.11553 -39.23275 1.000 95.96499 910 VAL A O 1
ATOM 6937 N N . SER A 1 911 ? 30.28326 43.18623 -39.51345 1.000 82.26776 911 SER A N 1
ATOM 6938 C CA . SER A 1 911 ? 29.59912 42.82535 -40.75089 1.000 83.09439 911 SER A CA 1
ATOM 6939 C C . SER A 1 911 ? 30.56106 42.37746 -41.84160 1.000 89.32765 911 SER A C 1
ATOM 6940 O O . SER A 1 911 ? 30.15781 41.61851 -42.72873 1.000 112.32793 911 SER A O 1
ATOM 6943 N N . LEU A 1 912 ? 31.81546 42.81942 -41.79893 1.000 87.17820 912 LEU A N 1
ATOM 6944 C CA . LEU A 1 912 ? 32.79268 42.36716 -42.77950 1.000 94.46218 912 LEU A CA 1
ATOM 6945 C C . LEU A 1 912 ? 33.52222 41.10699 -42.34081 1.000 92.76361 912 LEU A C 1
ATOM 6946 O O . LEU A 1 912 ? 33.93737 40.31521 -43.19472 1.000 106.39751 912 LEU A O 1
ATOM 6951 N N . ARG A 1 913 ? 33.68547 40.89859 -41.03583 1.000 88.48837 913 ARG A N 1
ATOM 6952 C CA . ARG A 1 913 ? 34.28446 39.67042 -40.53085 1.000 91.34644 913 ARG A CA 1
ATOM 6953 C C . ARG A 1 913 ? 33.26854 38.54790 -40.36841 1.000 84.97609 913 ARG A C 1
ATOM 6954 O O . ARG A 1 913 ? 33.64922 37.43290 -39.99327 1.000 79.80455 913 ARG A O 1
ATOM 6962 N N . GLY A 1 914 ? 31.99462 38.81113 -40.64663 1.000 86.20011 914 GLY A N 1
ATOM 6963 C CA . GLY A 1 914 ? 30.98007 37.79099 -40.49576 1.000 77.07160 914 GLY A CA 1
ATOM 6964 C C . GLY A 1 914 ? 30.63864 37.45805 -39.06487 1.000 80.49186 914 GLY A C 1
ATOM 6965 O O . GLY A 1 914 ? 30.12686 36.36852 -38.79645 1.000 94.56824 914 GLY A O 1
ATOM 6966 N N . LEU A 1 915 ? 30.91800 38.35241 -38.13866 1.000 87.96371 915 LEU A N 1
ATOM 6967 C CA . LEU A 1 915 ? 30.62238 38.10140 -36.73480 1.000 78.83147 915 LEU A CA 1
ATOM 6968 C C . LEU A 1 915 ? 29.24718 38.65775 -36.36797 1.000 77.86322 915 LEU A C 1
ATOM 6969 O O . LEU A 1 915 ? 28.76960 39.61628 -36.98753 1.000 81.04902 915 LEU A O 1
ATOM 6974 N N . PRO A 1 916 ? 28.57847 38.07151 -35.38116 1.000 78.83571 916 PRO A N 1
ATOM 6975 C CA . PRO A 1 916 ? 27.21807 38.49020 -35.04516 1.000 76.92014 916 PRO A CA 1
ATOM 6976 C C . PRO A 1 916 ? 27.18337 39.57141 -33.97086 1.000 83.78022 916 PRO A C 1
ATOM 6977 O O . PRO A 1 916 ? 28.19914 39.94781 -33.37979 1.000 72.56195 916 PRO A O 1
ATOM 6981 N N . ASN A 1 917 ? 25.96873 40.05995 -33.72549 1.000 83.12658 917 ASN A N 1
ATOM 6982 C CA . ASN A 1 917 ? 25.70223 41.02206 -32.66049 1.000 77.25518 917 ASN A CA 1
ATOM 6983 C C . ASN A 1 917 ? 25.49768 40.25853 -31.35012 1.000 91.23907 917 ASN A C 1
ATOM 6984 O O . ASN A 1 917 ? 24.38827 40.11922 -30.82942 1.000 77.68314 917 ASN A O 1
ATOM 6989 N N . ASP A 1 918 ? 26.60672 39.73583 -30.82518 1.000 95.80047 918 ASP A N 1
ATOM 6990 C CA . ASP A 1 918 ? 26.58651 39.07336 -29.52953 1.000 91.06537 918 ASP A CA 1
ATOM 6991 C C . ASP A 1 918 ? 26.69181 40.11622 -28.41957 1.000 85.64238 918 ASP A C 1
ATOM 6992 O O . ASP A 1 918 ? 26.74461 41.32385 -28.66913 1.000 94.93322 918 ASP A O 1
ATOM 6997 N N . ILE A 1 919 ? 26.72374 39.65323 -27.16839 1.000 88.99957 919 ILE A N 1
ATOM 6998 C CA . ILE A 1 919 ? 26.81951 40.60289 -26.06541 1.000 88.93315 919 ILE A CA 1
ATOM 6999 C C . ILE A 1 919 ? 28.23332 41.13901 -25.89956 1.000 86.02007 919 ILE A C 1
ATOM 7000 O O . ILE A 1 919 ? 28.40726 42.24039 -25.36289 1.000 93.59457 919 ILE A O 1
ATOM 7005 N N . TYR A 1 920 ? 29.25029 40.40620 -26.35809 1.000 82.85410 920 TYR A N 1
ATOM 7006 C CA . TYR A 1 920 ? 30.57682 41.00504 -26.46246 1.000 88.57899 920 TYR A CA 1
ATOM 7007 C C . TYR A 1 920 ? 30.54182 42.22391 -27.37377 1.000 79.46928 920 TYR A C 1
ATOM 7008 O O . TYR A 1 920 ? 31.19656 43.23564 -27.09899 1.000 84.66671 920 TYR A O 1
ATOM 7017 N N . PHE A 1 921 ? 29.77506 42.14559 -28.46410 1.000 79.80452 921 PHE A N 1
ATOM 7018 C CA . PHE A 1 921 ? 29.58005 43.31149 -29.31709 1.000 76.85191 921 PHE A CA 1
ATOM 7019 C C . PHE A 1 921 ? 28.86132 44.42441 -28.56706 1.000 84.37524 921 PHE A C 1
ATOM 7020 O O . PHE A 1 921 ? 29.21196 45.60346 -28.70507 1.000 97.76486 921 PHE A O 1
ATOM 7028 N N . LYS A 1 922 ? 27.85108 44.07026 -27.76670 1.000 72.91289 922 LYS A N 1
ATOM 7029 C CA . LYS A 1 922 ? 27.10872 45.08572 -27.02507 1.000 78.25362 922 LYS A CA 1
ATOM 7030 C C . LYS A 1 922 ? 27.99277 45.78910 -25.99874 1.000 86.54208 922 LYS A C 1
ATOM 7031 O O . LYS A 1 922 ? 27.91217 47.01305 -25.83681 1.000 84.88487 922 LYS A O 1
ATOM 7037 N N . VAL A 1 923 ? 28.84650 45.03635 -25.29960 1.000 75.50042 923 VAL A N 1
ATOM 7038 C CA . VAL A 1 923 ? 29.78690 45.65667 -24.36933 1.000 79.71425 923 VAL A CA 1
ATOM 7039 C C . VAL A 1 923 ? 30.74678 46.57728 -25.11603 1.000 88.74300 923 VAL A C 1
ATOM 7040 O O . VAL A 1 923 ? 31.03725 47.69497 -24.66820 1.000 88.66049 923 VAL A O 1
ATOM 7044 N N . GLY A 1 924 ? 31.25006 46.12828 -26.26747 1.000 82.45163 924 GLY A N 1
ATOM 7045 C CA . GLY A 1 924 ? 32.10208 46.98668 -27.06977 1.000 84.71135 924 GLY A CA 1
ATOM 7046 C C . GLY A 1 924 ? 31.39107 48.23767 -27.53990 1.000 86.65232 924 GLY A C 1
ATOM 7047 O O . GLY A 1 924 ? 32.00568 49.30285 -27.64532 1.000 86.30486 924 GLY A O 1
ATOM 7048 N N . LEU A 1 925 ? 30.08969 48.12781 -27.82642 1.000 80.49570 925 LEU A N 1
ATOM 7049 C CA . LEU A 1 925 ? 29.32231 49.28505 -28.27814 1.000 81.52156 925 LEU A CA 1
ATOM 7050 C C . LEU A 1 925 ? 29.24027 50.35144 -27.19458 1.000 84.11500 925 LEU A C 1
ATOM 7051 O O . LEU A 1 925 ? 29.35423 51.54877 -27.48092 1.000 103.64696 925 LEU A O 1
ATOM 7056 N N . ILE A 1 926 ? 29.04458 49.93453 -25.94285 1.000 84.45758 926 ILE A N 1
ATOM 7057 C CA . ILE A 1 926 ? 29.03584 50.88079 -24.83214 1.000 82.69906 926 ILE A CA 1
ATOM 7058 C C . ILE A 1 926 ? 30.40473 51.53356 -24.68538 1.000 90.88473 926 ILE A C 1
ATOM 7059 O O . ILE A 1 926 ? 30.51242 52.74666 -24.46280 1.000 95.53494 926 ILE A O 1
ATOM 7064 N N . THR A 1 927 ? 31.47198 50.74117 -24.81768 1.000 85.67008 927 THR A N 1
ATOM 7065 C CA . THR A 1 927 ? 32.82094 51.29258 -24.73751 1.000 83.10483 927 THR A CA 1
ATOM 7066 C C . THR A 1 927 ? 33.07461 52.29554 -25.85612 1.000 88.58921 927 THR A C 1
ATOM 7067 O O . THR A 1 927 ? 33.70878 53.33489 -25.63774 1.000 98.16160 927 THR A O 1
ATOM 7071 N N . ILE A 1 928 ? 32.59132 51.99966 -27.06406 1.000 90.85499 928 ILE A N 1
ATOM 7072 C CA . ILE A 1 928 ? 32.79749 52.90917 -28.18718 1.000 96.59062 928 ILE A CA 1
ATOM 7073 C C . ILE A 1 928 ? 32.03833 54.21277 -27.96861 1.000 99.20345 928 ILE A C 1
ATOM 7074 O O . ILE A 1 928 ? 32.53576 55.29714 -28.30011 1.000 97.14610 928 ILE A O 1
ATOM 7079 N N . ILE A 1 929 ? 30.83452 54.13440 -27.39231 1.000 87.48609 929 ILE A N 1
ATOM 7080 C CA . ILE A 1 929 ? 30.06037 55.34477 -27.12290 1.000 91.71386 929 ILE A CA 1
ATOM 7081 C C . ILE A 1 929 ? 30.81035 56.24532 -26.14973 1.000 92.92660 929 ILE A C 1
ATOM 7082 O O . ILE A 1 929 ? 30.94037 57.45603 -26.36964 1.000 99.29825 929 ILE A O 1
ATOM 7087 N N . GLY A 1 930 ? 31.32807 55.66256 -25.06537 1.000 82.95261 930 GLY A N 1
ATOM 7088 C CA . GLY A 1 930 ? 32.09239 56.44850 -24.11207 1.000 86.82140 930 GLY A CA 1
ATOM 7089 C C . GLY A 1 930 ? 33.33183 57.06724 -24.72869 1.000 95.03853 930 GLY A C 1
ATOM 7090 O O . GLY A 1 930 ? 33.63890 58.23766 -24.48861 1.000 100.97381 930 GLY A O 1
ATOM 7091 N N . LEU A 1 931 ? 34.05680 56.29359 -25.53857 1.000 82.24213 931 LEU A N 1
ATOM 7092 C CA . LEU A 1 931 ? 35.26810 56.81370 -26.15993 1.000 87.20946 931 LEU A CA 1
ATOM 7093 C C . LEU A 1 931 ? 34.95009 57.83566 -27.24451 1.000 94.75349 931 LEU A C 1
ATOM 7094 O O . LEU A 1 931 ? 35.75183 58.74444 -27.49147 1.000 90.87278 931 LEU A O 1
ATOM 7099 N N . SER A 1 932 ? 33.79881 57.69826 -27.90765 1.000 92.31471 932 SER A N 1
ATOM 7100 C CA . SER A 1 932 ? 33.35869 58.72573 -28.84604 1.000 87.29744 932 SER A CA 1
ATOM 7101 C C . SER A 1 932 ? 33.09112 60.03979 -28.12571 1.000 98.10197 932 SER A C 1
ATOM 7102 O O . SER A 1 932 ? 33.43926 61.11704 -28.62598 1.000 96.48380 932 SER A O 1
ATOM 7105 N N . ALA A 1 933 ? 32.46506 59.96725 -26.94771 1.000 99.39337 933 ALA A N 1
ATOM 7106 C CA . ALA A 1 933 ? 32.23907 61.16617 -26.14900 1.000 95.00306 933 ALA A CA 1
ATOM 7107 C C . ALA A 1 933 ? 33.55794 61.79779 -25.72869 1.000 91.93842 933 ALA A C 1
ATOM 7108 O O . ALA A 1 933 ? 33.70384 63.02491 -25.75882 1.000 105.76787 933 ALA A O 1
ATOM 7110 N N . LYS A 1 934 ? 34.53477 60.97182 -25.34318 1.000 88.95371 934 LYS A N 1
ATOM 7111 C CA . LYS A 1 934 ? 35.84261 61.49646 -24.96666 1.000 91.18165 934 LYS A CA 1
ATOM 7112 C C . LYS A 1 934 ? 36.49085 62.23430 -26.12915 1.000 97.56652 934 LYS A C 1
ATOM 7113 O O . LYS A 1 934 ? 37.07606 63.30776 -25.94333 1.000 106.99530 934 LYS A O 1
ATOM 7119 N N . ASN A 1 935 ? 36.39428 61.67497 -27.33742 1.000 93.33754 935 ASN A N 1
ATOM 7120 C CA . ASN A 1 935 ? 36.95710 62.33981 -28.50862 1.000 96.01835 935 ASN A CA 1
ATOM 7121 C C . ASN A 1 935 ? 36.28035 63.68379 -28.75460 1.000 100.41115 935 ASN A C 1
ATOM 7122 O O . ASN A 1 935 ? 36.95135 64.69824 -28.98287 1.000 104.43182 935 ASN A O 1
ATOM 7127 N N . ALA A 1 936 ? 34.94573 63.71168 -28.70192 1.000 91.34478 936 ALA A N 1
ATOM 7128 C CA . ALA A 1 936 ? 34.21930 64.94209 -29.00098 1.000 93.18484 936 ALA A CA 1
ATOM 7129 C C . ALA A 1 936 ? 34.41126 65.98325 -27.90420 1.000 111.05322 936 ALA A C 1
ATOM 7130 O O . ALA A 1 936 ? 34.75063 67.13879 -28.18580 1.000 120.13094 936 ALA A O 1
ATOM 7132 N N . ILE A 1 937 ? 34.22052 65.58854 -26.64178 1.000 110.91229 937 ILE A N 1
ATOM 7133 C CA . ILE A 1 937 ? 34.30833 66.55179 -25.55002 1.000 116.77480 937 ILE A CA 1
ATOM 7134 C C . ILE A 1 937 ? 35.72519 67.08644 -25.38154 1.000 114.24559 937 ILE A C 1
ATOM 7135 O O . ILE A 1 937 ? 35.91196 68.14882 -24.77926 1.000 120.15885 937 ILE A O 1
ATOM 7140 N N . LEU A 1 938 ? 36.73525 66.38162 -25.89821 1.000 108.12700 938 LEU A N 1
ATOM 7141 C CA . LEU A 1 938 ? 38.09915 66.89185 -25.80951 1.000 104.88044 938 LEU A CA 1
ATOM 7142 C C . LEU A 1 938 ? 38.27034 68.15888 -26.63941 1.000 119.90894 938 LEU A C 1
ATOM 7143 O O . LEU A 1 938 ? 38.95600 69.09795 -26.21522 1.000 119.86975 938 LEU A O 1
ATOM 7148 N N . ILE A 1 939 ? 37.65233 68.21316 -27.81734 1.000 112.67738 939 ILE A N 1
ATOM 7149 C CA . ILE A 1 939 ? 37.76943 69.41272 -28.63690 1.000 111.94881 939 ILE A CA 1
ATOM 7150 C C . ILE A 1 939 ? 36.66258 70.42070 -28.32601 1.000 111.59508 939 ILE A C 1
ATOM 7151 O O . ILE A 1 939 ? 36.89996 71.63019 -28.37889 1.000 124.19895 939 ILE A O 1
ATOM 7156 N N . ILE A 1 940 ? 35.46065 69.95823 -27.97705 1.000 110.30496 940 ILE A N 1
ATOM 7157 C CA . ILE A 1 940 ? 34.37611 70.89627 -27.70847 1.000 109.88156 940 ILE A CA 1
ATOM 7158 C C . ILE A 1 940 ? 34.64436 71.68050 -26.42857 1.000 116.44024 940 ILE A C 1
ATOM 7159 O O . ILE A 1 940 ? 34.25198 72.84919 -26.31684 1.000 119.12703 940 ILE A O 1
ATOM 7164 N N . GLU A 1 941 ? 35.32598 71.06961 -25.45361 1.000 112.64266 941 GLU A N 1
ATOM 7165 C CA . GLU A 1 941 ? 35.66815 71.78909 -24.22927 1.000 113.96865 941 GLU A CA 1
ATOM 7166 C C . GLU A 1 941 ? 36.57706 72.97645 -24.52182 1.000 125.51437 941 GLU A C 1
ATOM 7167 O O . GLU A 1 941 ? 36.36558 74.07372 -23.99171 1.000 131.65604 941 GLU A O 1
ATOM 7173 N N . VAL A 1 942 ? 37.59550 72.77685 -25.36284 1.000 124.34754 942 VAL A N 1
ATOM 7174 C CA . VAL A 1 942 ? 38.48634 73.87615 -25.72606 1.000 125.37400 942 VAL A CA 1
ATOM 7175 C C . VAL A 1 942 ? 37.76502 74.87659 -26.62099 1.000 123.15422 942 VAL A C 1
ATOM 7176 O O . VAL A 1 942 ? 37.93593 76.09352 -26.48157 1.000 122.02713 942 VAL A O 1
ATOM 7180 N N . ALA A 1 943 ? 36.94143 74.38457 -27.54629 1.000 124.79318 943 ALA A N 1
ATOM 7181 C CA . ALA A 1 943 ? 36.20787 75.26166 -28.44897 1.000 122.25613 943 ALA A CA 1
ATOM 7182 C C . ALA A 1 943 ? 35.13472 76.08138 -27.74476 1.000 128.68104 943 ALA A C 1
ATOM 7183 O O . ALA A 1 943 ? 34.59925 77.01374 -28.35098 1.000 131.63238 943 ALA A O 1
ATOM 7185 N N . LYS A 1 944 ? 34.79624 75.75966 -26.49756 1.000 136.00973 944 LYS A N 1
ATOM 7186 C CA . LYS A 1 944 ? 33.81972 76.53991 -25.74702 1.000 141.61891 944 LYS A CA 1
ATOM 7187 C C . LYS A 1 944 ? 34.47261 77.59363 -24.86050 1.000 141.30937 944 LYS A C 1
ATOM 7188 O O . LYS A 1 944 ? 34.08443 78.76467 -24.90605 1.000 141.66791 944 LYS A O 1
ATOM 7194 N N . ASP A 1 945 ? 35.47190 77.20767 -24.06639 1.000 146.40009 945 ASP A N 1
ATOM 7195 C CA . ASP A 1 945 ? 36.10825 78.13923 -23.14317 1.000 152.25444 945 ASP A CA 1
ATOM 7196 C C . ASP A 1 945 ? 37.10840 79.06400 -23.82718 1.000 153.95562 945 ASP A C 1
ATOM 7197 O O . ASP A 1 945 ? 37.69552 79.91863 -23.15495 1.000 160.83097 945 ASP A O 1
ATOM 7202 N N . HIS A 1 946 ? 37.32328 78.91026 -25.13523 1.000 148.03678 946 HIS A N 1
ATOM 7203 C CA . HIS A 1 946 ? 38.09440 79.89507 -25.88678 1.000 145.69161 946 HIS A CA 1
ATOM 7204 C C . HIS A 1 946 ? 37.26992 81.15639 -26.12046 1.000 157.11515 946 HIS A C 1
ATOM 7205 O O . HIS A 1 946 ? 37.67480 82.25921 -25.73557 1.000 168.14817 946 HIS A O 1
ATOM 7212 N N . TYR A 1 947 ? 36.10562 81.00349 -26.74706 1.000 147.57240 947 TYR A N 1
ATOM 7213 C CA . TYR A 1 947 ? 35.17727 82.09740 -27.00298 1.000 156.10552 947 TYR A CA 1
ATOM 7214 C C . TYR A 1 947 ? 33.87399 81.49062 -27.49877 1.000 143.18517 947 TYR A C 1
ATOM 7215 O O . TYR A 1 947 ? 33.86150 80.39254 -28.06149 1.000 136.60467 947 TYR A O 1
ATOM 7224 N N . GLN A 1 948 ? 32.77749 82.21628 -27.28883 1.000 149.29558 948 GLN A N 1
ATOM 7225 C CA . GLN A 1 948 ? 31.47725 81.73450 -27.73066 1.000 160.29389 948 GLN A CA 1
ATOM 7226 C C . GLN A 1 948 ? 30.59298 82.90537 -28.13705 1.000 180.54166 948 GLN A C 1
ATOM 7227 O O . GLN A 1 948 ? 30.57095 83.94136 -27.46687 1.000 184.57967 948 GLN A O 1
ATOM 7233 N N . GLU A 1 949 ? 29.87583 82.72876 -29.24391 1.000 180.18808 949 GLU A N 1
ATOM 7234 C CA . GLU A 1 949 ? 28.94756 83.72355 -29.77756 1.000 188.73372 949 GLU A CA 1
ATOM 7235 C C . GLU A 1 949 ? 28.02740 83.01956 -30.77282 1.000 174.99111 949 GLU A C 1
ATOM 7236 O O . GLU A 1 949 ? 27.95499 81.78717 -30.80702 1.000 161.33897 949 GLU A O 1
ATOM 7242 N N . GLY A 1 950 ? 27.29284 83.80590 -31.56388 1.000 175.09945 950 GLY A N 1
ATOM 7243 C CA . GLY A 1 950 ? 26.50668 83.29794 -32.65749 1.000 157.66446 950 GLY A CA 1
ATOM 7244 C C . GLY A 1 950 ? 27.14261 83.57379 -34.00474 1.000 172.06161 950 GLY A C 1
ATOM 7245 O O . GLY A 1 950 ? 28.34795 83.83593 -34.11464 1.000 174.24063 950 GLY A O 1
ATOM 7246 N N . MET A 1 951 ? 26.31207 83.52075 -35.05052 1.000 178.55242 951 MET A N 1
ATOM 7247 C CA . MET A 1 951 ? 26.74252 83.77767 -36.43131 1.000 183.96591 951 MET A CA 1
ATOM 7248 C C . MET A 1 951 ? 28.00285 82.98955 -36.78764 1.000 177.13833 951 MET A C 1
ATOM 7249 O O . MET A 1 951 ? 28.93195 83.51552 -37.40527 1.000 176.74929 951 MET A O 1
ATOM 7254 N N . SER A 1 952 ? 28.03371 81.72100 -36.36849 1.000 169.16803 952 SER A N 1
ATOM 7255 C CA . SER A 1 952 ? 29.10244 80.76727 -36.66008 1.000 164.78217 952 SER A CA 1
ATOM 7256 C C . SER A 1 952 ? 30.34474 81.07266 -35.82319 1.000 160.14181 952 SER A C 1
ATOM 7257 O O . SER A 1 952 ? 30.78483 82.22518 -35.73463 1.000 133.05138 952 SER A O 1
ATOM 7260 N N . LEU A 1 953 ? 30.91108 80.03637 -35.20389 1.000 163.00193 953 LEU A N 1
ATOM 7261 C CA . LEU A 1 953 ? 31.94099 80.16491 -34.17665 1.000 149.56366 953 LEU A CA 1
ATOM 7262 C C . LEU A 1 953 ? 33.27347 79.58339 -34.62574 1.000 140.55654 953 LEU A C 1
ATOM 7263 O O . LEU A 1 953 ? 33.95143 78.91097 -33.84809 1.000 135.86972 953 LEU A O 1
ATOM 7268 N N . LEU A 1 954 ? 33.66066 79.81963 -35.88014 1.000 132.28589 954 LEU A N 1
ATOM 7269 C CA . LEU A 1 954 ? 34.82863 79.13284 -36.42186 1.000 127.50942 954 LEU A CA 1
ATOM 7270 C C . LEU A 1 954 ? 36.04562 79.31230 -35.51606 1.000 136.30049 954 LEU A C 1
ATOM 7271 O O . LEU A 1 954 ? 36.64856 78.32659 -35.07703 1.000 136.15252 954 LEU A O 1
ATOM 7276 N N . GLN A 1 955 ? 36.34801 80.56473 -35.14503 1.000 148.18766 955 GLN A N 1
ATOM 7277 C CA . GLN A 1 955 ? 37.57053 80.91023 -34.41590 1.000 155.00043 955 GLN A CA 1
ATOM 7278 C C . GLN A 1 955 ? 37.98122 79.85615 -33.38877 1.000 153.81758 955 GLN A C 1
ATOM 7279 O O . GLN A 1 955 ? 39.10887 79.35685 -33.42139 1.000 146.89385 955 GLN A O 1
ATOM 7285 N N . ALA A 1 956 ? 37.06592 79.46876 -32.49529 1.000 166.96758 956 ALA A N 1
ATOM 7286 C CA . ALA A 1 956 ? 37.44614 78.58794 -31.39231 1.000 161.94535 956 ALA A CA 1
ATOM 7287 C C . ALA A 1 956 ? 37.53518 77.11874 -31.80333 1.000 164.85897 956 ALA A C 1
ATOM 7288 O O . ALA A 1 956 ? 38.39960 76.38899 -31.30370 1.000 167.37805 956 ALA A O 1
ATOM 7290 N N . THR A 1 957 ? 36.64857 76.65705 -32.68916 1.000 150.89332 957 THR A N 1
ATOM 7291 C CA . THR A 1 957 ? 36.54808 75.22163 -32.94637 1.000 145.78837 957 THR A CA 1
ATOM 7292 C C . THR A 1 957 ? 37.70281 74.69179 -33.79208 1.000 141.48940 957 THR A C 1
ATOM 7293 O O . THR A 1 957 ? 38.23131 73.61296 -33.49689 1.000 131.13420 957 THR A O 1
ATOM 7297 N N . LEU A 1 958 ? 38.10915 75.40813 -34.85104 1.000 135.69062 958 LEU A N 1
ATOM 7298 C CA . LEU A 1 958 ? 39.31951 74.98029 -35.54897 1.000 120.12888 958 LEU A CA 1
ATOM 7299 C C . LEU A 1 958 ? 40.55647 75.19398 -34.68646 1.000 123.53596 958 LEU A C 1
ATOM 7300 O O . LEU A 1 958 ? 41.53625 74.45572 -34.82832 1.000 126.85304 958 LEU A O 1
ATOM 7305 N N . GLU A 1 959 ? 40.53361 76.17975 -33.78287 1.000 136.81297 959 GLU A N 1
ATOM 7306 C CA . GLU A 1 959 ? 41.58630 76.26743 -32.77361 1.000 145.47339 959 GLU A CA 1
ATOM 7307 C C . GLU A 1 959 ? 41.58043 75.03572 -31.87688 1.000 139.56595 959 GLU A C 1
ATOM 7308 O O . GLU A 1 959 ? 42.63895 74.47968 -31.55808 1.000 138.65931 959 GLU A O 1
ATOM 7314 N N . ALA A 1 960 ? 40.39167 74.60318 -31.45137 1.000 136.12326 960 ALA A N 1
ATOM 7315 C CA . ALA A 1 960 ? 40.28243 73.38447 -30.66012 1.000 132.45063 960 ALA A CA 1
ATOM 7316 C C . ALA A 1 960 ? 40.69661 72.16373 -31.46888 1.000 125.87896 960 ALA A C 1
ATOM 7317 O O . ALA A 1 960 ? 41.40357 71.28590 -30.95982 1.000 128.66988 960 ALA A O 1
ATOM 7319 N N . ALA A 1 961 ? 40.26924 72.09263 -32.73207 1.000 115.30460 961 ALA A N 1
ATOM 7320 C CA . ALA A 1 961 ? 40.68041 70.98408 -33.58462 1.000 109.95158 961 ALA A CA 1
ATOM 7321 C C . ALA A 1 961 ? 42.19282 70.96147 -33.75388 1.000 117.45289 961 ALA A C 1
ATOM 7322 O O . ALA A 1 961 ? 42.80276 69.88942 -33.82263 1.000 128.43274 961 ALA A O 1
ATOM 7324 N N . ARG A 1 962 ? 42.81543 72.13760 -33.81948 1.000 119.75158 962 ARG A N 1
ATOM 7325 C CA . ARG A 1 962 ? 44.26939 72.20524 -33.91257 1.000 126.36544 962 ARG A CA 1
ATOM 7326 C C . ARG A 1 962 ? 44.92682 71.69383 -32.63587 1.000 132.50369 962 ARG A C 1
ATOM 7327 O O . ARG A 1 962 ? 45.81991 70.83973 -32.68389 1.000 130.37548 962 ARG A O 1
ATOM 7335 N N . LEU A 1 963 ? 44.49006 72.20096 -31.48039 1.000 152.19601 963 LEU A N 1
ATOM 7336 C CA . LEU A 1 963 ? 45.11432 71.81444 -30.21901 1.000 158.70524 963 LEU A CA 1
ATOM 7337 C C . LEU A 1 963 ? 44.87832 70.34146 -29.90749 1.000 151.30853 963 LEU A C 1
ATOM 7338 O O . LEU A 1 963 ? 45.80614 69.63380 -29.49894 1.000 146.20075 963 LEU A O 1
ATOM 7343 N N . ARG A 1 964 ? 43.65089 69.86003 -30.10390 1.000 135.05608 964 ARG A N 1
ATOM 7344 C CA . ARG A 1 964 ? 43.24127 68.56478 -29.57764 1.000 126.15179 964 ARG A CA 1
ATOM 7345 C C . ARG A 1 964 ? 43.40192 67.41012 -30.56032 1.000 110.34953 964 ARG A C 1
ATOM 7346 O O . ARG A 1 964 ? 43.19800 66.25879 -30.16145 1.000 107.23900 964 ARG A O 1
ATOM 7354 N N . LEU A 1 965 ? 43.77284 67.67147 -31.81693 1.000 113.53906 965 LEU A N 1
ATOM 7355 C CA . LEU A 1 965 ? 43.94347 66.57682 -32.77005 1.000 101.17079 965 LEU A CA 1
ATOM 7356 C C . LEU A 1 965 ? 45.01498 65.60555 -32.29537 1.000 97.78742 965 LEU A C 1
ATOM 7357 O O . LEU A 1 965 ? 44.81693 64.38623 -32.31751 1.000 112.66470 965 LEU A O 1
ATOM 7362 N N . ARG A 1 966 ? 46.16220 66.12467 -31.86741 1.000 100.46634 966 ARG A N 1
ATOM 7363 C CA . ARG A 1 966 ? 47.19004 65.23732 -31.33106 1.000 99.01662 966 ARG A CA 1
ATOM 7364 C C . ARG A 1 966 ? 46.71665 64.50244 -30.08382 1.000 99.84379 966 ARG A C 1
ATOM 7365 O O . ARG A 1 966 ? 46.75787 63.26118 -30.08275 1.000 92.36123 966 ARG A O 1
ATOM 7373 N N . PRO A 1 967 ? 46.21926 65.16716 -29.02785 1.000 101.27115 967 PRO A N 1
ATOM 7374 C CA . PRO A 1 967 ? 45.80701 64.40701 -27.83355 1.000 94.01427 967 PRO A CA 1
ATOM 7375 C C . PRO A 1 967 ? 44.76931 63.32984 -28.10353 1.000 104.07589 967 PRO A C 1
ATOM 7376 O O . PRO A 1 967 ? 44.86980 62.23550 -27.53323 1.000 103.90307 967 PRO A O 1
ATOM 7380 N N . ILE A 1 968 ? 43.77585 63.59282 -28.95738 1.000 102.22247 968 ILE A N 1
ATOM 7381 C CA . ILE A 1 968 ? 42.77267 62.56101 -29.20737 1.000 92.39909 968 ILE A CA 1
ATOM 7382 C C . ILE A 1 968 ? 43.37726 61.40180 -29.99335 1.000 89.81675 968 ILE A C 1
ATOM 7383 O O . ILE A 1 968 ? 42.98484 60.24484 -29.80241 1.000 103.62609 968 ILE A O 1
ATOM 7388 N N . VAL A 1 969 ? 44.33181 61.68133 -30.88439 1.000 87.32996 969 VAL A N 1
ATOM 7389 C CA . VAL A 1 969 ? 44.94898 60.61351 -31.66478 1.000 84.19426 969 VAL A CA 1
ATOM 7390 C C . VAL A 1 969 ? 45.82662 59.73294 -30.77829 1.000 92.66326 969 VAL A C 1
ATOM 7391 O O . VAL A 1 969 ? 45.83583 58.50515 -30.92811 1.000 97.64067 969 VAL A O 1
ATOM 7395 N N . MET A 1 970 ? 46.57112 60.33458 -29.84020 1.000 91.15367 970 MET A N 1
ATOM 7396 C CA . MET A 1 970 ? 47.33719 59.53856 -28.88027 1.000 88.48101 970 MET A CA 1
ATOM 7397 C C . MET A 1 970 ? 46.43025 58.56754 -28.13512 1.000 100.03459 970 MET A C 1
ATOM 7398 O O . MET A 1 970 ? 46.68178 57.35615 -28.09982 1.000 89.45726 970 MET A O 1
ATOM 7403 N N . THR A 1 971 ? 45.35813 59.08998 -27.53981 1.000 90.12326 971 THR A N 1
ATOM 7404 C CA . THR A 1 971 ? 44.48252 58.25960 -26.72504 1.000 96.04364 971 THR A CA 1
ATOM 7405 C C . THR A 1 971 ? 43.74532 57.22507 -27.56800 1.000 99.95790 971 THR A C 1
ATOM 7406 O O . THR A 1 971 ? 43.61387 56.06494 -27.15829 1.000 100.45169 971 THR A O 1
ATOM 7410 N N . SER A 1 972 ? 43.25085 57.62262 -28.74348 1.000 86.12652 972 SER A N 1
ATOM 7411 C CA . SER A 1 972 ? 42.50316 56.68227 -29.57259 1.000 91.70411 972 SER A CA 1
ATOM 7412 C C . SER A 1 972 ? 43.40371 55.57745 -30.11343 1.000 88.07884 972 SER A C 1
ATOM 7413 O O . SER A 1 972 ? 43.03602 54.39704 -30.07585 1.000 97.07572 972 SER A O 1
ATOM 7416 N N . LEU A 1 973 ? 44.59116 55.93716 -30.60626 1.000 84.37693 973 LEU A N 1
ATOM 7417 C CA . LEU A 1 973 ? 45.51836 54.92927 -31.10992 1.000 85.78252 973 LEU A CA 1
ATOM 7418 C C . LEU A 1 973 ? 45.97782 53.99089 -30.00430 1.000 93.46146 973 LEU A C 1
ATOM 7419 O O . LEU A 1 973 ? 46.24690 52.81176 -30.26241 1.000 100.02440 973 LEU A O 1
ATOM 7424 N N . ALA A 1 974 ? 46.08220 54.49081 -28.77216 1.000 95.57444 974 ALA A N 1
ATOM 7425 C CA . ALA A 1 974 ? 46.42474 53.61689 -27.65707 1.000 93.71641 974 ALA A CA 1
ATOM 7426 C C . ALA A 1 974 ? 45.33904 52.56973 -27.43563 1.000 94.56173 974 ALA A C 1
ATOM 7427 O O . ALA A 1 974 ? 45.63134 51.37876 -27.27728 1.000 80.59288 974 ALA A O 1
ATOM 7429 N N . PHE A 1 975 ? 44.07199 52.99408 -27.44168 1.000 89.95423 975 PHE A N 1
ATOM 7430 C CA . PHE A 1 975 ? 42.98455 52.03950 -27.25910 1.000 81.81694 975 PHE A CA 1
ATOM 7431 C C . PHE A 1 975 ? 42.92898 51.04187 -28.40732 1.000 87.80186 975 PHE A C 1
ATOM 7432 O O . PHE A 1 975 ? 42.72293 49.84252 -28.18509 1.000 87.83634 975 PHE A O 1
ATOM 7440 N N . GLY A 1 976 ? 43.11354 51.51831 -29.64026 1.000 85.20237 976 GLY A N 1
ATOM 7441 C CA . GLY A 1 976 ? 43.07093 50.61998 -30.78163 1.000 87.58381 976 GLY A CA 1
ATOM 7442 C C . GLY A 1 976 ? 44.14509 49.55104 -30.72597 1.000 88.72604 976 GLY A C 1
ATOM 7443 O O . GLY A 1 976 ? 43.87985 48.37601 -30.99393 1.000 89.50386 976 GLY A O 1
ATOM 7444 N N . PHE A 1 977 ? 45.37112 49.94015 -30.36767 1.000 81.57443 977 PHE A N 1
ATOM 7445 C CA . PHE A 1 977 ? 46.45543 48.96770 -30.29767 1.000 87.42426 977 PHE A CA 1
ATOM 7446 C C . PHE A 1 977 ? 46.30477 48.04728 -29.09581 1.000 82.37107 977 PHE A C 1
ATOM 7447 O O . PHE A 1 977 ? 46.79904 46.91438 -29.11914 1.000 86.02481 977 PHE A O 1
ATOM 7455 N N . GLY A 1 978 ? 45.63947 48.51458 -28.03752 1.000 81.41626 978 GLY A N 1
ATOM 7456 C CA . GLY A 1 978 ? 45.36992 47.64576 -26.90719 1.000 87.16148 978 GLY A CA 1
ATOM 7457 C C . GLY A 1 978 ? 44.40655 46.52712 -27.24273 1.000 88.19514 978 GLY A C 1
ATOM 7458 O O . GLY A 1 978 ? 44.56773 45.40271 -26.76182 1.000 82.18715 978 GLY A O 1
ATOM 7459 N N . VAL A 1 979 ? 43.40116 46.81157 -28.07849 1.000 84.66334 979 VAL A N 1
ATOM 7460 C CA . VAL A 1 979 ? 42.39843 45.81162 -28.43886 1.000 81.06504 979 VAL A CA 1
ATOM 7461 C C . VAL A 1 979 ? 42.76298 45.02744 -29.69074 1.000 84.39899 979 VAL A C 1
ATOM 7462 O O . VAL A 1 979 ? 42.06188 44.05751 -30.02682 1.000 90.83441 979 VAL A O 1
ATOM 7466 N N . VAL A 1 980 ? 43.82781 45.41618 -30.39730 1.000 84.85944 980 VAL A N 1
ATOM 7467 C CA . VAL A 1 980 ? 44.28563 44.63355 -31.54781 1.000 89.20862 980 VAL A CA 1
ATOM 7468 C C . VAL A 1 980 ? 44.59427 43.18587 -31.16306 1.000 86.84476 980 VAL A C 1
ATOM 7469 O O . VAL A 1 980 ? 44.16435 42.27438 -31.88686 1.000 91.60855 980 VAL A O 1
ATOM 7473 N N . PRO A 1 981 ? 45.30797 42.90367 -30.06614 1.000 80.58819 981 PRO A N 1
ATOM 7474 C CA . PRO A 1 981 ? 45.49672 41.49425 -29.68075 1.000 83.07992 981 PRO A CA 1
ATOM 7475 C C . PRO A 1 981 ? 44.19400 40.76502 -29.39608 1.000 84.76720 981 PRO A C 1
ATOM 7476 O O . PRO A 1 981 ? 44.16776 39.52975 -29.46654 1.000 84.02760 981 PRO A O 1
ATOM 7480 N N . LEU A 1 982 ? 43.11307 41.48141 -29.07832 1.000 79.99816 982 LEU A N 1
ATOM 7481 C CA . LEU A 1 982 ? 41.80663 40.83701 -28.99288 1.000 82.21116 982 LEU A CA 1
ATOM 7482 C C . LEU A 1 982 ? 41.26637 40.52216 -30.38100 1.000 85.45133 982 LEU A C 1
ATOM 7483 O O . LEU A 1 982 ? 40.91581 39.37414 -30.67834 1.000 83.69975 982 LEU A O 1
ATOM 7488 N N . ALA A 1 983 ? 41.20816 41.53184 -31.25230 1.000 81.49589 983 ALA A N 1
ATOM 7489 C CA . ALA A 1 983 ? 40.63843 41.35110 -32.58032 1.000 85.27736 983 ALA A CA 1
ATOM 7490 C C . ALA A 1 983 ? 41.45056 40.40177 -33.45200 1.000 83.56034 983 ALA A C 1
ATOM 7491 O O . ALA A 1 983 ? 40.93202 39.93056 -34.46982 1.000 89.66932 983 ALA A O 1
ATOM 7493 N N . LEU A 1 984 ? 42.69552 40.10129 -33.08369 1.000 77.60352 984 LEU A N 1
ATOM 7494 C CA . LEU A 1 984 ? 43.55868 39.24655 -33.88925 1.000 81.09047 984 LEU A CA 1
ATOM 7495 C C . LEU A 1 984 ? 44.05542 38.03430 -33.09952 1.000 86.88622 984 LEU A C 1
ATOM 7496 O O . LEU A 1 984 ? 45.14367 37.51733 -33.36211 1.000 86.98689 984 LEU A O 1
ATOM 7501 N N . SER A 1 985 ? 43.26633 37.56103 -32.13667 1.000 82.75106 985 SER A N 1
ATOM 7502 C CA . SER A 1 985 ? 43.67700 36.42128 -31.32457 1.000 89.96976 985 SER A CA 1
ATOM 7503 C C . SER A 1 985 ? 43.66810 35.13561 -32.14354 1.000 95.24339 985 SER A C 1
ATOM 7504 O O . SER A 1 985 ? 42.91815 34.99470 -33.11244 1.000 95.71437 985 SER A O 1
ATOM 7507 N N . SER A 1 986 ? 44.51688 34.18743 -31.73747 1.000 93.35658 986 SER A N 1
ATOM 7508 C CA . SER A 1 986 ? 44.87492 33.06135 -32.59456 1.000 89.17242 986 SER A CA 1
ATOM 7509 C C . SER A 1 986 ? 44.40944 31.71969 -32.04970 1.000 105.64399 986 SER A C 1
ATOM 7510 O O . SER A 1 986 ? 43.66533 31.00824 -32.73417 1.000 116.40202 986 SER A O 1
ATOM 7513 N N . GLY A 1 987 ? 44.82316 31.34903 -30.84030 1.000 100.43858 987 GLY A N 1
ATOM 7514 C CA . GLY A 1 987 ? 44.68957 29.97146 -30.40243 1.000 106.98485 987 GLY A CA 1
ATOM 7515 C C . GLY A 1 987 ? 43.50151 29.67715 -29.51265 1.000 95.09973 987 GLY A C 1
ATOM 7516 O O . GLY A 1 987 ? 42.38084 30.10787 -29.79879 1.000 95.72143 987 GLY A O 1
ATOM 7517 N N . ALA A 1 988 ? 43.73465 28.93070 -28.43549 1.000 93.75439 988 ALA A N 1
ATOM 7518 C CA . ALA A 1 988 ? 42.65339 28.56049 -27.53311 1.000 85.83682 988 ALA A CA 1
ATOM 7519 C C . ALA A 1 988 ? 42.10524 29.79177 -26.82550 1.000 88.96575 988 ALA A C 1
ATOM 7520 O O . ALA A 1 988 ? 42.84996 30.71044 -26.47136 1.000 97.02091 988 ALA A O 1
ATOM 7522 N N . GLY A 1 989 ? 40.78907 29.81334 -26.63432 1.000 85.01991 989 GLY A N 1
ATOM 7523 C CA . GLY A 1 989 ? 40.12925 30.93804 -26.00862 1.000 82.36576 989 GLY A CA 1
ATOM 7524 C C . GLY A 1 989 ? 39.88993 32.12592 -26.91267 1.000 86.70981 989 GLY A C 1
ATOM 7525 O O . GLY A 1 989 ? 39.33038 33.12816 -26.44936 1.000 90.97409 989 GLY A O 1
ATOM 7526 N N . SER A 1 990 ? 40.26628 32.03868 -28.19247 1.000 87.47967 990 SER A N 1
ATOM 7527 C CA . SER A 1 990 ? 40.24334 33.19654 -29.07887 1.000 83.78779 990 SER A CA 1
ATOM 7528 C C . SER A 1 990 ? 38.85665 33.52396 -29.61514 1.000 78.43526 990 SER A C 1
ATOM 7529 O O . SER A 1 990 ? 38.65841 34.62672 -30.13625 1.000 82.48134 990 SER A O 1
ATOM 7532 N N . GLY A 1 991 ? 37.89710 32.60684 -29.50161 1.000 72.31159 991 GLY A N 1
ATOM 7533 C CA . GLY A 1 991 ? 36.56021 32.90110 -29.98928 1.000 87.33044 991 GLY A CA 1
ATOM 7534 C C . GLY A 1 991 ? 35.95661 34.12251 -29.32423 1.000 84.89878 991 GLY A C 1
ATOM 7535 O O . GLY A 1 991 ? 35.38741 34.98991 -29.99298 1.000 85.14223 991 GLY A O 1
ATOM 7536 N N . ALA A 1 992 ? 36.08599 34.21379 -27.99883 1.000 86.40023 992 ALA A N 1
ATOM 7537 C CA . ALA A 1 992 ? 35.58945 35.38324 -27.28153 1.000 75.56372 992 ALA A CA 1
ATOM 7538 C C . ALA A 1 992 ? 36.43534 36.61404 -27.57246 1.000 81.37469 992 ALA A C 1
ATOM 7539 O O . ALA A 1 992 ? 35.90415 37.72286 -27.70249 1.000 93.62083 992 ALA A O 1
ATOM 7541 N N . GLN A 1 993 ? 37.75397 36.44075 -27.67060 1.000 80.38645 993 GLN A N 1
ATOM 7542 C CA . GLN A 1 993 ? 38.63716 37.58961 -27.83507 1.000 79.41980 993 GLN A CA 1
ATOM 7543 C C . GLN A 1 993 ? 38.39659 38.30504 -29.16269 1.000 80.49948 993 GLN A C 1
ATOM 7544 O O . GLN A 1 993 ? 38.37741 39.54011 -29.20775 1.000 88.36199 993 GLN A O 1
ATOM 7550 N N . VAL A 1 994 ? 38.21775 37.55977 -30.25740 1.000 80.44285 994 VAL A N 1
ATOM 7551 C CA . VAL A 1 994 ? 37.92572 38.22964 -31.52353 1.000 85.32349 994 VAL A CA 1
ATOM 7552 C C . VAL A 1 994 ? 36.51165 38.79598 -31.52224 1.000 76.85228 994 VAL A C 1
ATOM 7553 O O . VAL A 1 994 ? 36.23570 39.79340 -32.19919 1.000 85.37618 994 VAL A O 1
ATOM 7557 N N . ALA A 1 995 ? 35.59171 38.17912 -30.78098 1.000 73.85328 995 ALA A N 1
ATOM 7558 C CA . ALA A 1 995 ? 34.23738 38.71479 -30.72506 1.000 85.10435 995 ALA A CA 1
ATOM 7559 C C . ALA A 1 995 ? 34.20806 40.04351 -29.98224 1.000 82.27563 995 ALA A C 1
ATOM 7560 O O . ALA A 1 995 ? 33.56866 41.00108 -30.43366 1.000 94.23789 995 ALA A O 1
ATOM 7562 N N . ILE A 1 996 ? 34.90431 40.12521 -28.84769 1.000 75.08978 996 ILE A N 1
ATOM 7563 C CA . ILE A 1 996 ? 34.91520 41.36442 -28.07801 1.000 87.42396 996 ILE A CA 1
ATOM 7564 C C . ILE A 1 996 ? 35.70011 42.45042 -28.81027 1.000 86.83534 996 ILE A C 1
ATOM 7565 O O . ILE A 1 996 ? 35.31033 43.62415 -28.80031 1.000 89.11583 996 ILE A O 1
ATOM 7570 N N . GLY A 1 997 ? 36.79235 42.07861 -29.48117 1.000 84.41196 997 GLY A N 1
ATOM 7571 C CA . GLY A 1 997 ? 37.70185 43.04732 -30.06971 1.000 80.59012 997 GLY A CA 1
ATOM 7572 C C . GLY A 1 997 ? 37.38480 43.54563 -31.46818 1.000 73.68366 997 GLY A C 1
ATOM 7573 O O . GLY A 1 997 ? 37.71925 44.68379 -31.79971 1.000 76.90661 997 GLY A O 1
ATOM 7574 N N . THR A 1 998 ? 36.75068 42.71817 -32.30194 1.000 84.97178 998 THR A N 1
ATOM 7575 C CA . THR A 1 998 ? 36.50256 43.11140 -33.68763 1.000 73.85397 998 THR A CA 1
ATOM 7576 C C . THR A 1 998 ? 35.60616 44.34089 -33.76269 1.000 75.18492 998 THR A C 1
ATOM 7577 O O . THR A 1 998 ? 35.93908 45.32532 -34.43265 1.000 87.93792 998 THR A O 1
ATOM 7581 N N . GLY A 1 999 ? 34.46437 44.30622 -33.07272 1.000 77.76234 999 GLY A N 1
ATOM 7582 C CA . GLY A 1 999 ? 33.56376 45.44836 -33.10022 1.000 77.31686 999 GLY A CA 1
ATOM 7583 C C . GLY A 1 999 ? 34.18842 46.69811 -32.50944 1.000 85.37235 999 GLY A C 1
ATOM 7584 O O . GLY A 1 999 ? 33.96836 47.80843 -33.00015 1.000 87.81144 999 GLY A O 1
ATOM 7585 N N . VAL A 1 1000 ? 34.98761 46.53394 -31.45631 1.000 79.91906 1000 VAL A N 1
ATOM 7586 C CA . VAL A 1 1000 ? 35.57038 47.69139 -30.79134 1.000 75.38362 1000 VAL A CA 1
ATOM 7587 C C . VAL A 1 1000 ? 36.74312 48.25906 -31.58893 1.000 89.33158 1000 VAL A C 1
ATOM 7588 O O . VAL A 1 1000 ? 36.97667 49.47420 -31.56900 1.000 91.75975 1000 VAL A O 1
ATOM 7592 N N . LEU A 1 1001 ? 37.48865 47.41450 -32.30965 1.000 91.82991 1001 LEU A N 1
ATOM 7593 C CA . LEU A 1 1001 ? 38.58000 47.92510 -33.13529 1.000 84.30994 1001 LEU A CA 1
ATOM 7594 C C . LEU A 1 1001 ? 38.03748 48.72113 -34.31319 1.000 78.92621 1001 LEU A C 1
ATOM 7595 O O . LEU A 1 1001 ? 38.48779 49.84101 -34.58055 1.000 79.70453 1001 LEU A O 1
ATOM 7600 N N . GLY A 1 1002 ? 37.05829 48.15881 -35.02526 1.000 80.40956 1002 GLY A N 1
ATOM 7601 C CA . GLY A 1 1002 ? 36.40970 48.90924 -36.08335 1.000 84.55537 1002 GLY A CA 1
ATOM 7602 C C . GLY A 1 1002 ? 35.71005 50.14810 -35.56815 1.000 85.46214 1002 GLY A C 1
ATOM 7603 O O . GLY A 1 1002 ? 35.68462 51.17855 -36.24683 1.000 98.87175 1002 GLY A O 1
ATOM 7604 N N . GLY A 1 1003 ? 35.14906 50.07161 -34.35922 1.000 85.21039 1003 GLY A N 1
ATOM 7605 C CA . GLY A 1 1003 ? 34.43200 51.21154 -33.81092 1.000 89.92908 1003 GLY A CA 1
ATOM 7606 C C . GLY A 1 1003 ? 35.32315 52.41635 -33.57283 1.000 91.05555 1003 GLY A C 1
ATOM 7607 O O . GLY A 1 1003 ? 34.97008 53.54215 -33.93082 1.000 96.45433 1003 GLY A O 1
ATOM 7608 N N . ILE A 1 1004 ? 36.49462 52.19694 -32.96655 1.000 82.66468 1004 ILE A N 1
ATOM 7609 C CA . ILE A 1 1004 ? 37.36961 53.32033 -32.63460 1.000 84.89914 1004 ILE A CA 1
ATOM 7610 C C . ILE A 1 1004 ? 37.96492 53.95227 -33.88938 1.000 94.47678 1004 ILE A C 1
ATOM 7611 O O . ILE A 1 1004 ? 38.22310 55.16338 -33.91444 1.000 99.80830 1004 ILE A O 1
ATOM 7616 N N . VAL A 1 1005 ? 38.19443 53.16456 -34.94461 1.000 90.63567 1005 VAL A N 1
ATOM 7617 C CA . VAL A 1 1005 ? 38.79471 53.71653 -36.15813 1.000 90.77915 1005 VAL A CA 1
ATOM 7618 C C . VAL A 1 1005 ? 37.87988 54.77270 -36.76682 1.000 88.22240 1005 VAL A C 1
ATOM 7619 O O . VAL A 1 1005 ? 38.32342 55.86312 -37.14227 1.000 92.03970 1005 VAL A O 1
ATOM 7623 N N . THR A 1 1006 ? 36.58768 54.47537 -36.85579 1.000 87.52691 1006 THR A N 1
ATOM 7624 C CA . THR A 1 1006 ? 35.62791 55.45883 -37.33381 1.000 94.26893 1006 THR A CA 1
ATOM 7625 C C . THR A 1 1006 ? 35.07547 56.34145 -36.22501 1.000 93.97849 1006 THR A C 1
ATOM 7626 O O . THR A 1 1006 ? 34.35788 57.30145 -36.52245 1.000 100.71217 1006 THR A O 1
ATOM 7630 N N . ALA A 1 1007 ? 35.38739 56.04676 -34.96423 1.000 96.68202 1007 ALA A N 1
ATOM 7631 C CA . ALA A 1 1007 ? 35.12711 56.98769 -33.88257 1.000 97.41001 1007 ALA A CA 1
ATOM 7632 C C . ALA A 1 1007 ? 36.20145 58.05740 -33.78358 1.000 90.44430 1007 ALA A C 1
ATOM 7633 O O . ALA A 1 1007 ? 36.07977 58.96601 -32.95464 1.000 95.11299 1007 ALA A O 1
ATOM 7635 N N . THR A 1 1008 ? 37.25700 57.95298 -34.58561 1.000 93.88844 1008 THR A N 1
ATOM 7636 C CA . THR A 1 1008 ? 38.30701 58.96021 -34.63748 1.000 100.44313 1008 THR A CA 1
ATOM 7637 C C . THR A 1 1008 ? 38.41113 59.60618 -36.00852 1.000 94.17636 1008 THR A C 1
ATOM 7638 O O . THR A 1 1008 ? 38.36208 60.83710 -36.11547 1.000 94.33278 1008 THR A O 1
ATOM 7642 N N . VAL A 1 1009 ? 38.53428 58.80035 -37.06585 1.000 96.71797 1009 VAL A N 1
ATOM 7643 C CA . VAL A 1 1009 ? 38.65662 59.34061 -38.41701 1.000 89.81523 1009 VAL A CA 1
ATOM 7644 C C . VAL A 1 1009 ? 37.39824 60.11116 -38.79789 1.000 93.59648 1009 VAL A C 1
ATOM 7645 O O . VAL A 1 1009 ? 37.46225 61.27395 -39.21149 1.000 106.51366 1009 VAL A O 1
ATOM 7649 N N . LEU A 1 1010 ? 36.23175 59.48499 -38.63294 1.000 92.08158 1010 LEU A N 1
ATOM 7650 C CA . LEU A 1 1010 ? 34.97695 60.13628 -38.98888 1.000 100.15773 1010 LEU A CA 1
ATOM 7651 C C . LEU A 1 1010 ? 34.57301 61.20909 -37.98704 1.000 106.96762 1010 LEU A C 1
ATOM 7652 O O . LEU A 1 1010 ? 33.72656 62.04964 -38.30894 1.000 119.41706 1010 LEU A O 1
ATOM 7657 N N . ALA A 1 1011 ? 35.15130 61.20197 -36.78460 1.000 98.13712 1011 ALA A N 1
ATOM 7658 C CA . ALA A 1 1011 ? 34.74335 62.16561 -35.76865 1.000 98.85351 1011 ALA A CA 1
ATOM 7659 C C . ALA A 1 1011 ? 35.40850 63.51959 -35.98502 1.000 108.72625 1011 ALA A C 1
ATOM 7660 O O . ALA A 1 1011 ? 34.72440 64.54387 -36.08243 1.000 115.64748 1011 ALA A O 1
ATOM 7662 N N . VAL A 1 1012 ? 36.74019 63.53740 -36.09459 1.000 102.70536 1012 VAL A N 1
ATOM 7663 C CA . VAL A 1 1012 ? 37.47932 64.79801 -36.14775 1.000 100.82233 1012 VAL A CA 1
ATOM 7664 C C . VAL A 1 1012 ? 37.03862 65.65359 -37.32889 1.000 106.95134 1012 VAL A C 1
ATOM 7665 O O . VAL A 1 1012 ? 37.15406 66.88453 -37.29240 1.000 106.68824 1012 VAL A O 1
ATOM 7669 N N . PHE A 1 1013 ? 36.53794 65.02644 -38.39170 1.000 109.71197 1013 PHE A N 1
ATOM 7670 C CA . PHE A 1 1013 ? 36.00143 65.76602 -39.52581 1.000 107.49064 1013 PHE A CA 1
ATOM 7671 C C . PHE A 1 1013 ? 34.61636 66.34269 -39.26105 1.000 111.49346 1013 PHE A C 1
ATOM 7672 O O . PHE A 1 1013 ? 34.19431 67.25140 -39.98660 1.000 121.68886 1013 PHE A O 1
ATOM 7680 N N . LEU A 1 1014 ? 33.91085 65.85453 -38.23628 1.000 111.47336 1014 LEU A N 1
ATOM 7681 C CA . LEU A 1 1014 ? 32.48760 66.13575 -38.08491 1.000 115.12799 1014 LEU A CA 1
ATOM 7682 C C . LEU A 1 1014 ? 32.08526 66.76196 -36.75632 1.000 115.91439 1014 LEU A C 1
ATOM 7683 O O . LEU A 1 1014 ? 31.01845 67.38901 -36.70394 1.000 113.03916 1014 LEU A O 1
ATOM 7688 N N . VAL A 1 1015 ? 32.86424 66.60628 -35.68760 1.000 113.22066 1015 VAL A N 1
ATOM 7689 C CA . VAL A 1 1015 ? 32.46785 67.17924 -34.39826 1.000 115.61516 1015 VAL A CA 1
ATOM 7690 C C . VAL A 1 1015 ? 32.62922 68.69984 -34.36058 1.000 123.18992 1015 VAL A C 1
ATOM 7691 O O . VAL A 1 1015 ? 31.81487 69.36304 -33.69885 1.000 119.88548 1015 VAL A O 1
ATOM 7695 N N . PRO A 1 1016 ? 33.63533 69.31516 -35.00737 1.000 129.26080 1016 PRO A N 1
ATOM 7696 C CA . PRO A 1 1016 ? 33.60624 70.78437 -35.09990 1.000 115.05932 1016 PRO A CA 1
ATOM 7697 C C . PRO A 1 1016 ? 32.38355 71.28642 -35.83979 1.000 120.19229 1016 PRO A C 1
ATOM 7698 O O . PRO A 1 1016 ? 31.86111 72.35781 -35.50751 1.000 137.46394 1016 PRO A O 1
ATOM 7702 N N . LEU A 1 1017 ? 31.90550 70.52885 -36.83214 1.000 111.02120 1017 LEU A N 1
ATOM 7703 C CA . LEU A 1 1017 ? 30.65422 70.87534 -37.49539 1.000 113.04329 1017 LEU A CA 1
ATOM 7704 C C . LEU A 1 1017 ? 29.50197 70.85356 -36.49887 1.000 129.93289 1017 LEU A C 1
ATOM 7705 O O . LEU A 1 1017 ? 28.67047 71.76815 -36.48041 1.000 138.30691 1017 LEU A O 1
ATOM 7710 N N . PHE A 1 1018 ? 29.46236 69.83582 -35.63197 1.000 129.66753 1018 PHE A N 1
ATOM 7711 C CA . PHE A 1 1018 ? 28.35538 69.70590 -34.68697 1.000 133.96876 1018 PHE A CA 1
ATOM 7712 C C . PHE A 1 1018 ? 28.29030 70.89714 -33.74622 1.000 140.08136 1018 PHE A C 1
ATOM 7713 O O . PHE A 1 1018 ? 27.21228 71.44673 -33.49954 1.000 143.65214 1018 PHE A O 1
ATOM 7721 N N . PHE A 1 1019 ? 29.43719 71.31204 -33.20846 1.000 146.78047 1019 PHE A N 1
ATOM 7722 C CA . PHE A 1 1019 ? 29.44812 72.48034 -32.33672 1.000 153.94128 1019 PHE A CA 1
ATOM 7723 C C . PHE A 1 1019 ? 28.92504 73.71270 -33.06280 1.000 150.57481 1019 PHE A C 1
ATOM 7724 O O . PHE A 1 1019 ? 28.34638 74.60648 -32.43655 1.000 150.45620 1019 PHE A O 1
ATOM 7732 N N . LEU A 1 1020 ? 29.09151 73.77704 -34.37880 1.000 144.33403 1020 LEU A N 1
ATOM 7733 C CA . LEU A 1 1020 ? 28.72806 75.00636 -35.06627 1.000 146.22282 1020 LEU A CA 1
ATOM 7734 C C . LEU A 1 1020 ? 27.27892 75.04042 -35.53183 1.000 148.78572 1020 LEU A C 1
ATOM 7735 O O . LEU A 1 1020 ? 26.68764 76.12269 -35.56901 1.000 165.87983 1020 LEU A O 1
ATOM 7740 N N . VAL A 1 1021 ? 26.67461 73.90047 -35.86944 1.000 142.44042 1021 VAL A N 1
ATOM 7741 C CA . VAL A 1 1021 ? 25.24079 73.90661 -36.15001 1.000 142.56173 1021 VAL A CA 1
ATOM 7742 C C . VAL A 1 1021 ? 24.44333 74.13755 -34.87185 1.000 147.43319 1021 VAL A C 1
ATOM 7743 O O . VAL A 1 1021 ? 23.43820 74.85858 -34.87411 1.000 150.90729 1021 VAL A O 1
ATOM 7747 N N . VAL A 1 1022 ? 24.86976 73.53490 -33.76000 1.000 144.54717 1022 VAL A N 1
ATOM 7748 C CA . VAL A 1 1022 ? 24.14683 73.75330 -32.51212 1.000 152.13601 1022 VAL A CA 1
ATOM 7749 C C . VAL A 1 1022 ? 24.26938 75.20930 -32.08003 1.000 150.03044 1022 VAL A C 1
ATOM 7750 O O . VAL A 1 1022 ? 23.30297 75.80603 -31.59658 1.000 154.05592 1022 VAL A O 1
ATOM 7754 N N . GLY A 1 1023 ? 25.44257 75.81433 -32.27061 1.000 142.94748 1023 GLY A N 1
ATOM 7755 C CA . GLY A 1 1023 ? 25.57124 77.23650 -32.00456 1.000 150.19600 1023 GLY A CA 1
ATOM 7756 C C . GLY A 1 1023 ? 24.75643 78.08132 -32.96548 1.000 151.59611 1023 GLY A C 1
ATOM 7757 O O . GLY A 1 1023 ? 24.09077 79.03628 -32.55587 1.000 149.04407 1023 GLY A O 1
ATOM 7758 N N . ARG A 1 1024 ? 24.78689 77.73295 -34.25522 1.000 154.39724 1024 ARG A N 1
ATOM 7759 C CA . ARG A 1 1024 ? 24.09596 78.52786 -35.26575 1.000 153.53080 1024 ARG A CA 1
ATOM 7760 C C . ARG A 1 1024 ? 22.58348 78.36080 -35.18681 1.000 147.43046 1024 ARG A C 1
ATOM 7761 O O . ARG A 1 1024 ? 21.84328 79.30219 -35.49227 1.000 148.88011 1024 ARG A O 1
ATOM 7769 N N . LEU A 1 1025 ? 22.10435 77.18305 -34.79352 1.000 155.26954 1025 LEU A N 1
ATOM 7770 C CA . LEU A 1 1025 ? 20.67171 76.92832 -34.71805 1.000 155.48861 1025 LEU A CA 1
ATOM 7771 C C . LEU A 1 1025 ? 20.08086 77.20871 -33.34164 1.000 153.99913 1025 LEU A C 1
ATOM 7772 O O . LEU A 1 1025 ? 18.86466 77.07629 -33.17213 1.000 150.18164 1025 LEU A O 1
ATOM 7777 N N . PHE A 1 1026 ? 20.89747 77.59381 -32.35960 1.000 157.26702 1026 PHE A N 1
ATOM 7778 C CA . PHE A 1 1026 ? 20.41179 77.93276 -31.02657 1.000 160.70451 1026 PHE A CA 1
ATOM 7779 C C . PHE A 1 1026 ? 20.50824 79.43038 -30.74994 1.000 166.97858 1026 PHE A C 1
ATOM 7780 O O . PHE A 1 1026 ? 20.70000 79.84591 -29.60437 1.000 165.09523 1026 PHE A O 1
ATOM 7788 N N . ARG A 1 1027 ? 20.38622 80.24855 -31.79028 1.000 171.53260 1027 ARG A N 1
ATOM 7789 C CA . ARG A 1 1027 ? 20.40633 81.69792 -31.63467 1.000 163.81457 1027 ARG A CA 1
ATOM 7790 C C . ARG A 1 1027 ? 19.32945 82.34242 -32.50000 1.000 155.39099 1027 ARG A C 1
ATOM 7791 O O . ARG A 1 1027 ? 18.24573 81.78372 -32.67477 1.000 147.19512 1027 ARG A O 1
#

Organism: Pseudomonas aeruginosa (strain ATCC 15692 / DSM 22644 / CIP 104116 / JCM 14847 / LMG 12228 / 1C / PRS 101 / PAO1) (NCBI:txid208964)

GO terms:
  GO:0046677 response to antibiotic (P, EXP)
  GO:0046677 response to antibiotic (P, IMP)

Sequence (1027 aa):
MARFFIDRPVFAWVISLLIVLAGVLAIRFLPVAQYPDIAPPVVNVSASYPGASAKVVEEAVTAIIEREMNGAPGLLYTKATSSTGQASLTLTFRQGVNADLAAVEVQNRLKIVESRLPESVRRDGIYVEKAADSIQLIVTLTSSSGRYDAMELGEIASSNVLQALRRVEGVGKVETWGAEYAMRIWPDPAKLTSMNLSASDLVNAVRRHNARLTVGDIGNLGVPDSAPISATVKVDDTLVTPEQFGEIPLRIRADGGAIRLRDVARVEFGQSEYGFVSRVNQMTATGLAVKMAPGSNAVATAKRIRATLDELSRYFPEGVSYNIPYDTSAFVEISIRKVVSTLLEAMLLVFAVMYLFMQNFRATLIPTLVVPVALLGTFTVMLGLGFSINVLTMFGMVLAIGILVDDAIIVVENVERLMAEEGLSPHDATVKAMRQISGAIVGITVVLVSVFVPMAFFSGAVGNIYRQFAVTLAVSIGFSAFLALSLTPALCATLLRPIDADHHEKRGFFGWFNRAFLRLTGRYRNAVAGILARPIRWMLVYTLVIGVVALLFVRLPQAFLPEEDQGDFMIMVMQPEGTPMAETMANVGDVERYLAEHEPVAYAYAVGGFSLYGDGTSSAMIFATLKDWSERREASQHVGAIVERINQRFAGLPNRTVYAMNSPPLPDLGSTSGFDFRLQDRGGVGYEALVKARDQLLARAAEDPRLANVMFAGQGEAPQIRLDIDRRKAETLGVSMDEINTTLAVMFGSDYIGDFMHGSQVRKVVVQADGAKRLGIDDIGRLHVRNEQGEMVPLATFAKAAWTLGPPQLTRYNGYPSFNLEGQAAPGYSSGEAMQAMEQLMQGLPEGIAHEWSGQSFEERLSGAQAPALFALSVLIVFLALAALYESWSIPLAVILVVPLGVLGALLGVSLRGLPNDIYFKVGLITIIGLSAKNAILIIEVAKDHYQEGMSLLQATLEAARLRLRPIVMTSLAFGFGVVPLALSSGAGSGAQVAIGTGVLGGIVTATVLAVFLVPLFFLVVGRLFR